Protein AF-0000000070217507 (afdb_homodimer)

Nearest PDB structures (foldseek):
  3pgb-assembly1_A  TM=9.683E-01  e=2.600E-83  Aspergillus nidulans
  1n9e-assembly2_C  TM=9.339E-01  e=2.335E-74  Komagataella pastoris
  1w7c-assembly1_A  TM=9.379E-01  e=4.546E-72  Komagataella pastoris
  1pu4-assembly1_B  TM=8.835E-01  e=2.731E-57  Homo sapiens
  3mph-assembly1_B  TM=8.708E-01  e=3.344E-56  Homo sapiens

InterPro domains:
  IPR000269 Copper amine oxidase [PTHR10638] (38-710)
  IPR015328 Domain of unknown function DUF1965 [PF09248] (219-285)
  IPR015798 Copper amine oxidase, catalytic domain [PF01179] (311-710)
  IPR016182 Copper amine oxidase, N-terminal [SSF54416] (28-142)
  IPR016182 Copper amine oxidase, N-terminal [SSF54416] (191-290)
  IPR036460 Copper amine oxidase, catalytic domain superfamily [G3DSA:2.70.98.20] (34-712)
  IPR036460 Copper amine oxidase, catalytic domain superfamily [SSF49998] (290-720)

Organism: Alternaria alternata (NCBI:txid5599)

Foldseek 3Di:
DQPDPPPPPDDDPDPPPPDPPPPPPDPQAAADDDPDFFQQAKDDQLQLVQVQVLCCVPVVFPDAPLFLQGKAWQFKIKDRDDPVQCCCCVPVVDDHDFTKIWTWIWHHDDPVDAIKIFIWIWDRPPDDNVIDIGGDALQFDFPPFRIFGDARCSRRVLVVVLVVVQQVVCVVVCCLQPVGGVVVVQKDWDWFFDFDQDPQWTKIKIWMWGDPDDPALQRLFKTQFKIWIWTRHDRHSVPIDTQWMDGLHDIDRDPVRVVVQSPDPPDDHRDIDDDDPLQDPDDDDDDDPPNVPDDDADDDQHRAQKHYDQVRQWIGHDQWIWHWAQEFLWGIKIAQIGGNRHGFFGIKTWFWKKKQFDDDDPRRLRHIDTQSLVGQRNQWAADDDCPNDDNPWDFHWHWYIRRSGIDIDTNQKTKHKDFPVAFPDKDADPDQRQKIKTFTWIKIWIWGWGDRRFKIWIWIWMATLQGKIKIKIFIKGAANWDFASPDPVQADDQDDGIGQGWMKIKIKMKTFTAQVHQFKFKKKWFKAWDWDDDPVRVPDIDTDIDIDIDTPWKQVRFQDAQDPPNRMKMWIFAQVDADPVNHTKTKIKDWPDDFAAGPDQCRSNQAQVRPLRNHFKGKAADDSSNPHQHDSSQSSPRNRGRHRNVVRRPIDTRGGGRMMMMGMGIDTDRDHNVCGRMDDRVPGMTMMMIGIDSNDPDRSSVPDLRMKMWGADSVRHTDDMDSNDDDDRPPPDD/DQPDFPPPPDDDPDPDPPDPPPPPPDPQAAADDDPDFFQQAKDDQLQLVQVQVLCCVPVVFPDAPLFLQGKAWQFKIKDRDDPVQCCCCVPPVDDHDFTKIWTWIWHHDDPVDAIKIFIWIWDRPPDDNPIDIGGDALQFDFPPFRIFGDARCSRRVLVVVLVVVQQVVCVVVCCLQPVGGVVVVQKDWGWFFDFDDDPQWTKIKIWMFGDPPDPALQRLFKTQFKIWIWGRHDRHSVPIDTQWMDGLHDIDRDPVRVVVQSPDPPRDHRDIDDDDPLQDPDDDDDDDPPNVPDDDADDDQHRAQKHYDQVRQWIGHDQWIWHWAQEFLWGIKIAQIDGNRHGFFGIKTWFWKKKQFDDDDPRRLRHIDTQSLVGQRNQWAADDDCPNDDNPWDFHWHWYIRRSGIDIDTNQKTKHKDFPVAFPDKDADPDQRQKIKTFTWIKIWIWGWGDRRFKIWIWIWMATLQGKIKIKIFIKGAANWDFASPDPVQADDQDDGIGQGWMKIKIKMKTFTAQVHQFKFKKKWFKAWDWDDDPVRVPDIDTDIDIDIDTPWKQVRFQDAQDPPNRMKMWIFAQVDADPVNHTKTKIKDWPDDFAAGPDQCRSNQAQVRPLRNHFKGKAADDSSNPHQHDSSQSSPRNRGRHRNVVRRPIDTRGGGRMMMMGMGIDTDRDHNVCGRMDDRVPGMTMMMIGIDSNDPDRSSVPDLRMKMWGADSVRHTDDMDSNDDDDRPPPDD

Structure (mmCIF, N/CA/C/O backbone):
data_AF-0000000070217507-model_v1
#
loop_
_entity.id
_entity.type
_entity.pdbx_description
1 polymer 'Amine oxidase'
#
loop_
_atom_site.group_PDB
_atom_site.id
_atom_site.type_symbol
_atom_site.label_atom_id
_atom_site.label_alt_id
_atom_site.label_comp_id
_atom_site.label_asym_id
_atom_site.label_entity_id
_atom_site.label_seq_id
_atom_site.pdbx_PDB_ins_code
_atom_site.Cartn_x
_atom_site.Cartn_y
_atom_site.Cartn_z
_atom_site.occupancy
_atom_site.B_iso_or_equiv
_atom_site.auth_seq_id
_atom_site.auth_comp_id
_atom_site.auth_asym_id
_atom_site.auth_atom_id
_atom_site.pdbx_PDB_model_num
ATOM 1 N N . MET A 1 1 ? -5.098 36.781 10.625 1 17.66 1 MET A N 1
ATOM 2 C CA . MET A 1 1 ? -3.654 36.688 10.438 1 17.66 1 MET A CA 1
ATOM 3 C C . MET A 1 1 ? -3.029 35.812 11.508 1 17.66 1 MET A C 1
ATOM 5 O O . MET A 1 1 ? -2.82 36.219 12.641 1 17.66 1 MET A O 1
ATOM 9 N N . LYS A 1 2 ? -3.52 34.469 11.656 1 25.05 2 LYS A N 1
ATOM 10 C CA . LYS A 1 2 ? -2.799 33.656 12.617 1 25.05 2 LYS A CA 1
ATOM 11 C C . LYS A 1 2 ? -1.29 33.75 12.406 1 25.05 2 LYS A C 1
ATOM 13 O O . LYS A 1 2 ? -0.8 33.562 11.289 1 25.05 2 LYS A O 1
ATOM 18 N N . TRP A 1 3 ? -0.632 34.656 13.117 1 22.34 3 TRP A N 1
ATOM 19 C CA . TRP A 1 3 ? 0.824 34.719 13.164 1 22.34 3 TRP A CA 1
ATOM 20 C C . TRP A 1 3 ? 1.429 33.312 13.32 1 22.34 3 TRP A C 1
ATOM 22 O O . TRP A 1 3 ? 1.275 32.688 14.359 1 22.34 3 TRP A O 1
ATOM 32 N N . THR A 1 4 ? 1.3 32.438 12.562 1 27.56 4 THR A N 1
ATOM 33 C CA . THR A 1 4 ? 2.254 31.344 12.641 1 27.56 4 THR A CA 1
ATOM 34 C C . THR A 1 4 ? 3.682 31.859 12.734 1 27.56 4 THR A C 1
ATOM 36 O O . THR A 1 4 ? 3.973 32.969 12.273 1 27.56 4 THR A O 1
ATOM 39 N N . SER A 1 5 ? 4.629 31.297 13.648 1 27.83 5 SER A N 1
ATOM 40 C CA . SER A 1 5 ? 5.883 31.688 14.289 1 27.83 5 SER A CA 1
ATOM 41 C C . SER A 1 5 ? 6.898 32.156 13.258 1 27.83 5 SER A C 1
ATOM 43 O O . SER A 1 5 ? 7.953 32.688 13.617 1 27.83 5 SER A O 1
ATOM 45 N N . SER A 1 6 ? 7.117 31.625 12.102 1 28.72 6 SER A N 1
ATOM 46 C CA . SER A 1 6 ? 8.312 32.25 11.539 1 28.72 6 SER A CA 1
ATOM 47 C C . SER A 1 6 ? 8.039 33.656 11.078 1 28.72 6 SER A C 1
ATOM 49 O O . SER A 1 6 ? 7.316 33.875 10.109 1 28.72 6 SER A O 1
ATOM 51 N N . LEU A 1 7 ? 7.984 34.656 11.93 1 27.06 7 LEU A N 1
ATOM 52 C CA . LEU A 1 7 ? 7.691 36.062 11.75 1 27.06 7 LEU A CA 1
ATOM 53 C C . LEU A 1 7 ? 8.656 36.688 10.75 1 27.06 7 LEU A C 1
ATOM 55 O O . LEU A 1 7 ? 9.797 37.031 11.109 1 27.06 7 LEU A O 1
ATOM 59 N N . THR A 1 8 ? 9.031 36.188 9.609 1 25.83 8 THR A N 1
ATOM 60 C CA . THR A 1 8 ? 9.758 37.188 8.82 1 25.83 8 THR A CA 1
ATOM 61 C C . THR A 1 8 ? 8.836 38.344 8.43 1 25.83 8 THR A C 1
ATOM 63 O O . THR A 1 8 ? 7.707 38.125 7.98 1 25.83 8 THR A O 1
ATOM 66 N N . PHE A 1 9 ? 8.992 39.625 8.836 1 22.25 9 PHE A N 1
ATOM 67 C CA . PHE A 1 9 ? 8.227 40.875 8.758 1 22.25 9 PHE A CA 1
ATOM 68 C C . PHE A 1 9 ? 8.078 41.344 7.309 1 22.25 9 PHE A C 1
ATOM 70 O O . PHE A 1 9 ? 9 41.906 6.73 1 22.25 9 PHE A O 1
ATOM 77 N N . GLY A 1 10 ? 7.695 40.531 6.344 1 20.42 10 GLY A N 1
ATOM 78 C CA . GLY A 1 10 ? 7.664 41.219 5.059 1 20.42 10 GLY A CA 1
ATOM 79 C C . GLY A 1 10 ? 6.512 42.188 4.926 1 20.42 10 GLY A C 1
ATOM 80 O O . GLY A 1 10 ? 5.559 42.125 5.707 1 20.42 10 GLY A O 1
ATOM 81 N N . ALA A 1 11 ? 6.523 43.156 3.834 1 22.17 11 ALA A N 1
ATOM 82 C CA . ALA A 1 11 ? 5.871 44.375 3.352 1 22.17 11 ALA A CA 1
ATOM 83 C C . ALA A 1 11 ? 4.406 44.125 3.021 1 22.17 11 ALA A C 1
ATOM 85 O O . ALA A 1 11 ? 4.02 42.969 2.725 1 22.17 11 ALA A O 1
ATOM 86 N N . ALA A 1 12 ? 3.568 45.125 3.16 1 21.2 12 ALA A N 1
ATOM 87 C CA . ALA A 1 12 ? 2.148 45.469 3.072 1 21.2 12 ALA A CA 1
ATOM 88 C C . ALA A 1 12 ? 1.601 45.156 1.68 1 21.2 12 ALA A C 1
ATOM 90 O O . ALA A 1 12 ? 1.936 45.844 0.71 1 21.2 12 ALA A O 1
ATOM 91 N N . VAL A 1 13 ? 1.569 43.844 1.242 1 22.33 13 VAL A N 1
ATOM 92 C CA . VAL A 1 13 ? 1.104 43.688 -0.13 1 22.33 13 VAL A CA 1
ATOM 93 C C . VAL A 1 13 ? -0.36 44.125 -0.234 1 22.33 13 VAL A C 1
ATOM 95 O O . VAL A 1 13 ? -1.166 43.812 0.646 1 22.33 13 VAL A O 1
ATOM 98 N N . LEU A 1 14 ? -0.674 45.094 -1.084 1 20.56 14 LEU A N 1
ATOM 99 C CA . LEU A 1 14 ? -1.931 45.656 -1.564 1 20.56 14 LEU A CA 1
ATOM 100 C C . LEU A 1 14 ? -2.834 44.594 -2.135 1 20.56 14 LEU A C 1
ATOM 102 O O . LEU A 1 14 ? -2.387 43.75 -2.932 1 20.56 14 LEU A O 1
ATOM 106 N N . ALA A 1 15 ? -3.936 44.25 -1.495 1 23.97 15 ALA A N 1
ATOM 107 C CA . ALA A 1 15 ? -4.988 43.25 -1.715 1 23.97 15 ALA A CA 1
ATOM 108 C C . ALA A 1 15 ? -5.707 43.5 -3.037 1 23.97 15 ALA A C 1
ATOM 110 O O . ALA A 1 15 ? -6.484 44.469 -3.16 1 23.97 15 ALA A O 1
ATOM 111 N N . SER A 1 16 ? -4.957 43.344 -4.156 1 23.06 16 SER A N 1
ATOM 112 C CA . SER A 1 16 ? -5.82 43.5 -5.32 1 23.06 16 SER A CA 1
ATOM 113 C C . SER A 1 16 ? -6.922 42.438 -5.344 1 23.06 16 SER A C 1
ATOM 115 O O . SER A 1 16 ? -6.688 41.281 -4.973 1 23.06 16 SER A O 1
ATOM 117 N N . LEU A 1 17 ? -8.07 42.875 -5.273 1 24.91 17 LEU A N 1
ATOM 118 C CA . LEU A 1 17 ? -9.328 42.156 -5.422 1 24.91 17 LEU A CA 1
ATOM 119 C C . LEU A 1 17 ? -9.328 41.312 -6.695 1 24.91 17 LEU A C 1
ATOM 121 O O . LEU A 1 17 ? -9.352 41.844 -7.805 1 24.91 17 LEU A O 1
ATOM 125 N N . ALA A 1 18 ? -8.586 40.219 -6.676 1 29.39 18 ALA A N 1
ATOM 126 C CA . ALA A 1 18 ? -8.781 39.312 -7.801 1 29.39 18 ALA A CA 1
ATOM 127 C C . ALA A 1 18 ? -10.234 38.875 -7.906 1 29.39 18 ALA A C 1
ATOM 129 O O . ALA A 1 18 ? -10.797 38.312 -6.961 1 29.39 18 ALA A O 1
ATOM 130 N N . THR A 1 19 ? -10.945 39.5 -8.719 1 25.11 19 THR A N 1
ATOM 131 C CA . THR A 1 19 ? -12.266 39.031 -9.125 1 25.11 19 THR A CA 1
ATOM 132 C C . THR A 1 19 ? -12.211 37.594 -9.594 1 25.11 19 THR A C 1
ATOM 134 O O . THR A 1 19 ? -11.289 37.188 -10.312 1 25.11 19 THR A O 1
ATOM 137 N N . ALA A 1 20 ? -12.828 36.781 -8.914 1 33.16 20 ALA A N 1
ATOM 138 C CA . ALA A 1 20 ? -13.125 35.375 -9.203 1 33.16 20 ALA A CA 1
ATOM 139 C C . ALA A 1 20 ? -13.43 35.188 -10.68 1 33.16 20 ALA A C 1
ATOM 141 O O . ALA A 1 20 ? -14.453 35.656 -11.18 1 33.16 20 ALA A O 1
ATOM 142 N N . GLN A 1 21 ? -12.438 35.281 -11.484 1 28.67 21 GLN A N 1
ATOM 143 C CA . GLN A 1 21 ? -12.883 34.812 -12.797 1 28.67 21 GLN A CA 1
ATOM 144 C C . GLN A 1 21 ? -13.727 33.562 -12.688 1 28.67 21 GLN A C 1
ATOM 146 O O . GLN A 1 21 ? -13.344 32.594 -11.984 1 28.67 21 GLN A O 1
ATOM 151 N N . ASP A 1 22 ? -14.922 33.562 -12.898 1 32.84 22 ASP A N 1
ATOM 152 C CA . ASP A 1 22 ? -15.828 32.438 -13.094 1 32.84 22 ASP A CA 1
ATOM 153 C C . ASP A 1 22 ? -15.148 31.312 -13.875 1 32.84 22 ASP A C 1
ATOM 155 O O . ASP A 1 22 ? -14.758 31.5 -15.031 1 32.84 22 ASP A O 1
ATOM 159 N N . THR A 1 23 ? -14.305 30.578 -13.242 1 38.53 23 THR A N 1
ATOM 160 C CA . THR A 1 23 ? -13.797 29.438 -13.977 1 38.53 23 THR A CA 1
ATOM 161 C C . THR A 1 23 ? -14.93 28.734 -14.734 1 38.53 23 THR A C 1
ATOM 163 O O . THR A 1 23 ? -15.852 28.203 -14.117 1 38.53 23 THR A O 1
ATOM 166 N N . PRO A 1 24 ? -15.188 29.047 -15.859 1 38.97 24 PRO A N 1
ATOM 167 C CA . PRO A 1 24 ? -16.234 28.344 -16.625 1 38.97 24 PRO A CA 1
ATOM 168 C C . PRO A 1 24 ? -16.141 26.828 -16.484 1 38.97 24 PRO A C 1
ATOM 170 O O . PRO A 1 24 ? -15.062 26.25 -16.562 1 38.97 24 PRO A O 1
ATOM 173 N N . THR A 1 25 ? -17 26.25 -15.625 1 48.88 25 THR A N 1
ATOM 174 C CA . THR A 1 25 ? -17.172 24.812 -15.812 1 48.88 25 THR A CA 1
ATOM 175 C C . THR A 1 25 ? -17.062 24.438 -17.281 1 48.88 25 THR A C 1
ATOM 177 O O . THR A 1 25 ? -17.641 25.109 -18.141 1 48.88 25 THR A O 1
ATOM 180 N N . ASN A 1 26 ? -16 23.781 -17.641 1 57.53 26 ASN A N 1
ATOM 181 C CA . ASN A 1 26 ? -15.789 23.203 -18.953 1 57.53 26 ASN A CA 1
ATOM 182 C C . ASN A 1 26 ? -17.094 22.703 -19.562 1 57.53 26 ASN A C 1
ATOM 184 O O . ASN A 1 26 ? -17.922 22.094 -18.875 1 57.53 26 ASN A O 1
ATOM 188 N N . ASP A 1 27 ? -17.625 23.281 -20.609 1 68.31 27 ASP A N 1
ATOM 189 C CA . ASP A 1 27 ? -18.812 22.859 -21.359 1 68.31 27 ASP A CA 1
ATOM 190 C C . ASP A 1 27 ? -18.984 21.344 -21.344 1 68.31 27 ASP A C 1
ATOM 192 O O . ASP A 1 27 ? -20.078 20.844 -21.578 1 68.31 27 ASP A O 1
ATOM 196 N N . ARG A 1 28 ? -18.094 20.688 -20.672 1 86.94 28 ARG A N 1
ATOM 197 C CA . ARG A 1 28 ? -18.125 19.234 -20.672 1 86.94 28 ARG A CA 1
ATOM 198 C C . ARG A 1 28 ? -18.375 18.688 -19.266 1 86.94 28 ARG A C 1
ATOM 200 O O . ARG A 1 28 ? -18.281 17.469 -19.031 1 86.94 28 ARG A O 1
ATOM 207 N N . GLN A 1 29 ? -18.797 19.594 -18.234 1 93.56 29 GLN A N 1
ATOM 208 C CA . GLN A 1 29 ? -19.016 19.156 -16.859 1 93.56 29 GLN A CA 1
ATOM 209 C C . GLN A 1 29 ? -20.516 19.047 -16.562 1 93.56 29 GLN A C 1
ATOM 211 O O . GLN A 1 29 ? -21.188 20.062 -16.391 1 93.56 29 GLN A O 1
ATOM 216 N N . PRO A 1 30 ? -20.969 17.828 -16.438 1 95.81 30 PRO A N 1
ATOM 217 C CA . PRO A 1 30 ? -22.391 17.703 -16.062 1 95.81 30 PRO A CA 1
ATOM 218 C C . PRO A 1 30 ? -22.672 18.281 -14.68 1 95.81 30 PRO A C 1
ATOM 220 O O . PRO A 1 30 ? -21.812 18.234 -13.797 1 95.81 30 PRO A O 1
ATOM 223 N N . THR A 1 31 ? -23.953 18.781 -14.516 1 96.31 31 THR A N 1
ATOM 224 C CA . THR A 1 31 ? -24.359 19.359 -13.242 1 96.31 31 THR A CA 1
ATOM 225 C C . THR A 1 31 ? -25.5 18.547 -12.625 1 96.31 31 THR A C 1
ATOM 227 O O . THR A 1 31 ? -26.156 17.766 -13.312 1 96.31 31 THR A O 1
ATOM 230 N N . VAL A 1 32 ? -25.625 18.672 -11.367 1 97.38 32 VAL A N 1
ATOM 231 C CA . VAL A 1 32 ? -26.703 18.094 -10.594 1 97.38 32 VAL A CA 1
ATOM 232 C C . VAL A 1 32 ? -27.125 19.062 -9.492 1 97.38 32 VAL A C 1
ATOM 234 O O . VAL A 1 32 ? -26.344 19.938 -9.086 1 97.38 32 VAL A O 1
ATOM 237 N N . SER A 1 33 ? -28.391 19 -9.141 1 97.56 33 SER A N 1
ATOM 238 C CA . SER A 1 33 ? -28.844 19.75 -7.969 1 97.56 33 SER A CA 1
ATOM 239 C C . SER A 1 33 ? -28.812 18.875 -6.715 1 97.56 33 SER A C 1
ATOM 241 O O . SER A 1 33 ? -29.406 17.797 -6.691 1 97.56 33 SER A O 1
ATOM 243 N N . ALA A 1 34 ? -28.141 19.328 -5.758 1 97.88 34 ALA A N 1
ATOM 244 C CA . ALA A 1 34 ? -28.156 18.594 -4.492 1 97.88 34 ALA A CA 1
ATOM 245 C C . ALA A 1 34 ? -29.578 18.406 -3.977 1 97.88 34 ALA A C 1
ATOM 247 O O . ALA A 1 34 ? -30.422 19.297 -4.113 1 97.88 34 ALA A O 1
ATOM 248 N N . PRO A 1 35 ? -29.781 17.281 -3.4 1 97.06 35 PRO A N 1
ATOM 249 C CA . PRO A 1 35 ? -31.141 17.047 -2.898 1 97.06 35 PRO A CA 1
ATOM 250 C C . PRO A 1 35 ? -31.5 17.969 -1.736 1 97.06 35 PRO A C 1
ATOM 252 O O . PRO A 1 35 ? -32.688 18.25 -1.516 1 97.06 35 PRO A O 1
ATOM 255 N N . TYR A 1 36 ? -30.531 18.391 -0.956 1 97.31 36 TYR A N 1
ATOM 256 C CA . TYR A 1 36 ? -30.719 19.281 0.178 1 97.31 36 TYR A CA 1
ATOM 257 C C . TYR A 1 36 ? -29.641 20.375 0.202 1 97.31 36 TYR A C 1
ATOM 259 O O . TYR A 1 36 ? -28.547 20.188 -0.356 1 97.31 36 TYR A O 1
ATOM 267 N N . GLU A 1 37 ? -30 21.484 0.849 1 96.62 37 GLU A N 1
ATOM 268 C CA . GLU A 1 37 ? -28.953 22.469 1.132 1 96.62 37 GLU A CA 1
ATOM 269 C C . GLU A 1 37 ? -27.875 21.875 2.037 1 96.62 37 GLU A C 1
ATOM 271 O O . GLU A 1 37 ? -28.172 21.141 2.975 1 96.62 37 GLU A O 1
ATOM 276 N N . ASN A 1 38 ? -26.625 22.234 1.761 1 98.06 38 ASN A N 1
ATOM 277 C CA . ASN A 1 38 ? -25.484 21.703 2.492 1 98.06 38 ASN A CA 1
ATOM 278 C C . ASN A 1 38 ? -25.406 22.266 3.904 1 98.06 38 ASN A C 1
ATOM 280 O O . ASN A 1 38 ? -25.031 23.438 4.086 1 98.06 38 ASN A O 1
ATOM 284 N N . PRO A 1 39 ? -25.656 21.453 4.902 1 97.31 39 PRO A N 1
ATOM 285 C CA . PRO A 1 39 ? -25.625 21.969 6.273 1 97.31 39 PRO A CA 1
ATOM 286 C C . PRO A 1 39 ? -24.219 22.297 6.754 1 97.31 39 PRO A C 1
ATOM 288 O O . PRO A 1 39 ? -24.062 23.016 7.75 1 97.31 39 PRO A O 1
ATOM 291 N N . TRP A 1 40 ? -23.25 21.812 6.105 1 97.81 40 TRP A N 1
ATOM 292 C CA . TRP A 1 40 ? -21.875 21.922 6.562 1 97.81 40 TRP A CA 1
ATOM 293 C C . TRP A 1 40 ? -21.141 23.031 5.805 1 97.81 40 TRP A C 1
ATOM 295 O O . TRP A 1 40 ? -19.953 23.25 6.031 1 97.81 40 TRP A O 1
ATOM 305 N N . LYS A 1 41 ? -21.797 23.734 5.039 1 94.94 41 LYS A N 1
ATOM 306 C CA . LYS A 1 41 ? -21.203 24.812 4.246 1 94.94 41 LYS A CA 1
ATOM 307 C C . LYS A 1 41 ? -20.578 25.875 5.137 1 94.94 41 LYS A C 1
ATOM 309 O O . LYS A 1 41 ? -21.141 26.234 6.172 1 94.94 41 LYS A O 1
ATOM 314 N N . ALA A 1 42 ? -19.469 26.438 4.711 1 93.94 42 ALA A N 1
ATOM 315 C CA . ALA A 1 42 ? -18.812 27.516 5.445 1 93.94 42 ALA A CA 1
ATOM 316 C C . ALA A 1 42 ? -19.734 28.719 5.602 1 93.94 42 ALA A C 1
ATOM 318 O O . ALA A 1 42 ? -20.703 28.859 4.855 1 93.94 42 ALA A O 1
ATOM 319 N N . LEU A 1 43 ? -19.422 29.516 6.539 1 97 43 LEU A N 1
ATOM 320 C CA . LEU A 1 43 ? -20.203 30.734 6.738 1 97 43 LEU A CA 1
ATOM 321 C C . LEU A 1 43 ? -20.219 31.578 5.465 1 97 43 LEU A C 1
ATOM 323 O O . LEU A 1 43 ? -19.219 31.688 4.77 1 97 43 LEU A O 1
ATOM 327 N N . SER A 1 44 ? -21.375 32.094 5.145 1 95.56 44 SER A N 1
ATOM 328 C CA . SER A 1 44 ? -21.438 33.094 4.066 1 95.56 44 SER A CA 1
ATOM 329 C C . SER A 1 44 ? -20.844 34.406 4.5 1 95.56 44 SER A C 1
ATOM 331 O O . SER A 1 44 ? -20.609 34.625 5.688 1 95.56 44 SER A O 1
ATOM 333 N N . GLU A 1 45 ? -20.594 35.281 3.572 1 96 45 GLU A N 1
ATOM 334 C CA . GLU A 1 45 ? -20.109 36.625 3.883 1 96 45 GLU A CA 1
ATOM 335 C C . GLU A 1 45 ? -21.078 37.344 4.812 1 96 45 GLU A C 1
ATOM 337 O O . GLU A 1 45 ? -20.641 38.031 5.75 1 96 45 GLU A O 1
ATOM 342 N N . GLU A 1 46 ? -22.344 37.188 4.543 1 96.81 46 GLU A N 1
ATOM 343 C CA . GLU A 1 46 ? -23.375 37.844 5.355 1 96.81 46 GLU A CA 1
ATOM 344 C C . GLU A 1 46 ? -23.375 37.281 6.781 1 96.81 46 GLU A C 1
ATOM 346 O O . GLU A 1 46 ? -23.469 38.062 7.746 1 96.81 46 GLU A O 1
ATOM 351 N N . GLU A 1 47 ? -23.328 36 6.887 1 97.75 47 GLU A N 1
ATOM 352 C CA . GLU A 1 47 ? -23.297 35.375 8.203 1 97.75 47 GLU A CA 1
ATOM 353 C C . GLU A 1 47 ? -22.078 35.844 9.008 1 97.75 47 GLU A C 1
ATOM 355 O O . GLU A 1 47 ? -22.203 36.219 10.172 1 97.75 47 GLU A O 1
ATOM 360 N N . ALA A 1 48 ? -20.906 35.781 8.43 1 97.38 48 ALA A N 1
ATOM 361 C CA . ALA A 1 48 ? -19.672 36.188 9.109 1 97.38 48 ALA A CA 1
ATOM 362 C C . ALA A 1 48 ? -19.703 37.656 9.523 1 97.38 48 ALA A C 1
ATOM 364 O O . ALA A 1 48 ? -19.312 37.969 10.648 1 97.38 48 ALA A O 1
ATOM 365 N N . ALA A 1 49 ? -20.188 38.5 8.617 1 96.75 49 ALA A N 1
ATOM 366 C CA . ALA A 1 49 ? -20.266 39.938 8.898 1 96.75 49 ALA A CA 1
ATOM 367 C C . ALA A 1 49 ? -21.219 40.219 10.047 1 96.75 49 ALA A C 1
ATOM 369 O O . ALA A 1 49 ? -20.953 41.062 10.906 1 96.75 49 ALA A O 1
ATOM 370 N N . SER A 1 50 ? -22.359 39.531 10.008 1 97.88 50 SER A N 1
ATOM 371 C CA . SER A 1 50 ? -23.359 39.75 11.047 1 97.88 50 SER A CA 1
ATOM 372 C C . SER A 1 50 ? -22.844 39.312 12.414 1 97.88 50 SER A C 1
ATOM 374 O O . SER A 1 50 ? -23.109 39.969 13.422 1 97.88 50 SER A O 1
ATOM 376 N N . VAL A 1 51 ? -22.156 38.188 12.484 1 98.12 51 VAL A N 1
ATOM 377 C CA . VAL A 1 51 ? -21.562 37.719 13.734 1 98.12 51 VAL A CA 1
ATOM 378 C C . VAL A 1 51 ? -20.516 38.688 14.227 1 98.12 51 VAL A C 1
ATOM 380 O O . VAL A 1 51 ? -20.484 39.031 15.414 1 98.12 51 VAL A O 1
ATOM 383 N N . ASN A 1 52 ? -19.672 39.125 13.352 1 96.56 52 ASN A N 1
ATOM 384 C CA . ASN A 1 52 ? -18.625 40.094 13.711 1 96.56 52 ASN A CA 1
ATOM 385 C C . ASN A 1 52 ? -19.203 41.375 14.258 1 96.56 52 ASN A C 1
ATOM 387 O O . ASN A 1 52 ? -18.719 41.906 15.266 1 96.56 52 ASN A O 1
ATOM 391 N N . GLU A 1 53 ? -20.203 41.906 13.602 1 96.12 53 GLU A N 1
ATOM 392 C CA . GLU A 1 53 ? -20.859 43.156 14.047 1 96.12 53 GLU A CA 1
ATOM 393 C C . GLU A 1 53 ? -21.453 42.969 15.445 1 96.12 53 GLU A C 1
ATOM 395 O O . GLU A 1 53 ? -21.281 43.844 16.297 1 96.12 53 GLU A O 1
ATOM 400 N N . LEU A 1 54 ? -22.109 41.875 15.594 1 97.62 54 LEU A N 1
ATOM 401 C CA . LEU A 1 54 ? -22.703 41.594 16.891 1 97.62 54 LEU A CA 1
ATOM 402 C C . LEU A 1 54 ? -21.641 41.562 17.984 1 97.62 54 LEU A C 1
ATOM 404 O O . LEU A 1 54 ? -21.828 42.125 19.062 1 97.62 54 LEU A O 1
ATOM 408 N N . LEU A 1 55 ? -20.547 40.875 17.734 1 97.38 55 LEU A N 1
ATOM 409 C CA . LEU A 1 55 ? -19.484 40.688 18.719 1 97.38 55 LEU A CA 1
ATOM 410 C C . LEU A 1 55 ? -18.797 42.031 19.016 1 97.38 55 LEU A C 1
ATOM 412 O O . LEU A 1 55 ? -18.406 42.281 20.156 1 97.38 55 LEU A O 1
ATOM 416 N N . GLN A 1 56 ? -18.594 42.844 18.031 1 94.75 56 GLN A N 1
ATOM 417 C CA . GLN A 1 56 ? -18 44.188 18.25 1 94.75 56 GLN A CA 1
ATOM 418 C C . GLN A 1 56 ? -18.844 45 19.203 1 94.75 56 GLN A C 1
ATOM 420 O O . GLN A 1 56 ? -18.297 45.656 20.109 1 94.75 56 GLN A O 1
ATOM 425 N N . GLU A 1 57 ? -20.031 44.938 19.031 1 92.62 57 GLU A N 1
ATOM 426 C CA . GLU A 1 57 ? -20.938 45.75 19.828 1 92.62 57 GLU A CA 1
ATOM 427 C C . GLU A 1 57 ? -21.047 45.188 21.25 1 92.62 57 GLU A C 1
ATOM 429 O O . GLU A 1 57 ? -20.953 45.938 22.219 1 92.62 57 GLU A O 1
ATOM 434 N N . ARG A 1 58 ? -21.203 43.938 21.312 1 94.62 58 ARG A N 1
ATOM 435 C CA . ARG A 1 58 ? -21.531 43.312 22.594 1 94.62 58 ARG A CA 1
ATOM 436 C C . ARG A 1 58 ? -20.297 43.219 23.484 1 94.62 58 ARG A C 1
ATOM 438 O O . ARG A 1 58 ? -20.422 43.188 24.719 1 94.62 58 ARG A O 1
ATOM 445 N N . MET A 1 59 ? -19.141 43.125 22.906 1 93.88 59 MET A N 1
ATOM 446 C CA . MET A 1 59 ? -17.953 42.812 23.719 1 93.88 59 MET A CA 1
ATOM 447 C C . MET A 1 59 ? -16.969 43.969 23.703 1 93.88 59 MET A C 1
ATOM 449 O O . MET A 1 59 ? -15.891 43.906 24.281 1 93.88 59 MET A O 1
ATOM 453 N N . SER A 1 60 ? -17.25 45.062 23.141 1 90.31 60 SER A N 1
ATOM 454 C CA . SER A 1 60 ? -16.406 46.25 23.062 1 90.31 60 SER A CA 1
ATOM 455 C C . SER A 1 60 ? -14.977 45.875 22.672 1 90.31 60 SER A C 1
ATOM 457 O O . SER A 1 60 ? -14.023 46.25 23.359 1 90.31 60 SER A O 1
ATOM 459 N N . LEU A 1 61 ? -14.805 45.188 21.594 1 94.81 61 LEU A N 1
ATOM 460 C CA . LEU A 1 61 ? -13.508 44.688 21.125 1 94.81 61 LEU A CA 1
ATOM 461 C C . LEU A 1 61 ? -12.625 45.844 20.672 1 94.81 61 LEU A C 1
ATOM 463 O O . LEU A 1 61 ? -13.109 46.812 20.078 1 94.81 61 LEU A O 1
ATOM 467 N N . THR A 1 62 ? -11.359 45.812 20.906 1 92.25 62 THR A N 1
ATOM 468 C CA . THR A 1 62 ? -10.422 46.906 20.625 1 92.25 62 THR A CA 1
ATOM 469 C C . THR A 1 62 ? -9.797 46.719 19.234 1 92.25 62 THR A C 1
ATOM 471 O O . THR A 1 62 ? -9.172 47.625 18.703 1 92.25 62 THR A O 1
ATOM 474 N N . GLY A 1 63 ? -9.922 45.5 18.641 1 91.56 63 GLY A N 1
ATOM 475 C CA . GLY A 1 63 ? -9.281 45.219 17.375 1 91.56 63 GLY A CA 1
ATOM 476 C C . GLY A 1 63 ? -7.91 44.562 17.531 1 91.56 63 GLY A C 1
ATOM 477 O O . GLY A 1 63 ? -7.418 44.438 18.656 1 91.56 63 GLY A O 1
ATOM 478 N N . ASN A 1 64 ? -7.352 44.125 16.453 1 91.06 64 ASN A N 1
ATOM 479 C CA . ASN A 1 64 ? -6.035 43.5 16.453 1 91.06 64 ASN A CA 1
ATOM 480 C C . ASN A 1 64 ? -4.949 44.5 16.031 1 91.06 64 ASN A C 1
ATOM 482 O O . ASN A 1 64 ? -4.695 44.688 14.844 1 91.06 64 ASN A O 1
ATOM 486 N N . THR A 1 65 ? -4.273 45.062 16.922 1 91.56 65 THR A N 1
ATOM 487 C CA . THR A 1 65 ? -3.203 46.031 16.656 1 91.56 65 THR A CA 1
ATOM 488 C C . THR A 1 65 ? -1.837 45.344 16.797 1 91.56 65 THR A C 1
ATOM 490 O O . THR A 1 65 ? -0.804 46 16.625 1 91.56 65 THR A O 1
ATOM 493 N N . GLY A 1 66 ? -1.86 44.094 17.156 1 92.94 66 GLY A N 1
ATOM 494 C CA . GLY A 1 66 ? -0.622 43.375 17.375 1 92.94 66 GLY A CA 1
ATOM 495 C C . GLY A 1 66 ? -0.172 43.344 18.812 1 92.94 66 GLY A C 1
ATOM 496 O O . GLY A 1 66 ? 0.833 42.719 19.156 1 92.94 66 GLY A O 1
ATOM 497 N N . SER A 1 67 ? -0.922 43.938 19.672 1 93.69 67 SER A N 1
ATOM 498 C CA . SER A 1 67 ? -0.585 44.031 21.094 1 93.69 67 SER A CA 1
ATOM 499 C C . SER A 1 67 ? -1.168 42.844 21.875 1 93.69 67 SER A C 1
ATOM 501 O O . SER A 1 67 ? -2.26 42.375 21.562 1 93.69 67 SER A O 1
ATOM 503 N N . SER A 1 68 ? -0.488 42.438 22.953 1 94.62 68 SER A N 1
ATOM 504 C CA . SER A 1 68 ? -0.987 41.375 23.828 1 94.62 68 SER A CA 1
ATOM 505 C C . SER A 1 68 ? -2.197 41.844 24.625 1 94.62 68 SER A C 1
ATOM 507 O O . SER A 1 68 ? -2.893 41.062 25.25 1 94.62 68 SER A O 1
ATOM 509 N N . ARG A 1 69 ? -2.531 43.094 24.562 1 94.12 69 ARG A N 1
ATOM 510 C CA . ARG A 1 69 ? -3.639 43.688 25.328 1 94.12 69 ARG A CA 1
ATOM 511 C C . ARG A 1 69 ? -4.902 43.75 24.469 1 94.12 69 ARG A C 1
ATOM 513 O O . ARG A 1 69 ? -5.977 44.094 24.969 1 94.12 69 ARG A O 1
ATOM 520 N N . ASP A 1 70 ? -4.77 43.406 23.281 1 94.69 70 ASP A N 1
ATOM 521 C CA . ASP A 1 70 ? -5.879 43.562 22.344 1 94.69 70 ASP A CA 1
ATOM 522 C C . ASP A 1 70 ? -7 42.562 22.656 1 94.69 70 ASP A C 1
ATOM 524 O O . ASP A 1 70 ? -6.738 41.469 23.125 1 94.69 70 ASP A O 1
ATOM 528 N N . ASN A 1 71 ? -8.188 43 22.469 1 95.81 71 ASN A N 1
ATOM 529 C CA . ASN A 1 71 ? -9.383 42.156 22.406 1 95.81 71 ASN A CA 1
ATOM 530 C C . ASN A 1 71 ? -9.961 42.125 21 1 95.81 71 ASN A C 1
ATOM 532 O O . ASN A 1 71 ? -10.375 43.156 20.453 1 95.81 71 ASN A O 1
ATOM 536 N N . PHE A 1 72 ? -10.023 41 20.375 1 96.06 72 PHE A N 1
ATOM 537 C CA . PHE A 1 72 ? -10.492 40.938 19 1 96.06 72 PHE A CA 1
ATOM 538 C C . PHE A 1 72 ? -10.938 39.531 18.641 1 96.06 72 PHE A C 1
ATOM 540 O O . PHE A 1 72 ? -10.711 38.594 19.391 1 96.06 72 PHE A O 1
ATOM 547 N N . VAL A 1 73 ? -11.625 39.375 17.516 1 96.88 73 VAL A N 1
ATOM 548 C CA . VAL A 1 73 ? -12.031 38.094 16.969 1 96.88 73 VAL A CA 1
ATOM 549 C C . VAL A 1 73 ? -10.828 37.406 16.312 1 96.88 73 VAL A C 1
ATOM 551 O O . VAL A 1 73 ? -10.289 37.906 15.328 1 96.88 73 VAL A O 1
ATOM 554 N N . VAL A 1 74 ? -10.43 36.281 16.859 1 96.44 74 VAL A N 1
ATOM 555 C CA . VAL A 1 74 ? -9.305 35.5 16.344 1 96.44 74 VAL A CA 1
ATOM 556 C C . VAL A 1 74 ? -9.75 34.688 15.125 1 96.44 74 VAL A C 1
ATOM 558 O O . VAL A 1 74 ? -9.023 34.594 14.133 1 96.44 74 VAL A O 1
ATOM 561 N N . GLN A 1 75 ? -10.906 34.094 15.258 1 96.44 75 GLN A N 1
ATOM 562 C CA . GLN A 1 75 ? -11.398 33.188 14.211 1 96.44 75 GLN A CA 1
ATOM 563 C C . GLN A 1 75 ? -12.914 33 14.32 1 96.44 75 GLN A C 1
ATOM 565 O O . GLN A 1 75 ? -13.445 32.844 15.414 1 96.44 75 GLN A O 1
ATOM 570 N N . LEU A 1 76 ? -13.578 33.125 13.219 1 97.44 76 LEU A N 1
ATOM 571 C CA . LEU A 1 76 ? -14.953 32.656 13.078 1 97.44 76 LEU A CA 1
ATOM 572 C C . LEU A 1 76 ? -15.008 31.375 12.242 1 97.44 76 LEU A C 1
ATOM 574 O O . LEU A 1 76 ? -14.266 31.234 11.273 1 97.44 76 LEU A O 1
ATOM 578 N N . SER A 1 77 ? -15.82 30.469 12.586 1 96.5 77 SER A N 1
ATOM 579 C CA . SER A 1 77 ? -16.062 29.25 11.797 1 96.5 77 SER A CA 1
ATOM 580 C C . SER A 1 77 ? -17.484 28.734 11.984 1 96.5 77 SER A C 1
ATOM 582 O O . SER A 1 77 ? -18.156 29.094 12.953 1 96.5 77 SER A O 1
ATOM 584 N N . LEU A 1 78 ? -17.891 27.984 11.008 1 97.25 78 LEU A N 1
ATOM 585 C CA . LEU A 1 78 ? -19.156 27.281 11.188 1 97.25 78 LEU A CA 1
ATOM 586 C C . LEU A 1 78 ? -19.062 26.266 12.32 1 97.25 78 LEU A C 1
ATOM 588 O O . LEU A 1 78 ? -18.078 25.516 12.406 1 97.25 78 LEU A O 1
ATOM 592 N N . LEU A 1 79 ? -19.969 26.312 13.211 1 97.62 79 LEU A N 1
ATOM 593 C CA . LEU A 1 79 ? -20.156 25.172 14.094 1 97.62 79 LEU A CA 1
ATOM 594 C C . LEU A 1 79 ? -21.031 24.125 13.445 1 97.62 79 LEU A C 1
ATOM 596 O O . LEU A 1 79 ? -22.234 24.344 13.258 1 97.62 79 LEU A O 1
ATOM 600 N N . HIS A 1 80 ? -20.453 23 13.133 1 97.06 80 HIS A N 1
ATOM 601 C CA . HIS A 1 80 ? -21.219 21.953 12.461 1 97.06 80 HIS A CA 1
ATOM 602 C C . HIS A 1 80 ? -22.422 21.547 13.289 1 97.06 80 HIS A C 1
ATOM 604 O O . HIS A 1 80 ? -22.344 21.453 14.516 1 97.06 80 HIS A O 1
ATOM 610 N N . PRO A 1 81 ? -23.547 21.344 12.617 1 97.31 81 PRO A N 1
ATOM 611 C CA . PRO A 1 81 ? -24.719 20.875 13.367 1 97.31 81 PRO A CA 1
ATOM 612 C C . PRO A 1 81 ? -24.531 19.469 13.922 1 97.31 81 PRO A C 1
ATOM 614 O O . PRO A 1 81 ? -23.75 18.672 13.383 1 97.31 81 PRO A O 1
ATOM 617 N N . ASN A 1 82 ? -25.234 19.234 15.008 1 97.38 82 ASN A N 1
ATOM 618 C CA . ASN A 1 82 ? -25.25 17.875 15.555 1 97.38 82 ASN A CA 1
ATOM 619 C C . ASN A 1 82 ? -25.797 16.875 14.539 1 97.38 82 ASN A C 1
ATOM 621 O O . ASN A 1 82 ? -26.688 17.203 13.75 1 97.38 82 ASN A O 1
ATOM 625 N N . LYS A 1 83 ? -25.234 15.672 14.578 1 97.56 83 LYS A N 1
ATOM 626 C CA . LYS A 1 83 ? -25.734 14.594 13.734 1 97.56 83 LYS A CA 1
ATOM 627 C C . LYS A 1 83 ? -27.219 14.344 13.992 1 97.56 83 LYS A C 1
ATOM 629 O O . LYS A 1 83 ? -27.984 14.109 13.047 1 97.56 83 LYS A O 1
ATOM 634 N N . THR A 1 84 ? -27.703 14.406 15.203 1 96.38 84 THR A N 1
ATOM 635 C CA . THR A 1 84 ? -29.078 14.148 15.609 1 96.38 84 THR A CA 1
ATOM 636 C C . THR A 1 84 ? -30.031 15.188 15.008 1 96.38 84 THR A C 1
ATOM 638 O O . THR A 1 84 ? -31.219 14.93 14.844 1 96.38 84 THR A O 1
ATOM 641 N N . ASP A 1 85 ? -29.484 16.359 14.719 1 96.56 85 ASP A N 1
ATOM 642 C CA . ASP A 1 85 ? -30.297 17.406 14.094 1 96.56 85 ASP A CA 1
ATOM 643 C C . ASP A 1 85 ? -30.25 17.312 12.57 1 96.56 85 ASP A C 1
ATOM 645 O O . ASP A 1 85 ? -31.203 17.688 11.891 1 96.56 85 ASP A O 1
ATOM 649 N N . THR A 1 86 ? -29.203 16.812 12.078 1 98 86 THR A N 1
ATOM 650 C CA . THR A 1 86 ? -28.969 16.797 10.641 1 98 86 THR A CA 1
ATOM 651 C C . THR A 1 86 ? -29.688 15.625 9.984 1 98 86 THR A C 1
ATOM 653 O O . THR A 1 86 ? -30.219 15.758 8.883 1 98 86 THR A O 1
ATOM 656 N N . LEU A 1 87 ? -29.734 14.477 10.617 1 97.81 87 LEU A N 1
ATOM 657 C CA . LEU A 1 87 ? -30.234 13.25 10 1 97.81 87 LEU A CA 1
ATOM 658 C C . LEU A 1 87 ? -31.719 13.367 9.695 1 97.81 87 LEU A C 1
ATOM 660 O O . LEU A 1 87 ? -32.156 12.953 8.625 1 97.81 87 LEU A O 1
ATOM 664 N N . PRO A 1 88 ? -32.562 13.945 10.617 1 97.12 88 PRO A N 1
ATOM 665 C CA . PRO A 1 88 ? -33.969 14.117 10.25 1 97.12 88 PRO A CA 1
ATOM 666 C C . PRO A 1 88 ? -34.156 14.992 9.008 1 97.12 88 PRO A C 1
ATOM 668 O O . PRO A 1 88 ? -35.062 14.75 8.211 1 97.12 88 PRO A O 1
ATOM 671 N N . PHE A 1 89 ? -33.344 15.992 8.812 1 97.25 89 PHE A N 1
ATOM 672 C CA . PHE A 1 89 ? -33.375 16.859 7.633 1 97.25 89 PHE A CA 1
ATOM 673 C C . PHE A 1 89 ? -33 16.062 6.379 1 97.25 89 PHE A C 1
ATOM 675 O O . PHE A 1 89 ? -33.719 16.094 5.387 1 97.25 89 PHE A O 1
ATOM 682 N N . LEU A 1 90 ? -31.891 15.242 6.453 1 97.31 90 LEU A N 1
ATOM 683 C CA . LEU A 1 90 ? -31.359 14.531 5.301 1 97.31 90 LEU A CA 1
ATOM 684 C C . LEU A 1 90 ? -32.219 13.32 4.961 1 97.31 90 LEU A C 1
ATOM 686 O O . LEU A 1 90 ? -32.344 12.938 3.791 1 97.31 90 LEU A O 1
ATOM 690 N N . ASP A 1 91 ? -32.812 12.672 5.969 1 95.38 91 ASP A N 1
ATOM 691 C CA . ASP A 1 91 ? -33.469 11.383 5.773 1 95.38 91 ASP A CA 1
ATOM 692 C C . ASP A 1 91 ? -34.969 11.547 5.645 1 95.38 91 ASP A C 1
ATOM 694 O O . ASP A 1 91 ? -35.656 10.711 5.027 1 95.38 91 ASP A O 1
ATOM 698 N N . ASN A 1 92 ? -35.531 12.641 6.258 1 91.31 92 ASN A N 1
ATOM 699 C CA . ASN A 1 92 ? -37 12.734 6.348 1 91.31 92 ASN A CA 1
ATOM 700 C C . ASN A 1 92 ? -37.5 14.086 5.836 1 91.31 92 ASN A C 1
ATOM 702 O O . ASN A 1 92 ? -38.656 14.453 6.074 1 91.31 92 ASN A O 1
ATOM 706 N N . ASN A 1 93 ? -36.688 14.805 5.25 1 92.81 93 ASN A N 1
ATOM 707 C CA . ASN A 1 93 ? -37.062 16.109 4.719 1 92.81 93 ASN A CA 1
ATOM 708 C C . ASN A 1 93 ? -37.594 17.031 5.812 1 92.81 93 ASN A C 1
ATOM 710 O O . ASN A 1 93 ? -38.531 17.766 5.594 1 92.81 93 ASN A O 1
ATOM 714 N N . ALA A 1 94 ? -37.031 16.844 6.977 1 94.88 94 ALA A N 1
ATOM 715 C CA . ALA A 1 94 ? -37.375 17.766 8.055 1 94.88 94 ALA A CA 1
ATOM 716 C C . ALA A 1 94 ? -36.75 19.141 7.824 1 94.88 94 ALA A C 1
ATOM 718 O O . ALA A 1 94 ? -36.094 19.359 6.789 1 94.88 94 ALA A O 1
ATOM 719 N N . THR A 1 95 ? -37.062 20.016 8.781 1 95.88 95 THR A N 1
ATOM 720 C CA . THR A 1 95 ? -36.469 21.359 8.688 1 95.88 95 THR A CA 1
ATOM 721 C C . THR A 1 95 ? -34.969 21.312 8.812 1 95.88 95 THR A C 1
ATOM 723 O O . THR A 1 95 ? -34.438 20.562 9.641 1 95.88 95 THR A O 1
ATOM 726 N N . ALA A 1 96 ? -34.281 22.062 7.992 1 96.62 96 ALA A N 1
ATOM 727 C CA . ALA A 1 96 ? -32.844 22.141 8.055 1 96.62 96 ALA A CA 1
ATOM 728 C C . ALA A 1 96 ? -32.375 22.625 9.43 1 96.62 96 ALA A C 1
ATOM 730 O O . ALA A 1 96 ? -33 23.484 10.039 1 96.62 96 ALA A O 1
ATOM 731 N N . PRO A 1 97 ? -31.297 22.078 9.938 1 97.19 97 PRO A N 1
ATOM 732 C CA . PRO A 1 97 ? -30.766 22.594 11.203 1 97.19 97 PRO A CA 1
ATOM 733 C C . PRO A 1 97 ? -30.359 24.062 11.117 1 97.19 97 PRO A C 1
ATOM 735 O O . PRO A 1 97 ? -29.844 24.5 10.086 1 97.19 97 PRO A O 1
ATOM 738 N N . ARG A 1 98 ? -30.578 24.75 12.188 1 96.06 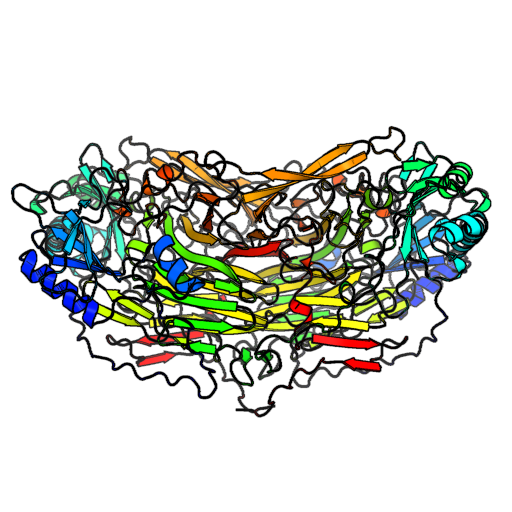98 ARG A N 1
ATOM 739 C CA . ARG A 1 98 ? -30.141 26.141 12.242 1 96.06 98 ARG A CA 1
ATOM 740 C C . ARG A 1 98 ? -28.609 26.234 12.258 1 96.06 98 ARG A C 1
ATOM 742 O O . ARG A 1 98 ? -27.938 25.359 12.789 1 96.06 98 ARG A O 1
ATOM 749 N N . ARG A 1 99 ? -28.172 27.344 11.711 1 97.75 99 ARG A N 1
ATOM 750 C CA . ARG A 1 99 ? -26.734 27.531 11.586 1 97.75 99 ARG A CA 1
ATOM 751 C C . ARG A 1 99 ? -26.188 28.344 12.75 1 97.75 99 ARG A C 1
ATOM 753 O O . ARG A 1 99 ? -26.828 29.297 13.211 1 97.75 99 ARG A O 1
ATOM 760 N N . TYR A 1 100 ? -25.062 27.938 13.234 1 98.19 100 TYR A N 1
ATOM 761 C CA . TYR A 1 100 ? -24.359 28.609 14.328 1 98.19 100 TYR A CA 1
ATOM 762 C C . TYR A 1 100 ? -22.906 28.828 13.984 1 98.19 100 TYR A C 1
ATOM 764 O O . TYR A 1 100 ? -22.328 28.125 13.156 1 98.19 100 TYR A O 1
ATOM 772 N N . ALA A 1 101 ? -22.281 29.812 14.609 1 98.38 101 ALA A N 1
ATOM 773 C CA . ALA A 1 101 ? -20.859 30.078 14.453 1 98.38 101 ALA A CA 1
ATOM 774 C C . ALA A 1 101 ? -20.094 29.797 15.75 1 98.38 101 ALA A C 1
ATOM 776 O O . ALA A 1 101 ? -20.609 30.016 16.844 1 98.38 101 ALA A O 1
ATOM 777 N N . ARG A 1 102 ? -18.984 29.219 15.594 1 98.31 102 ARG A N 1
ATOM 778 C CA . ARG A 1 102 ? -17.969 29.219 16.641 1 98.31 102 ARG A CA 1
ATOM 779 C C . ARG A 1 102 ? -17.062 30.438 16.516 1 98.31 102 ARG A C 1
ATOM 781 O O . ARG A 1 102 ? -16.469 30.672 15.461 1 98.31 102 ARG A O 1
ATOM 788 N N . ALA A 1 103 ? -16.984 31.25 17.516 1 98.38 103 ALA A N 1
ATOM 789 C CA . ALA A 1 103 ? -16.125 32.438 17.547 1 98.38 103 ALA A CA 1
ATOM 790 C C . ALA A 1 103 ? -15.047 32.312 18.609 1 98.38 103 ALA A C 1
ATOM 792 O O . ALA A 1 103 ? -15.344 32.125 19.781 1 98.38 103 ALA A O 1
ATOM 793 N N . THR A 1 104 ? -13.852 32.406 18.219 1 98 104 THR A N 1
ATOM 794 C CA . THR A 1 104 ? -12.719 32.5 19.141 1 98 104 THR A CA 1
ATOM 795 C C . THR A 1 104 ? -12.359 33.938 19.406 1 98 104 THR A C 1
ATOM 797 O O . THR A 1 104 ? -11.977 34.688 18.484 1 98 104 THR A O 1
ATOM 800 N N . ILE A 1 105 ? -12.43 34.344 20.641 1 97.75 105 ILE A N 1
ATOM 801 C CA . ILE A 1 105 ? -12.188 35.75 21.016 1 97.75 105 ILE A CA 1
ATOM 802 C C . ILE A 1 105 ? -10.953 35.812 21.922 1 97.75 105 ILE A C 1
ATOM 804 O O . ILE A 1 105 ? -10.852 35.094 22.906 1 97.75 105 ILE A O 1
ATOM 808 N N . GLN A 1 106 ? -10.078 36.656 21.5 1 97.19 106 GLN A N 1
ATOM 809 C CA . GLN A 1 106 ? -8.945 36.938 22.375 1 97.19 106 GLN A CA 1
ATOM 810 C C . GLN A 1 106 ? -9.297 38 23.438 1 97.19 106 GLN A C 1
ATOM 812 O O . GLN A 1 106 ? -9.844 39.031 23.109 1 97.19 106 GLN A O 1
ATOM 817 N N . SER A 1 107 ? -9.039 37.656 24.656 1 94.75 107 SER A N 1
ATOM 818 C CA . SER A 1 107 ? -9.008 38.625 25.75 1 94.75 107 SER A CA 1
ATOM 819 C C . SER A 1 107 ? -7.57 39 26.109 1 94.75 107 SER A C 1
ATOM 821 O O . SER A 1 107 ? -6.793 38.156 26.547 1 94.75 107 SER A O 1
ATOM 823 N N . GLY A 1 108 ? -7.332 40.188 25.906 1 92.31 108 GLY A N 1
ATOM 824 C CA . GLY A 1 108 ? -5.969 40.656 26.109 1 92.31 108 GLY A CA 1
ATOM 825 C C . GLY A 1 108 ? -5.559 40.719 27.562 1 92.31 108 GLY A C 1
ATOM 826 O O . GLY A 1 108 ? -6.402 40.594 28.453 1 92.31 108 GLY A O 1
ATOM 827 N N . THR A 1 109 ? -4.273 40.75 27.734 1 90.25 109 THR A N 1
ATOM 828 C CA . THR A 1 109 ? -3.725 40.875 29.078 1 90.25 109 THR A CA 1
ATOM 829 C C . THR A 1 109 ? -4.199 42.156 29.75 1 90.25 109 THR A C 1
ATOM 831 O O . THR A 1 109 ? -4.305 43.188 29.109 1 90.25 109 THR A O 1
ATOM 834 N N . THR A 1 110 ? -4.574 41.938 31 1 85.81 110 THR A N 1
ATOM 835 C CA . THR A 1 110 ? -4.82 43.094 31.875 1 85.81 110 THR A CA 1
ATOM 836 C C . THR A 1 110 ? -3.984 42.969 33.156 1 85.81 110 THR A C 1
ATOM 838 O O . THR A 1 110 ? -3.201 42.031 33.312 1 85.81 110 THR A O 1
ATOM 841 N N . ASN A 1 111 ? -4.047 44 34.031 1 80.94 111 ASN A N 1
ATOM 842 C CA . ASN A 1 111 ? -3.279 44 35.25 1 80.94 111 ASN A CA 1
ATOM 843 C C . ASN A 1 111 ? -3.666 42.812 36.156 1 80.94 111 ASN A C 1
ATOM 845 O O . ASN A 1 111 ? -2.895 42.406 37 1 80.94 111 ASN A O 1
ATOM 849 N N . SER A 1 112 ? -4.688 42.219 35.844 1 77 112 SER A N 1
ATOM 850 C CA . SER A 1 112 ? -5.191 41.188 36.781 1 77 112 SER A CA 1
ATOM 851 C C . SER A 1 112 ? -5.418 39.875 36.062 1 77 112 SER A C 1
ATOM 853 O O . SER A 1 112 ? -5.648 38.844 36.688 1 77 112 SER A O 1
ATOM 855 N N . THR A 1 113 ? -5.238 39.906 34.719 1 83.88 113 THR A N 1
ATOM 856 C CA . THR A 1 113 ? -5.602 38.688 34 1 83.88 113 THR A CA 1
ATOM 857 C C . THR A 1 113 ? -4.609 38.438 32.875 1 83.88 113 THR A C 1
ATOM 859 O O . THR A 1 113 ? -4.047 39.375 32.281 1 83.88 113 THR A O 1
ATOM 862 N N . GLU A 1 114 ? -4.5 37.125 32.625 1 90.19 114 GLU A N 1
ATOM 863 C CA . GLU A 1 114 ? -3.633 36.688 31.531 1 90.19 114 GLU A CA 1
ATOM 864 C C . GLU A 1 114 ? -4.383 36.656 30.203 1 90.19 114 GLU A C 1
ATOM 866 O O . GLU A 1 114 ? -5.613 36.656 30.172 1 90.19 114 GLU A O 1
ATOM 871 N N . LYS A 1 115 ? -3.584 36.781 29.172 1 94.75 115 LYS A N 1
ATOM 872 C CA . LYS A 1 115 ? -4.117 36.688 27.812 1 94.75 115 LYS A CA 1
ATOM 873 C C . LYS A 1 115 ? -4.68 35.281 27.547 1 94.75 115 LYS A C 1
ATOM 875 O O . LYS A 1 115 ? -4.051 34.281 27.875 1 94.75 115 LYS A O 1
ATOM 880 N N . TYR A 1 116 ? -5.859 35.156 27.031 1 96.62 116 TYR A N 1
ATOM 881 C CA . TYR A 1 116 ? -6.438 33.875 26.703 1 96.62 116 TYR A CA 1
ATOM 882 C C . TYR A 1 116 ? -7.406 34 25.531 1 96.62 116 TYR A C 1
ATOM 884 O O . TYR A 1 116 ? -7.863 35.094 25.203 1 96.62 116 TYR A O 1
ATOM 892 N N . TRP A 1 117 ? -7.664 32.906 24.844 1 97.75 117 TRP A N 1
ATOM 893 C CA . TRP A 1 117 ? -8.734 32.781 23.859 1 97.75 117 TRP A CA 1
ATOM 894 C C . TRP A 1 117 ? -9.938 32.062 24.484 1 97.75 117 TRP A C 1
ATOM 896 O O . TRP A 1 117 ? -9.781 31.094 25.234 1 97.75 117 TRP A O 1
ATOM 906 N N . GLN A 1 118 ? -11.109 32.594 24.234 1 97.94 118 GLN A N 1
ATOM 907 C CA . GLN A 1 118 ? -12.359 31.984 24.688 1 97.94 118 GLN A CA 1
ATOM 908 C C . GLN A 1 118 ? -13.258 31.656 23.5 1 97.94 118 GLN A C 1
ATOM 910 O O . GLN A 1 118 ? -13.453 32.469 22.609 1 97.94 118 GLN A O 1
ATOM 915 N N . GLU A 1 119 ? -13.797 30.406 23.516 1 98.5 119 GLU A N 1
ATOM 916 C CA . GLU A 1 119 ? -14.719 29.969 22.469 1 98.5 119 GLU A CA 1
ATOM 917 C C . GLU A 1 119 ? -16.156 30.359 22.812 1 98.5 119 GLU A C 1
ATOM 919 O O . GLU A 1 119 ? -16.594 30.172 23.938 1 98.5 119 GLU A O 1
ATOM 924 N N . TYR A 1 120 ? -16.875 30.844 21.797 1 98.5 120 TYR A N 1
ATOM 925 C CA . TYR A 1 120 ? -18.266 31.219 21.969 1 98.5 120 TYR A CA 1
ATOM 926 C C . TYR A 1 120 ? -19.141 30.578 20.906 1 98.5 120 TYR A C 1
ATOM 928 O O . TYR A 1 120 ? -18.688 30.344 19.781 1 98.5 120 TYR A O 1
ATOM 936 N N . LEU A 1 121 ? -20.312 30.25 21.281 1 98.44 121 LEU A N 1
ATOM 937 C CA . LEU A 1 121 ? -21.406 29.844 20.406 1 98.44 121 LEU A CA 1
ATOM 938 C C . LEU A 1 121 ? -22.281 31.047 20.047 1 98.44 121 LEU A C 1
ATOM 940 O O . LEU A 1 121 ? -22.828 31.703 20.938 1 98.44 121 LEU A O 1
ATOM 944 N N . VAL A 1 122 ? -22.422 31.328 18.75 1 98.62 122 VAL A N 1
ATOM 945 C CA . VAL A 1 122 ? -23.219 32.469 18.297 1 98.62 122 VAL A CA 1
ATOM 946 C C . VAL A 1 122 ? -24.281 31.984 17.297 1 98.62 122 VAL A C 1
ATOM 948 O O . VAL A 1 122 ? -23.953 31.406 16.266 1 98.62 122 VAL A O 1
ATOM 951 N N . GLY A 1 123 ? -25.531 32.312 17.547 1 97.88 123 GLY A N 1
ATOM 952 C CA . GLY A 1 123 ? -26.594 31.969 16.625 1 97.88 123 GLY A CA 1
ATOM 953 C C . GLY A 1 123 ? -27.969 31.938 17.281 1 97.88 123 GLY A C 1
ATOM 954 O O . GLY A 1 123 ? -28.094 32.188 18.469 1 97.88 123 GLY A O 1
ATOM 955 N N . PRO A 1 124 ? -28.922 31.688 16.406 1 97.38 124 PRO A N 1
ATOM 956 C CA . PRO A 1 124 ? -28.844 31.25 15.016 1 97.38 124 PRO A CA 1
ATOM 957 C C . PRO A 1 124 ? -28.469 32.375 14.062 1 97.38 124 PRO A C 1
ATOM 959 O O . PRO A 1 124 ? -28.516 33.562 14.445 1 97.38 124 PRO A O 1
ATOM 962 N N . LEU A 1 125 ? -28.047 32 12.891 1 97.88 125 LEU A N 1
ATOM 963 C CA . LEU A 1 125 ? -27.516 32.969 11.906 1 97.88 125 LEU A CA 1
ATOM 964 C C . LEU A 1 125 ? -28.562 33.25 10.828 1 97.88 125 LEU A C 1
ATOM 966 O O . LEU A 1 125 ? -29.422 32.406 10.539 1 97.88 125 LEU A O 1
ATOM 970 N N . PRO A 1 126 ? -28.516 34.344 10.18 1 97.56 126 PRO A N 1
ATOM 971 C CA . PRO A 1 126 ? -27.594 35.469 10.43 1 97.56 126 PRO A CA 1
ATOM 972 C C . PRO A 1 126 ? -27.844 36.125 11.781 1 97.56 126 PRO A C 1
ATOM 974 O O . PRO A 1 126 ? -28.984 36.156 12.266 1 97.56 126 PRO A O 1
ATOM 977 N N . ALA A 1 127 ? -26.844 36.656 12.336 1 97.94 127 ALA A N 1
ATOM 978 C CA . ALA A 1 127 ? -26.922 37.219 13.68 1 97.94 127 ALA A CA 1
ATOM 979 C C . ALA A 1 127 ? -27.656 38.562 13.68 1 97.94 127 ALA A C 1
ATOM 981 O O . ALA A 1 127 ? -27.547 39.312 12.719 1 97.94 127 ALA A O 1
ATOM 982 N N . THR A 1 128 ? -28.406 38.844 14.719 1 96.31 128 THR A N 1
ATOM 983 C CA . THR A 1 128 ? -29.031 40.094 15.047 1 96.31 128 THR A CA 1
ATOM 984 C C . THR A 1 128 ? -28.656 40.562 16.453 1 96.31 128 THR A C 1
ATOM 986 O O . THR A 1 128 ? -27.953 39.844 17.172 1 96.31 128 THR A O 1
ATOM 989 N N . ASN A 1 129 ? -29.156 41.656 16.812 1 93.75 129 ASN A N 1
ATOM 990 C CA . ASN A 1 129 ? -28.891 42.156 18.156 1 93.75 129 ASN A CA 1
ATOM 991 C C . ASN A 1 129 ? -29.484 41.25 19.219 1 93.75 129 ASN A C 1
ATOM 993 O O . ASN A 1 129 ? -29.016 41.25 20.359 1 93.75 129 ASN A O 1
ATOM 997 N N . ALA A 1 130 ? -30.438 40.5 18.812 1 95.31 130 ALA A N 1
ATOM 998 C CA . ALA A 1 130 ? -31.125 39.625 19.75 1 95.31 130 ALA A CA 1
ATOM 999 C C . ALA A 1 130 ? -30.469 38.25 19.797 1 95.31 130 ALA A C 1
ATOM 1001 O O . ALA A 1 130 ? -30.75 37.438 20.688 1 95.31 130 ALA A O 1
ATOM 1002 N N . THR A 1 131 ? -29.531 38 18.906 1 97.75 131 THR A N 1
ATOM 1003 C CA . THR A 1 131 ? -28.875 36.688 18.812 1 97.75 131 THR A CA 1
ATOM 1004 C C . THR A 1 131 ? -28.031 36.406 20.062 1 97.75 131 THR A C 1
ATOM 1006 O O . THR A 1 131 ? -27.344 37.312 20.562 1 97.75 131 THR A O 1
ATOM 1009 N N . ALA A 1 132 ? -28.094 35.219 20.547 1 97.19 132 ALA A N 1
ATOM 1010 C CA . ALA A 1 132 ? -27.375 34.812 21.75 1 97.19 132 ALA A CA 1
ATOM 1011 C C . ALA A 1 132 ? -25.891 34.656 21.484 1 97.19 132 ALA A C 1
ATOM 1013 O O . ALA A 1 132 ? -25.5 34.156 20.422 1 97.19 132 ALA A O 1
ATOM 1014 N N . VAL A 1 133 ? -25.062 35.094 22.359 1 97.94 133 VAL A N 1
ATOM 1015 C CA . VAL A 1 133 ? -23.625 34.812 22.438 1 97.94 133 VAL A CA 1
ATOM 1016 C C . VAL A 1 133 ? -23.312 34.125 23.766 1 97.94 133 VAL A C 1
ATOM 1018 O O . VAL A 1 133 ? -23.375 34.75 24.828 1 97.94 133 VAL A O 1
ATOM 1021 N N . GLU A 1 134 ? -22.969 32.844 23.688 1 97.69 134 GLU A N 1
ATOM 1022 C CA . GLU A 1 134 ? -22.75 32.031 24.891 1 97.69 134 GLU A CA 1
ATOM 1023 C C . GLU A 1 134 ? -21.406 31.297 24.828 1 97.69 134 GLU A C 1
ATOM 1025 O O . GLU A 1 134 ? -20.938 30.953 23.75 1 97.69 134 GLU A O 1
ATOM 1030 N N . PRO A 1 135 ? -20.781 31.094 25.969 1 97.75 135 PRO A N 1
ATOM 1031 C CA . PRO A 1 135 ? -19.578 30.266 25.922 1 97.75 135 PRO A CA 1
ATOM 1032 C C . PRO A 1 135 ? -19.828 28.891 25.312 1 97.75 135 PRO A C 1
ATOM 1034 O O . PRO A 1 135 ? -20.844 28.25 25.609 1 97.75 135 PRO A O 1
ATOM 1037 N N . LEU A 1 136 ? -19.047 28.5 24.406 1 98.44 136 LEU A N 1
ATOM 1038 C CA . LEU A 1 136 ? -19.094 27.156 23.844 1 98.44 136 LEU A CA 1
ATOM 1039 C C . LEU A 1 136 ? -18.359 26.172 24.75 1 98.44 136 LEU A C 1
ATOM 1041 O O . LEU A 1 136 ? -17.156 26.312 24.984 1 98.44 136 LEU A O 1
ATOM 1045 N N . THR A 1 137 ? -19 25.125 25.266 1 97.94 137 THR A N 1
ATOM 1046 C CA . THR A 1 137 ? -18.375 24.266 26.25 1 97.94 137 THR A CA 1
ATOM 1047 C C . THR A 1 137 ? -18.5 22.797 25.875 1 97.94 137 THR A C 1
ATOM 1049 O O . THR A 1 137 ? -17.594 22 26.125 1 97.94 137 THR A O 1
ATOM 1052 N N . PHE A 1 138 ? -19.484 22.344 25.172 1 96.62 138 PHE A N 1
ATOM 1053 C CA . PHE A 1 138 ? -19.859 20.938 25.078 1 96.62 138 PHE A CA 1
ATOM 1054 C C . PHE A 1 138 ? -18.812 20.141 24.297 1 96.62 138 PHE A C 1
ATOM 1056 O O . PHE A 1 138 ? -18.641 18.953 24.516 1 96.62 138 PHE A O 1
ATOM 1063 N N . PRO A 1 139 ? -18.078 20.719 23.359 1 97.69 139 PRO A N 1
ATOM 1064 C CA . PRO A 1 139 ? -17.109 19.891 22.641 1 97.69 139 PRO A CA 1
ATOM 1065 C C . PRO A 1 139 ? -15.797 19.734 23.406 1 97.69 139 PRO A C 1
ATOM 1067 O O . PRO A 1 139 ? -14.875 19.062 22.922 1 97.69 139 PRO A O 1
ATOM 1070 N N . PHE A 1 140 ? -15.664 20.375 24.547 1 98.44 140 PHE A N 1
ATOM 1071 C CA . PHE A 1 140 ? -14.344 20.5 25.172 1 98.44 140 PHE A CA 1
ATOM 1072 C C . PHE A 1 140 ? -14.289 19.734 26.484 1 98.44 140 PHE A C 1
ATOM 1074 O O . PHE A 1 140 ? -15.312 19.578 27.156 1 98.44 140 PHE A O 1
ATOM 1081 N N . GLN A 1 141 ? -13.039 19.328 26.859 1 97.56 141 GLN A N 1
ATOM 1082 C CA . GLN A 1 141 ? -12.836 18.5 28.047 1 97.56 141 GLN A CA 1
ATOM 1083 C C . GLN A 1 141 ? -11.938 19.203 29.062 1 97.56 141 GLN A C 1
ATOM 1085 O O . GLN A 1 141 ? -11.773 18.734 30.188 1 97.56 141 GLN A O 1
ATOM 1090 N N . ASN A 1 142 ? -11.398 20.344 28.688 1 97.75 142 ASN A N 1
ATOM 1091 C CA . ASN A 1 142 ? -10.43 20.984 29.578 1 97.75 142 ASN A CA 1
ATOM 1092 C C . ASN A 1 142 ? -11.109 21.562 30.828 1 97.75 142 ASN A C 1
ATOM 1094 O O . ASN A 1 142 ? -12.336 21.625 30.891 1 97.75 142 ASN A O 1
ATOM 1098 N N . SER A 1 143 ? -10.281 21.969 31.828 1 97.69 143 SER A N 1
ATOM 1099 C CA . SER A 1 143 ? -10.758 22.375 33.156 1 97.69 143 SER A CA 1
ATOM 1100 C C . SER A 1 143 ? -11.609 23.625 33.062 1 97.69 143 SER A C 1
ATOM 1102 O O . SER A 1 143 ? -12.547 23.797 33.875 1 97.69 143 SER A O 1
ATOM 1104 N N . GLN A 1 144 ? -11.281 24.547 32.219 1 97.12 144 GLN A N 1
ATOM 1105 C CA . GLN A 1 144 ? -12.086 25.703 31.859 1 97.12 144 GLN A CA 1
ATOM 1106 C C . GLN A 1 144 ? -12.57 25.609 30.422 1 97.12 144 GLN A C 1
ATOM 1108 O O . GLN A 1 144 ? -11.961 26.172 29.516 1 97.12 144 GLN A O 1
ATOM 1113 N N . PRO A 1 145 ? -13.68 25.031 30.281 1 97.44 145 PRO A N 1
ATOM 1114 C CA . PRO A 1 145 ? -14.094 24.641 28.922 1 97.44 145 PRO A CA 1
ATOM 1115 C C . PRO A 1 145 ? -14.086 25.812 27.953 1 97.44 145 PRO A C 1
ATOM 1117 O O . PRO A 1 145 ? -14.719 26.844 28.203 1 97.44 145 PRO A O 1
ATOM 1120 N N . GLY A 1 146 ? -13.328 25.625 26.875 1 98.12 146 GLY A N 1
ATOM 1121 C CA . GLY A 1 146 ? -13.297 26.578 25.766 1 98.12 146 GLY A CA 1
ATOM 1122 C C . GLY A 1 146 ? -12.227 27.641 25.938 1 98.12 146 GLY A C 1
ATOM 1123 O O . GLY A 1 146 ? -12.039 28.484 25.062 1 98.12 146 GLY A O 1
ATOM 1124 N N . ARG A 1 147 ? -11.555 27.656 27 1 97.62 147 ARG A N 1
ATOM 1125 C CA . ARG A 1 147 ? -10.531 28.656 27.25 1 97.62 147 ARG A CA 1
ATOM 1126 C C . ARG A 1 147 ? -9.141 28.109 26.969 1 97.62 147 ARG A C 1
ATOM 1128 O O . ARG A 1 147 ? -8.797 27.016 27.422 1 97.62 147 ARG A O 1
ATOM 1135 N N . THR A 1 148 ? -8.367 28.812 26.203 1 97.25 148 THR A N 1
ATOM 1136 C CA . THR A 1 148 ? -6.984 28.484 25.906 1 97.25 148 THR A CA 1
ATOM 1137 C C . THR A 1 148 ? -6.051 29.594 26.344 1 97.25 148 THR A C 1
ATOM 1139 O O . THR A 1 148 ? -6.105 30.703 25.812 1 97.25 148 THR A O 1
ATOM 1142 N N . PRO A 1 149 ? -5.203 29.312 27.312 1 95.12 149 PRO A N 1
ATOM 1143 C CA . PRO A 1 149 ? -4.203 30.328 27.641 1 95.12 149 PRO A CA 1
ATOM 1144 C C . PRO A 1 149 ? -3.256 30.641 26.484 1 95.12 149 PRO A C 1
ATOM 1146 O O . PRO A 1 149 ? -2.83 29.719 25.781 1 95.12 149 PRO A O 1
ATOM 1149 N N . MET A 1 150 ? -3.029 31.922 26.281 1 95.06 150 MET A N 1
ATOM 1150 C CA . MET A 1 150 ? -2.145 32.344 25.188 1 95.06 150 MET A CA 1
ATOM 1151 C C . MET A 1 150 ? -0.947 33.094 25.719 1 95.06 150 MET A C 1
ATOM 1153 O O . MET A 1 150 ? -1.104 34 26.547 1 95.06 150 MET A O 1
ATOM 1157 N N . HIS A 1 151 ? 0.182 32.688 25.25 1 94.31 151 HIS A N 1
ATOM 1158 C CA . HIS A 1 151 ? 1.393 33.406 25.641 1 94.31 151 HIS A CA 1
ATOM 1159 C C . HIS A 1 151 ? 1.504 34.719 24.891 1 94.31 151 HIS A C 1
ATOM 1161 O O . HIS A 1 151 ? 1.258 34.781 23.688 1 94.31 151 HIS A O 1
ATOM 1167 N N . PRO A 1 152 ? 1.958 35.781 25.5 1 94.56 152 PRO A N 1
ATOM 1168 C CA . PRO A 1 152 ? 2.021 37.094 24.859 1 94.56 152 PRO A CA 1
ATOM 1169 C C . PRO A 1 152 ? 2.988 37.125 23.688 1 94.56 152 PRO A C 1
ATOM 1171 O O . PRO A 1 152 ? 2.895 38.031 22.844 1 94.56 152 PRO A O 1
ATOM 1174 N N . LEU A 1 153 ? 3.871 36.188 23.672 1 94.88 153 LEU A N 1
ATOM 1175 C CA . LEU A 1 153 ? 4.832 36.156 22.578 1 94.88 153 LEU A CA 1
ATOM 1176 C C . LEU A 1 153 ? 4.121 36 21.234 1 94.88 153 LEU A C 1
ATOM 1178 O O . LEU A 1 153 ? 4.664 36.344 20.188 1 94.88 153 LEU A O 1
ATOM 1182 N N . TYR A 1 154 ? 2.93 35.469 21.234 1 92.75 154 TYR A N 1
ATOM 1183 C CA . TYR A 1 154 ? 2.17 35.25 20.016 1 92.75 154 TYR A CA 1
ATOM 1184 C C . TYR A 1 154 ? 1.596 36.562 19.5 1 92.75 154 TYR A C 1
ATOM 1186 O O . TYR A 1 154 ? 0.999 36.625 18.422 1 92.75 154 TYR A O 1
ATOM 1194 N N . SER A 1 155 ? 1.78 37.656 20.203 1 94 155 SER A N 1
ATOM 1195 C CA . SER A 1 155 ? 1.496 39 19.719 1 94 155 SER A CA 1
ATOM 1196 C C . SER A 1 155 ? 2.715 39.594 19.031 1 94 155 SER A C 1
ATOM 1198 O O . SER A 1 155 ? 3.781 39.719 19.625 1 94 155 SER A O 1
ATOM 1200 N N . PRO A 1 156 ? 2.514 40.094 17.875 1 93.19 156 PRO A N 1
ATOM 1201 C CA . PRO A 1 156 ? 3.66 40.562 17.094 1 93.19 156 PRO A CA 1
ATOM 1202 C C . PRO A 1 156 ? 4.441 41.688 17.766 1 93.19 156 PRO A C 1
ATOM 1204 O O . PRO A 1 156 ? 5.668 41.75 17.656 1 93.19 156 PRO A O 1
ATOM 1207 N N . ASN A 1 157 ? 3.785 42.531 18.469 1 94.31 157 ASN A N 1
ATOM 1208 C CA . ASN A 1 157 ? 4.48 43.656 19.109 1 94.31 157 ASN A CA 1
ATOM 1209 C C . ASN A 1 157 ? 5.418 43.156 20.203 1 94.31 157 ASN A C 1
ATOM 1211 O O . ASN A 1 157 ? 6.555 43.625 20.312 1 94.31 157 ASN A O 1
ATOM 1215 N N . GLU A 1 158 ? 4.906 42.281 21.031 1 94.75 158 GLU A N 1
ATOM 1216 C CA . GLU A 1 158 ? 5.727 41.719 22.109 1 94.75 158 GLU A CA 1
ATOM 1217 C C . GLU A 1 158 ? 6.898 40.938 21.562 1 94.75 158 GLU A C 1
ATOM 1219 O O . GLU A 1 158 ? 8.023 41.031 22.062 1 94.75 158 GLU A O 1
ATOM 1224 N N . ALA A 1 159 ? 6.66 40.125 20.562 1 94.44 159 ALA A N 1
ATOM 1225 C CA . ALA A 1 159 ? 7.707 39.312 19.938 1 94.44 159 ALA A CA 1
ATOM 1226 C C . ALA A 1 159 ? 8.789 40.188 19.328 1 94.44 159 ALA A C 1
ATOM 1228 O O . ALA A 1 159 ? 9.984 39.938 19.516 1 94.44 159 ALA A O 1
ATOM 1229 N N . SER A 1 160 ? 8.336 41.156 18.562 1 94.44 160 SER A N 1
ATOM 1230 C CA . SER A 1 160 ? 9.273 42.062 17.891 1 94.44 160 SER A CA 1
ATOM 1231 C C . SER A 1 160 ? 10.125 42.812 18.906 1 94.44 160 SER A C 1
ATOM 1233 O O . SER A 1 160 ? 11.328 43 18.688 1 94.44 160 SER A O 1
ATOM 1235 N N . SER A 1 161 ? 9.5 43.281 19.906 1 95.19 161 SER A N 1
ATOM 1236 C CA . SER A 1 161 ? 10.227 44 20.953 1 95.19 161 SER A CA 1
ATOM 1237 C C . SER A 1 161 ? 11.297 43.094 21.594 1 95.19 161 SER A C 1
ATOM 1239 O O . SER A 1 161 ? 12.445 43.531 21.75 1 95.19 161 SER A O 1
ATOM 1241 N N . PHE A 1 162 ? 11.016 42.031 22 1 96.69 162 PHE A N 1
ATOM 1242 C CA . PHE A 1 162 ? 11.93 41.094 22.641 1 96.69 162 PHE A CA 1
ATOM 1243 C C . PHE A 1 162 ? 13.086 40.75 21.703 1 96.69 162 PHE A C 1
ATOM 1245 O O . PHE A 1 162 ? 14.25 40.812 22.094 1 96.69 162 PHE A O 1
ATOM 1252 N N . PHE A 1 163 ? 12.727 40.344 20.422 1 95.38 163 PHE A N 1
ATOM 1253 C CA . PHE A 1 163 ? 13.758 39.875 19.516 1 95.38 163 PHE A CA 1
ATOM 1254 C C . PHE A 1 163 ? 14.68 41 19.094 1 95.38 163 PHE A C 1
ATOM 1256 O O . PHE A 1 163 ? 15.875 40.812 18.875 1 95.38 163 PHE A O 1
ATOM 1263 N N . THR A 1 164 ? 14.133 42.25 19.031 1 95.56 164 THR A N 1
ATOM 1264 C CA . THR A 1 164 ? 14.977 43.406 18.766 1 95.56 164 THR A CA 1
ATOM 1265 C C . THR A 1 164 ? 15.992 43.594 19.891 1 95.56 164 THR A C 1
ATOM 1267 O O . THR A 1 164 ? 17.172 43.812 19.625 1 95.56 164 THR A O 1
ATOM 1270 N N . ARG A 1 165 ? 15.492 43.531 21.062 1 96.62 165 ARG A N 1
ATOM 1271 C CA . ARG A 1 165 ? 16.375 43.688 22.219 1 96.62 165 ARG A CA 1
ATOM 1272 C C . ARG A 1 165 ? 17.422 42.562 22.25 1 96.62 165 ARG A C 1
ATOM 1274 O O . ARG A 1 165 ? 18.609 42.812 22.438 1 96.62 165 ARG A O 1
ATOM 1281 N N . PHE A 1 166 ? 17.031 41.375 22.156 1 96.19 166 PHE A N 1
ATOM 1282 C CA . PHE A 1 166 ? 17.938 40.25 22.156 1 96.19 166 PHE A CA 1
ATOM 1283 C C . PHE A 1 166 ? 19 40.375 21.062 1 96.19 166 PHE A C 1
ATOM 1285 O O . PHE A 1 166 ? 20.188 40.188 21.328 1 96.19 166 PHE A O 1
ATOM 1292 N N . SER A 1 167 ? 18.516 40.688 19.797 1 96.06 167 SER A N 1
ATOM 1293 C CA . SER A 1 167 ? 19.422 40.812 18.672 1 96.06 167 SER A CA 1
ATOM 1294 C C . SER A 1 167 ? 20.484 41.875 18.938 1 96.06 167 SER A C 1
ATOM 1296 O O . SER A 1 167 ? 21.641 41.719 18.562 1 96.06 167 SER A O 1
ATOM 1298 N N . THR A 1 168 ? 20.047 42.938 19.562 1 96 168 THR A N 1
ATOM 1299 C CA . THR A 1 168 ? 20.984 44 19.906 1 96 168 THR A CA 1
ATOM 1300 C C . THR A 1 168 ? 22 43.5 20.938 1 96 168 THR A C 1
ATOM 1302 O O . THR A 1 168 ? 23.203 43.781 20.812 1 96 168 THR A O 1
ATOM 1305 N N . GLU A 1 169 ? 21.5 42.812 21.844 1 96 169 GLU A N 1
ATOM 1306 C CA . GLU A 1 169 ? 22.328 42.344 22.953 1 96 169 GLU A CA 1
ATOM 1307 C C . GLU A 1 169 ? 23.391 41.375 22.453 1 96 169 GLU A C 1
ATOM 1309 O O . GLU A 1 169 ? 24.484 41.25 23.047 1 96 169 GLU A O 1
ATOM 1314 N N . VAL A 1 170 ? 23.125 40.688 21.406 1 96.38 170 VAL A N 1
ATOM 1315 C CA . VAL A 1 170 ? 24.016 39.594 21.031 1 96.38 170 VAL A CA 1
ATOM 1316 C C . VAL A 1 170 ? 24.609 39.906 19.656 1 96.38 170 VAL A C 1
ATOM 1318 O O . VAL A 1 170 ? 25.016 38.969 18.938 1 96.38 170 VAL A O 1
ATOM 1321 N N . GLU A 1 171 ? 24.547 41.062 19.172 1 95.88 171 GLU A N 1
ATOM 1322 C CA . GLU A 1 171 ? 25.094 41.438 17.859 1 95.88 171 GLU A CA 1
ATOM 1323 C C . GLU A 1 171 ? 26.531 41 17.703 1 95.88 171 GLU A C 1
ATOM 1325 O O . GLU A 1 171 ? 26.938 40.531 16.641 1 95.88 171 GLU A O 1
ATOM 1330 N N . ASP A 1 172 ? 27.359 41.188 18.734 1 96.12 172 ASP A N 1
ATOM 1331 C CA . ASP A 1 172 ? 28.766 40.781 18.703 1 96.12 172 ASP A CA 1
ATOM 1332 C C . ASP A 1 172 ? 28.906 39.281 18.531 1 96.12 172 ASP A C 1
ATOM 1334 O O . ASP A 1 172 ? 29.812 38.812 17.844 1 96.12 172 ASP A O 1
ATOM 1338 N N . ILE A 1 173 ? 27.984 38.531 19.109 1 95.88 173 ILE A N 1
ATOM 1339 C CA . ILE A 1 173 ? 28.031 37.062 19.016 1 95.88 173 ILE A CA 1
ATOM 1340 C C . ILE A 1 173 ? 27.719 36.625 17.578 1 95.88 173 ILE A C 1
ATOM 1342 O O . ILE A 1 173 ? 28.453 35.812 17 1 95.88 173 ILE A O 1
ATOM 1346 N N . SER A 1 174 ? 26.641 37.188 16.984 1 94.5 174 SER A N 1
ATOM 1347 C CA . SER A 1 174 ? 26.281 36.844 15.617 1 94.5 174 SER A CA 1
ATOM 1348 C C . SER A 1 174 ? 27.375 37.25 14.641 1 94.5 174 SER A C 1
ATOM 1350 O O . SER A 1 174 ? 27.672 36.531 13.688 1 94.5 174 SER A O 1
ATOM 1352 N N . MET A 1 175 ? 27.969 38.375 14.875 1 94.62 175 MET A N 1
ATOM 1353 C CA . MET A 1 175 ? 29.062 38.875 14.031 1 94.62 175 MET A CA 1
ATOM 1354 C C . MET A 1 175 ? 30.266 37.938 14.133 1 94.62 175 MET A C 1
ATOM 1356 O O . MET A 1 175 ? 30.906 37.625 13.125 1 94.62 175 MET A O 1
ATOM 1360 N N . GLN A 1 176 ? 30.547 37.562 15.32 1 94.19 176 GLN A N 1
ATOM 1361 C CA . GLN A 1 176 ? 31.688 36.688 15.547 1 94.19 176 GLN A CA 1
ATOM 1362 C C . GLN A 1 176 ? 31.469 35.312 14.883 1 94.19 176 GLN A C 1
ATOM 1364 O O . GLN A 1 176 ? 32.406 34.75 14.297 1 94.19 176 GLN A O 1
ATOM 1369 N N . LEU A 1 177 ? 30.328 34.844 14.953 1 93.06 177 LEU A N 1
ATOM 1370 C CA . LEU A 1 177 ? 30.047 33.469 14.484 1 93.06 177 LEU A CA 1
ATOM 1371 C C . LEU A 1 177 ? 29.828 33.469 12.969 1 93.06 177 LEU A C 1
ATOM 1373 O O . LEU A 1 177 ? 30.25 32.531 12.289 1 93.06 177 LEU A O 1
ATOM 1377 N N . PHE A 1 178 ? 29.188 34.5 12.391 1 91 178 PHE A N 1
ATOM 1378 C CA . PHE A 1 178 ? 28.672 34.344 11.031 1 91 178 PHE A CA 1
ATOM 1379 C C . PHE A 1 178 ? 28.984 35.594 10.195 1 91 178 PHE A C 1
ATOM 1381 O O . PHE A 1 178 ? 28.594 35.656 9.031 1 91 178 PHE A O 1
ATOM 1388 N N . ASN A 1 179 ? 29.641 36.5 10.719 1 92.44 179 ASN A N 1
ATOM 1389 C CA . ASN A 1 179 ? 30 37.75 10.047 1 92.44 179 ASN A CA 1
ATOM 1390 C C . ASN A 1 179 ? 28.781 38.5 9.547 1 92.44 179 ASN A C 1
ATOM 1392 O O . ASN A 1 179 ? 28.781 39.031 8.43 1 92.44 179 ASN A O 1
ATOM 1396 N N . THR A 1 180 ? 27.672 38.375 10.305 1 93.5 180 THR A N 1
ATOM 1397 C CA . THR A 1 180 ? 26.438 39.094 10.062 1 93.5 180 THR A CA 1
ATOM 1398 C C . THR A 1 180 ? 25.625 39.219 11.344 1 93.5 180 THR A C 1
ATOM 1400 O O . THR A 1 180 ? 26.062 38.812 12.414 1 93.5 180 THR A O 1
ATOM 1403 N N . THR A 1 181 ? 24.531 39.938 11.25 1 92.69 181 THR A N 1
ATOM 1404 C CA . THR A 1 181 ? 23.656 40.125 12.398 1 92.69 181 THR A CA 1
ATOM 1405 C C . THR A 1 181 ? 22.234 39.688 12.07 1 92.69 181 THR A C 1
ATOM 1407 O O . THR A 1 181 ? 21.875 39.531 10.906 1 92.69 181 THR A O 1
ATOM 1410 N N . PHE A 1 182 ? 21.484 39.469 13.125 1 91.31 182 PHE A N 1
ATOM 1411 C CA . PHE A 1 182 ? 20.094 39.094 12.945 1 91.31 182 PHE A CA 1
ATOM 1412 C C . PHE A 1 182 ? 19.312 40.219 12.242 1 91.31 182 PHE A C 1
ATOM 1414 O O . PHE A 1 182 ? 18.297 39.938 11.609 1 91.31 182 PHE A O 1
ATOM 1421 N N . PHE A 1 183 ? 19.797 41.406 12.203 1 89 183 PHE A N 1
ATOM 1422 C CA . PHE A 1 183 ? 19.125 42.562 11.641 1 89 183 PHE A CA 1
ATOM 1423 C C . PHE A 1 183 ? 19.234 42.562 10.125 1 89 183 PHE A C 1
ATOM 1425 O O . PHE A 1 183 ? 18.391 43.188 9.438 1 89 183 PHE A O 1
ATOM 1432 N N . THR A 1 184 ? 20.234 41.844 9.609 1 87.62 184 THR A N 1
ATOM 1433 C CA . THR A 1 184 ? 20.406 41.812 8.164 1 87.62 184 THR A CA 1
ATOM 1434 C C . THR A 1 184 ? 19.391 40.906 7.5 1 87.62 184 THR A C 1
ATOM 1436 O O . THR A 1 184 ? 19.156 41 6.289 1 87.62 184 THR A O 1
ATOM 1439 N N . GLY A 1 185 ? 18.891 40.031 8.258 1 84.88 185 GLY A N 1
ATOM 1440 C CA . GLY A 1 185 ? 17.922 39.062 7.719 1 84.88 185 GLY A CA 1
ATOM 1441 C C . GLY A 1 185 ? 18.578 37.875 7.07 1 84.88 185 GLY A C 1
ATOM 1442 O O . GLY A 1 185 ? 17.891 36.938 6.645 1 84.88 185 GLY A O 1
ATOM 1443 N N . SER A 1 186 ? 19.797 37.781 7.004 1 88.12 186 SER A N 1
ATOM 1444 C CA . SER A 1 186 ? 20.516 36.688 6.383 1 88.12 186 SER A CA 1
ATOM 1445 C C . SER A 1 186 ? 20.516 35.438 7.289 1 88.12 186 SER A C 1
ATOM 1447 O O . SER A 1 186 ? 20.781 34.344 6.836 1 88.12 186 SER A O 1
ATOM 1449 N N . ILE A 1 187 ? 20.344 35.688 8.516 1 91.19 187 ILE A N 1
ATOM 1450 C CA . ILE A 1 187 ? 20.156 34.594 9.469 1 91.19 187 ILE A CA 1
ATOM 1451 C C . ILE A 1 187 ? 18.938 34.875 10.352 1 91.19 187 ILE A C 1
ATOM 1453 O O . ILE A 1 187 ? 18.516 36.031 10.484 1 91.19 187 ILE A O 1
ATOM 1457 N N . GLY A 1 188 ? 18.312 33.875 10.812 1 91 188 GLY A N 1
ATOM 1458 C CA . GLY A 1 188 ? 17.156 34 11.688 1 91 188 GLY A CA 1
ATOM 1459 C C . GLY A 1 188 ? 17.047 32.875 12.703 1 91 188 GLY A C 1
ATOM 1460 O O . GLY A 1 188 ? 17.875 31.969 12.711 1 91 188 GLY A O 1
ATOM 1461 N N . LEU A 1 189 ? 16.125 33.094 13.633 1 93.5 189 LEU A N 1
ATOM 1462 C CA . LEU A 1 189 ? 15.859 32.094 14.664 1 93.5 189 LEU A CA 1
ATOM 1463 C C . LEU A 1 189 ? 14.492 31.438 14.461 1 93.5 189 LEU A C 1
ATOM 1465 O O . LEU A 1 189 ? 13.539 32.125 14.062 1 93.5 189 LEU A O 1
ATOM 1469 N N . ARG A 1 190 ? 14.43 30.219 14.609 1 92.88 190 ARG A N 1
ATOM 1470 C CA . ARG A 1 190 ? 13.172 29.484 14.664 1 92.88 190 ARG A CA 1
ATOM 1471 C C . ARG A 1 190 ? 12.906 28.969 16.078 1 92.88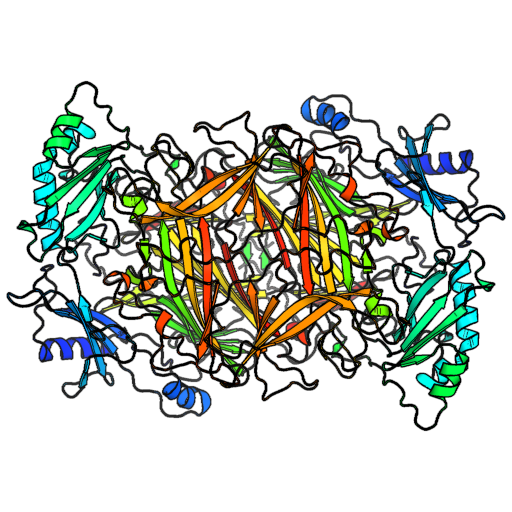 190 ARG A C 1
ATOM 1473 O O . ARG A 1 190 ? 13.727 28.25 16.641 1 92.88 190 ARG A O 1
ATOM 1480 N N . LEU A 1 191 ? 11.742 29.328 16.578 1 94.69 191 LEU A N 1
ATOM 1481 C CA . LEU A 1 191 ? 11.383 28.922 17.938 1 94.69 191 LEU A CA 1
ATOM 1482 C C . LEU A 1 191 ? 10.836 27.5 17.953 1 94.69 191 LEU A C 1
ATOM 1484 O O . LEU A 1 191 ? 10.109 27.094 17.047 1 94.69 191 LEU A O 1
ATOM 1488 N N . GLY A 1 192 ? 11.258 26.859 19 1 93.44 192 GLY A N 1
ATOM 1489 C CA . GLY A 1 192 ? 10.719 25.516 19.203 1 93.44 192 GLY A CA 1
ATOM 1490 C C . GLY A 1 192 ? 9.266 25.531 19.641 1 93.44 192 GLY A C 1
ATOM 1491 O O . GLY A 1 192 ? 8.82 26.453 20.312 1 93.44 192 GLY A O 1
ATOM 1492 N N . SER A 1 193 ? 8.602 24.516 19.219 1 92.81 193 SER A N 1
ATOM 1493 C CA . SER A 1 193 ? 7.215 24.25 19.594 1 92.81 193 SER A CA 1
ATOM 1494 C C . SER A 1 193 ? 7.012 22.781 19.984 1 92.81 193 SER A C 1
ATOM 1496 O O . SER A 1 193 ? 7.602 21.891 19.375 1 92.81 193 SER A O 1
ATOM 1498 N N . PRO A 1 194 ? 6.152 22.609 21.047 1 93.75 194 PRO A N 1
ATOM 1499 C CA . PRO A 1 194 ? 5.523 23.578 21.953 1 93.75 194 PRO A CA 1
ATOM 1500 C C . PRO A 1 194 ? 6.5 24.141 22.969 1 93.75 194 PRO A C 1
ATOM 1502 O O . PRO A 1 194 ? 7.625 23.656 23.094 1 93.75 194 PRO A O 1
ATOM 1505 N N . PHE A 1 195 ? 6.059 25.188 23.641 1 95 195 PHE A N 1
ATOM 1506 C CA . PHE A 1 195 ? 6.855 25.672 24.766 1 95 195 PHE A CA 1
ATOM 1507 C C . PHE A 1 195 ? 6.887 24.656 25.891 1 95 195 PHE A C 1
ATOM 1509 O O . PHE A 1 195 ? 5.898 23.969 26.141 1 95 195 PHE A O 1
ATOM 1516 N N . TRP A 1 196 ? 8.039 24.562 26.547 1 94.69 196 TRP A N 1
ATOM 1517 C CA . TRP A 1 196 ? 8.203 23.625 27.656 1 94.69 196 TRP A CA 1
ATOM 1518 C C . TRP A 1 196 ? 7.953 24.328 28.984 1 94.69 196 TRP A C 1
ATOM 1520 O O . TRP A 1 196 ? 8.172 25.531 29.109 1 94.69 196 TRP A O 1
ATOM 1530 N N . ASP A 1 197 ? 7.387 23.578 29.875 1 92 197 ASP A N 1
ATOM 1531 C CA . ASP A 1 197 ? 7.293 24 31.266 1 92 197 ASP A CA 1
ATOM 1532 C C . ASP A 1 197 ? 8.398 23.359 32.094 1 92 197 ASP A C 1
ATOM 1534 O O . ASP A 1 197 ? 8.375 22.156 32.375 1 92 197 ASP A O 1
ATOM 1538 N N . GLU A 1 198 ? 9.289 24.141 32.469 1 92.44 198 GLU A N 1
ATOM 1539 C CA . GLU A 1 198 ? 10.344 23.688 33.375 1 92.44 198 GLU A CA 1
ATOM 1540 C C . GLU A 1 198 ? 10.164 24.234 34.781 1 92.44 198 GLU A C 1
ATOM 1542 O O . GLU A 1 198 ? 10.75 25.266 35.125 1 92.44 198 GLU A O 1
ATOM 1547 N N . GLU A 1 199 ? 9.43 23.5 35.562 1 90.12 199 GLU A N 1
ATOM 1548 C CA . GLU A 1 199 ? 9.172 23.891 36.969 1 90.12 199 GLU A CA 1
ATOM 1549 C C . GLU A 1 199 ? 8.586 25.297 37.062 1 90.12 199 GLU A C 1
ATOM 1551 O O . GLU A 1 199 ? 9.102 26.141 37.781 1 90.12 199 GLU A O 1
ATOM 1556 N N . GLY A 1 200 ? 7.715 25.562 36.25 1 89.06 200 GLY A N 1
ATOM 1557 C CA . GLY A 1 200 ? 7.004 26.828 36.281 1 89.06 200 GLY A CA 1
ATOM 1558 C C . GLY A 1 200 ? 7.543 27.844 35.281 1 89.06 200 GLY A C 1
ATOM 1559 O O . GLY A 1 200 ? 6.926 28.891 35.062 1 89.06 200 GLY A O 1
ATOM 1560 N N . ARG A 1 201 ? 8.656 27.641 34.719 1 94.56 201 ARG A N 1
ATOM 1561 C CA . ARG A 1 201 ? 9.219 28.516 33.688 1 94.56 201 ARG A CA 1
ATOM 1562 C C . ARG A 1 201 ? 8.734 28.094 32.281 1 94.56 201 ARG A C 1
ATOM 1564 O O . ARG A 1 201 ? 8.625 26.906 32 1 94.56 201 ARG A O 1
ATOM 1571 N N . ILE A 1 202 ? 8.453 29.109 31.516 1 96.19 202 ILE A N 1
ATOM 1572 C CA . ILE A 1 202 ? 8.094 28.859 30.125 1 96.19 202 ILE A CA 1
ATOM 1573 C C . ILE A 1 202 ? 9.336 28.969 29.25 1 96.19 202 ILE A C 1
ATOM 1575 O O . ILE A 1 202 ? 9.898 30.047 29.094 1 96.19 202 ILE A O 1
ATOM 1579 N N . ILE A 1 203 ? 9.773 27.812 28.672 1 96.56 203 ILE A N 1
ATOM 1580 C CA . ILE A 1 203 ? 11.047 27.719 27.969 1 96.56 203 ILE A CA 1
ATOM 1581 C C . ILE A 1 203 ? 10.805 27.406 26.5 1 96.56 203 ILE A C 1
ATOM 1583 O O . ILE A 1 203 ? 9.977 26.562 26.172 1 96.56 203 ILE A O 1
ATOM 1587 N N . SER A 1 204 ? 11.477 28.125 25.594 1 97.25 204 SER A N 1
ATOM 1588 C CA . SER A 1 204 ? 11.562 27.766 24.172 1 97.25 204 SER A CA 1
ATOM 1589 C C . SER A 1 204 ? 12.992 27.859 23.672 1 97.25 204 SER A C 1
ATOM 1591 O O . SER A 1 204 ? 13.672 28.875 23.859 1 97.25 204 SER A O 1
ATOM 1593 N N . TRP A 1 205 ? 13.422 26.766 23.125 1 97.38 205 TRP A N 1
ATOM 1594 C CA . TRP A 1 205 ? 14.703 26.812 22.422 1 97.38 205 TRP A CA 1
ATOM 1595 C C . TRP A 1 205 ? 14.539 27.359 21.016 1 97.38 205 TRP A C 1
ATOM 1597 O O . TRP A 1 205 ? 13.547 27.078 20.344 1 97.38 205 TRP A O 1
ATOM 1607 N N . ALA A 1 206 ? 15.422 28.172 20.578 1 97.25 206 ALA A N 1
ATOM 1608 C CA . ALA A 1 206 ? 15.445 28.703 19.219 1 97.25 206 ALA A CA 1
ATOM 1609 C C . ALA A 1 206 ? 16.719 28.297 18.5 1 97.25 206 ALA A C 1
ATOM 1611 O O . ALA A 1 206 ? 17.828 28.453 19.047 1 97.25 206 ALA A O 1
ATOM 1612 N N . ALA A 1 207 ? 16.562 27.766 17.344 1 96.12 207 ALA A N 1
ATOM 1613 C CA . ALA A 1 207 ? 17.719 27.406 16.531 1 96.12 207 ALA A CA 1
ATOM 1614 C C . ALA A 1 207 ? 17.938 28.438 15.43 1 96.12 207 ALA A C 1
ATOM 1616 O O . ALA A 1 207 ? 16.984 29.031 14.93 1 96.12 207 ALA A O 1
ATOM 1617 N N . ALA A 1 208 ? 19.188 28.594 15.047 1 94.62 208 ALA A N 1
ATOM 1618 C CA . ALA A 1 208 ? 19.547 29.562 14.008 1 94.62 208 ALA A CA 1
ATOM 1619 C C . ALA A 1 208 ? 19.562 28.906 12.633 1 94.62 208 ALA A C 1
ATOM 1621 O O . ALA A 1 208 ? 20.031 27.781 12.484 1 94.62 208 ALA A O 1
ATOM 1622 N N . PHE A 1 209 ? 19.047 29.609 11.688 1 93.19 209 PHE A N 1
ATOM 1623 C CA . PHE A 1 209 ? 19.031 29.172 10.297 1 93.19 209 PHE A CA 1
ATOM 1624 C C . PHE A 1 209 ? 19.469 30.312 9.375 1 93.19 209 PHE A C 1
ATOM 1626 O O . PHE A 1 209 ? 19.266 31.484 9.688 1 93.19 209 PHE A O 1
ATOM 1633 N N . ALA A 1 210 ? 20.062 29.891 8.273 1 90.19 210 ALA A N 1
ATOM 1634 C CA . ALA A 1 210 ? 20.328 30.875 7.219 1 90.19 210 ALA A CA 1
ATOM 1635 C C . ALA A 1 210 ? 19.078 31.141 6.395 1 90.19 210 ALA A C 1
ATOM 1637 O O . ALA A 1 210 ? 18.219 30.266 6.25 1 90.19 210 ALA A O 1
ATOM 1638 N N . ASP A 1 211 ? 18.938 32.312 6 1 83.75 211 ASP A N 1
ATOM 1639 C CA . ASP A 1 211 ? 17.844 32.656 5.098 1 83.75 211 ASP A CA 1
ATOM 1640 C C . ASP A 1 211 ? 18.312 32.656 3.643 1 83.75 211 ASP A C 1
ATOM 1642 O O . ASP A 1 211 ? 19.109 33.5 3.232 1 83.75 211 ASP A O 1
ATOM 1646 N N . PRO A 1 212 ? 17.812 31.734 2.922 1 76.06 212 PRO A N 1
ATOM 1647 C CA . PRO A 1 212 ? 18.266 31.609 1.536 1 76.06 212 PRO A CA 1
ATOM 1648 C C . PRO A 1 212 ? 17.766 32.75 0.646 1 76.06 212 PRO A C 1
ATOM 1650 O O . PRO A 1 212 ? 18.188 32.844 -0.511 1 76.06 212 PRO A O 1
ATOM 1653 N N . GLY A 1 213 ? 17.109 33.625 1.078 1 69 213 GLY A N 1
ATOM 1654 C CA . GLY A 1 213 ? 16.531 34.719 0.285 1 69 213 GLY A CA 1
ATOM 1655 C C . GLY A 1 213 ? 15.172 34.375 -0.29 1 69 213 GLY A C 1
ATOM 1656 O O . GLY A 1 213 ? 14.562 33.375 0.09 1 69 213 GLY A O 1
ATOM 1657 N N . THR A 1 214 ? 14.609 35.281 -1.048 1 58.69 214 THR A N 1
ATOM 1658 C CA . THR A 1 214 ? 13.195 35.25 -1.396 1 58.69 214 THR A CA 1
ATOM 1659 C C . THR A 1 214 ? 12.906 34.125 -2.391 1 58.69 214 THR A C 1
ATOM 1661 O O . THR A 1 214 ? 11.742 33.781 -2.625 1 58.69 214 THR A O 1
ATOM 1664 N N . LYS A 1 215 ? 13.891 33.531 -2.795 1 56.09 215 LYS A N 1
ATOM 1665 C CA . LYS A 1 215 ? 13.547 32.625 -3.9 1 56.09 215 LYS A CA 1
ATOM 1666 C C . LYS A 1 215 ? 13.656 31.172 -3.48 1 56.09 215 LYS A C 1
ATOM 1668 O O . LYS A 1 215 ? 13.523 30.266 -4.312 1 56.09 215 LYS A O 1
ATOM 1673 N N . LEU A 1 216 ? 13.82 31.031 -2.146 1 61.56 216 LEU A N 1
ATOM 1674 C CA . LEU A 1 216 ? 14.008 29.609 -1.903 1 61.56 216 LEU A CA 1
ATOM 1675 C C . LEU A 1 216 ? 13.398 29.203 -0.567 1 61.56 216 LEU A C 1
ATOM 1677 O O . LEU A 1 216 ? 13.438 29.969 0.399 1 61.56 216 LEU A O 1
ATOM 1681 N N . SER A 1 217 ? 12.656 28.047 -0.632 1 69.06 217 SER A N 1
ATOM 1682 C CA . SER A 1 217 ? 12.008 27.406 0.515 1 69.06 217 SER A CA 1
ATOM 1683 C C . SER A 1 217 ? 12.969 26.484 1.247 1 69.06 217 SER A C 1
ATOM 1685 O O . SER A 1 217 ? 12.539 25.609 2 1 69.06 217 SER A O 1
ATOM 1687 N N . SER A 1 218 ? 14.234 26.766 1.17 1 82.94 218 SER A N 1
ATOM 1688 C CA . SER A 1 218 ? 15.172 25.766 1.663 1 82.94 218 SER A CA 1
ATOM 1689 C C . SER A 1 218 ? 15.68 26.125 3.055 1 82.94 218 SER A C 1
ATOM 1691 O O . SER A 1 218 ? 16.688 25.578 3.518 1 82.94 218 SER A O 1
ATOM 1693 N N . VAL A 1 219 ? 15.016 27 3.736 1 87.44 219 VAL A N 1
ATOM 1694 C CA . VAL A 1 219 ? 15.469 27.469 5.035 1 87.44 219 VAL A CA 1
ATOM 1695 C C . VAL A 1 219 ? 15.625 26.297 5.996 1 87.44 219 VAL A C 1
ATOM 1697 O O . VAL A 1 219 ? 16.547 26.266 6.82 1 87.44 219 VAL A O 1
ATOM 1700 N N . THR A 1 220 ? 14.836 25.266 5.879 1 91.62 220 THR A N 1
ATOM 1701 C CA . THR A 1 220 ? 14.789 24.188 6.859 1 91.62 220 THR A CA 1
ATOM 1702 C C . THR A 1 220 ? 15.945 23.203 6.645 1 91.62 220 THR A C 1
ATOM 1704 O O . THR A 1 220 ? 16.156 22.297 7.449 1 91.62 220 THR A O 1
ATOM 1707 N N . VAL A 1 221 ? 16.734 23.406 5.559 1 93.38 221 VAL A N 1
ATOM 1708 C CA . VAL A 1 221 ? 17.906 22.562 5.355 1 93.38 221 VAL A CA 1
ATOM 1709 C C . VAL A 1 221 ? 19.172 23.391 5.523 1 93.38 221 VAL A C 1
ATOM 1711 O O . VAL A 1 221 ? 20.25 23 5.047 1 93.38 221 VAL A O 1
ATOM 1714 N N . GLU A 1 222 ? 19.031 24.562 6.23 1 93.25 222 GLU A N 1
ATOM 1715 C CA . GLU A 1 222 ? 20.203 25.422 6.418 1 93.25 222 GLU A CA 1
ATOM 1716 C C . GLU A 1 222 ? 20.406 25.766 7.895 1 93.25 222 GLU A C 1
ATOM 1718 O O . GLU A 1 222 ? 20.578 26.922 8.25 1 93.25 222 GLU A O 1
ATOM 1723 N N . PRO A 1 223 ? 20.375 24.766 8.734 1 94.69 223 PRO A N 1
ATOM 1724 C CA . PRO A 1 223 ? 20.719 25.062 10.133 1 94.69 223 PRO A CA 1
ATOM 1725 C C . PRO A 1 223 ? 22.156 25.516 10.312 1 94.69 223 PRO A C 1
ATOM 1727 O O . PRO A 1 223 ? 23.047 25.062 9.586 1 94.69 223 PRO A O 1
ATOM 1730 N N . LEU A 1 224 ? 22.422 26.312 11.344 1 94.62 224 LEU A N 1
ATOM 1731 C CA . LEU A 1 224 ? 23.719 26.938 11.484 1 94.62 224 LEU A CA 1
ATOM 1732 C C . LEU A 1 224 ? 24.5 26.344 12.656 1 94.62 224 LEU A C 1
ATOM 1734 O O . LEU A 1 224 ? 25.641 26.734 12.914 1 94.62 224 LEU A O 1
ATOM 1738 N N . GLY A 1 225 ? 23.922 25.5 13.461 1 93.81 225 GLY A N 1
ATOM 1739 C CA . GLY A 1 225 ? 24.688 24.719 14.43 1 93.81 225 GLY A CA 1
ATOM 1740 C C . GLY A 1 225 ? 24.719 25.344 15.805 1 93.81 225 GLY A C 1
ATOM 1741 O O . GLY A 1 225 ? 25.609 25.062 16.594 1 93.81 225 GLY A O 1
ATOM 1742 N N . PHE A 1 226 ? 23.812 26.234 16.094 1 93.69 226 PHE A N 1
ATOM 1743 C CA . PHE A 1 226 ? 23.688 26.703 17.469 1 93.69 226 PHE A CA 1
ATOM 1744 C C . PHE A 1 226 ? 22.234 26.984 17.812 1 93.69 226 PHE A C 1
ATOM 1746 O O . PHE A 1 226 ? 21.406 27.172 16.922 1 93.69 226 PHE A O 1
ATOM 1753 N N . ALA A 1 227 ? 21.891 27 19.141 1 96.31 227 ALA A N 1
ATOM 1754 C CA . ALA A 1 227 ? 20.562 27.266 19.672 1 96.31 227 ALA A CA 1
ATOM 1755 C C . ALA A 1 227 ? 20.625 28.062 20.953 1 96.31 227 ALA A C 1
ATOM 1757 O O . ALA A 1 227 ? 21.641 28.047 21.672 1 96.31 227 ALA A O 1
ATOM 1758 N N . VAL A 1 228 ? 19.594 28.797 21.125 1 97.69 228 VAL A N 1
ATOM 1759 C CA . VAL A 1 228 ? 19.484 29.625 22.312 1 97.69 228 VAL A CA 1
ATOM 1760 C C . VAL A 1 228 ? 18.281 29.188 23.141 1 97.69 228 VAL A C 1
ATOM 1762 O O . VAL A 1 228 ? 17.203 28.922 22.594 1 97.69 228 VAL A O 1
ATOM 1765 N N . LYS A 1 229 ? 18.516 29.109 24.438 1 98 229 LYS A N 1
ATOM 1766 C CA . LYS A 1 229 ? 17.438 28.828 25.391 1 98 229 LYS A CA 1
ATOM 1767 C C . LYS A 1 229 ? 16.797 30.125 25.875 1 98 229 LYS A C 1
ATOM 1769 O O . LYS A 1 229 ? 17.438 30.938 26.531 1 98 229 LYS A O 1
ATOM 1774 N N . PHE A 1 230 ? 15.516 30.312 25.625 1 98.06 230 PHE A N 1
ATOM 1775 C CA . PHE A 1 230 ? 14.805 31.5 26.078 1 98.06 230 PHE A CA 1
ATOM 1776 C C . PHE A 1 230 ? 13.922 31.172 27.281 1 98.06 230 PHE A C 1
ATOM 1778 O O . PHE A 1 230 ? 13.18 30.188 27.25 1 98.06 230 PHE A O 1
ATOM 1785 N N . ASP A 1 231 ? 14 31.938 28.297 1 98.06 231 ASP A N 1
ATOM 1786 C CA . ASP A 1 231 ? 13.008 32 29.359 1 98.06 231 ASP A CA 1
ATOM 1787 C C . ASP A 1 231 ? 11.945 33.062 29.078 1 98.06 231 ASP A C 1
ATOM 1789 O O . ASP A 1 231 ? 12.219 34.25 29.172 1 98.06 231 ASP A O 1
ATOM 1793 N N . LEU A 1 232 ? 10.781 32.562 28.781 1 97.38 232 LEU A N 1
ATOM 1794 C CA . LEU A 1 232 ? 9.695 33.438 28.359 1 97.38 232 LEU A CA 1
ATOM 1795 C C . LEU A 1 232 ? 8.633 33.562 29.453 1 97.38 232 LEU A C 1
ATOM 1797 O O . LEU A 1 232 ? 7.461 33.812 29.141 1 97.38 232 LEU A O 1
ATOM 1801 N N . THR A 1 233 ? 8.984 33.406 30.594 1 95.81 233 THR A N 1
ATOM 1802 C CA . THR A 1 233 ? 8.047 33.375 31.719 1 95.81 233 THR A CA 1
ATOM 1803 C C . THR A 1 233 ? 7.422 34.75 31.953 1 95.81 233 THR A C 1
ATOM 1805 O O . THR A 1 233 ? 8.133 35.75 32.031 1 95.81 233 THR A O 1
ATOM 1808 N N . GLY A 1 234 ? 6.074 34.719 32.062 1 90.12 234 GLY A N 1
ATOM 1809 C CA . GLY A 1 234 ? 5.34 35.938 32.438 1 90.12 234 GLY A CA 1
ATOM 1810 C C . GLY A 1 234 ? 4.797 36.688 31.219 1 90.12 234 GLY A C 1
ATOM 1811 O O . GLY A 1 234 ? 5.016 36.281 30.078 1 90.12 234 GLY A O 1
ATOM 1812 N N . GLN A 1 235 ? 4.203 37.875 31.516 1 89.94 235 GLN A N 1
ATOM 1813 C CA . GLN A 1 235 ? 3.463 38.594 30.484 1 89.94 235 GLN A CA 1
ATOM 1814 C C . GLN A 1 235 ? 4.297 39.719 29.922 1 89.94 235 GLN A C 1
ATOM 1816 O O . GLN A 1 235 ? 4 40.25 28.828 1 89.94 235 GLN A O 1
ATOM 1821 N N . ASN A 1 236 ? 5.262 40.125 30.656 1 91.31 236 ASN A N 1
ATOM 1822 C CA . ASN A 1 236 ? 6.066 41.281 30.266 1 91.31 236 ASN A CA 1
ATOM 1823 C C . ASN A 1 236 ? 7.305 40.875 29.484 1 91.31 236 ASN A C 1
ATOM 1825 O O . ASN A 1 236 ? 8.242 40.281 30.047 1 91.31 236 ASN A O 1
ATOM 1829 N N . SER A 1 237 ? 7.359 41.281 28.25 1 93.31 237 SER A N 1
ATOM 1830 C CA . SER A 1 237 ? 8.453 40.875 27.375 1 93.31 237 SER A CA 1
ATOM 1831 C C . SER A 1 237 ? 9.781 41.469 27.859 1 93.31 237 SER A C 1
ATOM 1833 O O . SER A 1 237 ? 10.852 40.938 27.5 1 93.31 237 SER A O 1
ATOM 1835 N N . ASP A 1 238 ? 9.789 42.469 28.688 1 93.38 238 ASP A N 1
ATOM 1836 C CA . ASP A 1 238 ? 11.016 43.062 29.219 1 93.38 238 ASP A CA 1
ATOM 1837 C C . ASP A 1 238 ? 11.75 42.062 30.125 1 93.38 238 ASP A C 1
ATOM 1839 O O . ASP A 1 238 ? 12.945 42.25 30.375 1 93.38 238 ASP A O 1
ATOM 1843 N N . ASN A 1 239 ? 11.016 41.125 30.594 1 94.94 239 ASN A N 1
ATOM 1844 C CA . ASN A 1 239 ? 11.609 40.156 31.531 1 94.94 239 ASN A CA 1
ATOM 1845 C C . ASN A 1 239 ? 12.117 38.906 30.812 1 94.94 239 ASN A C 1
ATOM 1847 O O . ASN A 1 239 ? 12.789 38.094 31.406 1 94.94 239 ASN A O 1
ATOM 1851 N N . TRP A 1 240 ? 11.727 38.75 29.547 1 97.62 240 TRP A N 1
ATOM 1852 C CA . TRP A 1 240 ? 12.195 37.594 28.797 1 97.62 240 TRP A CA 1
ATOM 1853 C C . TRP A 1 240 ? 13.688 37.688 28.5 1 97.62 240 TRP A C 1
ATOM 1855 O O . TRP A 1 240 ? 14.219 38.812 28.359 1 97.62 240 TRP A O 1
ATOM 1865 N N . LYS A 1 241 ? 14.406 36.594 28.422 1 96.62 241 LYS A N 1
ATOM 1866 C CA . LYS A 1 241 ? 15.852 36.656 28.266 1 96.62 241 LYS A CA 1
ATOM 1867 C C . LYS A 1 241 ? 16.422 35.312 27.812 1 96.62 241 LYS A C 1
ATOM 1869 O O . LYS A 1 241 ? 15.773 34.281 27.938 1 96.62 241 LYS A O 1
ATOM 1874 N N . 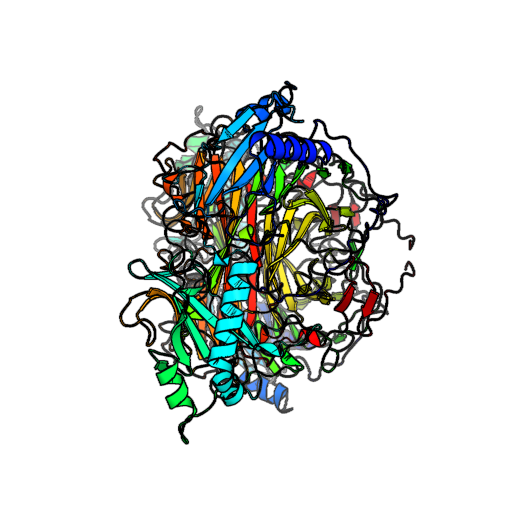ALA A 1 242 ? 17.562 35.375 27.266 1 97.69 242 ALA A N 1
ATOM 1875 C CA . ALA A 1 242 ? 18.359 34.188 26.969 1 97.69 242 ALA A CA 1
ATOM 1876 C C . ALA A 1 242 ? 19 33.625 28.234 1 97.69 242 ALA A C 1
ATOM 1878 O O . ALA A 1 242 ? 19.656 34.375 28.984 1 97.69 242 ALA A O 1
ATOM 1879 N N . VAL A 1 243 ? 18.781 32.344 28.453 1 97.12 243 VAL A N 1
ATOM 1880 C CA . VAL A 1 243 ? 19.281 31.781 29.703 1 97.12 243 VAL A CA 1
ATOM 1881 C C . VAL A 1 243 ? 20.172 30.578 29.406 1 97.12 243 VAL A C 1
ATOM 1883 O O . VAL A 1 243 ? 20.531 29.828 30.312 1 97.12 243 VAL A O 1
ATOM 1886 N N . GLY A 1 244 ? 20.5 30.375 28.172 1 97 244 GLY A N 1
ATOM 1887 C CA . GLY A 1 244 ? 21.406 29.312 27.781 1 97 244 GLY A CA 1
ATOM 1888 C C . GLY A 1 244 ? 21.688 29.281 26.297 1 97 244 GLY A C 1
ATOM 1889 O O . GLY A 1 244 ? 20.922 29.844 25.5 1 97 244 GLY A O 1
ATOM 1890 N N . TRP A 1 245 ? 22.766 28.641 25.969 1 97.25 245 TRP A N 1
ATOM 1891 C CA . TRP A 1 245 ? 23.203 28.469 24.594 1 97.25 245 TRP A CA 1
ATOM 1892 C C . TRP A 1 245 ? 23.719 27.047 24.359 1 97.25 245 TRP A C 1
ATOM 1894 O O . TRP A 1 245 ? 24.25 26.422 25.281 1 97.25 245 TRP A O 1
ATOM 1904 N N . TYR A 1 246 ? 23.438 26.516 23.234 1 96.06 246 TYR A N 1
ATOM 1905 C CA . TYR A 1 246 ? 23.938 25.188 22.859 1 96.06 246 TYR A CA 1
ATOM 1906 C C . TYR A 1 246 ? 24.578 25.234 21.484 1 96.06 246 TYR A C 1
ATOM 1908 O O . TYR A 1 246 ? 23.984 25.719 20.516 1 96.06 246 TYR A O 1
ATOM 1916 N N . SER A 1 247 ? 25.797 24.766 21.406 1 92.44 247 SER A N 1
ATOM 1917 C CA . SER A 1 247 ? 26.531 24.703 20.141 1 92.44 247 SER A CA 1
ATOM 1918 C C . SER A 1 247 ? 27.562 23.578 20.156 1 92.44 247 SER A C 1
ATOM 1920 O O . SER A 1 247 ? 28.297 23.438 21.141 1 92.44 247 SER A O 1
ATOM 1922 N N . LYS A 1 248 ? 27.516 22.766 19.109 1 86.81 248 LYS A N 1
ATOM 1923 C CA . LYS A 1 248 ? 28.516 21.719 18.891 1 86.81 248 LYS A CA 1
ATOM 1924 C C . LYS A 1 248 ? 28.609 20.781 20.094 1 86.81 248 LYS A C 1
ATOM 1926 O O . LYS A 1 248 ? 29.703 20.484 20.562 1 86.81 248 LYS A O 1
ATOM 1931 N N . GLY A 1 249 ? 27.5 20.516 20.625 1 89.19 249 GLY A N 1
ATOM 1932 C CA . GLY A 1 249 ? 27.453 19.5 21.656 1 89.19 249 GLY A CA 1
ATOM 1933 C C . GLY A 1 249 ? 27.688 20.047 23.047 1 89.19 249 GLY A C 1
ATOM 1934 O O . GLY A 1 249 ? 27.656 19.297 24.031 1 89.19 249 GLY A O 1
ATOM 1935 N N . GLU A 1 250 ? 27.844 21.328 23.172 1 93.25 250 GLU A N 1
ATOM 1936 C CA . GLU A 1 250 ? 28.156 21.922 24.453 1 93.25 250 GLU A CA 1
ATOM 1937 C C . GLU A 1 250 ? 27.078 22.922 24.875 1 93.25 250 GLU A C 1
ATOM 1939 O O . GLU A 1 250 ? 26.578 23.688 24.047 1 93.25 250 GLU A O 1
ATOM 1944 N N . PHE A 1 251 ? 26.781 22.875 26.188 1 96.81 251 PHE A N 1
ATOM 1945 C CA . PHE A 1 251 ? 25.797 23.781 26.781 1 96.81 251 PHE A CA 1
ATOM 1946 C C . PHE A 1 251 ? 26.5 24.891 27.562 1 96.81 251 PHE A C 1
ATOM 1948 O O . PHE A 1 251 ? 27.453 24.625 28.312 1 96.81 251 PHE A O 1
ATOM 1955 N N . TYR A 1 252 ? 26.141 26.141 27.344 1 97.19 252 TYR A N 1
ATOM 1956 C CA . TYR A 1 252 ? 26.594 27.297 28.094 1 97.19 252 TYR A CA 1
ATOM 1957 C C . TYR A 1 252 ? 25.453 27.938 28.875 1 97.19 252 TYR A C 1
ATOM 1959 O O . TYR A 1 252 ? 24.438 28.312 28.312 1 97.19 252 TYR A O 1
ATOM 1967 N N . ALA A 1 253 ? 25.641 28.172 30.031 1 96.19 253 ALA A N 1
ATOM 1968 C CA . ALA A 1 253 ? 24.562 28.484 30.953 1 96.19 253 ALA A CA 1
ATOM 1969 C C . ALA A 1 253 ? 24.172 29.969 30.859 1 96.19 253 ALA A C 1
ATOM 1971 O O . ALA A 1 253 ? 23.125 30.375 31.375 1 96.19 253 ALA A O 1
ATOM 1972 N N . SER A 1 254 ? 25.031 30.812 30.203 1 96.69 254 SER A N 1
ATOM 1973 C CA . SER A 1 254 ? 24.719 32.219 30.047 1 96.69 254 SER A CA 1
ATOM 1974 C C . SER A 1 254 ? 25.266 32.781 28.719 1 96.69 254 SER A C 1
ATOM 1976 O O . SER A 1 254 ? 26.141 32.156 28.109 1 96.69 254 SER A O 1
ATOM 1978 N N . THR A 1 255 ? 24.719 33.906 28.406 1 97.62 255 THR A N 1
ATOM 1979 C CA . THR A 1 255 ? 25.219 34.594 27.219 1 97.62 255 THR A CA 1
ATOM 1980 C C . THR A 1 255 ? 26.688 35 27.391 1 97.62 255 THR A C 1
ATOM 1982 O O . THR A 1 255 ? 27.469 34.906 26.453 1 97.62 255 THR A O 1
ATOM 1985 N N . ASP A 1 256 ? 27.047 35.406 28.578 1 97.31 256 ASP A N 1
ATOM 1986 C CA . ASP A 1 256 ? 28.422 35.781 28.859 1 97.31 256 ASP A CA 1
ATOM 1987 C C . ASP A 1 256 ? 29.359 34.594 28.734 1 97.31 256 ASP A C 1
ATOM 1989 O O . ASP A 1 256 ? 30.469 34.719 28.203 1 97.31 256 ASP A O 1
ATOM 1993 N N . ASP A 1 257 ? 28.922 33.5 29.203 1 97 257 ASP A N 1
ATOM 1994 C CA . ASP A 1 257 ? 29.719 32.281 29.062 1 97 257 ASP A CA 1
ATOM 1995 C C . ASP A 1 257 ? 29.922 31.922 27.594 1 97 257 ASP A C 1
ATOM 1997 O O . ASP A 1 257 ? 31.031 31.531 27.188 1 97 257 ASP A O 1
ATOM 2001 N N . PHE A 1 258 ? 28.922 32.031 26.875 1 96.94 258 PHE A N 1
ATOM 2002 C CA . PHE A 1 258 ? 29 31.703 25.453 1 96.94 258 PHE A CA 1
ATOM 2003 C C . PHE A 1 258 ? 29.891 32.719 24.719 1 96.94 258 PHE A C 1
ATOM 2005 O O . PHE A 1 258 ? 30.734 32.312 23.922 1 96.94 258 PHE A O 1
ATOM 2012 N N . ARG A 1 259 ? 29.688 33.969 25.031 1 96.88 259 ARG A N 1
ATOM 2013 C CA . ARG A 1 259 ? 30.516 35.031 24.484 1 96.88 259 ARG A CA 1
ATOM 2014 C C . ARG A 1 259 ? 32 34.781 24.766 1 96.88 259 ARG A C 1
ATOM 2016 O O . ARG A 1 259 ? 32.844 34.938 23.875 1 96.88 259 ARG A O 1
ATOM 2023 N N . ALA A 1 260 ? 32.281 34.438 25.922 1 96.88 260 ALA A N 1
ATOM 2024 C CA . ALA A 1 260 ? 33.656 34.125 26.297 1 96.88 260 ALA A CA 1
ATOM 2025 C C . ALA A 1 260 ? 34.188 32.938 25.516 1 96.88 260 ALA A C 1
ATOM 2027 O O . ALA A 1 260 ? 35.344 32.938 25.047 1 96.88 260 ALA A O 1
ATOM 2028 N N . ALA A 1 261 ? 33.375 31.953 25.406 1 95.88 261 ALA A N 1
ATOM 2029 C CA . ALA A 1 261 ? 33.781 30.719 24.75 1 95.88 261 ALA A CA 1
ATOM 2030 C C . ALA A 1 261 ? 34.094 30.969 23.281 1 95.88 261 ALA A C 1
ATOM 2032 O O . ALA A 1 261 ? 35.125 30.484 22.766 1 95.88 261 ALA A O 1
ATOM 2033 N N . ILE A 1 262 ? 33.312 31.703 22.547 1 95.44 262 ILE A N 1
ATOM 2034 C CA . ILE A 1 262 ? 33.438 31.828 21.109 1 95.44 262 ILE A CA 1
ATOM 2035 C C . ILE A 1 262 ? 34.594 32.781 20.781 1 95.44 262 ILE A C 1
ATOM 2037 O O . ILE A 1 262 ? 35.062 32.844 19.641 1 95.44 262 ILE A O 1
ATOM 2041 N N . ASN A 1 263 ? 35.062 33.5 21.766 1 95.06 263 ASN A N 1
ATOM 2042 C CA . ASN A 1 263 ? 36.156 34.438 21.562 1 95.06 263 ASN A CA 1
ATOM 2043 C C . ASN A 1 263 ? 37.5 33.781 21.938 1 95.06 263 ASN A C 1
ATOM 2045 O O . ASN A 1 263 ? 38.562 34.406 21.781 1 95.06 263 ASN A O 1
ATOM 2049 N N . GLN A 1 264 ? 37.375 32.625 22.391 1 94.81 264 GLN A N 1
ATOM 2050 C CA . GLN A 1 264 ? 38.625 31.922 22.625 1 94.81 264 GLN A CA 1
ATOM 2051 C C . GLN A 1 264 ? 39.312 31.562 21.297 1 94.81 264 GLN A C 1
ATOM 2053 O O . GLN A 1 264 ? 38.625 31.25 20.312 1 94.81 264 GLN A O 1
ATOM 2058 N N . PRO A 1 265 ? 40.625 31.547 21.297 1 92.62 265 PRO A N 1
ATOM 2059 C CA . PRO A 1 265 ? 41.344 31.297 20.047 1 92.62 265 PRO A CA 1
ATOM 2060 C C . PRO A 1 265 ? 41.125 29.875 19.516 1 92.62 265 PRO A C 1
ATOM 2062 O O . PRO A 1 265 ? 41.219 29.656 18.297 1 92.62 265 PRO A O 1
ATOM 2065 N N . ASP A 1 266 ? 40.75 29.016 20.406 1 90.06 266 ASP A N 1
ATOM 2066 C CA . ASP A 1 266 ? 40.656 27.625 19.969 1 90.06 266 ASP A CA 1
ATOM 2067 C C . ASP A 1 266 ? 39.188 27.25 19.688 1 90.06 266 ASP A C 1
ATOM 2069 O O . ASP A 1 266 ? 38.906 26.094 19.391 1 90.06 266 ASP A O 1
ATOM 2073 N N . TYR A 1 267 ? 38.312 28.25 19.797 1 89.38 267 TYR A N 1
ATOM 2074 C CA . TYR A 1 267 ? 36.906 27.953 19.5 1 89.38 267 TYR A CA 1
ATOM 2075 C C . TYR A 1 267 ? 36.75 27.625 18.016 1 89.38 267 TYR A C 1
ATOM 2077 O O . TYR A 1 267 ? 37.219 28.375 17.156 1 89.38 267 TYR A O 1
ATOM 2085 N N . GLN A 1 268 ? 36.188 26.531 17.734 1 88.5 268 GLN A N 1
ATOM 2086 C CA . GLN A 1 268 ? 35.875 26.156 16.359 1 88.5 268 GLN A CA 1
ATOM 2087 C C . GLN A 1 268 ? 34.438 26.547 15.992 1 88.5 268 GLN A C 1
ATOM 2089 O O . GLN A 1 268 ? 33.5 25.938 16.453 1 88.5 268 GLN A O 1
ATOM 2094 N N . LYS A 1 269 ? 34.312 27.484 15.102 1 90.62 269 LYS A N 1
ATOM 2095 C CA . LYS A 1 269 ? 33 27.906 14.625 1 90.62 269 LYS A CA 1
ATOM 2096 C C . LYS A 1 269 ? 32.312 26.797 13.828 1 90.62 269 LYS A C 1
ATOM 2098 O O . LYS A 1 269 ? 32.969 26.109 13.039 1 90.62 269 LYS A O 1
ATOM 2103 N N . PRO A 1 270 ? 31.062 26.594 14.117 1 92.25 270 PRO A N 1
ATOM 2104 C CA . PRO A 1 270 ? 30.359 25.672 13.227 1 92.25 270 PRO A CA 1
ATOM 2105 C C . PRO A 1 270 ? 30.266 26.188 11.789 1 92.25 270 PRO A C 1
ATOM 2107 O O . PRO A 1 270 ? 29.734 27.281 11.555 1 92.25 270 PRO A O 1
ATOM 2110 N N . PRO A 1 271 ? 30.766 25.391 10.859 1 92.88 271 PRO A N 1
ATOM 2111 C CA . PRO A 1 271 ? 30.594 25.828 9.477 1 92.88 271 PRO A CA 1
ATOM 2112 C C . PRO A 1 271 ? 29.125 25.844 9.031 1 92.88 271 PRO A C 1
ATOM 2114 O O . PRO A 1 271 ? 28.359 24.953 9.414 1 92.88 271 PRO A O 1
ATOM 2117 N N . PRO A 1 272 ? 28.766 26.859 8.227 1 92.62 272 PRO A N 1
ATOM 2118 C CA . PRO A 1 272 ? 27.359 26.938 7.805 1 92.62 272 PRO A CA 1
ATOM 2119 C C . PRO A 1 272 ? 27.016 25.953 6.695 1 92.62 272 PRO A C 1
ATOM 2121 O O . PRO A 1 272 ? 27.875 25.594 5.895 1 92.62 272 PRO A O 1
ATOM 2124 N N . ASN A 1 273 ? 25.797 25.469 6.695 1 92.5 273 ASN A N 1
ATOM 2125 C CA . ASN A 1 273 ? 25.219 24.875 5.488 1 92.5 273 ASN A CA 1
ATOM 2126 C C . ASN A 1 273 ? 24.938 25.938 4.43 1 92.5 273 ASN A C 1
ATOM 2128 O O . ASN A 1 273 ? 24.203 26.891 4.684 1 92.5 273 ASN A O 1
ATOM 2132 N N . VAL A 1 274 ? 25.5 25.766 3.26 1 88.31 274 VAL A N 1
ATOM 2133 C CA . VAL A 1 274 ? 25.422 26.812 2.242 1 88.31 274 VAL A CA 1
ATOM 2134 C C . VAL A 1 274 ? 24.516 26.344 1.097 1 88.31 274 VAL A C 1
ATOM 2136 O O . VAL A 1 274 ? 24.547 25.172 0.716 1 88.31 274 VAL A O 1
ATOM 2139 N N . LEU A 1 275 ? 23.812 27.359 0.601 1 86.44 275 LEU A N 1
ATOM 2140 C CA . LEU A 1 275 ? 22.938 27.094 -0.545 1 86.44 275 LEU A CA 1
ATOM 2141 C C . LEU A 1 275 ? 23.75 26.547 -1.721 1 86.44 275 LEU A C 1
ATOM 2143 O O . LEU A 1 275 ? 24.922 26.906 -1.891 1 86.44 275 LEU A O 1
ATOM 2147 N N . GLY A 1 276 ? 23.016 25.734 -2.541 1 89.25 276 GLY A N 1
ATOM 2148 C CA . GLY A 1 276 ? 23.594 25.156 -3.748 1 89.25 276 GLY A CA 1
ATOM 2149 C C . GLY A 1 276 ? 22.594 24.391 -4.586 1 89.25 276 GLY A C 1
ATOM 2150 O O . GLY A 1 276 ? 21.391 24.438 -4.332 1 89.25 276 GLY A O 1
ATOM 2151 N N . ASN A 1 277 ? 23.125 23.719 -5.562 1 90 277 ASN A N 1
ATOM 2152 C CA . ASN A 1 277 ? 22.266 22.906 -6.422 1 90 277 ASN A CA 1
ATOM 2153 C C . ASN A 1 277 ? 21.469 21.875 -5.621 1 90 277 ASN A C 1
ATOM 2155 O O . ASN A 1 277 ? 20.344 21.547 -5.965 1 90 277 ASN A O 1
ATOM 2159 N N . TRP A 1 278 ? 22.047 21.438 -4.535 1 92.62 278 TRP A N 1
ATOM 2160 C CA . TRP A 1 278 ? 21.453 20.375 -3.74 1 92.62 278 TRP A CA 1
ATOM 2161 C C . TRP A 1 278 ? 20.219 20.875 -2.998 1 92.62 278 TRP A C 1
ATOM 2163 O O . TRP A 1 278 ? 19.406 20.078 -2.498 1 92.62 278 TRP A O 1
ATOM 2173 N N . THR A 1 279 ? 20 22.219 -2.938 1 92.12 279 THR A N 1
ATOM 2174 C CA . THR A 1 279 ? 18.828 22.781 -2.277 1 92.12 279 THR A CA 1
ATOM 2175 C C . THR A 1 279 ? 17.797 23.25 -3.305 1 92.12 279 THR A C 1
ATOM 2177 O O . THR A 1 279 ? 16.719 23.719 -2.941 1 92.12 279 THR A O 1
ATOM 2180 N N . SER A 1 280 ? 18.109 23.188 -4.566 1 90.62 280 SER A N 1
ATOM 2181 C CA . SER A 1 280 ? 17.234 23.703 -5.617 1 90.62 280 SER A CA 1
ATOM 2182 C C . SER A 1 280 ? 16.328 22.609 -6.176 1 90.62 280 SER A C 1
ATOM 2184 O O . SER A 1 280 ? 16.766 21.469 -6.352 1 90.62 280 SER A O 1
ATOM 2186 N N . THR A 1 281 ? 15.109 23 -6.488 1 90.69 281 THR A N 1
ATOM 2187 C CA . THR A 1 281 ? 14.188 22.078 -7.129 1 90.69 281 THR A CA 1
ATOM 2188 C C . THR A 1 281 ? 14.25 22.219 -8.648 1 90.69 281 THR A C 1
ATOM 2190 O O . THR A 1 281 ? 13.578 21.484 -9.375 1 90.69 281 THR A O 1
ATOM 2193 N N . ASP A 1 282 ? 15.031 23.109 -9.148 1 91.81 282 ASP A N 1
ATOM 2194 C CA . ASP A 1 282 ? 15.156 23.312 -10.586 1 91.81 282 ASP A CA 1
ATOM 2195 C C . ASP A 1 282 ? 15.906 22.141 -11.227 1 91.81 282 ASP A C 1
ATOM 2197 O O . ASP A 1 282 ? 16.625 21.406 -10.555 1 91.81 282 ASP A O 1
ATOM 2201 N N . ARG A 1 283 ? 15.719 22.078 -12.461 1 94.69 283 ARG A N 1
ATOM 2202 C CA . ARG A 1 283 ? 16.328 20.969 -13.188 1 94.69 283 ARG A CA 1
ATOM 2203 C C . ARG A 1 283 ? 17.859 21.047 -13.102 1 94.69 283 ARG A C 1
ATOM 2205 O O . ARG A 1 283 ? 18.438 22.109 -13.273 1 94.69 283 ARG A O 1
ATOM 2212 N N . GLN A 1 284 ? 18.422 19.984 -12.82 1 92.94 284 GLN A N 1
ATOM 2213 C CA . GLN A 1 284 ? 19.875 19.859 -12.719 1 92.94 284 GLN A CA 1
ATOM 2214 C C . GLN A 1 284 ? 20.359 18.609 -13.438 1 92.94 284 GLN A C 1
ATOM 2216 O O . GLN A 1 284 ? 19.609 17.641 -13.602 1 92.94 284 GLN A O 1
ATOM 2221 N N . GLY A 1 285 ? 21.609 18.688 -13.859 1 91 285 GLY A N 1
ATOM 2222 C CA . GLY A 1 285 ? 22.25 17.516 -14.43 1 91 285 GLY A CA 1
ATOM 2223 C C . GLY A 1 285 ? 21.812 17.234 -15.852 1 91 285 GLY A C 1
ATOM 2224 O O . GLY A 1 285 ? 21.172 18.078 -16.5 1 91 285 GLY A O 1
ATOM 2225 N N . THR A 1 286 ? 22.266 16.031 -16.328 1 91.56 286 THR A N 1
ATOM 2226 C CA . THR A 1 286 ? 21.922 15.594 -17.672 1 91.56 286 THR A CA 1
ATOM 2227 C C . THR A 1 286 ? 20.578 14.891 -17.688 1 91.56 286 THR A C 1
ATOM 2229 O O . THR A 1 286 ? 20.328 13.984 -16.891 1 91.56 286 THR A O 1
ATOM 2232 N N . PRO A 1 287 ? 19.703 15.383 -18.594 1 91.62 287 PRO A N 1
ATOM 2233 C CA . PRO A 1 287 ? 18.422 14.672 -18.688 1 91.62 287 PRO A CA 1
ATOM 2234 C C . PRO A 1 287 ? 18.578 13.188 -19.016 1 91.62 287 PRO A C 1
ATOM 2236 O O . PRO A 1 287 ? 19.531 12.812 -19.703 1 91.62 287 PRO A O 1
ATOM 2239 N N . MET A 1 288 ? 17.672 12.398 -18.531 1 93.88 288 MET A N 1
ATOM 2240 C CA . MET A 1 288 ? 17.672 10.969 -18.844 1 93.88 288 MET A CA 1
ATOM 2241 C C . MET A 1 288 ? 17.375 10.727 -20.312 1 93.88 288 MET A C 1
ATOM 2243 O O . MET A 1 288 ? 16.75 11.562 -20.969 1 93.88 288 MET A O 1
ATOM 2247 N N . PRO A 1 289 ? 17.781 9.547 -20.828 1 93.56 289 PRO A N 1
ATOM 2248 C CA . PRO A 1 289 ? 17.531 9.25 -22.25 1 93.56 289 PRO A CA 1
ATOM 2249 C C . PRO A 1 289 ? 16.062 9.328 -22.609 1 93.56 289 PRO A C 1
ATOM 2251 O O . PRO A 1 289 ? 15.219 8.734 -21.938 1 93.56 289 PRO A O 1
ATOM 2254 N N . LEU A 1 290 ? 15.711 10.102 -23.656 1 94.06 290 LEU A N 1
ATOM 2255 C CA . LEU A 1 290 ? 14.391 10.219 -24.266 1 94.06 290 LEU A CA 1
ATOM 2256 C C . LEU A 1 290 ? 13.438 10.969 -23.344 1 94.06 290 LEU A C 1
ATOM 2258 O O . LEU A 1 290 ? 12.242 11.086 -23.625 1 94.06 290 LEU A O 1
ATOM 2262 N N . ASP A 1 291 ? 13.914 11.523 -22.234 1 94.5 291 ASP A N 1
ATOM 2263 C CA . ASP A 1 291 ? 13.07 12.164 -21.234 1 94.5 291 ASP A CA 1
ATOM 2264 C C . ASP A 1 291 ? 12.469 13.461 -21.766 1 94.5 291 ASP A C 1
ATOM 2266 O O . ASP A 1 291 ? 11.469 13.953 -21.234 1 94.5 291 ASP A O 1
ATOM 2270 N N . HIS A 1 292 ? 13.055 14.023 -22.797 1 93.12 292 HIS A N 1
ATOM 2271 C CA . HIS A 1 292 ? 12.555 15.273 -23.359 1 93.12 292 HIS A CA 1
ATOM 2272 C C . HIS A 1 292 ? 11.258 15.039 -24.125 1 93.12 292 HIS A C 1
ATOM 2274 O O . HIS A 1 292 ? 10.508 15.984 -24.391 1 93.12 292 HIS A O 1
ATOM 2280 N N . LEU A 1 293 ? 11.008 13.766 -24.531 1 94.56 293 LEU A N 1
ATOM 2281 C CA . LEU A 1 293 ? 9.797 13.43 -25.281 1 94.56 293 LEU A CA 1
ATOM 2282 C C . LEU A 1 293 ? 8.586 13.414 -24.344 1 94.56 293 LEU A C 1
ATOM 2284 O O . LEU A 1 293 ? 8.719 13.172 -23.156 1 94.56 293 LEU A O 1
ATOM 2288 N N . PRO A 1 294 ? 7.402 13.68 -24.891 1 94.38 294 PRO A N 1
ATOM 2289 C CA . PRO A 1 294 ? 6.211 13.672 -24.031 1 94.38 294 PRO A CA 1
ATOM 2290 C C . PRO A 1 294 ? 5.867 12.281 -23.5 1 94.38 294 PRO A C 1
ATOM 2292 O O . PRO A 1 294 ? 5.742 11.336 -24.281 1 94.38 294 PRO A O 1
ATOM 2295 N N . PRO A 1 295 ? 5.691 12.172 -22.266 1 96 295 PRO A N 1
ATOM 2296 C CA . PRO A 1 295 ? 5.223 10.898 -21.719 1 96 295 PRO A CA 1
ATOM 2297 C C . PRO A 1 295 ? 3.73 10.672 -21.938 1 96 295 PRO A C 1
ATOM 2299 O O . PRO A 1 295 ? 3.012 11.594 -22.312 1 96 295 PRO A O 1
ATOM 2302 N N . PRO A 1 296 ? 3.264 9.383 -21.703 1 95.94 296 PRO A N 1
ATOM 2303 C CA . PRO A 1 296 ? 1.812 9.18 -21.734 1 95.94 296 PRO A CA 1
ATOM 2304 C C . PRO A 1 296 ? 1.08 10 -20.688 1 95.94 296 PRO A C 1
ATOM 2306 O O . PRO A 1 296 ? 1.656 10.328 -19.641 1 95.94 296 PRO A O 1
ATOM 2309 N N . ALA A 1 297 ? -0.156 10.305 -20.969 1 95.56 297 ALA A N 1
ATOM 2310 C CA . ALA A 1 297 ? -0.978 11.086 -20.047 1 95.56 297 ALA A CA 1
ATOM 2311 C C . ALA A 1 297 ? -2.406 10.547 -20 1 95.56 297 ALA A C 1
ATOM 2313 O O . ALA A 1 297 ? -2.857 9.875 -20.938 1 95.56 297 ALA A O 1
ATOM 2314 N N . SER A 1 298 ? -3.064 10.734 -18.844 1 96.5 298 SER A N 1
ATOM 2315 C CA . SER A 1 298 ? -4.496 10.461 -18.75 1 96.5 298 SER A CA 1
ATOM 2316 C C . SER A 1 298 ? -5.305 11.508 -19.516 1 96.5 298 SER A C 1
ATOM 2318 O O . SER A 1 298 ? -5.219 12.703 -19.219 1 96.5 298 SER A O 1
ATOM 2320 N N . ILE A 1 299 ? -6.094 11.047 -20.469 1 94.38 299 ILE A N 1
ATOM 2321 C CA . ILE A 1 299 ? -6.852 11.961 -21.312 1 94.38 299 ILE A CA 1
ATOM 2322 C C . ILE A 1 299 ? -8.32 11.555 -21.328 1 94.38 299 ILE A C 1
ATOM 2324 O O . ILE A 1 299 ? -8.648 10.375 -21.516 1 94.38 299 ILE A O 1
ATOM 2328 N N . ALA A 1 300 ? -9.164 12.508 -21.062 1 91.69 300 ALA A N 1
ATOM 2329 C CA . ALA A 1 300 ? -10.602 12.289 -21.188 1 91.69 300 ALA A CA 1
ATOM 2330 C C . ALA A 1 300 ? -11.086 12.656 -22.594 1 91.69 300 ALA A C 1
ATOM 2332 O O . ALA A 1 300 ? -10.914 13.789 -23.031 1 91.69 300 ALA A O 1
ATOM 2333 N N . GLN A 1 301 ? -11.68 11.695 -23.312 1 84.62 301 GLN A N 1
ATOM 2334 C CA . GLN A 1 301 ? -12.133 11.945 -24.672 1 84.62 301 GLN A CA 1
ATOM 2335 C C . GLN A 1 301 ? -13.648 12.109 -24.734 1 84.62 301 GLN A C 1
ATOM 2337 O O . GLN A 1 301 ? -14.273 11.836 -25.75 1 84.62 301 GLN A O 1
ATOM 2342 N N . GLY A 1 302 ? -14.242 12.461 -23.734 1 86.56 302 GLY A N 1
ATOM 2343 C CA . GLY A 1 302 ? -15.656 12.758 -23.594 1 86.56 302 GLY A CA 1
ATOM 2344 C C . GLY A 1 302 ? -15.969 13.641 -22.406 1 86.56 302 GLY A C 1
ATOM 2345 O O . GLY A 1 302 ? -15.078 14.266 -21.844 1 86.56 302 GLY A O 1
ATOM 2346 N N . ASP A 1 303 ? -17.266 13.734 -22.219 1 90.88 303 ASP A N 1
ATOM 2347 C CA . ASP A 1 303 ? -17.719 14.516 -21.062 1 90.88 303 ASP A CA 1
ATOM 2348 C C . ASP A 1 303 ? -17.266 13.859 -19.766 1 90.88 303 ASP A C 1
ATOM 2350 O O . ASP A 1 303 ? -16.953 12.672 -19.734 1 90.88 303 ASP A O 1
ATOM 2354 N N . GLN A 1 304 ? -17.188 14.734 -18.828 1 95.5 304 GLN A N 1
ATOM 2355 C CA . GLN A 1 304 ? -16.969 14.156 -17.516 1 95.5 304 GLN A CA 1
ATOM 2356 C C . GLN A 1 304 ? -18.094 13.195 -17.141 1 95.5 304 GLN A C 1
ATOM 2358 O O . GLN A 1 304 ? -19.25 13.414 -17.5 1 95.5 304 GLN A O 1
ATOM 2363 N N . ARG A 1 305 ? -17.766 12.172 -16.469 1 96.69 305 ARG A N 1
ATOM 2364 C CA . ARG A 1 305 ? -18.766 11.148 -16.141 1 96.69 305 ARG A CA 1
ATOM 2365 C C . ARG A 1 305 ? -19.203 11.266 -14.688 1 96.69 305 ARG A C 1
ATOM 2367 O O . ARG A 1 305 ? -19.484 10.258 -14.039 1 96.69 305 ARG A O 1
ATOM 2374 N N . PHE A 1 306 ? -19.094 12.383 -14.062 1 98.12 306 PHE A N 1
ATOM 2375 C CA . PHE A 1 306 ? -19.609 12.75 -12.75 1 98.12 306 PHE A CA 1
ATOM 2376 C C . PHE A 1 306 ? -20.312 14.094 -12.789 1 98.12 306 PHE A C 1
ATOM 2378 O O . PHE A 1 306 ? -20.047 14.914 -13.672 1 98.12 306 PHE A O 1
ATOM 2385 N N . LYS A 1 307 ? -21.219 14.305 -11.859 1 98.25 307 LYS A N 1
ATOM 2386 C CA . LYS A 1 307 ? -22 15.539 -11.789 1 98.25 307 LYS A CA 1
ATOM 2387 C C . LYS A 1 307 ? -21.656 16.328 -10.531 1 98.25 307 LYS A C 1
ATOM 2389 O O . LYS A 1 307 ? -21.312 15.742 -9.5 1 98.25 307 LYS A O 1
ATOM 2394 N N . ILE A 1 308 ? -21.812 17.672 -10.602 1 98.19 308 ILE A N 1
ATOM 2395 C CA . ILE A 1 308 ? -21.484 18.484 -9.43 1 98.19 308 ILE A CA 1
ATOM 2396 C C . ILE A 1 308 ? -22.562 19.531 -9.211 1 98.19 308 ILE A C 1
ATOM 2398 O O . ILE A 1 308 ? -23.203 19.969 -10.164 1 98.19 308 ILE A O 1
ATOM 2402 N N . ASP A 1 309 ? -22.859 19.844 -8.102 1 98.19 309 ASP A N 1
ATOM 2403 C CA . ASP A 1 309 ? -23.469 21.078 -7.641 1 98.19 309 ASP A CA 1
ATOM 2404 C C . ASP A 1 309 ? -22.453 21.953 -6.91 1 98.19 309 ASP A C 1
ATOM 2406 O O . ASP A 1 309 ? -22.266 21.828 -5.699 1 98.19 309 ASP A O 1
ATOM 2410 N N . ALA A 1 310 ? -21.828 22.812 -7.594 1 94.94 310 ALA A N 1
ATOM 2411 C CA . ALA A 1 310 ? -20.703 23.594 -7.066 1 94.94 310 ALA A CA 1
ATOM 2412 C C . ALA A 1 310 ? -21.156 24.5 -5.93 1 94.94 310 ALA A C 1
ATOM 2414 O O . ALA A 1 310 ? -20.406 24.75 -4.988 1 94.94 310 ALA A O 1
ATOM 2415 N N . GLU A 1 311 ? -22.344 24.953 -6.016 1 94.69 311 GLU A N 1
ATOM 2416 C CA . GLU A 1 311 ? -22.859 25.859 -4.996 1 94.69 311 GLU A CA 1
ATOM 2417 C C . GLU A 1 311 ? -23.016 25.156 -3.654 1 94.69 311 GLU A C 1
ATOM 2419 O O . GLU A 1 311 ? -22.656 25.703 -2.611 1 94.69 311 GLU A O 1
ATOM 2424 N N . GLU A 1 312 ? -23.484 23.922 -3.695 1 97.5 312 GLU A N 1
ATOM 2425 C CA . GLU A 1 312 ? -23.75 23.188 -2.461 1 97.5 312 GLU A CA 1
ATOM 2426 C C . GLU A 1 312 ? -22.578 22.297 -2.074 1 97.5 312 GLU A C 1
ATOM 2428 O O . GLU A 1 312 ? -22.547 21.734 -0.983 1 97.5 312 GLU A O 1
ATOM 2433 N N . GLY A 1 313 ? -21.609 22.234 -2.877 1 98.06 313 GLY A N 1
ATOM 2434 C CA . GLY A 1 313 ? -20.531 21.281 -2.615 1 98.06 313 GLY A CA 1
ATOM 2435 C C . GLY A 1 313 ? -21.016 19.828 -2.617 1 98.06 313 GLY A C 1
ATOM 2436 O O . GLY A 1 313 ? -20.766 19.094 -1.665 1 98.06 313 GLY A O 1
ATOM 2437 N N . TYR A 1 314 ? -21.672 19.469 -3.695 1 98.56 314 TYR A N 1
ATOM 2438 C CA . TYR A 1 314 ? -22.281 18.141 -3.838 1 98.56 314 TYR A CA 1
ATOM 2439 C C . TYR A 1 314 ? -21.781 17.453 -5.109 1 98.56 314 TYR A C 1
ATOM 2441 O O . TYR A 1 314 ? -21.672 18.094 -6.16 1 98.56 314 TYR A O 1
ATOM 2449 N N . ILE A 1 315 ? -21.469 16.172 -4.977 1 98.69 315 ILE A N 1
ATOM 2450 C CA . ILE A 1 315 ? -20.922 15.398 -6.094 1 98.69 315 ILE A CA 1
ATOM 2451 C C . ILE A 1 315 ? -21.688 14.086 -6.238 1 98.69 315 ILE A C 1
ATOM 2453 O O . ILE A 1 315 ? -22.047 13.453 -5.238 1 98.69 315 ILE A O 1
ATOM 2457 N N . SER A 1 316 ? -21.922 13.719 -7.477 1 98.62 316 SER A N 1
ATOM 2458 C CA . SER A 1 316 ? -22.453 12.406 -7.824 1 98.62 316 SER A CA 1
ATOM 2459 C C . SER A 1 316 ? -21.562 11.695 -8.836 1 98.62 316 SER A C 1
ATOM 2461 O O . SER A 1 316 ? -21.344 12.203 -9.938 1 98.62 316 SER A O 1
ATOM 2463 N N . TRP A 1 317 ? -21.031 10.578 -8.508 1 98.5 317 TRP A N 1
ATOM 2464 C CA . TRP A 1 317 ? -20.25 9.719 -9.391 1 98.5 317 TRP A CA 1
ATOM 2465 C C . TRP A 1 317 ? -20.734 8.273 -9.32 1 98.5 317 TRP A C 1
ATOM 2467 O O . TRP A 1 317 ? -20.625 7.625 -8.281 1 98.5 317 TRP A O 1
ATOM 2477 N N . MET A 1 318 ? -21.281 7.789 -10.438 1 97.25 318 MET A N 1
ATOM 2478 C CA . MET A 1 318 ? -21.797 6.426 -10.5 1 97.25 318 MET A CA 1
ATOM 2479 C C . MET A 1 318 ? -22.781 6.168 -9.359 1 97.25 318 MET A C 1
ATOM 2481 O O . MET A 1 318 ? -23.781 6.879 -9.219 1 97.25 318 MET A O 1
ATOM 2485 N N . ASP A 1 319 ? -22.375 5.223 -8.406 1 96.81 319 ASP A N 1
ATOM 2486 C CA . ASP A 1 319 ? -23.312 4.867 -7.352 1 96.81 319 ASP A CA 1
ATOM 2487 C C . ASP A 1 319 ? -23.016 5.648 -6.07 1 96.81 319 ASP A C 1
ATOM 2489 O O . ASP A 1 319 ? -23.641 5.402 -5.031 1 96.81 319 ASP A O 1
ATOM 2493 N N . PHE A 1 320 ? -22.125 6.602 -6.145 1 98.62 320 PHE A N 1
ATOM 2494 C CA . PHE A 1 320 ? -21.766 7.391 -4.973 1 98.62 320 PHE A CA 1
ATOM 2495 C C . PHE A 1 320 ? -22.328 8.797 -5.074 1 98.62 320 PHE A C 1
ATOM 2497 O O . PHE A 1 320 ? -22.406 9.375 -6.16 1 98.62 320 PHE A O 1
ATOM 2504 N N . THR A 1 321 ? -22.734 9.344 -3.938 1 98.69 321 THR A N 1
ATOM 2505 C CA . THR A 1 321 ? -22.984 10.766 -3.768 1 98.69 321 THR A CA 1
ATOM 2506 C C . THR A 1 321 ? -22.453 11.258 -2.43 1 98.69 321 THR A C 1
ATOM 2508 O O . THR A 1 321 ? -22.344 10.492 -1.474 1 98.69 321 THR A O 1
ATOM 2511 N N . PHE A 1 322 ? -22.094 12.508 -2.326 1 98.88 322 PHE A N 1
ATOM 2512 C CA . PHE A 1 322 ? -21.641 13.07 -1.056 1 98.88 322 PHE A CA 1
ATOM 2513 C C . PHE A 1 322 ? -21.578 14.586 -1.13 1 98.88 322 PHE A C 1
ATOM 2515 O O . PHE A 1 322 ? -21.562 15.164 -2.221 1 98.88 322 PHE A O 1
ATOM 2522 N N . TYR A 1 323 ? -21.609 15.219 0.022 1 98.81 323 TYR A N 1
ATOM 2523 C CA . TYR A 1 323 ? -21.312 16.641 0.186 1 98.81 323 TYR A CA 1
ATOM 2524 C C . TYR A 1 323 ? -19.859 16.859 0.592 1 98.81 323 TYR A C 1
ATOM 2526 O O . TYR A 1 323 ? -19.203 15.938 1.087 1 98.81 323 TYR A O 1
ATOM 2534 N N . HIS A 1 324 ? -19.359 18.047 0.307 1 98.69 324 HIS A N 1
ATOM 2535 C CA . HIS A 1 324 ? -18.047 18.406 0.805 1 98.69 324 HIS A CA 1
ATOM 2536 C C . HIS A 1 324 ? -18.016 19.844 1.295 1 98.69 324 HIS A C 1
ATOM 2538 O O . HIS A 1 324 ? -18.828 20.672 0.852 1 98.69 324 HIS A O 1
ATOM 2544 N N . ALA A 1 325 ? -17.109 20.094 2.195 1 97.62 325 ALA A N 1
ATOM 2545 C CA . ALA A 1 325 ? -16.859 21.438 2.721 1 97.62 325 ALA A CA 1
ATOM 2546 C C . ALA A 1 325 ? -15.406 21.594 3.178 1 97.62 325 ALA A C 1
ATOM 2548 O O . ALA A 1 325 ? -14.711 20.594 3.387 1 97.62 325 ALA A O 1
ATOM 2549 N N . VAL A 1 326 ? -14.984 22.859 3.26 1 97.62 326 VAL A N 1
ATOM 2550 C CA . VAL A 1 326 ? -13.617 23.156 3.66 1 97.62 326 VAL A CA 1
ATOM 2551 C C . VAL A 1 326 ? -13.617 24 4.934 1 97.62 326 VAL A C 1
ATOM 2553 O O . VAL A 1 326 ? -14.43 24.906 5.082 1 97.62 326 VAL A O 1
ATOM 2556 N N . SER A 1 327 ? -12.82 23.656 5.859 1 96 327 SER A N 1
ATOM 2557 C CA . SER A 1 327 ? -12.578 24.5 7.031 1 96 327 SER A CA 1
ATOM 2558 C C . SER A 1 327 ? -11.125 24.938 7.109 1 96 327 SER A C 1
ATOM 2560 O O . SER A 1 327 ? -10.242 24.312 6.512 1 96 327 SER A O 1
ATOM 2562 N N . GLN A 1 328 ? -10.883 25.938 7.824 1 96.19 328 GLN A N 1
ATOM 2563 C CA . GLN A 1 328 ? -9.562 26.547 7.918 1 96.19 328 GLN A CA 1
ATOM 2564 C C . GLN A 1 328 ? -8.539 25.562 8.484 1 96.19 328 GLN A C 1
ATOM 2566 O O . GLN A 1 328 ? -7.418 25.469 7.984 1 96.19 328 GLN A O 1
ATOM 2571 N N . ASP A 1 329 ? -8.914 24.844 9.484 1 96.62 329 ASP A N 1
ATOM 2572 C CA . ASP A 1 329 ? -7.949 24.031 10.219 1 96.62 329 ASP A CA 1
ATOM 2573 C C . ASP A 1 329 ? -7.816 22.641 9.594 1 96.62 329 ASP A C 1
ATOM 2575 O O . ASP A 1 329 ? -6.715 22.078 9.531 1 96.62 329 ASP A O 1
ATOM 2579 N N . LEU A 1 330 ? -8.898 22.062 9.016 1 97.12 330 LEU A N 1
ATOM 2580 C CA . LEU A 1 330 ? -8.883 20.641 8.641 1 97.12 330 LEU A CA 1
ATOM 2581 C C . LEU A 1 330 ? -8.688 20.484 7.137 1 97.12 330 LEU A C 1
ATOM 2583 O O . LEU A 1 330 ? -8.227 19.438 6.672 1 97.12 330 LEU A O 1
ATOM 2587 N N . GLY A 1 331 ? -9.047 21.438 6.465 1 97.69 331 GLY A N 1
ATOM 2588 C CA . GLY A 1 331 ? -9.109 21.25 5.02 1 97.69 331 GLY A CA 1
ATOM 2589 C C . GLY A 1 331 ? -10.391 20.594 4.555 1 97.69 331 GLY A C 1
ATOM 2590 O O . GLY A 1 331 ? -11.477 20.938 5.031 1 97.69 331 GLY A O 1
ATOM 2591 N N . LEU A 1 332 ? -10.312 19.75 3.602 1 98.56 332 LEU A N 1
ATOM 2592 C CA . LEU A 1 332 ? -11.461 19.156 2.928 1 98.56 332 LEU A CA 1
ATOM 2593 C C . LEU A 1 332 ? -12.078 18.047 3.777 1 98.56 332 LEU A C 1
ATOM 2595 O O . LEU A 1 332 ? -11.367 17.156 4.254 1 98.56 332 LEU A O 1
ATOM 2599 N N . SER A 1 333 ? -13.398 18.125 3.961 1 98.62 333 SER A N 1
ATOM 2600 C CA . SER A 1 333 ? -14.18 17.078 4.629 1 98.62 333 SER A CA 1
ATOM 2601 C C . SER A 1 333 ? -15.344 16.625 3.756 1 98.62 333 SER A C 1
ATOM 2603 O O . SER A 1 333 ? -15.906 17.422 2.994 1 98.62 333 SER A O 1
ATOM 2605 N N . LEU A 1 334 ? -15.672 15.383 3.881 1 98.88 334 LEU A N 1
ATOM 2606 C CA . LEU A 1 334 ? -16.797 14.812 3.145 1 98.88 334 LEU A CA 1
ATOM 2607 C C . LEU A 1 334 ? -17.922 14.414 4.094 1 98.88 334 LEU A C 1
ATOM 2609 O O . LEU A 1 334 ? -17.672 14 5.227 1 98.88 334 LEU A O 1
ATOM 2613 N N . PHE A 1 335 ? -19.172 14.562 3.586 1 98.81 335 PHE A N 1
ATOM 2614 C CA . PHE A 1 335 ? -20.328 14.289 4.426 1 98.81 335 PHE A CA 1
ATOM 2615 C C . PHE A 1 335 ? -21.391 13.523 3.645 1 98.81 335 PHE A C 1
ATOM 2617 O O . PHE A 1 335 ? -21.5 13.664 2.424 1 98.81 335 PHE A O 1
ATOM 2624 N N . ASP A 1 336 ? -22.094 12.703 4.375 1 98.75 336 ASP A N 1
ATOM 2625 C CA . ASP A 1 336 ? -23.234 11.969 3.85 1 98.75 336 ASP A CA 1
ATOM 2626 C C . ASP A 1 336 ? -22.844 11.172 2.604 1 98.75 336 ASP A C 1
ATOM 2628 O O . ASP A 1 336 ? -23.469 11.32 1.551 1 98.75 336 ASP A O 1
ATOM 2632 N N . ILE A 1 337 ? -21.859 10.43 2.723 1 98.88 337 ILE A N 1
ATOM 2633 C CA . ILE A 1 337 ? -21.438 9.57 1.619 1 98.88 337 ILE A CA 1
ATOM 2634 C C . ILE A 1 337 ? -22.422 8.414 1.461 1 98.88 337 ILE A C 1
ATOM 2636 O O . ILE A 1 337 ? -22.547 7.578 2.357 1 98.88 337 ILE A O 1
ATOM 2640 N N . LYS A 1 338 ? -23.016 8.43 0.337 1 98.62 338 LYS A N 1
ATOM 2641 C CA . LYS A 1 338 ? -23.953 7.355 0.019 1 98.62 338 LYS A CA 1
ATOM 2642 C C . LYS A 1 338 ? -23.406 6.473 -1.104 1 98.62 338 LYS A C 1
ATOM 2644 O O . LYS A 1 338 ? -22.703 6.949 -1.992 1 98.62 338 LYS A O 1
ATOM 2649 N N . TYR A 1 339 ? -23.719 5.215 -0.974 1 98.06 339 TYR A N 1
ATOM 2650 C CA . TYR A 1 339 ? -23.453 4.211 -2 1 98.06 339 TYR A CA 1
ATOM 2651 C C . TYR A 1 339 ? -24.734 3.441 -2.34 1 98.06 339 TYR A C 1
ATOM 2653 O O . TYR A 1 339 ? -25.359 2.857 -1.457 1 98.06 339 TYR A O 1
ATOM 2661 N N . LYS A 1 340 ? -25.094 3.48 -3.641 1 96.38 340 LYS A N 1
ATOM 2662 C CA . LYS A 1 340 ? -26.328 2.871 -4.121 1 96.38 340 LYS A CA 1
ATOM 2663 C C . LYS A 1 340 ? -27.531 3.367 -3.328 1 96.38 340 LYS A C 1
ATOM 2665 O O . LYS A 1 340 ? -28.375 2.572 -2.904 1 96.38 340 LYS A O 1
ATOM 2670 N N . GLY A 1 341 ? -27.484 4.602 -3.027 1 96.12 341 GLY A N 1
ATOM 2671 C CA . GLY A 1 341 ? -28.625 5.281 -2.438 1 96.12 341 GLY A CA 1
ATOM 2672 C C . GLY A 1 341 ? -28.672 5.168 -0.925 1 96.12 341 GLY A C 1
ATOM 2673 O O . GLY A 1 341 ? -29.531 5.77 -0.278 1 96.12 341 GLY A O 1
ATOM 2674 N N . ARG A 1 342 ? -27.672 4.492 -0.33 1 97.06 342 ARG A N 1
ATOM 2675 C CA . ARG A 1 342 ? -27.656 4.316 1.119 1 97.06 342 ARG A CA 1
ATOM 2676 C C . ARG A 1 342 ? -26.406 4.945 1.733 1 97.06 342 ARG A C 1
ATOM 2678 O O . ARG A 1 342 ? -25.297 4.762 1.227 1 97.06 342 ARG A O 1
ATOM 2685 N N . ARG A 1 343 ? -26.656 5.656 2.857 1 98.38 343 ARG A N 1
ATOM 2686 C CA . ARG A 1 343 ? -25.5 6.266 3.514 1 98.38 343 ARG A CA 1
ATOM 2687 C C . ARG A 1 343 ? -24.594 5.203 4.125 1 98.38 343 ARG A C 1
ATOM 2689 O O . ARG A 1 343 ? -25.062 4.316 4.84 1 98.38 343 ARG A O 1
ATOM 2696 N N . ILE A 1 344 ? -23.328 5.336 3.898 1 98.38 344 ILE A N 1
ATOM 2697 C CA . ILE A 1 344 ? -22.375 4.426 4.52 1 98.38 344 ILE A CA 1
ATOM 2698 C C . ILE A 1 344 ? -21.484 5.199 5.492 1 98.38 344 ILE A C 1
ATOM 2700 O O . ILE A 1 344 ? -20.984 4.629 6.461 1 98.38 344 ILE A O 1
ATOM 2704 N N . ILE A 1 345 ? -21.266 6.504 5.223 1 98.88 345 ILE A N 1
ATOM 2705 C CA . ILE A 1 345 ? -20.453 7.363 6.082 1 98.88 345 ILE A CA 1
ATOM 2706 C C . ILE A 1 345 ? -21.141 8.727 6.234 1 98.88 345 ILE A C 1
ATOM 2708 O O . ILE A 1 345 ? -21.469 9.375 5.242 1 98.88 345 ILE A O 1
ATOM 2712 N N . TYR A 1 346 ? -21.297 9.094 7.43 1 98.81 346 TYR A N 1
ATOM 2713 C CA . TYR A 1 346 ? -21.875 10.406 7.703 1 98.81 346 TYR A CA 1
ATOM 2714 C C . TYR A 1 346 ? -20.828 11.5 7.574 1 98.81 346 TYR A C 1
ATOM 2716 O O . TYR A 1 346 ? -21.094 12.578 7.039 1 98.81 346 TYR A O 1
ATOM 2724 N N . GLU A 1 347 ? -19.609 11.203 8.062 1 98.88 347 GLU A N 1
ATOM 2725 C CA . GLU A 1 347 ? -18.516 12.156 8.016 1 98.88 347 GLU A CA 1
ATOM 2726 C C . GLU A 1 347 ? -17.172 11.445 7.797 1 98.88 347 GLU A C 1
ATOM 2728 O O . GLU A 1 347 ? -16.906 10.414 8.422 1 98.88 347 GLU A O 1
ATOM 2733 N N . LEU A 1 348 ? -16.422 11.883 6.914 1 98.88 348 LEU A N 1
ATOM 2734 C CA . LEU A 1 348 ? -15.031 11.516 6.668 1 98.88 348 LEU A CA 1
ATOM 2735 C C . LEU A 1 348 ? -14.141 12.75 6.605 1 98.88 348 LEU A C 1
ATOM 2737 O O . LEU A 1 348 ? -14.25 13.547 5.672 1 98.88 348 LEU A O 1
ATOM 2741 N N . SER A 1 349 ? -13.211 12.859 7.621 1 98.69 349 SER A N 1
ATOM 2742 C CA . SER A 1 349 ? -12.477 14.117 7.676 1 98.69 349 SER A CA 1
ATOM 2743 C C . SER A 1 349 ? -11.164 13.961 8.445 1 98.69 349 SER A C 1
ATOM 2745 O O . SER A 1 349 ? -11.062 13.117 9.344 1 98.69 349 SER A O 1
ATOM 2747 N N . LEU A 1 350 ? -10.203 14.773 8.086 1 98.75 350 LEU A N 1
ATOM 2748 C CA . LEU A 1 350 ? -8.992 14.914 8.883 1 98.75 350 LEU A CA 1
ATOM 2749 C C . LEU A 1 350 ? -9.305 15.531 10.242 1 98.75 350 LEU A C 1
ATOM 2751 O O . LEU A 1 350 ? -10.164 16.406 10.352 1 98.75 350 LEU A O 1
ATOM 2755 N N . GLN A 1 351 ? -8.562 15.07 11.242 1 98.69 351 GLN A N 1
ATOM 2756 C CA . GLN A 1 351 ? -8.758 15.617 12.586 1 98.69 351 GLN A CA 1
ATOM 2757 C C . GLN A 1 351 ? -7.512 16.359 13.062 1 98.69 351 GLN A C 1
ATOM 2759 O O . GLN A 1 351 ? -7.613 17.344 13.789 1 98.69 351 GLN A O 1
ATOM 2764 N N . GLU A 1 352 ? -6.402 15.789 12.742 1 98.38 352 GLU A N 1
ATOM 2765 C CA . GLU A 1 352 ? -5.117 16.391 13.086 1 98.38 352 GLU A CA 1
ATOM 2766 C C . GLU A 1 352 ? -3.992 15.805 12.234 1 98.38 352 GLU A C 1
ATOM 2768 O O . GLU A 1 352 ? -4.125 14.711 11.695 1 98.38 352 GLU A O 1
ATOM 2773 N N . ALA A 1 353 ? -2.967 16.562 12.039 1 98.12 353 ALA A N 1
ATOM 2774 C CA . ALA A 1 353 ? -1.68 16.109 11.508 1 98.12 353 ALA A CA 1
ATOM 2775 C C . ALA A 1 353 ? -0.542 16.469 12.461 1 98.12 353 ALA A C 1
ATOM 2777 O O . ALA A 1 353 ? -0.216 17.641 12.641 1 98.12 353 ALA A O 1
ATOM 2778 N N . LEU A 1 354 ? 0.02 15.398 13.023 1 98 354 LEU A N 1
ATOM 2779 C CA . LEU A 1 354 ? 1.064 15.586 14.031 1 98 354 LEU A CA 1
ATOM 2780 C C . LEU A 1 354 ? 2.424 15.156 13.484 1 98 354 LEU A C 1
ATOM 2782 O O . LEU A 1 354 ? 2.559 14.062 12.922 1 98 354 LEU A O 1
ATOM 2786 N N . THR A 1 355 ? 3.363 16.031 13.586 1 97.31 355 THR A N 1
ATOM 2787 C CA . THR A 1 355 ? 4.754 15.711 13.273 1 97.31 355 THR A CA 1
ATOM 2788 C C . THR A 1 355 ? 5.625 15.812 14.523 1 97.31 355 THR A C 1
ATOM 2790 O O . THR A 1 355 ? 5.648 16.844 15.195 1 97.31 355 THR A O 1
ATOM 2793 N N . SER A 1 356 ? 6.332 14.766 14.797 1 97.56 356 SER A N 1
ATOM 2794 C CA . SER A 1 356 ? 7.188 14.719 15.977 1 97.56 356 SER A CA 1
ATOM 2795 C C . SER A 1 356 ? 8.633 14.398 15.609 1 97.56 356 SER A C 1
ATOM 2797 O O . SER A 1 356 ? 8.922 13.32 15.086 1 97.56 356 SER A O 1
ATOM 2799 N N . TYR A 1 357 ? 9.539 15.305 15.953 1 97.44 357 TYR A N 1
ATOM 2800 C CA . TYR A 1 357 ? 10.953 15.133 15.664 1 97.44 357 TYR A CA 1
ATOM 2801 C C . TYR A 1 357 ? 11.703 14.602 16.875 1 97.44 357 TYR A C 1
ATOM 2803 O O . TYR A 1 357 ? 11.203 14.68 18 1 97.44 357 TYR A O 1
ATOM 2811 N N . SER A 1 358 ? 12.844 14.031 16.625 1 96.75 358 SER A N 1
ATOM 2812 C CA . SER A 1 358 ? 13.844 13.695 17.641 1 96.75 358 SER A CA 1
ATOM 2813 C C . SER A 1 358 ? 15.227 14.188 17.234 1 96.75 358 SER A C 1
ATOM 2815 O O . SER A 1 358 ? 15.516 14.344 16.047 1 96.75 358 SER A O 1
ATOM 2817 N N . GLY A 1 359 ? 16.016 14.508 18.234 1 94.19 359 GLY A N 1
ATOM 2818 C CA . GLY A 1 359 ? 17.359 14.977 17.984 1 94.19 359 GLY A CA 1
ATOM 2819 C C . GLY A 1 359 ? 18.156 15.258 19.25 1 94.19 359 GLY A C 1
ATOM 2820 O O . GLY A 1 359 ? 17.578 15.336 20.328 1 94.19 359 GLY A O 1
ATOM 2821 N N . THR A 1 360 ? 19.422 15.383 19.016 1 92.06 360 THR A N 1
ATOM 2822 C CA . THR A 1 360 ? 20.312 15.672 20.141 1 92.06 360 THR A CA 1
ATOM 2823 C C . THR A 1 360 ? 20.281 17.156 20.484 1 92.06 360 THR A C 1
ATOM 2825 O O . THR A 1 360 ? 20.516 17.531 21.641 1 92.06 360 THR A O 1
ATOM 2828 N N . ASP A 1 361 ? 20.078 17.953 19.5 1 94 361 ASP A N 1
ATOM 2829 C CA . ASP A 1 361 ? 19.984 19.375 19.797 1 94 361 ASP A CA 1
ATOM 2830 C C . ASP A 1 361 ? 18.609 19.734 20.359 1 94 361 ASP A C 1
ATOM 2832 O O . ASP A 1 361 ? 17.641 19.047 20.094 1 94 361 ASP A O 1
ATOM 2836 N N . PRO A 1 362 ? 18.594 20.797 21.109 1 96 362 PRO A N 1
ATOM 2837 C CA . PRO A 1 362 ? 17.359 21.094 21.844 1 96 362 PRO A CA 1
ATOM 2838 C C . PRO A 1 362 ? 16.219 21.516 20.922 1 96 362 PRO A C 1
ATOM 2840 O O . PRO A 1 362 ? 15.047 21.266 21.25 1 96 362 PRO A O 1
ATOM 2843 N N . PHE A 1 363 ? 16.5 22.172 19.828 1 96 363 PHE A N 1
ATOM 2844 C CA . PHE A 1 363 ? 15.43 22.562 18.906 1 96 363 PHE A CA 1
ATOM 2845 C C . PHE A 1 363 ? 14.742 21.344 18.328 1 96 363 PHE A C 1
ATOM 2847 O O . PHE A 1 363 ? 13.508 21.234 18.359 1 96 363 PHE A O 1
ATOM 2854 N N . GLN A 1 364 ? 15.547 20.422 17.812 1 96 364 GLN A N 1
ATOM 2855 C CA . GLN A 1 364 ? 14.984 19.203 17.25 1 96 364 GLN A CA 1
ATOM 2856 C C . GLN A 1 364 ? 14.258 18.391 18.328 1 96 364 GLN A C 1
ATOM 2858 O O . GLN A 1 364 ? 13.234 17.766 18.047 1 96 364 GLN A O 1
ATOM 2863 N N . SER A 1 365 ? 14.789 18.359 19.453 1 96.19 365 SER A N 1
ATOM 2864 C CA . SER A 1 365 ? 14.172 17.625 20.547 1 96.19 365 SER A CA 1
ATOM 2865 C C . SER A 1 365 ? 12.812 18.219 20.922 1 96.19 365 SER A C 1
ATOM 2867 O O . SER A 1 365 ? 11.938 17.516 21.422 1 96.19 365 SER A O 1
ATOM 2869 N N . GLN A 1 366 ? 12.664 19.469 20.766 1 96.62 366 GLN A N 1
ATOM 2870 C CA . GLN A 1 366 ? 11.438 20.172 21.125 1 96.62 366 GLN A CA 1
ATOM 2871 C C . GLN A 1 366 ? 10.453 20.203 19.953 1 96.62 366 GLN A C 1
ATOM 2873 O O . GLN A 1 366 ? 9.25 20.328 20.156 1 96.62 366 GLN A O 1
ATOM 2878 N N . ALA A 1 367 ? 10.922 20.016 18.734 1 96.5 367 ALA A N 1
ATOM 2879 C CA . ALA A 1 367 ? 10.141 20.219 17.531 1 96.5 367 ALA A CA 1
ATOM 2880 C C . ALA A 1 367 ? 9 19.203 17.438 1 96.5 367 ALA A C 1
ATOM 2882 O O . ALA A 1 367 ? 9.227 18.016 17.188 1 96.5 367 ALA A O 1
ATOM 2883 N N . THR A 1 368 ? 7.82 19.594 17.688 1 97 368 THR A N 1
ATOM 2884 C CA . THR A 1 368 ? 6.547 18.891 17.578 1 97 368 THR A CA 1
ATOM 2885 C C . THR A 1 368 ? 5.465 19.812 17.031 1 97 368 THR A C 1
ATOM 2887 O O . THR A 1 368 ? 5.145 20.828 17.656 1 97 368 THR A O 1
ATOM 2890 N N . PHE A 1 369 ? 4.918 19.422 15.914 1 95.94 369 PHE A N 1
ATOM 2891 C CA . PHE A 1 369 ? 4.027 20.359 15.234 1 95.94 369 PHE A CA 1
ATOM 2892 C C . PHE A 1 369 ? 2.646 19.75 15.039 1 95.94 369 PHE A C 1
ATOM 2894 O O . PHE A 1 369 ? 2.521 18.641 14.5 1 95.94 369 PHE A O 1
ATOM 2901 N N . PHE A 1 370 ? 1.638 20.438 15.531 1 96.94 370 PHE A N 1
ATOM 2902 C CA . PHE A 1 370 ? 0.243 20.172 15.203 1 96.94 370 PHE A CA 1
ATOM 2903 C C . PHE A 1 370 ? -0.204 21.016 14.016 1 96.94 370 PHE A C 1
ATOM 2905 O O . PHE A 1 370 ? -0.545 22.188 14.172 1 96.94 370 PHE A O 1
ATOM 2912 N N . ASP A 1 371 ? -0.34 20.422 12.922 1 95.94 371 ASP A N 1
ATOM 2913 C CA . ASP A 1 371 ? -0.388 21.172 11.672 1 95.94 371 ASP A CA 1
ATOM 2914 C C . ASP A 1 371 ? -1.757 21.828 11.477 1 95.94 371 ASP A C 1
ATOM 2916 O O . ASP A 1 371 ? -1.894 22.766 10.703 1 95.94 371 ASP A O 1
ATOM 2920 N N . THR A 1 372 ? -2.768 21.344 12.133 1 96.75 372 THR A N 1
ATOM 2921 C CA . THR A 1 372 ? -4.062 22 12.031 1 96.75 372 THR A CA 1
ATOM 2922 C C . THR A 1 372 ? -4 23.406 12.633 1 96.75 372 THR A C 1
ATOM 2924 O O . THR A 1 372 ? -4.82 24.266 12.305 1 96.75 372 THR A O 1
ATOM 2927 N N . THR A 1 373 ? -3.062 23.641 13.523 1 95.12 373 THR A N 1
ATOM 2928 C CA . THR A 1 373 ? -2.889 24.953 14.102 1 95.12 373 THR A CA 1
ATOM 2929 C C . THR A 1 373 ? -2.533 25.984 13.023 1 95.12 373 THR A C 1
ATOM 2931 O O . THR A 1 373 ? -3.049 27.094 13.031 1 95.12 373 THR A O 1
ATOM 2934 N N . SER A 1 374 ? -1.607 25.547 12.117 1 91.19 374 SER A N 1
ATOM 2935 C CA . SER A 1 374 ? -1.286 26.391 10.977 1 91.19 374 SER A CA 1
ATOM 2936 C C . SER A 1 374 ? -2.447 26.453 9.992 1 91.19 374 SER A C 1
ATOM 2938 O O . SER A 1 374 ? -2.615 27.453 9.281 1 91.19 374 SER A O 1
ATOM 2940 N N . GLY A 1 375 ? -3.17 25.422 9.984 1 94.81 375 GLY A N 1
ATOM 2941 C CA . GLY A 1 375 ? -4.336 25.328 9.117 1 94.81 375 GLY A CA 1
ATOM 2942 C C . GLY A 1 375 ? -4.09 24.5 7.875 1 94.81 375 GLY A C 1
ATOM 2943 O O . GLY A 1 375 ? -3.625 25.016 6.855 1 94.81 375 GLY A O 1
ATOM 2944 N N . MET A 1 376 ? -4.602 23.312 7.871 1 95.38 376 MET A N 1
ATOM 2945 C CA . MET A 1 376 ? -4.535 22.453 6.691 1 95.38 376 MET A CA 1
ATOM 2946 C C . MET A 1 376 ? -5.41 23 5.57 1 95.38 376 MET A C 1
ATOM 2948 O O . MET A 1 376 ? -5.098 22.828 4.391 1 95.38 376 MET A O 1
ATOM 2952 N N . GLY A 1 377 ? -6.469 23.672 5.914 1 95.62 377 GLY A N 1
ATOM 2953 C CA . GLY A 1 377 ? -7.344 24.297 4.941 1 95.62 377 GLY A CA 1
ATOM 2954 C C . GLY A 1 377 ? -6.812 25.625 4.438 1 95.62 377 GLY A C 1
ATOM 2955 O O . GLY A 1 377 ? -6.809 25.891 3.232 1 95.62 377 GLY A O 1
ATOM 2956 N N . SER A 1 378 ? -6.277 26.453 5.367 1 94.75 378 SER A N 1
ATOM 2957 C CA . SER A 1 378 ? -5.824 27.797 5.008 1 94.75 378 SER A CA 1
ATOM 2958 C C . SER A 1 378 ? -4.535 27.75 4.195 1 94.75 378 SER A C 1
ATOM 2960 O O . SER A 1 378 ? -4.137 28.734 3.588 1 94.75 378 SER A O 1
ATOM 2962 N N . THR A 1 379 ? -3.93 26.531 4.176 1 93.88 379 THR A N 1
ATOM 2963 C CA . THR A 1 379 ? -2.664 26.406 3.459 1 93.88 379 THR A CA 1
ATOM 2964 C C . THR A 1 379 ? -2.84 25.578 2.191 1 93.88 379 THR A C 1
ATOM 2966 O O . THR A 1 379 ? -1.862 25.062 1.635 1 93.88 379 THR A O 1
ATOM 2969 N N . LEU A 1 380 ? -4.055 25.359 1.821 1 95.56 380 LEU A N 1
ATOM 2970 C CA . LEU A 1 380 ? -4.301 24.719 0.536 1 95.56 380 LEU A CA 1
ATOM 2971 C C . LEU A 1 380 ? -3.691 25.516 -0.604 1 95.56 380 LEU A C 1
ATOM 2973 O O . LEU A 1 380 ? -3.748 26.75 -0.598 1 95.56 380 LEU A O 1
ATOM 2977 N N . GLN A 1 381 ? -3.115 24.844 -1.529 1 93.75 381 GLN A N 1
ATOM 2978 C CA . GLN A 1 381 ? -2.453 25.469 -2.666 1 93.75 381 GLN A CA 1
ATOM 2979 C C . GLN A 1 381 ? -3.232 25.234 -3.957 1 93.75 381 GLN A C 1
ATOM 2981 O O . GLN A 1 381 ? -3.943 24.234 -4.086 1 93.75 381 GLN A O 1
ATOM 2986 N N . PRO A 1 382 ? -3.113 26.234 -4.867 1 94 382 PRO A N 1
ATOM 2987 C CA . PRO A 1 382 ? -3.66 25.891 -6.184 1 94 382 PRO A CA 1
ATOM 2988 C C . PRO A 1 382 ? -2.988 24.672 -6.809 1 94 382 PRO A C 1
ATOM 2990 O O . PRO A 1 382 ? -1.76 24.578 -6.797 1 94 382 PRO A O 1
ATOM 2993 N N . LEU A 1 383 ? -3.775 23.828 -7.281 1 96.56 383 LEU A N 1
ATOM 2994 C CA . LEU A 1 383 ? -3.248 22.609 -7.891 1 96.56 383 LEU A CA 1
ATOM 2995 C C . LEU A 1 383 ? -2.859 22.859 -9.344 1 96.56 383 LEU A C 1
ATOM 2997 O O . LEU A 1 383 ? -3.553 23.578 -10.062 1 96.56 383 LEU A O 1
ATOM 3001 N N . VAL A 1 384 ? -1.767 22.266 -9.734 1 96.19 384 VAL A N 1
ATOM 3002 C CA . VAL A 1 384 ? -1.186 22.531 -11.055 1 96.19 384 VAL A CA 1
ATOM 3003 C C . VAL A 1 384 ? -1.74 21.516 -12.062 1 96.19 384 VAL A C 1
ATOM 3005 O O . VAL A 1 384 ? -1.545 20.312 -11.922 1 96.19 384 VAL A O 1
ATOM 3008 N N . LYS A 1 385 ? -2.328 22.047 -13.094 1 95.44 385 LYS A N 1
ATOM 3009 C CA . LYS A 1 385 ? -2.953 21.25 -14.141 1 95.44 385 LYS A CA 1
ATOM 3010 C C . LYS A 1 385 ? -1.915 20.422 -14.891 1 95.44 385 LYS A C 1
ATOM 3012 O O . LYS A 1 385 ? -0.88 20.938 -15.305 1 95.44 385 LYS A O 1
ATOM 3017 N N . GLY A 1 386 ? -2.215 19.047 -14.984 1 95.56 386 GLY A N 1
ATOM 3018 C CA . GLY A 1 386 ? -1.342 18.156 -15.727 1 95.56 386 GLY A CA 1
ATOM 3019 C C . GLY A 1 386 ? -0.194 17.609 -14.891 1 95.56 386 GLY A C 1
ATOM 3020 O O . GLY A 1 386 ? 0.591 16.797 -15.359 1 95.56 386 GLY A O 1
ATOM 3021 N N . TYR A 1 387 ? -0.038 18.109 -13.664 1 96.75 387 TYR A N 1
ATOM 3022 C CA . TYR A 1 387 ? 1.022 17.672 -12.758 1 96.75 387 TYR A CA 1
ATOM 3023 C C . TYR A 1 387 ? 0.442 17.109 -11.461 1 96.75 387 TYR A C 1
ATOM 3025 O O . TYR A 1 387 ? 0.451 15.898 -11.242 1 96.75 387 TYR A O 1
ATOM 3033 N N . ASP A 1 388 ? -0.234 18.031 -10.727 1 97.88 388 ASP A N 1
ATOM 3034 C CA . ASP A 1 388 ? -0.895 17.578 -9.508 1 97.88 388 ASP A CA 1
ATOM 3035 C C . ASP A 1 388 ? -2.068 16.656 -9.836 1 97.88 388 ASP A C 1
ATOM 3037 O O . ASP A 1 388 ? -2.318 15.68 -9.117 1 97.88 388 ASP A O 1
ATOM 3041 N N . CYS A 1 389 ? -2.775 17 -10.812 1 98 389 CYS A N 1
ATOM 3042 C CA . CYS A 1 389 ? -3.936 16.281 -11.32 1 98 389 CYS A CA 1
ATOM 3043 C C . CYS A 1 389 ? -3.898 16.203 -12.844 1 98 389 CYS A C 1
ATOM 3045 O O . CYS A 1 389 ? -3.229 17 -13.5 1 98 389 CYS A O 1
ATOM 3047 N N . PRO A 1 390 ? -4.609 15.211 -13.367 1 96.94 390 PRO A N 1
ATOM 3048 C CA . PRO A 1 390 ? -4.68 15.195 -14.828 1 96.94 390 PRO A CA 1
ATOM 3049 C C . PRO A 1 390 ? -5.238 16.484 -15.406 1 96.94 390 PRO A C 1
ATOM 3051 O O . PRO A 1 390 ? -5.969 17.219 -14.719 1 96.94 390 PRO A O 1
ATOM 3054 N N . SER A 1 391 ? -4.902 16.719 -16.672 1 94.44 391 SER A N 1
ATOM 3055 C CA . SER A 1 391 ? -5.32 17.969 -17.328 1 94.44 391 SER A CA 1
ATOM 3056 C C . SER A 1 391 ? -6.836 18.047 -17.438 1 94.44 391 SER A C 1
ATOM 3058 O O . SER A 1 391 ? -7.406 19.125 -17.484 1 94.44 391 SER A O 1
ATOM 3060 N N . HIS A 1 392 ? -7.484 16.938 -17.469 1 95.75 392 HIS A N 1
ATOM 3061 C CA . HIS A 1 392 ? -8.93 16.906 -17.688 1 95.75 392 HIS A CA 1
ATOM 3062 C C . HIS A 1 392 ? -9.68 17.062 -16.359 1 95.75 392 HIS A C 1
ATOM 3064 O O . HIS A 1 392 ? -10.914 17.031 -16.344 1 95.75 392 HIS A O 1
ATOM 3070 N N . ALA A 1 393 ? -9.016 17.188 -15.266 1 97.75 393 ALA A N 1
ATOM 3071 C CA . ALA A 1 393 ? -9.672 17.297 -13.969 1 97.75 393 ALA A CA 1
ATOM 3072 C C . ALA A 1 393 ? -10.555 18.547 -13.906 1 97.75 393 ALA A C 1
ATOM 3074 O O . ALA A 1 393 ? -10.312 19.516 -14.625 1 97.75 393 ALA A O 1
ATOM 3075 N N . THR A 1 394 ? -11.57 18.438 -13.102 1 97.56 394 THR A N 1
ATOM 3076 C CA . THR A 1 394 ? -12.336 19.609 -12.719 1 97.56 394 THR A CA 1
ATOM 3077 C C . THR A 1 394 ? -11.742 20.266 -11.469 1 97.56 394 THR A C 1
ATOM 3079 O O . THR A 1 394 ? -11.547 19.594 -10.445 1 97.56 394 THR A O 1
ATOM 3082 N N . TYR A 1 395 ? -11.523 21.562 -11.539 1 97 395 TYR A N 1
ATOM 3083 C CA . TYR A 1 395 ? -10.945 22.297 -10.414 1 97 395 TYR A CA 1
ATOM 3084 C C . TYR A 1 395 ? -12.008 23.125 -9.703 1 97 395 TYR A C 1
ATOM 3086 O O . TYR A 1 395 ? -12.836 23.781 -10.344 1 97 395 TYR A O 1
ATOM 3094 N N . LEU A 1 396 ? -11.984 22.984 -8.445 1 97.62 396 LEU A N 1
ATOM 3095 C CA . LEU A 1 396 ? -12.93 23.719 -7.605 1 97.62 396 LEU A CA 1
ATOM 3096 C C . LEU A 1 396 ? -12.188 24.625 -6.625 1 97.62 396 LEU A C 1
ATOM 3098 O O . LEU A 1 396 ? -11.07 24.312 -6.207 1 97.62 396 LEU A O 1
ATOM 3102 N N . PRO A 1 397 ? -12.812 25.75 -6.301 1 96.56 397 PRO A N 1
ATOM 3103 C CA . PRO A 1 397 ? -12.234 26.594 -5.25 1 96.56 397 PRO A CA 1
ATOM 3104 C C . PRO A 1 397 ? -12.484 26.031 -3.848 1 96.56 397 PRO A C 1
ATOM 3106 O O . PRO A 1 397 ? -13.391 25.219 -3.652 1 96.56 397 PRO A O 1
ATOM 3109 N N . ALA A 1 398 ? -11.695 26.406 -2.963 1 96.69 398 ALA A N 1
ATOM 3110 C CA . ALA A 1 398 ? -11.93 26.203 -1.535 1 96.69 398 ALA A CA 1
ATOM 3111 C C . ALA A 1 398 ? -12.188 27.531 -0.832 1 96.69 398 ALA A C 1
ATOM 3113 O O . ALA A 1 398 ? -11.445 28.5 -1.017 1 96.69 398 ALA A O 1
ATOM 3114 N N . THR A 1 399 ? -13.242 27.562 -0.096 1 95.62 399 THR A N 1
ATOM 3115 C CA . THR A 1 399 ? -13.594 28.766 0.669 1 95.62 399 THR A CA 1
ATOM 3116 C C . THR A 1 399 ? -13.672 28.438 2.16 1 95.62 399 THR A C 1
ATOM 3118 O O . THR A 1 399 ? -14.234 27.422 2.551 1 95.62 399 THR A O 1
ATOM 3121 N N . TRP A 1 400 ? -13.125 29.281 2.928 1 94.69 400 TRP A N 1
ATOM 3122 C CA . TRP A 1 400 ? -13.156 29.172 4.383 1 94.69 400 TRP A CA 1
ATOM 3123 C C . TRP A 1 400 ? -13.141 30.547 5.035 1 94.69 400 TRP A C 1
ATOM 3125 O O . TRP A 1 400 ? -13 31.562 4.352 1 94.69 400 TRP A O 1
ATOM 3135 N N . THR A 1 401 ? -13.398 30.562 6.336 1 93.44 401 THR A N 1
ATOM 3136 C CA . THR A 1 401 ? -13.234 31.797 7.094 1 93.44 401 THR A CA 1
ATOM 3137 C C . THR A 1 401 ? -11.828 31.906 7.656 1 93.44 401 THR A C 1
ATOM 3139 O O . THR A 1 401 ? -11.312 30.953 8.25 1 93.44 401 THR A O 1
ATOM 3142 N N . GLU A 1 402 ? -11.188 32.938 7.43 1 90.88 402 GLU A N 1
ATOM 3143 C CA . GLU A 1 402 ? -9.898 33.312 8.008 1 90.88 402 GLU A CA 1
ATOM 3144 C C . GLU A 1 402 ? -10.031 34.531 8.898 1 90.88 402 GLU A C 1
ATOM 3146 O O . GLU A 1 402 ? -10.219 35.656 8.406 1 90.88 402 GLU A O 1
ATOM 3151 N N . GLY A 1 403 ? -9.844 34.375 10.141 1 92.38 403 GLY A N 1
ATOM 3152 C CA . GLY A 1 403 ? -10.242 35.438 11.055 1 92.38 403 GLY A CA 1
ATOM 3153 C C . GLY A 1 403 ? -11.734 35.688 11.055 1 92.38 403 GLY A C 1
ATOM 3154 O O . GLY A 1 403 ? -12.531 34.781 11.328 1 92.38 403 GLY A O 1
ATOM 3155 N N . ASP A 1 404 ? -12.062 36.875 10.586 1 91.69 404 ASP A N 1
ATOM 3156 C CA . ASP A 1 404 ? -13.469 37.25 10.57 1 91.69 404 ASP A CA 1
ATOM 3157 C C . ASP A 1 404 ? -13.953 37.531 9.141 1 91.69 404 ASP A C 1
ATOM 3159 O O . ASP A 1 404 ? -15.016 38.094 8.938 1 91.69 404 ASP A O 1
ATOM 3163 N N . THR A 1 405 ? -13.133 37.031 8.188 1 91.5 405 THR A N 1
ATOM 3164 C CA . THR A 1 405 ? -13.484 37.25 6.789 1 91.5 405 THR A CA 1
ATOM 3165 C C . THR A 1 405 ? -13.375 35.938 6.008 1 91.5 405 THR A C 1
ATOM 3167 O O . THR A 1 405 ? -12.711 35 6.449 1 91.5 405 THR A O 1
ATOM 3170 N N . LEU A 1 406 ? -14 36 4.852 1 94.12 406 LEU A N 1
ATOM 3171 C CA . LEU A 1 406 ? -13.93 34.812 3.984 1 94.12 406 LEU A CA 1
ATOM 3172 C C . LEU A 1 406 ? -12.734 34.906 3.045 1 94.12 406 LEU A C 1
ATOM 3174 O O . LEU A 1 406 ? -12.414 35.969 2.543 1 94.12 406 LEU A O 1
ATOM 3178 N N . LYS A 1 407 ? -12.094 33.812 2.885 1 93.25 407 LYS A N 1
ATOM 3179 C CA . LYS A 1 407 ? -11.031 33.656 1.9 1 93.25 407 LYS A CA 1
ATOM 3180 C C . LYS A 1 407 ? -11.336 32.5 0.94 1 93.25 407 LYS A C 1
ATOM 3182 O O . LYS A 1 407 ? -11.898 31.484 1.343 1 93.25 407 LYS A O 1
ATOM 3187 N N . THR A 1 408 ? -11.047 32.719 -0.352 1 93.88 408 THR A N 1
ATOM 3188 C CA . THR A 1 408 ? -11.242 31.688 -1.357 1 93.88 408 THR A CA 1
ATOM 3189 C C . THR A 1 408 ? -9.945 31.422 -2.123 1 93.88 408 THR A C 1
ATOM 3191 O O . THR A 1 408 ? -9.273 32.375 -2.553 1 93.88 408 THR A O 1
ATOM 3194 N N . GLN A 1 409 ? -9.555 30.25 -2.217 1 93 409 GLN A N 1
ATOM 3195 C CA . GLN A 1 409 ? -8.422 29.812 -3.025 1 93 409 GLN A CA 1
ATOM 3196 C C . GLN A 1 409 ? -8.883 29.078 -4.281 1 93 409 GLN A C 1
ATOM 3198 O O . GLN A 1 409 ? -9.469 28 -4.191 1 93 409 GLN A O 1
ATOM 3203 N N . ALA A 1 410 ? -8.641 29.734 -5.426 1 93.75 410 ALA A N 1
ATOM 3204 C CA . ALA A 1 410 ? -9.008 29.078 -6.684 1 93.75 410 ALA A CA 1
ATOM 3205 C C . ALA A 1 410 ? -8.195 27.812 -6.906 1 93.75 410 ALA A C 1
ATOM 3207 O O . ALA A 1 410 ? -7.035 27.734 -6.492 1 93.75 410 ALA A O 1
ATOM 3208 N N . ASP A 1 411 ? -8.781 26.734 -7.527 1 95.56 411 ASP A N 1
ATOM 3209 C CA . ASP A 1 411 ? -8.133 25.5 -7.969 1 95.56 411 ASP A CA 1
ATOM 3210 C C . ASP A 1 411 ? -7.508 24.766 -6.789 1 95.56 411 ASP A C 1
ATOM 3212 O O . ASP A 1 411 ? -6.457 24.141 -6.934 1 95.56 411 ASP A O 1
ATOM 3216 N N . ALA A 1 412 ? -8.133 24.906 -5.641 1 97.06 412 ALA A N 1
ATOM 3217 C CA . ALA A 1 412 ? -7.594 24.297 -4.426 1 97.06 412 ALA A CA 1
ATOM 3218 C C . ALA A 1 412 ? -8 22.844 -4.32 1 97.06 412 ALA A C 1
ATOM 3220 O O . ALA A 1 412 ? -7.414 22.078 -3.549 1 97.06 412 ALA A O 1
ATOM 3221 N N . ILE A 1 413 ? -9.031 22.469 -5.078 1 98.5 413 ILE A N 1
ATOM 3222 C CA . ILE A 1 413 ? -9.523 21.094 -5.141 1 98.5 413 ILE A CA 1
ATOM 3223 C C . ILE A 1 413 ? -9.578 20.625 -6.594 1 98.5 413 ILE A C 1
ATOM 3225 O O . ILE A 1 413 ? -10 21.375 -7.477 1 98.5 413 ILE A O 1
ATOM 3229 N N . CYS A 1 414 ? -9.133 19.5 -6.816 1 98.38 414 CYS A N 1
ATOM 3230 C CA . CYS A 1 414 ? -9.398 18.906 -8.125 1 98.38 414 CYS A CA 1
ATOM 3231 C C . CYS A 1 414 ? -10.125 17.578 -7.984 1 98.38 414 CYS A C 1
ATOM 3233 O O . CYS A 1 414 ? -9.906 16.844 -7.016 1 98.38 414 CYS A O 1
ATOM 3235 N N . ILE A 1 415 ? -11.031 17.297 -8.883 1 98.56 415 ILE A N 1
ATOM 3236 C CA . ILE A 1 415 ? -11.773 16.047 -8.953 1 98.56 415 ILE A CA 1
ATOM 3237 C C . ILE A 1 415 ? -11.664 15.461 -10.359 1 98.56 415 ILE A C 1
ATOM 3239 O O . ILE A 1 415 ? -11.719 16.188 -11.352 1 98.56 415 ILE A O 1
ATOM 3243 N N . PHE A 1 416 ? -11.484 14.133 -10.422 1 98.31 416 PHE A N 1
ATOM 3244 C CA . PHE A 1 416 ? -11.273 13.523 -11.727 1 98.31 416 PHE A CA 1
ATOM 3245 C C . PHE A 1 416 ? -11.477 12.016 -11.664 1 98.31 416 PHE A C 1
ATOM 3247 O O . PHE A 1 416 ? -11.344 11.414 -10.602 1 98.31 416 PHE A O 1
ATOM 3254 N N . GLU A 1 417 ? -11.805 11.453 -12.789 1 97.94 417 GLU A N 1
ATOM 3255 C CA . GLU A 1 417 ? -11.688 10.016 -13.008 1 97.94 417 GLU A CA 1
ATOM 3256 C C . GLU A 1 417 ? -10.281 9.633 -13.461 1 97.94 417 GLU A C 1
ATOM 3258 O O . GLU A 1 417 ? -9.609 10.414 -14.133 1 97.94 417 GLU A O 1
ATOM 3263 N N . PHE A 1 418 ? -9.938 8.461 -13.109 1 98.12 418 PHE A N 1
ATOM 3264 C CA . PHE A 1 418 ? -8.609 7.98 -13.461 1 98.12 418 PHE A CA 1
ATOM 3265 C C . PHE A 1 418 ? -8.617 6.477 -13.703 1 98.12 418 PHE A C 1
ATOM 3267 O O . PHE A 1 418 ? -9.188 5.719 -12.914 1 98.12 418 PHE A O 1
ATOM 3274 N N . ASP A 1 419 ? -8.055 6.09 -14.898 1 97.31 419 ASP A N 1
ATOM 3275 C CA . ASP A 1 419 ? -7.797 4.672 -15.133 1 97.31 419 ASP A CA 1
ATOM 3276 C C . ASP A 1 419 ? -6.617 4.184 -14.297 1 97.31 419 ASP A C 1
ATOM 3278 O O . ASP A 1 419 ? -5.496 4.676 -14.445 1 97.31 419 ASP A O 1
ATOM 3282 N N . ALA A 1 420 ? -6.859 3.141 -13.516 1 97.19 420 ALA A N 1
ATOM 3283 C CA . ALA A 1 420 ? -5.848 2.695 -12.562 1 97.19 420 ALA A CA 1
ATOM 3284 C C . ALA A 1 420 ? -4.695 1.989 -13.273 1 97.19 420 ALA A C 1
ATOM 3286 O O . ALA A 1 420 ? -3.633 1.776 -12.688 1 97.19 420 ALA A O 1
ATOM 3287 N N . GLY A 1 421 ? -4.82 1.628 -14.469 1 97.12 421 GLY A N 1
ATOM 3288 C CA . GLY A 1 421 ? -3.764 0.981 -15.227 1 97.12 421 GLY A CA 1
ATOM 3289 C C . GLY A 1 421 ? -3.77 -0.53 -15.094 1 97.12 421 GLY A C 1
ATOM 3290 O O . GLY A 1 421 ? -2.867 -1.207 -15.586 1 97.12 421 GLY A O 1
ATOM 3291 N N . TYR A 1 422 ? -4.656 -1.109 -14.383 1 97.81 422 TYR A N 1
ATOM 3292 C CA . TYR A 1 422 ? -4.961 -2.531 -14.258 1 97.81 422 TYR A CA 1
ATOM 3293 C C . TYR A 1 422 ? -6.461 -2.756 -14.109 1 97.81 422 TYR A C 1
ATOM 3295 O O . TYR A 1 422 ? -7.184 -1.882 -13.625 1 97.81 422 TYR A O 1
ATOM 3303 N N . PRO A 1 423 ? -6.98 -3.885 -14.539 1 98 423 PRO A N 1
ATOM 3304 C CA . PRO A 1 423 ? -8.422 -4.121 -14.461 1 98 423 PRO A CA 1
ATOM 3305 C C . PRO A 1 423 ? -8.914 -4.328 -13.031 1 98 423 PRO A C 1
ATOM 3307 O O . PRO A 1 423 ? -8.117 -4.637 -12.141 1 98 423 PRO A O 1
ATOM 3310 N N . ILE A 1 424 ? -10.195 -4.164 -12.82 1 97.69 424 ILE A N 1
ATOM 3311 C CA . ILE A 1 424 ? -10.773 -4.41 -11.508 1 97.69 424 ILE A CA 1
ATOM 3312 C C . ILE A 1 424 ? -10.984 -5.91 -11.305 1 97.69 424 ILE A C 1
ATOM 3314 O O . ILE A 1 424 ? -10.891 -6.414 -10.188 1 97.69 424 ILE A O 1
ATOM 3318 N N . ARG A 1 425 ? -11.266 -6.637 -12.398 1 96.69 425 ARG A N 1
ATOM 3319 C CA . ARG A 1 425 ? -11.359 -8.094 -12.406 1 96.69 425 ARG A CA 1
ATOM 3320 C C . ARG A 1 425 ? -11.016 -8.648 -13.781 1 96.69 425 ARG A C 1
ATOM 3322 O O . ARG A 1 425 ? -11.141 -7.953 -14.789 1 96.69 425 ARG A O 1
ATOM 3329 N N . ARG A 1 426 ? -10.625 -9.859 -13.758 1 95.5 426 ARG A N 1
ATOM 3330 C CA . ARG A 1 426 ? -10.219 -10.562 -14.977 1 95.5 426 ARG A CA 1
ATOM 3331 C C . ARG A 1 426 ? -10.25 -12.07 -14.766 1 95.5 426 ARG A C 1
ATOM 3333 O O . ARG A 1 426 ? -9.945 -12.562 -13.68 1 95.5 426 ARG A O 1
ATOM 3340 N N . HIS A 1 427 ? -10.648 -12.773 -15.867 1 94.19 427 HIS A N 1
ATOM 3341 C CA . HIS A 1 427 ? -10.438 -14.219 -15.805 1 94.19 427 HIS A CA 1
ATOM 3342 C C . HIS A 1 427 ? -10.352 -14.82 -17.203 1 94.19 427 HIS A C 1
ATOM 3344 O O . HIS A 1 427 ? -11.125 -14.445 -18.094 1 94.19 427 HIS A O 1
ATOM 3350 N N . SER A 1 428 ? -9.328 -15.641 -17.297 1 89.44 428 SER A N 1
ATOM 3351 C CA . SER A 1 428 ? -9.227 -16.484 -18.484 1 89.44 428 SER A CA 1
ATOM 3352 C C . SER A 1 428 ? -9.539 -17.938 -18.156 1 89.44 428 SER A C 1
ATOM 3354 O O . SER A 1 428 ? -9.336 -18.375 -17.031 1 89.44 428 SER A O 1
ATOM 3356 N N . PHE A 1 429 ? -10.281 -18.609 -19.062 1 66.69 429 PHE A N 1
ATOM 3357 C CA . PHE A 1 429 ? -10.617 -20.016 -18.891 1 66.69 429 PHE A CA 1
ATOM 3358 C C . PHE A 1 429 ? -9.461 -20.906 -19.328 1 66.69 429 PHE A C 1
ATOM 3360 O O . PHE A 1 429 ? -8.875 -20.688 -20.391 1 66.69 429 PHE A O 1
ATOM 3367 N N . SER A 1 430 ? -8.648 -21.625 -18.328 1 56.03 430 SER A N 1
ATOM 3368 C CA . SER A 1 430 ? -7.578 -22.562 -18.688 1 56.03 430 SER A CA 1
ATOM 3369 C C . SER A 1 430 ? -8.055 -24 -18.625 1 56.03 430 SER A C 1
ATOM 3371 O O . SER A 1 430 ? -8.914 -24.344 -17.797 1 56.03 430 SER A O 1
ATOM 3373 N N . PRO A 1 431 ? -7.379 -25.109 -19.422 1 47.78 431 PRO A N 1
ATOM 3374 C CA . PRO A 1 431 ? -6.352 -24.906 -20.453 1 47.78 431 PRO A CA 1
ATOM 3375 C C . PRO A 1 431 ? -6.902 -24.266 -21.719 1 47.78 431 PRO A C 1
ATOM 3377 O O . PRO A 1 431 ? -6.145 -23.688 -22.5 1 47.78 431 PRO A O 1
ATOM 3380 N N . SER A 1 432 ? -8.219 -24.641 -22 1 43.5 432 SER A N 1
ATOM 3381 C CA . SER A 1 432 ? -8.641 -24.156 -23.312 1 43.5 432 SER A CA 1
ATOM 3382 C C . SER A 1 432 ? -9.492 -22.891 -23.172 1 43.5 432 SER A C 1
ATOM 3384 O O . SER A 1 432 ? -10.586 -22.938 -22.609 1 43.5 432 SER A O 1
ATOM 3386 N N . ALA A 1 433 ? -8.992 -21.922 -22.719 1 52.41 433 ALA A N 1
ATOM 3387 C CA . ALA A 1 433 ? -9.68 -20.641 -22.531 1 52.41 433 ALA A CA 1
ATOM 3388 C C . ALA A 1 433 ? -10.594 -20.344 -23.719 1 52.41 433 ALA A C 1
ATOM 3390 O O . ALA A 1 433 ? -10.258 -19.531 -24.578 1 52.41 433 ALA A O 1
ATOM 3391 N N . PRO A 1 434 ? -11.664 -20.922 -23.641 1 71.38 434 PRO A N 1
ATOM 3392 C CA . PRO A 1 434 ? -12.461 -20.484 -24.797 1 71.38 434 PRO A CA 1
ATOM 3393 C C . PRO A 1 434 ? -12.938 -19.031 -24.672 1 71.38 434 PRO A C 1
ATOM 3395 O O . PRO A 1 434 ? -13.43 -18.469 -25.656 1 71.38 434 PRO A O 1
ATOM 3398 N N . HIS A 1 435 ? -12.609 -18.406 -23.438 1 85.19 435 HIS A N 1
ATOM 3399 C CA . HIS A 1 435 ? -12.961 -16.984 -23.406 1 85.19 435 HIS A CA 1
ATOM 3400 C C . HIS A 1 435 ? -12.219 -16.25 -22.297 1 85.19 435 HIS A C 1
ATOM 3402 O O . HIS A 1 435 ? -11.773 -16.859 -21.328 1 85.19 435 HIS A O 1
ATOM 3408 N N . THR A 1 436 ? -11.867 -15.016 -22.406 1 92.31 436 THR A N 1
ATOM 3409 C CA . THR A 1 436 ? -11.305 -14.07 -21.438 1 92.31 436 THR A CA 1
ATOM 3410 C C . THR A 1 436 ? -12.258 -12.914 -21.188 1 92.31 436 THR A C 1
ATOM 3412 O O . THR A 1 436 ? -12.781 -12.312 -22.141 1 92.31 436 THR A O 1
ATOM 3415 N N . SER A 1 437 ? -12.562 -12.703 -19.891 1 94.06 437 SER A N 1
ATOM 3416 C CA . SER A 1 437 ? -13.367 -11.555 -19.484 1 94.06 437 SER A CA 1
ATOM 3417 C C . SER A 1 437 ? -12.539 -10.555 -18.688 1 94.06 437 SER A C 1
ATOM 3419 O O . SER A 1 437 ? -11.805 -10.938 -17.766 1 94.06 437 SER A O 1
ATOM 3421 N N . VAL A 1 438 ? -12.625 -9.297 -19.078 1 96.69 438 VAL A N 1
ATOM 3422 C CA . VAL A 1 438 ? -11.867 -8.25 -18.406 1 96.69 438 VAL A CA 1
ATOM 3423 C C . VAL A 1 438 ? -12.75 -7.02 -18.203 1 96.69 438 VAL A C 1
ATOM 3425 O O . VAL A 1 438 ? -13.516 -6.645 -19.109 1 96.69 438 VAL A O 1
ATOM 3428 N N . ALA A 1 439 ? -12.719 -6.406 -17.016 1 97.06 439 ALA A N 1
ATOM 3429 C CA . ALA A 1 439 ? -13.422 -5.16 -16.734 1 97.06 439 ALA A CA 1
ATOM 3430 C C . ALA A 1 439 ? -12.445 -4.059 -16.328 1 97.06 439 ALA A C 1
ATOM 3432 O O . ALA A 1 439 ? -11.5 -4.309 -15.57 1 97.06 439 ALA A O 1
ATOM 3433 N N . LYS A 1 440 ? -12.68 -2.834 -16.766 1 96.88 440 LYS A N 1
ATOM 3434 C CA . LYS A 1 440 ? -11.805 -1.7 -16.469 1 96.88 440 LYS A CA 1
ATOM 3435 C C . LYS A 1 440 ? -11.922 -1.296 -15 1 96.88 440 LYS A C 1
ATOM 3437 O O . LYS A 1 440 ? -12.969 -1.499 -14.375 1 96.88 440 LYS A O 1
ATOM 3442 N N . ASN A 1 441 ? -10.875 -0.746 -14.562 1 97.62 441 ASN A N 1
ATOM 3443 C CA . ASN A 1 441 ? -10.836 -0.203 -13.203 1 97.62 441 ASN A CA 1
ATOM 3444 C C . ASN A 1 441 ? -10.75 1.32 -13.219 1 97.62 441 ASN A C 1
ATOM 3446 O O . ASN A 1 441 ? -9.664 1.885 -13.047 1 97.62 441 ASN A O 1
ATOM 3450 N N . ILE A 1 442 ? -11.898 1.996 -13.289 1 97.31 442 ILE A N 1
ATOM 3451 C CA . ILE A 1 442 ? -11.953 3.453 -13.266 1 97.31 442 ILE A CA 1
ATOM 3452 C C . ILE A 1 442 ? -12.258 3.934 -11.852 1 97.31 442 ILE A C 1
ATOM 3454 O O . ILE A 1 442 ? -13.219 3.48 -11.227 1 97.31 442 ILE A O 1
ATOM 3458 N N . GLN A 1 443 ? -11.477 4.879 -11.422 1 98 443 GLN A N 1
ATOM 3459 C CA . GLN A 1 443 ? -11.617 5.434 -10.086 1 98 443 GLN A CA 1
ATOM 3460 C C . GLN A 1 443 ? -12.016 6.906 -10.133 1 98 443 GLN A C 1
ATOM 3462 O O . GLN A 1 443 ? -11.789 7.578 -11.148 1 98 443 GLN A O 1
ATOM 3467 N N . PHE A 1 444 ? -12.688 7.332 -9.094 1 98.5 444 PHE A N 1
ATOM 3468 C CA . PHE A 1 444 ? -12.969 8.75 -8.906 1 98.5 444 PHE A CA 1
ATOM 3469 C C . PHE A 1 444 ? -12.148 9.312 -7.75 1 98.5 444 PHE A C 1
ATOM 3471 O O . PHE A 1 444 ? -12.188 8.773 -6.641 1 98.5 444 PHE A O 1
ATOM 3478 N N . VAL A 1 445 ? -11.453 10.438 -7.969 1 98.81 445 VAL A N 1
ATOM 3479 C CA . VAL A 1 445 ? -10.523 10.969 -6.977 1 98.81 445 VAL A CA 1
ATOM 3480 C C . VAL A 1 445 ? -10.859 12.438 -6.691 1 98.81 445 VAL A C 1
ATOM 3482 O O . VAL A 1 445 ? -11.102 13.211 -7.613 1 98.81 445 VAL A O 1
ATOM 3485 N N . MET A 1 446 ? -10.938 12.773 -5.453 1 98.88 446 MET A N 1
ATOM 3486 C CA . MET A 1 446 ? -10.953 14.148 -4.969 1 98.88 446 MET A CA 1
ATOM 3487 C C . MET A 1 446 ? -9.672 14.461 -4.199 1 98.88 446 MET A C 1
ATOM 3489 O O . MET A 1 446 ? -9.352 13.797 -3.217 1 98.88 446 MET A O 1
ATOM 3493 N N . ARG A 1 447 ? -8.953 15.562 -4.68 1 98.69 447 ARG A N 1
ATOM 3494 C CA . ARG A 1 447 ? -7.586 15.766 -4.207 1 98.69 447 ARG A CA 1
ATOM 3495 C C . ARG A 1 447 ? -7.375 17.203 -3.729 1 98.69 447 ARG A C 1
ATOM 3497 O O . ARG A 1 447 ? -7.867 18.141 -4.348 1 98.69 447 ARG A O 1
ATOM 3504 N N . THR A 1 448 ? -6.566 17.297 -2.639 1 98.75 448 THR A N 1
ATOM 3505 C CA . THR A 1 448 ? -6.035 18.578 -2.189 1 98.75 448 THR A CA 1
ATOM 3506 C C . THR A 1 448 ? -4.555 18.469 -1.841 1 98.75 448 THR A C 1
ATOM 3508 O O . THR A 1 448 ? -4.059 17.359 -1.591 1 98.75 448 THR A O 1
ATOM 3511 N N . VAL A 1 449 ? -3.818 19.594 -1.854 1 97.62 449 VAL A N 1
ATOM 3512 C CA . VAL A 1 449 ? -2.459 19.703 -1.334 1 97.62 449 VAL A CA 1
ATOM 3513 C C . VAL A 1 449 ? -2.357 20.906 -0.4 1 97.62 449 VAL A C 1
ATOM 3515 O O . VAL A 1 449 ? -2.676 22.031 -0.79 1 97.62 449 VAL A O 1
ATOM 3518 N N . ALA A 1 450 ? -1.977 20.609 0.779 1 96.5 450 ALA A N 1
ATOM 3519 C CA . ALA A 1 450 ? -1.683 21.672 1.744 1 96.5 450 ALA A CA 1
ATOM 3520 C C . ALA A 1 450 ? -0.18 21.797 1.985 1 96.5 450 ALA A C 1
ATOM 3522 O O . ALA A 1 450 ? 0.51 20.781 2.156 1 96.5 450 ALA A O 1
ATOM 3523 N N . THR A 1 451 ? 0.345 23 1.933 1 94.56 451 THR A N 1
ATOM 3524 C CA . THR A 1 451 ? 1.737 23.234 2.295 1 94.56 451 THR A CA 1
ATOM 3525 C C . THR A 1 451 ? 1.834 23.844 3.688 1 94.56 451 THR A C 1
ATOM 3527 O O . THR A 1 451 ? 1.564 25.047 3.867 1 94.56 451 THR A O 1
ATOM 3530 N N . VAL A 1 452 ? 2.23 23.078 4.578 1 93.06 452 VAL A N 1
ATOM 3531 C CA . VAL A 1 452 ? 2.408 23.547 5.949 1 93.06 452 VAL A CA 1
ATOM 3532 C C . VAL A 1 452 ? 3.896 23.625 6.277 1 93.06 452 VAL A C 1
ATOM 3534 O O . VAL A 1 452 ? 4.531 22.609 6.555 1 93.06 452 VAL A O 1
ATOM 3537 N N . GLY A 1 453 ? 4.371 24.797 6.324 1 88.94 453 GLY A N 1
ATOM 3538 C CA . GLY A 1 453 ? 5.805 24.969 6.496 1 88.94 453 GLY A CA 1
ATOM 3539 C C . GLY A 1 453 ? 6.617 24.406 5.348 1 88.94 453 GLY A C 1
ATOM 3540 O O . GLY A 1 453 ? 6.516 24.891 4.215 1 88.94 453 GLY A O 1
ATOM 3541 N N . ASN A 1 454 ? 7.316 23.406 5.672 1 90.06 454 ASN A N 1
ATOM 3542 C CA . ASN A 1 454 ? 8.281 22.859 4.723 1 90.06 454 ASN A CA 1
ATOM 3543 C C . ASN A 1 454 ? 7.727 21.641 3.99 1 90.06 454 ASN A C 1
ATOM 3545 O O . ASN A 1 454 ? 8.328 21.172 3.023 1 90.06 454 ASN A O 1
ATOM 3549 N N . TYR A 1 455 ? 6.574 21.156 4.379 1 93.06 455 TYR A N 1
ATOM 3550 C CA . TYR A 1 455 ? 6.062 19.922 3.775 1 93.06 455 TYR A CA 1
ATOM 3551 C C . TYR A 1 455 ? 4.785 20.203 2.99 1 93.06 455 TYR A C 1
ATOM 3553 O O . TYR A 1 455 ? 3.988 21.062 3.369 1 93.06 455 TYR A O 1
ATOM 3561 N N . ASP A 1 456 ? 4.629 19.469 1.953 1 95.75 456 ASP A N 1
ATOM 3562 C CA . ASP A 1 456 ? 3.377 19.375 1.21 1 95.75 456 ASP A CA 1
ATOM 3563 C C . ASP A 1 456 ? 2.617 18.094 1.582 1 95.75 456 ASP A C 1
ATOM 3565 O O . ASP A 1 456 ? 3.17 17 1.516 1 95.75 456 ASP A O 1
ATOM 3569 N N . PHE A 1 457 ? 1.401 18.266 1.97 1 97.12 457 PHE A N 1
ATOM 3570 C CA . PHE A 1 457 ? 0.509 17.156 2.291 1 97.12 457 PHE A CA 1
ATOM 3571 C C . PHE A 1 457 ? -0.521 16.953 1.187 1 97.12 457 PHE A C 1
ATOM 3573 O O . PHE A 1 457 ? -1.407 17.797 0.996 1 97.12 457 PHE A O 1
ATOM 3580 N N . MET A 1 458 ? -0.36 15.883 0.47 1 98.38 458 MET A N 1
ATOM 3581 C CA . MET A 1 458 ? -1.394 15.508 -0.493 1 98.38 458 MET A CA 1
ATOM 3582 C C . MET A 1 458 ? -2.379 14.523 0.12 1 98.38 458 MET A C 1
ATOM 3584 O O . MET A 1 458 ? -1.975 13.484 0.65 1 98.38 458 MET A O 1
ATOM 3588 N N . ILE A 1 459 ? -3.643 14.812 0.085 1 98.75 459 ILE A N 1
ATOM 3589 C CA . ILE A 1 459 ? -4.684 13.922 0.584 1 98.75 459 ILE A CA 1
ATOM 3590 C C . ILE A 1 459 ? -5.672 13.602 -0.537 1 98.75 459 ILE A C 1
ATOM 3592 O O . ILE A 1 459 ? -6.188 14.508 -1.197 1 98.75 459 ILE A O 1
ATOM 3596 N N . ASP A 1 460 ? -5.879 12.359 -0.771 1 98.69 460 ASP A N 1
ATOM 3597 C CA . ASP A 1 460 ? -6.859 11.867 -1.733 1 98.69 460 ASP A CA 1
ATOM 3598 C C . ASP A 1 460 ? -8 11.133 -1.029 1 98.69 460 ASP A C 1
ATOM 3600 O O . ASP A 1 460 ? -7.766 10.344 -0.113 1 98.69 460 ASP A O 1
ATOM 3604 N N . TYR A 1 461 ? -9.195 11.43 -1.44 1 98.88 461 TYR A N 1
ATOM 3605 C CA . TYR A 1 461 ? -10.344 10.547 -1.256 1 98.88 461 TYR A CA 1
ATOM 3606 C C . TYR A 1 461 ? -10.727 9.867 -2.566 1 98.88 461 TYR A C 1
ATOM 3608 O O . TYR A 1 461 ? -11.094 10.539 -3.535 1 98.88 461 TYR A O 1
ATOM 3616 N N . SER A 1 462 ? -10.641 8.57 -2.574 1 98.69 462 SER A N 1
ATOM 3617 C CA . SER A 1 462 ? -10.906 7.836 -3.805 1 98.69 462 SER A CA 1
ATOM 3618 C C . SER A 1 462 ? -12.109 6.918 -3.652 1 98.69 462 SER A C 1
ATOM 3620 O O . SER A 1 462 ? -12.32 6.32 -2.592 1 98.69 462 SER A O 1
ATOM 3622 N N . PHE A 1 463 ? -12.844 6.773 -4.723 1 98.56 463 PHE A N 1
ATOM 3623 C CA . PHE A 1 463 ? -14.039 5.945 -4.789 1 98.56 463 PHE A CA 1
ATOM 3624 C C . PHE A 1 463 ? -13.938 4.93 -5.918 1 98.56 463 PHE A C 1
ATOM 3626 O O . PHE A 1 463 ? -13.375 5.227 -6.977 1 98.56 463 PHE A O 1
ATOM 3633 N N . PHE A 1 464 ? -14.523 3.746 -5.688 1 97.12 464 PHE A N 1
ATOM 3634 C CA . PHE A 1 464 ? -14.289 2.637 -6.605 1 97.12 464 PHE A CA 1
ATOM 3635 C C . PHE A 1 464 ? -15.602 1.996 -7.027 1 97.12 464 PHE A C 1
ATOM 3637 O O . PHE A 1 464 ? -16.609 2.092 -6.316 1 97.12 464 PHE A O 1
ATOM 3644 N N . TYR A 1 465 ? -15.539 1.226 -8.125 1 94.94 465 TYR A N 1
ATOM 3645 C CA . TYR A 1 465 ? -16.703 0.515 -8.648 1 94.94 465 TYR A CA 1
ATOM 3646 C C . TYR A 1 465 ? -17.219 -0.507 -7.645 1 94.94 465 TYR A C 1
ATOM 3648 O O . TYR A 1 465 ? -18.422 -0.791 -7.598 1 94.94 465 TYR A O 1
ATOM 3656 N N . ASP A 1 466 ? -16.328 -1.013 -6.871 1 94.62 466 ASP A N 1
ATOM 3657 C CA . ASP A 1 466 ? -16.703 -2.125 -6.004 1 94.62 466 ASP A CA 1
ATOM 3658 C C . ASP A 1 466 ? -17.281 -1.619 -4.68 1 94.62 466 ASP A C 1
ATOM 3660 O O . ASP A 1 466 ? -17.484 -2.402 -3.752 1 94.62 466 ASP A O 1
ATOM 3664 N N . GLY A 1 467 ? -17.422 -0.361 -4.574 1 96.69 467 GLY A N 1
ATOM 3665 C CA . GLY A 1 467 ? -17.984 0.23 -3.371 1 96.69 467 GLY A CA 1
ATOM 3666 C C . GLY A 1 467 ? -16.938 0.647 -2.363 1 96.69 467 GLY A C 1
ATOM 3667 O O . GLY A 1 467 ? -17.25 1.2 -1.312 1 96.69 467 GLY A O 1
ATOM 3668 N N . GLY A 1 468 ? -15.719 0.446 -2.672 1 97.31 468 GLY A N 1
ATOM 3669 C CA . GLY A 1 468 ? -14.633 0.813 -1.777 1 97.31 468 GLY A CA 1
ATOM 3670 C C . GLY A 1 468 ? -14.383 2.309 -1.726 1 97.31 468 GLY A C 1
ATOM 3671 O O . GLY A 1 468 ? -14.719 3.031 -2.666 1 97.31 468 GLY A O 1
ATOM 3672 N N . ILE A 1 469 ? -13.844 2.748 -0.606 1 98.62 469 ILE A N 1
ATOM 3673 C CA . ILE A 1 469 ? -13.375 4.109 -0.369 1 98.62 469 ILE A CA 1
ATOM 3674 C C . ILE A 1 469 ? -11.969 4.074 0.209 1 98.62 469 ILE A C 1
ATOM 3676 O O . ILE A 1 469 ? -11.68 3.295 1.121 1 98.62 469 ILE A O 1
ATOM 3680 N N . GLU A 1 470 ? -11.109 4.883 -0.36 1 98.56 470 GLU A N 1
ATOM 3681 C CA . GLU A 1 470 ? -9.734 4.91 0.134 1 98.56 470 GLU A CA 1
ATOM 3682 C C . GLU A 1 470 ? -9.305 6.332 0.488 1 98.56 470 GLU A C 1
ATOM 3684 O O . GLU A 1 470 ? -9.602 7.277 -0.242 1 98.56 470 GLU A O 1
ATOM 3689 N N . VAL A 1 471 ? -8.68 6.457 1.639 1 98.75 471 VAL A N 1
ATOM 3690 C CA . VAL A 1 471 ? -7.992 7.684 2.029 1 98.75 471 VAL A CA 1
ATOM 3691 C C . VAL A 1 471 ? -6.484 7.496 1.885 1 98.75 471 VAL A C 1
ATOM 3693 O O . VAL A 1 471 ? -5.91 6.566 2.455 1 98.75 471 VAL A O 1
ATOM 3696 N N . SER A 1 472 ? -5.91 8.406 1.11 1 98.31 472 SER A N 1
ATOM 3697 C CA . SER A 1 472 ? -4.473 8.336 0.867 1 98.31 472 SER A CA 1
ATOM 3698 C C . SER A 1 472 ? -3.787 9.648 1.214 1 98.31 472 SER A C 1
ATOM 3700 O O . SER A 1 472 ? -4.316 10.727 0.925 1 98.31 472 SER A O 1
ATOM 3702 N N . SER A 1 473 ? -2.641 9.5 1.884 1 98.25 473 SER A N 1
ATOM 3703 C CA . SER A 1 473 ? -1.806 10.664 2.176 1 98.25 473 SER A CA 1
ATOM 3704 C C . SER A 1 473 ? -0.385 10.469 1.656 1 98.25 473 SER A C 1
ATOM 3706 O O . SER A 1 473 ? 0.183 9.383 1.782 1 98.25 473 SER A O 1
ATOM 3708 N N . ARG A 1 474 ? 0.148 11.531 1.045 1 98 474 ARG A N 1
ATOM 3709 C CA . ARG A 1 474 ? 1.531 11.586 0.583 1 98 474 ARG A CA 1
ATOM 3710 C C . ARG A 1 474 ? 2.217 12.859 1.053 1 98 474 ARG A C 1
ATOM 3712 O O . ARG A 1 474 ? 1.566 13.898 1.215 1 98 474 ARG A O 1
ATOM 3719 N N . PHE A 1 475 ? 3.561 12.742 1.207 1 97.12 475 PHE A N 1
ATOM 3720 C CA . PHE A 1 475 ? 4.324 13.852 1.757 1 97.12 475 PHE A CA 1
ATOM 3721 C C . PHE A 1 475 ? 5.504 14.203 0.857 1 97.12 475 PHE A C 1
ATOM 3723 O O . PHE A 1 475 ? 6.234 13.312 0.413 1 97.12 475 PHE A O 1
ATOM 3730 N N . SER A 1 476 ? 5.648 15.398 0.565 1 96.94 476 SER A N 1
ATOM 3731 C CA . SER A 1 476 ? 6.809 15.93 -0.146 1 96.94 476 SER A CA 1
ATOM 3732 C C . SER A 1 476 ? 7.262 17.266 0.45 1 96.94 476 SER A C 1
ATOM 3734 O O . SER A 1 476 ? 6.91 17.594 1.583 1 96.94 476 SER A O 1
ATOM 3736 N N . GLY A 1 477 ? 8.109 17.953 -0.263 1 95 477 GLY A N 1
ATOM 3737 C CA . GLY A 1 477 ? 8.672 19.188 0.24 1 95 477 GLY A CA 1
ATOM 3738 C C . GLY A 1 477 ? 10.039 19.016 0.873 1 95 477 GLY A C 1
ATOM 3739 O O . GLY A 1 477 ? 10.695 18 0.667 1 95 477 GLY A O 1
ATOM 3740 N N . TYR A 1 478 ? 10.508 20.094 1.571 1 94.31 478 TYR A N 1
ATOM 3741 C CA . TYR A 1 478 ? 11.82 20.094 2.209 1 94.31 478 TYR A CA 1
ATOM 3742 C C . TYR A 1 478 ? 11.758 19.453 3.586 1 94.31 478 TYR A C 1
ATOM 3744 O O . TYR A 1 478 ? 10.789 19.641 4.328 1 94.31 478 TYR A O 1
ATOM 3752 N N . ILE A 1 479 ? 12.758 18.703 3.887 1 95.25 479 ILE A N 1
ATOM 3753 C CA . ILE A 1 479 ? 12.844 18.172 5.246 1 95.25 479 ILE A CA 1
ATOM 3754 C C . ILE A 1 479 ? 13.242 19.297 6.207 1 95.25 479 ILE A C 1
ATOM 3756 O O . ILE A 1 479 ? 13.812 20.297 5.793 1 95.25 479 ILE A O 1
ATOM 3760 N N . ALA A 1 480 ? 12.812 19.172 7.473 1 94.38 480 ALA A N 1
ATOM 3761 C CA . ALA A 1 480 ? 13.398 19.969 8.547 1 94.38 480 ALA A CA 1
ATOM 3762 C C . ALA A 1 480 ? 14.633 19.281 9.125 1 94.38 480 ALA A C 1
ATOM 3764 O O . ALA A 1 480 ? 14.531 18.5 10.07 1 94.38 480 ALA A O 1
ATOM 3765 N N . ALA A 1 481 ? 15.766 19.688 8.625 1 95.75 481 ALA A N 1
ATOM 3766 C CA . ALA A 1 481 ? 17.016 18.984 8.938 1 95.75 481 ALA A CA 1
ATOM 3767 C C . ALA A 1 481 ? 17.656 19.562 10.195 1 95.75 481 ALA A C 1
ATOM 3769 O O . ALA A 1 481 ? 17.266 20.641 10.672 1 95.75 481 ALA A O 1
ATOM 3770 N N . ALA A 1 482 ? 18.562 18.797 10.75 1 96.12 482 ALA A N 1
ATOM 3771 C CA . ALA A 1 482 ? 19.375 19.234 11.883 1 96.12 482 ALA A CA 1
ATOM 3772 C C . ALA A 1 482 ? 20.828 19.453 11.469 1 96.12 482 ALA A C 1
ATOM 3774 O O . ALA A 1 482 ? 21.25 19.016 10.398 1 96.12 482 ALA A O 1
ATOM 3775 N N . TYR A 1 483 ? 21.516 20.234 12.258 1 96.38 483 TYR A N 1
ATOM 3776 C CA . TYR A 1 483 ? 22.969 20.344 12.078 1 96.38 483 TYR A CA 1
ATOM 3777 C C . TYR A 1 483 ? 23.656 19.031 12.469 1 96.38 483 TYR A C 1
ATOM 3779 O O . TYR A 1 483 ? 23.344 18.453 13.508 1 96.38 483 TYR A O 1
ATOM 3787 N N . TRP A 1 484 ? 24.531 18.531 11.617 1 95.69 484 TRP A N 1
ATOM 3788 C CA . TRP A 1 484 ? 25.234 17.281 11.914 1 95.69 484 TRP A CA 1
ATOM 3789 C C . TRP A 1 484 ? 26.219 17.484 13.062 1 95.69 484 TRP A C 1
ATOM 3791 O O . TRP A 1 484 ? 27.156 18.281 12.961 1 95.69 484 TRP A O 1
ATOM 3801 N N . ASP A 1 485 ? 26.016 16.719 14.117 1 89.44 485 ASP A N 1
ATOM 3802 C CA . ASP A 1 485 ? 26.875 16.844 15.297 1 89.44 485 ASP A CA 1
ATOM 3803 C C . ASP A 1 485 ? 27.547 15.516 15.633 1 89.44 485 ASP A C 1
ATOM 3805 O O . ASP A 1 485 ? 27.984 15.297 16.766 1 89.44 485 ASP A O 1
ATOM 3809 N N . GLY A 1 486 ? 27.5 14.648 14.711 1 91 486 GLY A N 1
ATOM 3810 C CA . GLY A 1 486 ? 28.156 13.367 14.891 1 91 486 GLY A CA 1
ATOM 3811 C C . GLY A 1 486 ? 27.328 12.367 15.672 1 91 486 GLY A C 1
ATOM 3812 O O . GLY A 1 486 ? 27.875 11.477 16.328 1 91 486 GLY A O 1
ATOM 3813 N N . GLN A 1 487 ? 26.031 12.477 15.664 1 90.62 487 GLN A N 1
ATOM 3814 C CA . GLN A 1 487 ? 25.156 11.57 16.391 1 90.62 487 GLN A CA 1
ATOM 3815 C C . GLN A 1 487 ? 24.281 10.766 15.438 1 90.62 487 GLN A C 1
ATOM 3817 O O . GLN A 1 487 ? 23.109 11.109 15.211 1 90.62 487 GLN A O 1
ATOM 3822 N N . PRO A 1 488 ? 24.719 9.633 15.023 1 92.62 488 PRO A N 1
ATOM 3823 C CA . PRO A 1 488 ? 24 8.844 14.016 1 92.62 488 PRO A CA 1
ATOM 3824 C C . PRO A 1 488 ? 22.719 8.227 14.547 1 92.62 488 PRO A C 1
ATOM 3826 O O . PRO A 1 488 ? 21.875 7.766 13.766 1 92.62 488 PRO A O 1
ATOM 3829 N N . GLU A 1 489 ? 22.5 8.281 15.82 1 94.88 489 GLU A N 1
ATOM 3830 C CA . GLU A 1 489 ? 21.297 7.688 16.406 1 94.88 489 GLU A CA 1
ATOM 3831 C C . GLU A 1 489 ? 20.078 8.539 16.125 1 94.88 489 GLU A C 1
ATOM 3833 O O . GLU A 1 489 ? 18.938 8.094 16.312 1 94.88 489 GLU A O 1
ATOM 3838 N N . TYR A 1 490 ? 20.297 9.742 15.695 1 96.38 490 TYR A N 1
ATOM 3839 C CA . TYR A 1 490 ? 19.156 10.625 15.484 1 96.38 490 TYR A CA 1
ATOM 3840 C C . TYR A 1 490 ? 18.969 10.922 14 1 96.38 490 TYR A C 1
ATOM 3842 O O . TYR A 1 490 ? 18 11.578 13.609 1 96.38 490 TYR A O 1
ATOM 3850 N N . GLY A 1 491 ? 19.828 10.531 13.156 1 96.81 491 GLY A N 1
ATOM 3851 C CA . GLY A 1 491 ? 19.688 10.773 11.727 1 96.81 491 GLY A CA 1
ATOM 3852 C C . GLY A 1 491 ? 20.922 10.422 10.93 1 96.81 491 GLY A C 1
ATOM 3853 O O . GLY A 1 491 ? 21.984 10.195 11.492 1 96.81 491 GLY A O 1
ATOM 3854 N N . PHE A 1 492 ? 20.812 10.375 9.633 1 97.88 492 PHE A N 1
ATOM 3855 C CA . PHE A 1 492 ? 21.938 10.172 8.719 1 97.88 492 PHE A CA 1
ATOM 3856 C C . PHE A 1 492 ? 22.672 11.484 8.477 1 97.88 492 PHE A C 1
ATOM 3858 O O . PHE A 1 492 ? 22.094 12.562 8.586 1 97.88 492 PHE A O 1
ATOM 3865 N N . HIS A 1 493 ? 24 11.352 8.281 1 98 493 HIS A N 1
ATOM 3866 C CA . HIS A 1 493 ? 24.766 12.453 7.707 1 98 493 HIS A CA 1
ATOM 3867 C C . HIS A 1 493 ? 24.516 12.578 6.207 1 98 493 HIS A C 1
ATOM 3869 O O . HIS A 1 493 ? 24.984 11.742 5.426 1 98 493 HIS A O 1
ATOM 3875 N N . ILE A 1 494 ? 23.844 13.68 5.75 1 98.06 494 ILE A N 1
ATOM 3876 C CA . ILE A 1 494 ? 23.297 13.586 4.398 1 98.06 494 ILE A CA 1
ATOM 3877 C C . ILE A 1 494 ? 23.844 14.719 3.539 1 98.06 494 ILE A C 1
ATOM 3879 O O . ILE A 1 494 ? 23.531 14.82 2.354 1 98.06 494 ILE A O 1
ATOM 3883 N N . HIS A 1 495 ? 24.594 15.602 4.09 1 97.56 495 HIS A N 1
ATOM 3884 C CA . HIS A 1 495 ? 25.359 16.641 3.402 1 97.56 495 HIS A CA 1
ATOM 3885 C C . HIS A 1 495 ? 26.484 17.172 4.281 1 97.56 495 HIS A C 1
ATOM 3887 O O . HIS A 1 495 ? 26.688 16.688 5.395 1 97.56 495 HIS A O 1
ATOM 3893 N N . ASP A 1 496 ? 27.188 18.234 3.916 1 96.38 496 ASP A N 1
ATOM 3894 C CA . ASP A 1 496 ? 28.422 18.688 4.559 1 96.38 496 ASP A CA 1
ATOM 3895 C C . ASP A 1 496 ? 28.25 18.781 6.07 1 96.38 496 ASP A C 1
ATOM 3897 O O . ASP A 1 496 ? 29.031 18.203 6.828 1 96.38 496 ASP A O 1
ATOM 3901 N N . PHE A 1 497 ? 27.25 19.484 6.535 1 96.44 497 PHE A N 1
ATOM 3902 C CA . PHE A 1 497 ? 27.016 19.656 7.961 1 96.44 497 PHE A CA 1
ATOM 3903 C C . PHE A 1 497 ? 25.531 19.469 8.289 1 96.44 497 PHE A C 1
ATOM 3905 O O . PHE A 1 497 ? 24.984 20.156 9.148 1 96.44 497 PHE A O 1
ATOM 3912 N N . LEU A 1 498 ? 24.953 18.5 7.562 1 96.88 498 LEU A N 1
ATOM 3913 C CA . LEU A 1 498 ? 23.5 18.359 7.629 1 96.88 498 LEU A CA 1
ATOM 3914 C C . LEU A 1 498 ? 23.125 16.938 8.055 1 96.88 498 LEU A C 1
ATOM 3916 O O . LEU A 1 498 ? 23.688 15.961 7.547 1 96.88 498 LEU A O 1
ATOM 3920 N N . SER A 1 499 ? 22.203 16.859 8.984 1 96.69 499 SER A N 1
ATOM 3921 C CA . SER A 1 499 ? 21.641 15.602 9.438 1 96.69 499 SER A CA 1
ATOM 3922 C C . SER A 1 499 ? 20.172 15.492 9.062 1 96.69 499 SER A C 1
ATOM 3924 O O . SER A 1 499 ? 19.406 16.453 9.203 1 96.69 499 SER A O 1
ATOM 3926 N N . GLY A 1 500 ? 19.812 14.328 8.453 1 96.62 500 GLY A N 1
ATOM 3927 C CA . GLY A 1 500 ? 18.406 14.047 8.266 1 96.62 500 GLY A CA 1
ATOM 3928 C C . GLY A 1 500 ? 17.703 13.633 9.547 1 96.62 500 GLY A C 1
ATOM 3929 O O . GLY A 1 500 ? 17.625 12.445 9.859 1 96.62 500 GLY A O 1
ATOM 3930 N N . SER A 1 501 ? 17.109 14.602 10.211 1 94.94 501 SER A N 1
ATOM 3931 C CA . SER A 1 501 ? 16.516 14.398 11.531 1 94.94 501 SER A CA 1
ATOM 3932 C C . SER A 1 501 ? 15.352 13.414 11.469 1 94.94 501 SER A C 1
ATOM 3934 O O . SER A 1 501 ? 14.438 13.57 10.656 1 94.94 501 SER A O 1
ATOM 3936 N N . SER A 1 502 ? 15.398 12.383 12.367 1 97.25 502 SER A N 1
ATOM 3937 C CA . SER A 1 502 ? 14.32 11.406 12.445 1 97.25 502 SER A CA 1
ATOM 3938 C C . SER A 1 502 ? 13.023 12.047 12.922 1 97.25 502 SER A C 1
ATOM 3940 O O . SER A 1 502 ? 13.031 12.898 13.805 1 97.25 502 SER A O 1
ATOM 3942 N N . HIS A 1 503 ? 11.938 11.664 12.32 1 97.88 503 HIS A N 1
ATOM 3943 C CA . HIS A 1 503 ? 10.648 12.195 12.75 1 97.88 503 HIS A CA 1
ATOM 3944 C C . HIS A 1 503 ? 9.5 11.305 12.281 1 97.88 503 HIS A C 1
ATOM 3946 O O . HIS A 1 503 ? 9.672 10.492 11.375 1 97.88 503 HIS A O 1
ATOM 3952 N N . ASP A 1 504 ? 8.359 11.445 12.961 1 97.69 504 ASP A N 1
ATOM 3953 C CA . ASP A 1 504 ? 7.105 10.781 12.617 1 97.69 504 ASP A CA 1
ATOM 3954 C C . ASP A 1 504 ? 6.086 11.789 12.078 1 97.69 504 ASP A C 1
ATOM 3956 O O . ASP A 1 504 ? 5.938 12.883 12.633 1 97.69 504 ASP A O 1
ATOM 3960 N N . HIS A 1 505 ? 5.477 11.477 10.977 1 97.75 505 HIS A N 1
ATOM 3961 C CA . HIS A 1 505 ? 4.223 12.109 10.578 1 97.75 505 HIS A CA 1
ATOM 3962 C C . HIS A 1 505 ? 3.029 11.219 10.906 1 97.75 505 HIS A C 1
ATOM 3964 O O . HIS A 1 505 ? 2.986 10.055 10.508 1 97.75 505 HIS A O 1
ATOM 3970 N N . THR A 1 506 ? 2.043 11.75 11.57 1 98.19 506 THR A N 1
ATOM 3971 C CA . THR A 1 506 ? 0.822 11.008 11.844 1 98.19 506 THR A CA 1
ATOM 3972 C C . THR A 1 506 ? -0.411 11.852 11.547 1 98.19 506 THR A C 1
ATOM 3974 O O . THR A 1 506 ? -0.59 12.93 12.125 1 98.19 506 THR A O 1
ATOM 3977 N N . LEU A 1 507 ? -1.208 11.406 10.656 1 98.62 507 LEU A N 1
ATOM 3978 C CA . LEU A 1 507 ? -2.482 12.039 10.336 1 98.62 507 LEU A CA 1
ATOM 3979 C C . LEU A 1 507 ? -3.648 11.219 10.875 1 98.62 507 LEU A C 1
ATOM 3981 O O . LEU A 1 507 ? -3.807 10.047 10.516 1 98.62 507 LEU A O 1
ATOM 3985 N N . THR A 1 508 ? -4.43 11.805 11.648 1 98.75 508 THR A N 1
ATOM 3986 C CA . THR A 1 508 ? -5.59 11.148 12.234 1 98.75 508 THR A CA 1
ATOM 3987 C C . THR A 1 508 ? -6.867 11.547 11.5 1 98.75 508 THR A C 1
ATOM 3989 O O . THR A 1 508 ? -7.125 12.734 11.289 1 98.75 508 THR A O 1
ATOM 3992 N N . PHE A 1 509 ? -7.664 10.531 11.172 1 98.88 509 PHE A N 1
ATOM 3993 C CA . PHE A 1 509 ? -8.922 10.758 10.469 1 98.88 509 PHE A CA 1
ATOM 3994 C C . PHE A 1 509 ? -10.094 10.234 11.281 1 98.88 509 PHE A C 1
ATOM 3996 O O . PHE A 1 509 ? -9.938 9.336 12.109 1 98.88 509 PHE A O 1
ATOM 4003 N N . LYS A 1 510 ? -11.203 10.836 10.984 1 98.88 510 LYS A N 1
ATOM 4004 C CA . LYS A 1 510 ? -12.5 10.43 11.531 1 98.88 510 LYS A CA 1
ATOM 4005 C C . LYS A 1 510 ? -13.375 9.812 10.453 1 98.88 510 LYS A C 1
ATOM 4007 O O . LYS A 1 510 ? -13.5 10.359 9.352 1 98.88 510 LYS A O 1
ATOM 4012 N N . VAL A 1 511 ? -13.969 8.703 10.766 1 98.88 511 VAL A N 1
ATOM 4013 C CA . VAL A 1 511 ? -14.992 8.078 9.93 1 98.88 511 VAL A CA 1
ATOM 4014 C C . VAL A 1 511 ? -16.219 7.754 10.773 1 98.88 511 VAL A C 1
ATOM 4016 O O . VAL A 1 511 ? -16.203 6.816 11.578 1 98.88 511 VAL A O 1
ATOM 4019 N N . ASP A 1 512 ? -17.219 8.508 10.555 1 98.81 512 ASP A N 1
ATOM 4020 C CA . ASP A 1 512 ? -18.516 8.242 11.203 1 98.81 512 ASP A CA 1
ATOM 4021 C C . ASP A 1 512 ? -19.391 7.344 10.328 1 98.81 512 ASP A C 1
ATOM 4023 O O . ASP A 1 512 ? -20.031 7.82 9.398 1 98.81 512 ASP A O 1
ATOM 4027 N N . LEU A 1 513 ? -19.516 6.109 10.703 1 98.31 513 LEU A N 1
ATOM 4028 C CA . LEU A 1 513 ? -20.109 5.117 9.812 1 98.31 513 LEU A CA 1
ATOM 4029 C C . LEU A 1 513 ? -21.594 4.934 10.117 1 98.31 513 LEU A C 1
ATOM 4031 O O . LEU A 1 513 ? -22.016 5.051 11.266 1 98.31 513 LEU A O 1
ATOM 4035 N N . ASP A 1 514 ? -22.297 4.672 9.086 1 98.5 514 ASP A N 1
ATOM 4036 C CA . ASP A 1 514 ? -23.719 4.316 9.117 1 98.5 514 ASP A CA 1
ATOM 4037 C C . ASP A 1 514 ? -24 3.131 8.203 1 98.5 514 ASP A C 1
ATOM 4039 O O . ASP A 1 514 ? -24.578 3.299 7.121 1 98.5 514 ASP A O 1
ATOM 4043 N N . ILE A 1 515 ? -23.734 1.961 8.625 1 98.69 515 ILE A N 1
ATOM 4044 C CA . ILE A 1 515 ? -23.953 0.768 7.812 1 98.69 515 ILE A CA 1
ATOM 4045 C C . ILE A 1 515 ? -25.391 0.283 7.988 1 98.69 515 ILE A C 1
ATOM 4047 O O . ILE A 1 515 ? -25.734 -0.279 9.023 1 98.69 515 ILE A O 1
ATOM 4051 N N . ASN A 1 516 ? -26.156 0.431 6.934 1 98 516 ASN A N 1
ATOM 4052 C CA . ASN A 1 516 ? -27.594 0.13 7 1 98 516 ASN A CA 1
ATOM 4053 C C . ASN A 1 516 ? -28.234 0.762 8.227 1 98 516 ASN A C 1
ATOM 4055 O O . ASN A 1 516 ? -29.047 0.123 8.898 1 98 516 ASN A O 1
ATOM 4059 N N . GLY A 1 517 ? -27.844 1.915 8.516 1 97.62 517 GLY A N 1
ATOM 4060 C CA . GLY A 1 517 ? -28.328 2.643 9.672 1 97.62 517 GLY A CA 1
ATOM 4061 C C . GLY A 1 517 ? -27.25 2.936 10.695 1 97.62 517 GLY A C 1
ATOM 4062 O O . GLY A 1 517 ? -26.062 2.795 10.398 1 97.62 517 GLY A O 1
ATOM 4063 N N . ARG A 1 518 ? -27.688 3.375 11.859 1 97.88 518 ARG A N 1
ATOM 4064 C CA . ARG A 1 518 ? -26.734 3.861 12.859 1 97.88 518 ARG A CA 1
ATOM 4065 C C . ARG A 1 518 ? -26.344 2.75 13.828 1 97.88 518 ARG A C 1
ATOM 4067 O O . ARG A 1 518 ? -25.375 2.875 14.562 1 97.88 518 ARG A O 1
ATOM 4074 N N . LYS A 1 519 ? -27.062 1.685 13.859 1 98.44 519 LYS A N 1
ATOM 4075 C CA . LYS A 1 519 ? -26.766 0.569 14.758 1 98.44 519 LYS A CA 1
ATOM 4076 C C . LYS A 1 519 ? -25.703 -0.355 14.148 1 98.44 519 LYS A C 1
ATOM 4078 O O . LYS A 1 519 ? -26.016 -1.15 13.258 1 98.44 519 LYS A O 1
ATOM 4083 N N . ASN A 1 520 ? -24.484 -0.273 14.719 1 98.88 520 ASN A N 1
ATOM 4084 C CA . ASN A 1 520 ? -23.375 -1.05 14.172 1 98.88 520 ASN A CA 1
ATOM 4085 C C . ASN A 1 520 ? -22.547 -1.683 15.281 1 98.88 520 ASN A C 1
ATOM 4087 O O . ASN A 1 520 ? -22.656 -1.298 16.453 1 98.88 520 ASN A O 1
ATOM 4091 N N . SER A 1 521 ? -21.797 -2.68 14.945 1 98.88 521 SER A N 1
ATOM 4092 C CA . SER A 1 521 ? -20.859 -3.387 15.812 1 98.88 521 SER A CA 1
ATOM 4093 C C . SER A 1 521 ? -19.516 -3.613 15.117 1 98.88 521 SER A C 1
ATOM 4095 O O . SER A 1 521 ? -19.438 -3.518 13.891 1 98.88 521 SER A O 1
ATOM 4097 N N . VAL A 1 522 ? -18.484 -3.842 15.945 1 98.88 522 VAL A N 1
ATOM 4098 C CA . VAL A 1 522 ? -17.156 -4.105 15.406 1 98.88 522 VAL A CA 1
ATOM 4099 C C . VAL A 1 522 ? -16.891 -5.609 15.398 1 98.88 522 VAL A C 1
ATOM 4101 O O . VAL A 1 522 ? -16.766 -6.227 16.469 1 98.88 522 VAL A O 1
ATOM 4104 N N . GLN A 1 523 ? -16.797 -6.125 14.227 1 98.62 523 GLN A N 1
ATOM 4105 C CA . GLN A 1 523 ? -16.469 -7.539 14.078 1 98.62 523 GLN A CA 1
ATOM 4106 C C . GLN A 1 523 ? -14.961 -7.738 13.906 1 98.62 523 GLN A C 1
ATOM 4108 O O . GLN A 1 523 ? -14.305 -6.988 13.172 1 98.62 523 GLN A O 1
ATOM 4113 N N . LYS A 1 524 ? -14.422 -8.641 14.656 1 98.25 524 LYS A N 1
ATOM 4114 C CA . LYS A 1 524 ? -13.023 -9.062 14.539 1 98.25 524 LYS A CA 1
ATOM 4115 C C . LYS A 1 524 ? -12.922 -10.477 13.984 1 98.25 524 LYS A C 1
ATOM 4117 O O . LYS A 1 524 ? -13.531 -11.406 14.516 1 98.25 524 LYS A O 1
ATOM 4122 N N . LEU A 1 525 ? -12.219 -10.641 12.852 1 97.69 525 LEU A N 1
ATOM 4123 C CA . LEU A 1 525 ? -11.945 -11.938 12.234 1 97.69 525 LEU A CA 1
ATOM 4124 C C . LEU A 1 525 ? -10.453 -12.227 12.219 1 97.69 525 LEU A C 1
ATOM 4126 O O . LEU A 1 525 ? -9.672 -11.477 11.625 1 97.69 525 LEU A O 1
ATOM 4130 N N . GLN A 1 526 ? -10.016 -13.305 12.789 1 97.69 526 GLN A N 1
ATOM 4131 C CA . GLN A 1 526 ? -8.594 -13.602 12.93 1 97.69 526 GLN A CA 1
ATOM 4132 C C . GLN A 1 526 ? -8.266 -14.977 12.352 1 97.69 526 GLN A C 1
ATOM 4134 O O . GLN A 1 526 ? -8.898 -15.977 12.703 1 97.69 526 GLN A O 1
ATOM 4139 N N . PHE A 1 527 ? -7.305 -15.016 11.414 1 97.94 527 PHE A N 1
ATOM 4140 C CA . PHE A 1 527 ? -6.742 -16.281 10.969 1 97.94 527 PHE A CA 1
ATOM 4141 C C . PHE A 1 527 ? -5.82 -16.875 12.031 1 97.94 527 PHE A C 1
ATOM 4143 O O . PHE A 1 527 ? -4.793 -16.281 12.367 1 97.94 527 PHE A O 1
ATOM 4150 N N . VAL A 1 528 ? -6.137 -18 12.508 1 97.25 528 VAL A N 1
ATOM 4151 C CA . VAL A 1 528 ? -5.406 -18.594 13.625 1 97.25 528 VAL A CA 1
ATOM 4152 C C . VAL A 1 528 ? -4.965 -20.016 13.273 1 97.25 528 VAL A C 1
ATOM 4154 O O . VAL A 1 528 ? -5.793 -20.844 12.914 1 97.25 528 VAL A O 1
ATOM 4157 N N . PRO A 1 529 ? -3.658 -20.219 13.375 1 97.44 529 PRO A N 1
ATOM 4158 C CA . PRO A 1 529 ? -3.248 -21.625 13.25 1 97.44 529 PRO A CA 1
ATOM 4159 C C . PRO A 1 529 ? -3.877 -22.516 14.312 1 97.44 529 PRO A C 1
ATOM 4161 O O . PRO A 1 529 ? -4.074 -22.094 15.445 1 97.44 529 PRO A O 1
ATOM 4164 N N . THR A 1 530 ? -4.195 -23.703 13.93 1 97.19 530 THR A N 1
ATOM 4165 C CA . THR A 1 530 ? -4.789 -24.641 14.883 1 97.19 530 THR A CA 1
ATOM 4166 C C . THR A 1 530 ? -4.434 -26.078 14.523 1 97.19 530 THR A C 1
ATOM 4168 O O . THR A 1 530 ? -3.988 -26.359 13.406 1 97.19 530 THR A O 1
ATOM 4171 N N . SER A 1 531 ? -4.398 -26.938 15.484 1 97.75 531 SER A N 1
ATOM 4172 C CA . SER A 1 531 ? -4.352 -28.391 15.328 1 97.75 531 SER A CA 1
ATOM 4173 C C . SER A 1 531 ? -5.672 -29.031 15.742 1 97.75 531 SER A C 1
ATOM 4175 O O . SER A 1 531 ? -6.133 -28.844 16.875 1 97.75 531 SER A O 1
ATOM 4177 N N . THR A 1 532 ? -6.254 -29.766 14.781 1 96.81 532 THR A N 1
ATOM 4178 C CA . THR A 1 532 ? -7.594 -30.25 15.078 1 96.81 532 THR A CA 1
ATOM 4179 C C . THR A 1 532 ? -7.863 -31.562 14.359 1 96.81 532 THR A C 1
ATOM 4181 O O . THR A 1 532 ? -7.039 -32.031 13.562 1 96.81 532 THR A O 1
ATOM 4184 N N . THR A 1 533 ? -8.961 -32.25 14.789 1 96.75 533 THR A N 1
ATOM 4185 C CA . THR A 1 533 ? -9.477 -33.438 14.125 1 96.75 533 THR A CA 1
ATOM 4186 C C . THR A 1 533 ? -10.812 -33.125 13.453 1 96.75 533 THR A C 1
ATOM 4188 O O . THR A 1 533 ? -11.422 -32.094 13.703 1 96.75 533 THR A O 1
ATOM 4191 N N . TYR A 1 534 ? -11.188 -34.031 12.57 1 95.94 534 TYR A N 1
ATOM 4192 C CA . TYR A 1 534 ? -12.461 -33.938 11.867 1 95.94 534 TYR A CA 1
ATOM 4193 C C . TYR A 1 534 ? -13.18 -35.281 11.906 1 95.94 534 TYR A C 1
ATOM 4195 O O . TYR A 1 534 ? -12.578 -36.312 12.203 1 95.94 534 TYR A O 1
ATOM 4203 N N . PRO A 1 535 ? -14.484 -35.281 11.594 1 94.88 535 PRO A N 1
ATOM 4204 C CA . PRO A 1 535 ? -15.203 -36.531 11.562 1 94.88 535 PRO A CA 1
ATOM 4205 C C . PRO A 1 535 ? -14.57 -37.562 10.602 1 94.88 535 PRO A C 1
ATOM 4207 O O . PRO A 1 535 ? -14.594 -38.75 10.859 1 94.88 535 PRO A O 1
ATOM 4210 N N . TRP A 1 536 ? -14.031 -37.094 9.578 1 95.81 536 TRP A N 1
ATOM 4211 C CA . TRP A 1 536 ? -13.492 -37.969 8.539 1 95.81 536 TRP A CA 1
ATOM 4212 C C . TRP A 1 536 ? -12.039 -38.344 8.844 1 95.81 536 TRP A C 1
ATOM 4214 O O . TRP A 1 536 ? -11.477 -39.219 8.211 1 95.81 536 TRP A O 1
ATOM 4224 N N . SER A 1 537 ? -11.414 -37.719 9.812 1 94.25 537 SER A N 1
ATOM 4225 C CA . SER A 1 537 ? -9.977 -37.875 10.016 1 94.25 537 SER A CA 1
ATOM 4226 C C . SER A 1 537 ? -9.672 -39.125 10.836 1 94.25 537 SER A C 1
ATOM 4228 O O . SER A 1 537 ? -8.523 -39.562 10.93 1 94.25 537 SER A O 1
ATOM 4230 N N . GLN A 1 538 ? -10.734 -39.688 11.383 1 91.88 538 GLN A N 1
ATOM 4231 C CA . GLN A 1 538 ? -10.602 -40.906 12.172 1 91.88 538 GLN A CA 1
ATOM 4232 C C . GLN A 1 538 ? -9.531 -40.75 13.242 1 91.88 538 GLN A C 1
ATOM 4234 O O . GLN A 1 538 ? -8.664 -41.625 13.383 1 91.88 538 GLN A O 1
ATOM 4239 N N . GLY A 1 539 ? -9.445 -39.656 13.867 1 93.25 539 GLY A N 1
ATOM 4240 C CA . GLY A 1 539 ? -8.586 -39.406 15.016 1 93.25 539 GLY A CA 1
ATOM 4241 C C . GLY A 1 539 ? -7.27 -38.75 14.641 1 93.25 539 GLY A C 1
ATOM 4242 O O . GLY A 1 539 ? -6.543 -38.281 15.508 1 93.25 539 GLY A O 1
ATOM 4243 N N . ARG A 1 540 ? -6.941 -38.719 13.398 1 94.44 540 ARG A N 1
ATOM 4244 C CA . ARG A 1 540 ? -5.715 -38.062 12.977 1 94.44 540 ARG A CA 1
ATOM 4245 C C . ARG A 1 540 ? -5.828 -36.562 13.133 1 94.44 540 ARG A C 1
ATOM 4247 O O . ARG A 1 540 ? -6.84 -35.969 12.758 1 94.44 540 ARG A O 1
ATOM 4254 N N . VAL A 1 541 ? -4.75 -36 13.688 1 95.88 541 VAL A N 1
ATOM 4255 C CA . VAL A 1 541 ? -4.711 -34.562 13.922 1 95.88 541 VAL A CA 1
ATOM 4256 C C . VAL A 1 541 ? -4.105 -33.875 12.703 1 95.88 541 VAL A C 1
ATOM 4258 O O . VAL A 1 541 ? -3.084 -34.312 12.172 1 95.88 541 VAL A O 1
ATOM 4261 N N . TYR A 1 542 ? -4.711 -32.844 12.242 1 95.94 542 TYR A N 1
ATOM 4262 C CA . TYR A 1 542 ? -4.223 -32.031 11.141 1 95.94 542 TYR A CA 1
ATOM 4263 C C . TYR A 1 542 ? -3.854 -30.641 11.609 1 95.94 542 TYR A C 1
ATOM 4265 O O . TYR A 1 542 ? -4.598 -30.016 12.375 1 95.94 542 TYR A O 1
ATOM 4273 N N . ASN A 1 543 ? -2.6 -30.219 11.258 1 97.06 543 ASN A N 1
ATOM 4274 C CA . ASN A 1 543 ? -2.203 -28.828 11.453 1 97.06 543 ASN A CA 1
ATOM 4275 C C . ASN A 1 543 ? -2.756 -27.922 10.352 1 97.06 543 ASN A C 1
ATOM 4277 O O . ASN A 1 543 ? -2.359 -28.047 9.188 1 97.06 543 ASN A O 1
ATOM 4281 N N . THR A 1 544 ? -3.676 -27.047 10.641 1 96.81 544 THR A N 1
ATOM 4282 C CA . THR A 1 544 ? -4.41 -26.188 9.719 1 96.81 544 THR A CA 1
ATOM 4283 C C . THR A 1 544 ? -4.68 -24.828 10.359 1 96.81 544 THR A C 1
ATOM 4285 O O . THR A 1 544 ? -3.912 -24.375 11.211 1 96.81 544 THR A O 1
ATOM 4288 N N . PHE A 1 545 ? -5.57 -24.031 9.836 1 97.5 545 PHE A N 1
ATOM 4289 C CA . PHE A 1 545 ? -5.934 -22.75 10.43 1 97.5 545 PHE A CA 1
ATOM 4290 C C . PHE A 1 545 ? -7.43 -22.484 10.289 1 97.5 545 PHE A C 1
ATOM 4292 O O . PHE A 1 545 ? -8.117 -23.188 9.547 1 97.5 545 PHE A O 1
ATOM 4299 N N . LYS A 1 546 ? -7.949 -21.625 11.055 1 97.25 546 LYS A N 1
ATOM 4300 C CA . LYS A 1 546 ? -9.352 -21.203 11.086 1 97.25 546 LYS A CA 1
ATOM 4301 C C . LYS A 1 546 ? -9.469 -19.688 11.07 1 97.25 546 LYS A C 1
ATOM 4303 O O . LYS A 1 546 ? -8.484 -18.984 11.273 1 97.25 546 LYS A O 1
ATOM 4308 N N . ALA A 1 547 ? -10.633 -19.234 10.711 1 96.25 547 ALA A N 1
ATOM 4309 C CA . ALA A 1 547 ? -10.992 -17.812 10.852 1 96.25 547 ALA A CA 1
ATOM 4310 C C . ALA A 1 547 ? -11.914 -17.609 12.055 1 96.25 547 ALA A C 1
ATOM 4312 O O . ALA A 1 547 ? -13.133 -17.766 11.945 1 96.25 547 ALA A O 1
ATOM 4313 N N . GLU A 1 548 ? -11.383 -17.172 13.109 1 96.69 548 GLU A N 1
ATOM 4314 C CA . GLU A 1 548 ? -12.156 -17 14.336 1 96.69 548 GLU A CA 1
ATOM 4315 C C . GLU A 1 548 ? -12.852 -15.641 14.352 1 96.69 548 GLU A C 1
ATOM 4317 O O . GLU A 1 548 ? -12.258 -14.625 14 1 96.69 548 GLU A O 1
ATOM 4322 N N . ARG A 1 549 ? -14.094 -15.758 14.781 1 96.69 549 ARG A N 1
ATOM 4323 C CA . ARG A 1 549 ? -14.906 -14.547 14.844 1 96.69 549 ARG A CA 1
ATOM 4324 C C . ARG A 1 549 ? -15.109 -14.102 16.281 1 96.69 549 ARG A C 1
ATOM 4326 O O . ARG A 1 549 ? -15.344 -14.93 17.172 1 96.69 549 ARG A O 1
ATOM 4333 N N . SER A 1 550 ? -14.906 -12.836 16.531 1 97.88 550 SER A N 1
ATOM 4334 C CA . SER A 1 550 ? -15.172 -12.219 17.812 1 97.88 550 SER A CA 1
ATOM 4335 C C . SER A 1 550 ? -15.602 -10.766 17.656 1 97.88 550 SER A C 1
ATOM 4337 O O . SER A 1 550 ? -15.812 -10.289 16.531 1 97.88 550 SER A O 1
ATOM 4339 N N . TRP A 1 551 ? -15.898 -10.133 18.781 1 98.5 551 TRP A N 1
ATOM 4340 C CA . TRP A 1 551 ? -16.391 -8.758 18.781 1 98.5 551 TRP A CA 1
ATOM 4341 C C . TRP A 1 551 ? -15.523 -7.855 19.641 1 98.5 551 TRP A C 1
ATOM 4343 O O . TRP A 1 551 ? -15.062 -8.266 20.703 1 98.5 551 TRP A O 1
ATOM 4353 N N . VAL A 1 552 ? -15.195 -6.723 19.125 1 98.69 552 VAL A N 1
ATOM 4354 C CA . VAL A 1 552 ? -14.773 -5.641 20.016 1 98.69 552 VAL A CA 1
ATOM 4355 C C . VAL A 1 552 ? -16 -4.969 20.625 1 98.69 552 VAL A C 1
ATOM 4357 O O . VAL A 1 552 ? -16.609 -4.082 20.016 1 98.69 552 VAL A O 1
ATOM 4360 N N . ALA A 1 553 ? -16.312 -5.277 21.812 1 98.5 553 ALA A N 1
ATOM 4361 C CA . ALA A 1 553 ? -17.672 -5.051 22.312 1 98.5 553 ALA A CA 1
ATOM 4362 C C . ALA A 1 553 ? -17.734 -3.789 23.172 1 98.5 553 ALA A C 1
ATOM 4364 O O . ALA A 1 553 ? -18.812 -3.287 23.469 1 98.5 553 ALA A O 1
ATOM 4365 N N . ASN A 1 554 ? -16.531 -3.305 23.516 1 98.75 554 ASN A N 1
ATOM 4366 C CA . ASN A 1 554 ? -16.484 -2.182 24.453 1 98.75 554 ASN A CA 1
ATOM 4367 C C . ASN A 1 554 ? -15.32 -1.237 24.125 1 98.75 554 ASN A C 1
ATOM 4369 O O . ASN A 1 554 ? -14.289 -1.668 23.625 1 98.75 554 ASN A O 1
ATOM 4373 N N . GLU A 1 555 ? -15.477 0.009 24.531 1 98.62 555 GLU A N 1
ATOM 4374 C CA . GLU A 1 555 ? -14.461 1.023 24.266 1 98.62 555 GLU A CA 1
ATOM 4375 C C . GLU A 1 555 ? -13.18 0.732 25.031 1 98.62 555 GLU A C 1
ATOM 4377 O O . GLU A 1 555 ? -12.102 1.209 24.656 1 98.62 555 GLU A O 1
ATOM 4382 N N . SER A 1 556 ? -13.25 -0.01 26.062 1 98.12 556 SER A N 1
ATOM 4383 C CA . SER A 1 556 ? -12.055 -0.401 26.812 1 98.12 556 SER A CA 1
ATOM 4384 C C . SER A 1 556 ? -11.156 -1.305 25.984 1 98.12 556 SER A C 1
ATOM 4386 O O . SER A 1 556 ? -9.977 -1.478 26.312 1 98.12 556 SER A O 1
ATOM 4388 N N . GLU A 1 557 ? -11.711 -1.812 24.875 1 97.75 557 GLU A N 1
ATOM 4389 C CA . GLU A 1 557 ? -10.969 -2.744 24.031 1 97.75 557 GLU A CA 1
ATOM 4390 C C . GLU A 1 557 ? -10.727 -2.16 22.656 1 97.75 557 GLU A C 1
ATOM 4392 O O . GLU A 1 557 ? -10.234 -2.852 21.75 1 97.75 557 GLU A O 1
ATOM 4397 N N . SER A 1 558 ? -11.047 -0.947 22.469 1 98.5 558 SER A N 1
ATOM 4398 C CA . SER A 1 558 ? -11.172 -0.47 21.094 1 98.5 558 SER A CA 1
ATOM 4399 C C . SER A 1 558 ? -10.023 0.464 20.734 1 98.5 558 SER A C 1
ATOM 4401 O O . SER A 1 558 ? -10.133 1.251 19.781 1 98.5 558 SER A O 1
ATOM 4403 N N . LYS A 1 559 ? -8.984 0.595 21.531 1 98.62 559 LYS A N 1
ATOM 4404 C CA . LYS A 1 559 ? -7.695 1.105 21.094 1 98.62 559 LYS A CA 1
ATOM 4405 C C . LYS A 1 559 ? -6.848 -0.006 20.469 1 98.62 559 LYS A C 1
ATOM 4407 O O . LYS A 1 559 ? -6.293 -0.839 21.203 1 98.62 559 LYS A O 1
ATOM 4412 N N . ILE A 1 560 ? -6.703 0.041 19.156 1 98.44 560 ILE A N 1
ATOM 4413 C CA . ILE A 1 560 ? -6.285 -1.184 18.484 1 98.44 560 ILE A CA 1
ATOM 4414 C C . ILE A 1 560 ? -5.027 -0.917 17.656 1 98.44 560 ILE A C 1
ATOM 4416 O O . ILE A 1 560 ? -4.93 0.104 16.984 1 98.44 560 ILE A O 1
ATOM 4420 N N . ASN A 1 561 ? -4.027 -1.77 17.766 1 97.88 561 ASN A N 1
ATOM 4421 C CA . ASN A 1 561 ? -2.895 -1.855 16.859 1 97.88 561 ASN A CA 1
ATOM 4422 C C . ASN A 1 561 ? -3.057 -3.01 15.867 1 97.88 561 ASN A C 1
ATOM 4424 O O . ASN A 1 561 ? -3.621 -4.051 16.219 1 97.88 561 ASN A O 1
ATOM 4428 N N . TRP A 1 562 ? -2.568 -2.785 14.656 1 97 562 TRP A N 1
ATOM 4429 C CA . TRP A 1 562 ? -2.656 -3.836 13.648 1 97 562 TRP A CA 1
ATOM 4430 C C . TRP A 1 562 ? -1.939 -5.102 14.109 1 97 562 TRP A C 1
ATOM 4432 O O . TRP A 1 562 ? -0.874 -5.023 14.727 1 97 562 TRP A O 1
ATOM 4442 N N . ALA A 1 563 ? -2.525 -6.191 13.758 1 94.81 563 ALA A N 1
ATOM 4443 C CA . ALA A 1 563 ? -1.935 -7.48 14.094 1 94.81 563 ALA A CA 1
ATOM 4444 C C . ALA A 1 563 ? -0.784 -7.824 13.156 1 94.81 563 ALA A C 1
ATOM 4446 O O . ALA A 1 563 ? -0.692 -7.277 12.055 1 94.81 563 ALA A O 1
ATOM 4447 N N . GLU A 1 564 ? 0.062 -8.711 13.641 1 94.06 564 GLU A N 1
ATOM 4448 C CA . GLU A 1 564 ? 1.144 -9.211 12.797 1 94.06 564 GLU A CA 1
ATOM 4449 C C . GLU A 1 564 ? 0.598 -10.008 11.609 1 94.06 564 GLU A C 1
ATOM 4451 O O . GLU A 1 564 ? -0.483 -10.594 11.695 1 94.06 564 GLU A O 1
ATOM 4456 N N . ASN A 1 565 ? 1.331 -10.008 10.477 1 96.44 565 ASN A N 1
ATOM 4457 C CA . ASN A 1 565 ? 1.073 -10.844 9.312 1 96.44 565 ASN A CA 1
ATOM 4458 C C . ASN A 1 565 ? -0.269 -10.508 8.664 1 96.44 565 ASN A C 1
ATOM 4460 O O . ASN A 1 565 ? -0.831 -11.32 7.93 1 96.44 565 ASN A O 1
ATOM 4464 N N . ASP A 1 566 ? -0.862 -9.414 9.062 1 94.38 566 ASP A N 1
ATOM 4465 C CA . ASP A 1 566 ? -2.182 -9.008 8.594 1 94.38 566 ASP A CA 1
ATOM 4466 C C . ASP A 1 566 ? -3.209 -10.117 8.805 1 94.38 566 ASP A C 1
ATOM 4468 O O . ASP A 1 566 ? -4.109 -10.305 7.98 1 94.38 566 ASP A O 1
ATOM 4472 N N . ASN A 1 567 ? -3.096 -10.844 9.82 1 96.56 567 ASN A N 1
ATOM 4473 C CA . ASN A 1 567 ? -3.91 -12.039 10.008 1 96.56 567 ASN A CA 1
ATOM 4474 C C . ASN A 1 567 ? -5.242 -11.711 10.68 1 96.56 567 ASN A C 1
ATOM 4476 O O . ASN A 1 567 ? -5.996 -12.609 11.047 1 96.56 567 ASN A O 1
ATOM 4480 N N . THR A 1 568 ? -5.508 -10.414 10.914 1 97.12 568 THR A N 1
ATOM 4481 C CA . THR A 1 568 ? -6.746 -10 11.562 1 97.12 568 THR A CA 1
ATOM 4482 C C . THR A 1 568 ? -7.477 -8.953 10.719 1 97.12 568 THR A C 1
ATOM 4484 O O . THR A 1 568 ? -6.883 -7.965 10.297 1 97.12 568 THR A O 1
ATOM 4487 N N . LEU A 1 569 ? -8.727 -9.18 10.531 1 95.81 569 LEU A N 1
ATOM 4488 C CA . LEU A 1 569 ? -9.617 -8.25 9.852 1 95.81 569 LEU A CA 1
ATOM 4489 C C . LEU A 1 569 ? -10.602 -7.625 10.828 1 95.81 569 LEU A C 1
ATOM 4491 O O . LEU A 1 569 ? -11.148 -8.312 11.695 1 95.81 569 LEU A O 1
ATOM 4495 N N . TYR A 1 570 ? -10.812 -6.348 10.711 1 98.31 570 TYR A N 1
ATOM 4496 C CA . TYR A 1 570 ? -11.852 -5.637 11.445 1 98.31 570 TYR A CA 1
ATOM 4497 C C . TYR A 1 570 ? -12.906 -5.086 10.492 1 98.31 570 TYR A C 1
ATOM 4499 O O . TYR A 1 570 ? -12.578 -4.609 9.406 1 98.31 570 TYR A O 1
ATOM 4507 N N . ALA A 1 571 ? -14.148 -5.156 10.914 1 98.75 571 ALA A N 1
ATOM 4508 C CA . ALA A 1 571 ? -15.25 -4.629 10.109 1 98.75 571 ALA A CA 1
ATOM 4509 C C . ALA A 1 571 ? -16.312 -3.988 10.984 1 98.75 571 ALA A C 1
ATOM 4511 O O . ALA A 1 571 ? -16.578 -4.457 12.102 1 98.75 571 ALA A O 1
ATOM 4512 N N . ILE A 1 572 ? -16.844 -2.918 10.516 1 98.88 572 ILE A N 1
ATOM 4513 C CA . ILE A 1 572 ? -18.062 -2.363 11.094 1 98.88 572 ILE A CA 1
ATOM 4514 C C . ILE A 1 572 ? -19.281 -2.969 10.406 1 98.88 572 ILE A C 1
ATOM 4516 O O . ILE A 1 572 ? -19.438 -2.844 9.188 1 98.88 572 ILE A O 1
ATOM 4520 N N . VAL A 1 573 ? -20.156 -3.623 11.227 1 98.81 573 VAL A N 1
ATOM 4521 C CA . VAL A 1 573 ? -21.234 -4.375 10.609 1 98.81 573 VAL A CA 1
ATOM 4522 C C . VAL A 1 573 ? -22.562 -4.004 11.273 1 98.81 573 VAL A C 1
ATOM 4524 O O . VAL A 1 573 ? -22.578 -3.4 12.352 1 98.81 573 VAL A O 1
ATOM 4527 N N . ASN A 1 574 ? -23.656 -4.266 10.578 1 98.88 574 ASN A N 1
ATOM 4528 C CA . ASN A 1 574 ? -25 -4.211 11.141 1 98.88 574 ASN A CA 1
ATOM 4529 C C . ASN A 1 574 ? -25.547 -5.609 11.422 1 98.88 574 ASN A C 1
ATOM 4531 O O . ASN A 1 574 ? -25.766 -6.391 10.492 1 98.88 574 ASN A O 1
ATOM 4535 N N . ARG A 1 575 ? -25.844 -5.949 12.664 1 98.44 575 ARG A N 1
ATOM 4536 C CA . ARG A 1 575 ? -26.281 -7.289 13.039 1 98.44 575 ARG A CA 1
ATOM 4537 C C . ARG A 1 575 ? -27.781 -7.438 12.922 1 98.44 575 ARG A C 1
ATOM 4539 O O . ARG A 1 575 ? -28.312 -8.547 12.953 1 98.44 575 ARG A O 1
ATOM 4546 N N . ASP A 1 576 ? -28.484 -6.328 12.648 1 98.5 576 ASP A N 1
ATOM 4547 C CA . ASP A 1 576 ? -29.938 -6.344 12.562 1 98.5 576 ASP A CA 1
ATOM 4548 C C . ASP A 1 576 ? -30.406 -6.633 11.141 1 98.5 576 ASP A C 1
ATOM 4550 O O . ASP A 1 576 ? -31.578 -6.938 10.914 1 98.5 576 ASP A O 1
ATOM 4554 N N . THR A 1 577 ? -29.5 -6.555 10.219 1 98.06 577 THR A N 1
ATOM 4555 C CA . THR A 1 577 ? -29.906 -6.699 8.828 1 98.06 577 THR A CA 1
ATOM 4556 C C . THR A 1 577 ? -29.078 -7.781 8.133 1 98.06 577 THR A C 1
ATOM 4558 O O . THR A 1 577 ? -28.438 -7.52 7.113 1 98.06 577 THR A O 1
ATOM 4561 N N . PRO A 1 578 ? -29.109 -8.938 8.578 1 98.06 578 PRO A N 1
ATOM 4562 C CA . PRO A 1 578 ? -28.328 -9.969 7.898 1 98.06 578 PRO A CA 1
ATOM 4563 C C . PRO A 1 578 ? -28.688 -10.102 6.418 1 98.06 578 PRO A C 1
ATOM 4565 O O . PRO A 1 578 ? -29.844 -9.875 6.039 1 98.06 578 PRO A O 1
ATOM 4568 N N . ASN A 1 579 ? -27.734 -10.391 5.609 1 97.62 579 ASN A N 1
ATOM 4569 C CA . ASN A 1 579 ? -28.016 -10.609 4.191 1 97.62 579 ASN A CA 1
ATOM 4570 C C . ASN A 1 579 ? -28.734 -11.93 3.959 1 97.62 579 ASN A C 1
ATOM 4572 O O . ASN A 1 579 ? -29.047 -12.648 4.91 1 97.62 579 ASN A O 1
ATOM 4576 N N . PRO A 1 580 ? -29.016 -12.297 2.701 1 97.31 580 PRO A N 1
ATOM 4577 C CA . PRO A 1 580 ? -29.844 -13.484 2.453 1 97.31 580 PRO A CA 1
ATOM 4578 C C . PRO A 1 580 ? -29.203 -14.766 2.967 1 97.31 580 PRO A C 1
ATOM 4580 O O . PRO A 1 580 ? -29.891 -15.789 3.115 1 97.31 580 PRO A O 1
ATOM 4583 N N . TYR A 1 581 ? -28 -14.766 3.338 1 97.56 581 TYR A N 1
ATOM 4584 C CA . TYR A 1 581 ? -27.297 -15.969 3.748 1 97.56 581 TYR A CA 1
ATOM 4585 C C . TYR A 1 581 ? -26.984 -15.938 5.238 1 97.56 581 TYR A C 1
ATOM 4587 O O . TYR A 1 581 ? -26.281 -16.812 5.75 1 97.56 581 TYR A O 1
ATOM 4595 N N . GLY A 1 582 ? -27.344 -14.883 5.832 1 97.44 582 GLY A N 1
ATOM 4596 C CA . GLY A 1 582 ? -27.234 -14.797 7.281 1 97.44 582 GLY A CA 1
ATOM 4597 C C . GLY A 1 582 ? -26.016 -14.047 7.742 1 97.44 582 GLY A C 1
ATOM 4598 O O . GLY A 1 582 ? -25.812 -13.852 8.945 1 97.44 582 GLY A O 1
ATOM 4599 N N . GLU A 1 583 ? -25.234 -13.625 6.863 1 98.12 583 GLU A N 1
ATOM 4600 C CA . GLU A 1 583 ? -24.031 -12.875 7.227 1 98.12 583 GLU A CA 1
ATOM 4601 C C . GLU A 1 583 ? -24.359 -11.414 7.527 1 98.12 583 GLU A C 1
ATOM 4603 O O . GLU A 1 583 ? -25.328 -10.875 6.988 1 98.12 583 GLU A O 1
ATOM 4608 N N . TYR A 1 584 ? -23.578 -10.805 8.383 1 98.38 584 TYR A N 1
ATOM 4609 C CA . TYR A 1 584 ? -23.812 -9.422 8.758 1 98.38 584 TYR A CA 1
ATOM 4610 C C . TYR A 1 584 ? -23.172 -8.469 7.762 1 98.38 584 TYR A C 1
ATOM 4612 O O . TYR A 1 584 ? -21.953 -8.469 7.59 1 98.38 584 TYR A O 1
ATOM 4620 N N . PRO A 1 585 ? -23.984 -7.648 7.094 1 98.56 585 PRO A N 1
ATOM 4621 C CA . PRO A 1 585 ? -23.422 -6.707 6.125 1 98.56 585 PRO A CA 1
ATOM 4622 C C . PRO A 1 585 ? -22.578 -5.621 6.781 1 98.56 585 PRO A C 1
ATOM 4624 O O . PRO A 1 585 ? -22.938 -5.102 7.84 1 98.56 585 PRO A O 1
ATOM 4627 N N . GLY A 1 586 ? -21.438 -5.324 6.125 1 98.56 586 GLY A N 1
ATOM 4628 C CA . GLY A 1 586 ? -20.594 -4.285 6.688 1 98.56 586 GLY A CA 1
ATOM 4629 C C . GLY A 1 586 ? -19.484 -3.857 5.754 1 98.56 586 GLY A C 1
ATOM 4630 O O . GLY A 1 586 ? -19.531 -4.133 4.551 1 98.56 586 GLY A O 1
ATOM 4631 N N . TYR A 1 587 ? -18.594 -3.035 6.281 1 98.69 587 TYR A N 1
ATOM 4632 C CA . TYR A 1 587 ? -17.359 -2.572 5.633 1 98.69 587 TYR A CA 1
ATOM 4633 C C . TYR A 1 587 ? -16.141 -2.941 6.457 1 98.69 587 TYR A C 1
ATOM 4635 O O . TYR A 1 587 ? -16.094 -2.682 7.66 1 98.69 587 TYR A O 1
ATOM 4643 N N . ARG A 1 588 ? -15.195 -3.584 5.805 1 97.94 588 ARG A N 1
ATOM 4644 C CA . ARG A 1 588 ? -13.945 -3.885 6.488 1 97.94 588 ARG A CA 1
ATOM 4645 C C . ARG A 1 588 ? -12.938 -2.752 6.316 1 97.94 588 ARG A C 1
ATOM 4647 O O . ARG A 1 588 ? -13 -2.002 5.34 1 97.94 588 ARG A O 1
ATOM 4654 N N . ILE A 1 589 ? -12.055 -2.615 7.309 1 97.06 589 ILE A N 1
ATOM 4655 C CA . ILE A 1 589 ? -10.961 -1.654 7.352 1 97.06 589 ILE A CA 1
ATOM 4656 C C . ILE A 1 589 ? -9.656 -2.348 6.969 1 97.06 589 ILE A C 1
ATOM 4658 O O . ILE A 1 589 ? -9.266 -3.338 7.59 1 97.06 589 ILE A O 1
ATOM 4662 N N . LYS A 1 590 ? -9.023 -1.779 5.945 1 94.69 590 LYS A N 1
ATOM 4663 C CA . LYS A 1 590 ? -7.816 -2.432 5.441 1 94.69 590 LYS A CA 1
ATOM 4664 C C . LYS A 1 590 ? -6.719 -1.412 5.156 1 94.69 590 LYS A C 1
ATOM 4666 O O . LYS A 1 590 ? -6.98 -0.355 4.578 1 94.69 590 LYS A O 1
ATOM 4671 N N . ARG A 1 591 ? -5.449 -1.785 5.559 1 95.31 591 ARG A N 1
ATOM 4672 C CA . ARG A 1 591 ? -4.312 -0.976 5.137 1 95.31 591 ARG A CA 1
ATOM 4673 C C . ARG A 1 591 ? -4.047 -1.139 3.643 1 95.31 591 ARG A C 1
ATOM 4675 O O . ARG A 1 591 ? -3.801 -2.25 3.168 1 95.31 591 ARG A O 1
ATOM 4682 N N . ALA A 1 592 ? -4.094 -0.09 2.877 1 94.25 592 ALA A N 1
ATOM 4683 C CA . ALA A 1 592 ? -3.766 -0.115 1.454 1 94.25 592 ALA A CA 1
ATOM 4684 C C . ALA A 1 592 ? -2.291 0.211 1.227 1 94.25 592 ALA A C 1
ATOM 4686 O O . ALA A 1 592 ? -1.73 -0.123 0.18 1 94.25 592 ALA A O 1
ATOM 4687 N N . ALA A 1 593 ? -1.674 0.892 2.066 1 92.69 593 ALA A N 1
ATOM 4688 C CA . ALA A 1 593 ? -0.246 1.173 2.197 1 92.69 593 ALA A CA 1
ATOM 4689 C C . ALA A 1 593 ? 0.168 1.241 3.664 1 92.69 593 ALA A C 1
ATOM 4691 O O . ALA A 1 593 ? -0.655 1.032 4.559 1 92.69 593 ALA A O 1
ATOM 4692 N N . GLY A 1 594 ? 1.396 1.489 3.928 1 89.5 594 GLY A N 1
ATOM 4693 C CA . GLY A 1 594 ? 1.877 1.504 5.301 1 89.5 594 GLY A CA 1
ATOM 4694 C C . GLY A 1 594 ? 1.155 2.512 6.176 1 89.5 594 GLY A C 1
ATOM 4695 O O . GLY A 1 594 ? 0.735 3.568 5.695 1 89.5 594 GLY A O 1
ATOM 4696 N N . THR A 1 595 ? 0.895 2.1 7.402 1 90.06 595 THR A N 1
ATOM 4697 C CA . THR A 1 595 ? 0.342 2.977 8.43 1 90.06 595 THR A CA 1
ATOM 4698 C C . THR A 1 595 ? 1.188 2.924 9.695 1 90.06 595 THR A C 1
ATOM 4700 O O . THR A 1 595 ? 1.881 1.935 9.945 1 90.06 595 THR A O 1
ATOM 4703 N N . ILE A 1 596 ? 1.111 4.023 10.461 1 94.12 596 ILE A N 1
ATOM 4704 C CA . ILE A 1 596 ? 1.867 4.051 11.711 1 94.12 596 ILE A CA 1
ATOM 4705 C C . ILE A 1 596 ? 1.062 4.777 12.789 1 94.12 596 ILE A C 1
ATOM 4707 O O . ILE A 1 596 ? 0.062 5.434 12.484 1 94.12 596 ILE A O 1
ATOM 4711 N N . HIS A 1 597 ? 1.436 4.574 13.977 1 97.25 597 HIS A N 1
ATOM 4712 C CA . HIS A 1 597 ? 1.2 5.5 15.078 1 97.25 597 HIS A CA 1
ATOM 4713 C C . HIS A 1 597 ? 2.512 6.07 15.609 1 97.25 597 HIS A C 1
ATOM 4715 O O . HIS A 1 597 ? 3.59 5.688 15.148 1 97.25 597 HIS A O 1
ATOM 4721 N N . LEU A 1 598 ? 2.408 6.938 16.5 1 97.06 598 LEU A N 1
ATOM 4722 C CA . LEU A 1 598 ? 3.584 7.645 16.984 1 97.06 598 LEU A CA 1
ATOM 4723 C C . LEU A 1 598 ? 4.562 6.68 17.656 1 97.06 598 LEU A C 1
ATOM 4725 O O . LEU A 1 598 ? 4.148 5.789 18.391 1 97.06 598 LEU A O 1
ATOM 4729 N N . THR A 1 599 ? 5.855 6.836 17.391 1 95.94 599 THR A N 1
ATOM 4730 C CA . THR A 1 599 ? 6.891 6.016 18 1 95.94 599 THR A CA 1
ATOM 4731 C C . THR A 1 599 ? 6.883 6.188 19.516 1 95.94 599 THR A C 1
ATOM 4733 O O . THR A 1 599 ? 6.859 5.203 20.266 1 95.94 599 THR A O 1
ATOM 4736 N N . GLN A 1 600 ? 6.973 7.438 19.938 1 94.69 600 GLN A N 1
ATOM 4737 C CA . GLN A 1 600 ? 6.977 7.734 21.375 1 94.69 600 GLN A CA 1
ATOM 4738 C C . GLN A 1 600 ? 5.586 8.148 21.844 1 94.69 600 GLN A C 1
ATOM 4740 O O . GLN A 1 600 ? 5.27 9.336 21.906 1 94.69 600 GLN A O 1
ATOM 4745 N N . THR A 1 601 ? 4.922 7.18 22.406 1 94.5 601 THR A N 1
ATOM 4746 C CA . THR A 1 601 ? 3.518 7.406 22.719 1 94.5 601 THR A CA 1
ATOM 4747 C C . THR A 1 601 ? 3.375 8.148 24.047 1 94.5 601 THR A C 1
ATOM 4749 O O . THR A 1 601 ? 2.301 8.664 24.359 1 94.5 601 THR A O 1
ATOM 4752 N N . ASN A 1 602 ? 4.418 8.297 24.828 1 95.25 602 ASN A N 1
ATOM 4753 C CA . ASN A 1 602 ? 4.445 9.117 26.031 1 95.25 602 ASN A CA 1
ATOM 4754 C C . ASN A 1 602 ? 5.41 10.289 25.891 1 95.25 602 ASN A C 1
ATOM 4756 O O . ASN A 1 602 ? 6.133 10.617 26.828 1 95.25 602 ASN A O 1
ATOM 4760 N N . SER A 1 603 ? 5.398 10.828 24.812 1 95.31 603 SER A N 1
ATOM 4761 C CA . SER A 1 603 ? 6.32 11.914 24.5 1 95.31 603 SER A CA 1
ATOM 4762 C C . SER A 1 603 ? 6.199 13.055 25.5 1 95.31 603 SER A C 1
ATOM 4764 O O . SER A 1 603 ? 5.09 13.414 25.906 1 95.31 603 SER A O 1
ATOM 4766 N N . THR A 1 604 ? 7.332 13.664 25.859 1 94.69 604 THR A N 1
ATOM 4767 C CA . THR A 1 604 ? 7.375 14.859 26.703 1 94.69 604 THR A CA 1
ATOM 4768 C C . THR A 1 604 ? 6.691 16.031 26 1 94.69 604 THR A C 1
ATOM 4770 O O . THR A 1 604 ? 6.148 16.922 26.672 1 94.69 604 THR A O 1
ATOM 4773 N N . ASN A 1 605 ? 6.656 16 24.75 1 96.25 605 ASN A N 1
ATOM 4774 C CA . ASN A 1 605 ? 6.188 17.141 23.969 1 96.25 605 ASN A CA 1
ATOM 4775 C C . ASN A 1 605 ? 4.672 17.125 23.797 1 96.25 605 ASN A C 1
ATOM 4777 O O . ASN A 1 605 ? 4.027 18.172 23.766 1 96.25 605 ASN A O 1
ATOM 4781 N N . THR A 1 606 ? 4.031 15.984 23.688 1 95.75 606 THR A N 1
ATOM 4782 C CA . THR A 1 606 ? 2.617 15.938 23.328 1 95.75 606 THR A CA 1
ATOM 4783 C C . THR A 1 606 ? 1.745 15.93 24.578 1 95.75 606 THR A C 1
ATOM 4785 O O . THR A 1 606 ? 0.665 16.516 24.594 1 95.75 606 THR A O 1
ATOM 4788 N N . GLY A 1 607 ? 2.193 15.242 25.641 1 94.25 607 GLY A N 1
ATOM 4789 C CA . GLY A 1 607 ? 1.334 15.102 26.797 1 94.25 607 GLY A CA 1
ATOM 4790 C C . GLY A 1 607 ? -0.025 14.508 26.469 1 94.25 607 GLY A C 1
ATOM 4791 O O . GLY A 1 607 ? -0.115 13.477 25.797 1 94.25 607 GLY A O 1
ATOM 4792 N N . LYS A 1 608 ? -1.102 15.211 26.969 1 96.81 608 LYS A N 1
ATOM 4793 C CA . LYS A 1 608 ? -2.461 14.719 26.75 1 96.81 608 LYS A CA 1
ATOM 4794 C C . LYS A 1 608 ? -2.93 14.984 25.328 1 96.81 608 LYS A C 1
ATOM 4796 O O . LYS A 1 608 ? -3.883 14.359 24.859 1 96.81 608 LYS A O 1
ATOM 4801 N N . THR A 1 609 ? -2.291 15.891 24.625 1 97.31 609 THR A N 1
ATOM 4802 C CA . THR A 1 609 ? -2.701 16.25 23.281 1 97.31 609 THR A CA 1
ATOM 4803 C C . THR A 1 609 ? -2.338 15.148 22.281 1 97.31 609 THR A C 1
ATOM 4805 O O . THR A 1 609 ? -2.734 15.195 21.125 1 97.31 609 THR A O 1
ATOM 4808 N N . GLY A 1 610 ? -1.606 14.109 22.703 1 97.06 610 GLY A N 1
ATOM 4809 C CA . GLY A 1 610 ? -1.169 13.047 21.812 1 97.06 610 GLY A CA 1
ATOM 4810 C C . GLY A 1 610 ? -1.96 11.758 21.969 1 97.06 610 GLY A C 1
ATOM 4811 O O . GLY A 1 610 ? -1.552 10.703 21.484 1 97.06 610 GLY A O 1
ATOM 4812 N N . ALA A 1 611 ? -3.131 11.844 22.562 1 98 611 ALA A N 1
ATOM 4813 C CA . ALA A 1 611 ? -3.875 10.633 22.891 1 98 611 ALA A CA 1
ATOM 4814 C C . ALA A 1 611 ? -4.371 9.93 21.625 1 98 611 ALA A C 1
ATOM 4816 O O . ALA A 1 611 ? -4.605 8.719 21.641 1 98 611 ALA A O 1
ATOM 4817 N N . PHE A 1 612 ? -4.508 10.633 20.531 1 98.38 612 PHE A N 1
ATOM 4818 C CA . PHE A 1 612 ? -5.078 10.078 19.312 1 98.38 612 PHE A CA 1
ATOM 4819 C C . PHE A 1 612 ? -4 9.391 18.484 1 98.38 612 PHE A C 1
ATOM 4821 O O . PHE A 1 612 ? -4.293 8.836 17.422 1 98.38 612 PHE A O 1
ATOM 4828 N N . VAL A 1 613 ? -2.701 9.367 18.875 1 98.25 613 VAL A N 1
ATOM 4829 C CA . VAL A 1 613 ? -1.643 8.789 18.062 1 98.25 613 VAL A CA 1
ATOM 4830 C C . VAL A 1 613 ? -0.972 7.641 18.812 1 98.25 613 VAL A C 1
ATOM 4832 O O . VAL A 1 613 ? 0.14 7.23 18.469 1 98.25 613 VAL A O 1
ATOM 4835 N N . THR A 1 614 ? -1.586 7.082 19.812 1 98.12 614 THR A N 1
ATOM 4836 C CA . THR A 1 614 ? -0.984 6.027 20.625 1 98.12 614 THR A CA 1
ATOM 4837 C C . THR A 1 614 ? -1.183 4.664 19.984 1 98.12 614 THR A C 1
ATOM 4839 O O . THR A 1 614 ? -0.468 3.709 20.297 1 98.12 614 THR A O 1
ATOM 4842 N N . HIS A 1 615 ? -2.209 4.52 19.203 1 98.44 615 HIS A N 1
ATOM 4843 C CA . HIS A 1 615 ? -2.549 3.277 18.516 1 98.44 615 HIS A CA 1
ATOM 4844 C C . HIS A 1 615 ? -2.828 3.521 17.031 1 98.44 615 HIS A C 1
ATOM 4846 O O . HIS A 1 615 ? -2.871 4.672 16.594 1 98.44 615 HIS A O 1
ATOM 4852 N N . ASP A 1 616 ? -2.99 2.457 16.344 1 98.25 616 ASP A N 1
ATOM 4853 C CA . ASP A 1 616 ? -3.209 2.564 14.906 1 98.25 616 ASP A CA 1
ATOM 4854 C C . ASP A 1 616 ? -4.609 3.086 14.602 1 98.25 616 ASP A C 1
ATOM 4856 O O . ASP A 1 616 ? -4.797 3.867 13.664 1 98.25 616 ASP A O 1
ATOM 4860 N N . PHE A 1 617 ? -5.574 2.607 15.297 1 98.56 617 PHE A N 1
ATOM 4861 C CA . PHE A 1 617 ? -6.922 3.135 15.125 1 98.56 617 PHE A CA 1
ATOM 4862 C C . PHE A 1 617 ? -7.766 2.887 16.375 1 98.56 617 PHE A C 1
ATOM 4864 O O . PHE A 1 617 ? -7.328 2.195 17.297 1 98.56 617 PHE A O 1
ATOM 4871 N N . TYR A 1 618 ? -8.977 3.504 16.484 1 98.88 618 TYR A N 1
ATOM 4872 C CA . TYR A 1 618 ? -9.883 3.535 17.625 1 98.88 618 TYR A CA 1
ATOM 4873 C C . TYR A 1 618 ? -11.336 3.48 17.156 1 98.88 618 TYR A C 1
ATOM 4875 O O . TYR A 1 618 ? -11.656 3.904 16.047 1 98.88 618 TYR A O 1
ATOM 4883 N N . VAL A 1 619 ? -12.164 2.939 18.016 1 98.88 619 VAL A N 1
ATOM 4884 C CA . VAL A 1 619 ? -13.602 3.006 17.781 1 98.88 619 VAL A CA 1
ATOM 4885 C C . VAL A 1 619 ? -14.32 3.496 19.031 1 98.88 619 VAL A C 1
ATOM 4887 O O . VAL A 1 619 ? -14.047 3.018 20.141 1 98.88 619 VAL A O 1
ATOM 4890 N N . THR A 1 620 ? -15.203 4.441 18.875 1 98.88 620 THR A N 1
ATOM 4891 C CA . THR A 1 620 ? -16.031 4.934 19.969 1 98.88 620 THR A CA 1
ATOM 4892 C C . THR A 1 620 ? -17.5 5.016 19.531 1 98.88 620 THR A C 1
ATOM 4894 O O . THR A 1 620 ? -17.812 4.871 18.359 1 98.88 620 THR A O 1
ATOM 4897 N N . GLN A 1 621 ? -18.359 5.23 20.531 1 98.5 621 GLN A N 1
ATOM 4898 C CA . GLN A 1 621 ? -19.734 5.621 20.219 1 98.5 621 GLN A CA 1
ATOM 4899 C C . GLN A 1 621 ? -19.797 7.086 19.812 1 98.5 621 GLN A C 1
ATOM 4901 O O . GLN A 1 621 ? -19.109 7.934 20.375 1 98.5 621 GLN A O 1
ATOM 4906 N N . GLN A 1 622 ? -20.625 7.312 18.859 1 98.44 622 GLN A N 1
ATOM 4907 C CA . GLN A 1 622 ? -20.859 8.688 18.438 1 98.44 622 GLN A CA 1
ATOM 4908 C C . GLN A 1 622 ? -21.547 9.492 19.547 1 98.44 622 GLN A C 1
ATOM 4910 O O . GLN A 1 622 ? -22.531 9.047 20.125 1 98.44 622 GLN A O 1
ATOM 4915 N N . LYS A 1 623 ? -21 10.602 19.875 1 97.56 623 LYS A N 1
ATOM 4916 C CA . LYS A 1 623 ? -21.578 11.578 20.797 1 97.56 623 LYS A CA 1
ATOM 4917 C C . LYS A 1 623 ? -21.453 12.992 20.234 1 97.56 623 LYS A C 1
ATOM 4919 O O . LYS A 1 623 ? -20.438 13.359 19.672 1 97.56 623 LYS A O 1
ATOM 4924 N N . GLU A 1 624 ? -22.5 13.781 20.516 1 97.25 624 GLU A N 1
ATOM 4925 C CA . GLU A 1 624 ? -22.453 15.164 20.078 1 97.25 624 GLU A CA 1
ATOM 4926 C C . GLU A 1 624 ? -21.391 15.961 20.844 1 97.25 624 GLU A C 1
ATOM 4928 O O . GLU A 1 624 ? -20.906 16.984 20.359 1 97.25 624 GLU A O 1
ATOM 4933 N N . THR A 1 625 ? -20.938 15.469 21.938 1 97.62 625 THR A N 1
ATOM 4934 C CA . THR A 1 625 ? -19.938 16.125 22.781 1 97.62 625 THR A CA 1
ATOM 4935 C C . THR A 1 625 ? -18.531 15.703 22.375 1 97.62 625 THR A C 1
ATOM 4937 O O . THR A 1 625 ? -17.547 16.188 22.938 1 97.62 625 THR A O 1
ATOM 4940 N N . GLU A 1 626 ? -18.438 14.789 21.438 1 98.19 626 GLU A N 1
ATOM 4941 C CA . GLU A 1 626 ? -17.156 14.289 20.953 1 98.19 626 GLU A CA 1
ATOM 4942 C C . GLU A 1 626 ? -17.047 14.469 19.438 1 98.19 626 GLU A C 1
ATOM 4944 O O . GLU A 1 626 ? -16.75 13.508 18.719 1 98.19 626 GLU A O 1
ATOM 4949 N N . PRO A 1 627 ? -17.172 15.688 18.984 1 97.5 627 PRO A N 1
ATOM 4950 C CA . PRO A 1 627 ? -17.25 15.891 17.531 1 97.5 627 PRO A CA 1
ATOM 4951 C C . PRO A 1 627 ? -15.891 15.742 16.844 1 97.5 627 PRO A C 1
ATOM 4953 O O . PRO A 1 627 ? -15.828 15.438 15.656 1 97.5 627 PRO A O 1
ATOM 4956 N N . ARG A 1 628 ? -14.781 16.016 17.609 1 98 628 ARG A N 1
ATOM 4957 C CA . ARG A 1 628 ? -13.438 16.016 17.047 1 98 628 ARG A CA 1
ATOM 4958 C C . ARG A 1 628 ? -12.445 15.312 17.969 1 98 628 ARG A C 1
ATOM 4960 O O . ARG A 1 628 ? -12.578 15.383 19.188 1 98 628 ARG A O 1
ATOM 4967 N N . ALA A 1 629 ? -11.43 14.734 17.312 1 98.44 629 ALA A N 1
ATOM 4968 C CA . ALA A 1 629 ? -10.422 14.031 18.109 1 98.44 629 ALA A CA 1
ATOM 4969 C C . ALA A 1 629 ? -9.375 15.008 18.656 1 98.44 629 ALA A C 1
ATOM 4971 O O . ALA A 1 629 ? -8.633 14.672 19.578 1 98.44 629 ALA A O 1
ATOM 4972 N N . ALA A 1 630 ? -9.328 16.156 18.078 1 98.38 630 ALA A N 1
ATOM 4973 C CA . ALA A 1 630 ? -8.375 17.203 18.438 1 98.38 630 ALA A CA 1
ATOM 4974 C C . ALA A 1 630 ? -8.906 18.594 18.031 1 98.38 630 ALA A C 1
ATOM 4976 O O . ALA A 1 630 ? -9.789 18.703 17.188 1 98.38 630 ALA A O 1
ATOM 4977 N N . ASP A 1 631 ? -8.445 19.531 18.734 1 98 631 ASP A N 1
ATOM 4978 C CA . ASP A 1 631 ? -8.688 20.906 18.328 1 98 631 ASP A CA 1
ATOM 4979 C C . ASP A 1 631 ? -7.398 21.562 17.844 1 98 631 ASP A C 1
ATOM 4981 O O . ASP A 1 631 ? -6.312 21.266 18.344 1 98 631 ASP A O 1
ATOM 4985 N N . ALA A 1 632 ? -7.52 22.5 16.969 1 96.88 632 ALA A N 1
ATOM 4986 C CA . ALA A 1 632 ? -6.355 23.172 16.406 1 96.88 632 ALA A CA 1
ATOM 4987 C C . ALA A 1 632 ? -5.57 23.906 17.5 1 96.88 632 ALA A C 1
ATOM 4989 O O . ALA A 1 632 ? -4.359 24.109 17.359 1 96.88 632 ALA A O 1
ATOM 4990 N N . ASN A 1 633 ? -6.203 24.25 18.578 1 96.88 633 ASN A N 1
ATOM 4991 C CA . ASN A 1 633 ? -5.57 25.047 19.625 1 96.88 633 ASN A CA 1
ATOM 4992 C C . ASN A 1 633 ? -5.035 24.172 20.75 1 96.88 633 ASN A C 1
ATOM 4994 O O . ASN A 1 633 ? -4.508 24.688 21.734 1 96.88 633 ASN A O 1
ATOM 4998 N N . ASN A 1 634 ? -5.121 22.844 20.578 1 97.12 634 ASN A N 1
ATOM 4999 C CA . ASN A 1 634 ? -4.613 21.906 21.594 1 97.12 634 ASN A CA 1
ATOM 5000 C C . ASN A 1 634 ? -3.131 22.141 21.875 1 97.12 634 ASN A C 1
ATOM 5002 O O . ASN A 1 634 ? -2.674 21.969 23 1 97.12 634 ASN A O 1
ATOM 5006 N N . GLN A 1 635 ? -2.447 22.562 20.891 1 94.12 635 GLN A N 1
ATOM 5007 C CA . GLN A 1 635 ? -1 22.719 20.984 1 94.12 635 GLN A CA 1
ATOM 5008 C C . GLN A 1 635 ? -0.628 23.703 22.094 1 94.12 635 GLN A C 1
ATOM 5010 O O . GLN A 1 635 ? 0.453 23.609 22.688 1 94.12 635 GLN A O 1
ATOM 5015 N N . PHE A 1 636 ? -1.479 24.625 22.453 1 94.75 636 PHE A N 1
ATOM 5016 C CA . PHE A 1 636 ? -1.122 25.734 23.312 1 94.75 636 PHE A CA 1
ATOM 5017 C C . PHE A 1 636 ? -1.282 25.359 24.781 1 94.75 636 PHE A C 1
ATOM 5019 O O . PHE A 1 636 ? -0.848 26.109 25.672 1 94.75 636 PHE A O 1
ATOM 5026 N N . ASN A 1 637 ? -1.916 24.266 25.031 1 94.75 637 ASN A N 1
ATOM 5027 C CA . ASN A 1 637 ? -2.047 23.766 26.406 1 94.75 637 ASN A CA 1
ATOM 5028 C C . ASN A 1 637 ? -2.049 22.234 26.422 1 94.75 637 ASN A C 1
ATOM 5030 O O . ASN A 1 637 ? -3.102 21.609 26.594 1 94.75 637 ASN A O 1
ATOM 5034 N N . LYS A 1 638 ? -0.946 21.656 26.422 1 93.44 638 LYS A N 1
ATOM 5035 C CA . LYS A 1 638 ? -0.82 20.234 26.156 1 93.44 638 LYS A CA 1
ATOM 5036 C C . LYS A 1 638 ? -1.318 19.406 27.344 1 93.44 638 LYS A C 1
ATOM 5038 O O . LYS A 1 638 ? -1.727 18.266 27.188 1 93.44 638 LYS A O 1
ATOM 5043 N N . ASP A 1 639 ? -1.274 19.922 28.562 1 93.56 639 ASP A N 1
ATOM 5044 C CA . ASP A 1 639 ? -1.628 19.156 29.75 1 93.56 639 ASP A CA 1
ATOM 5045 C C . ASP A 1 639 ? -3.102 19.344 30.109 1 93.56 639 ASP A C 1
ATOM 5047 O O . ASP A 1 639 ? -3.654 18.578 30.906 1 93.56 639 ASP A O 1
ATOM 5051 N N . ASP A 1 640 ? -3.715 20.344 29.547 1 97.19 640 ASP A N 1
ATOM 5052 C CA . ASP A 1 640 ? -5.145 20.594 29.703 1 97.19 640 ASP A CA 1
ATOM 5053 C C . ASP A 1 640 ? -5.75 21.094 28.391 1 97.19 640 ASP A C 1
ATOM 5055 O O . ASP A 1 640 ? -6.297 22.203 28.328 1 97.19 640 ASP A O 1
ATOM 5059 N N . PRO A 1 641 ? -5.68 20.281 27.406 1 97.81 641 PRO A N 1
ATOM 5060 C CA . PRO A 1 641 ? -6.082 20.719 26.062 1 97.81 641 PRO A CA 1
ATOM 5061 C C . PRO A 1 641 ? -7.594 20.875 25.922 1 97.81 641 PRO A C 1
ATOM 5063 O O . PRO A 1 641 ? -8.352 20.281 26.703 1 97.81 641 PRO A O 1
ATOM 5066 N N . LEU A 1 642 ? -8.055 21.656 24.969 1 98.44 642 LEU A N 1
ATOM 5067 C CA . LEU A 1 642 ? -9.477 21.766 24.688 1 98.44 642 LEU A CA 1
ATOM 5068 C C . LEU A 1 642 ? -10.109 20.391 24.5 1 98.44 642 LEU A C 1
ATOM 5070 O O . LEU A 1 642 ? -11.117 20.078 25.125 1 98.44 642 LEU A O 1
ATOM 5074 N N . VAL A 1 643 ? -9.5 19.594 23.656 1 98.56 643 VAL A N 1
ATOM 5075 C CA . VAL A 1 643 ? -9.992 18.25 23.391 1 98.56 643 VAL A CA 1
ATOM 5076 C C . VAL A 1 643 ? -8.992 17.234 23.938 1 98.56 643 VAL A C 1
ATOM 5078 O O . VAL A 1 643 ? -7.832 17.219 23.516 1 98.56 643 VAL A O 1
ATOM 5081 N N . ASP A 1 644 ? -9.383 16.484 24.844 1 98.44 644 ASP A N 1
ATOM 5082 C CA . ASP A 1 644 ? -8.641 15.344 25.375 1 98.44 644 ASP A CA 1
ATOM 5083 C C . ASP A 1 644 ? -9.242 14.023 24.875 1 98.44 644 ASP A C 1
ATOM 5085 O O . ASP A 1 644 ? -10.172 13.492 25.484 1 98.44 644 ASP A O 1
ATOM 5089 N N . PHE A 1 645 ? -8.656 13.477 23.859 1 98.56 645 PHE A N 1
ATOM 5090 C CA . PHE A 1 645 ? -9.188 12.305 23.172 1 98.56 645 PHE A CA 1
ATOM 5091 C C . PHE A 1 645 ? -9.234 11.109 24.109 1 98.56 645 PHE A C 1
ATOM 5093 O O . PHE A 1 645 ? -10.109 10.242 23.984 1 98.56 645 PHE A O 1
ATOM 5100 N N . ALA A 1 646 ? -8.312 11.016 25.047 1 98.25 646 ALA A N 1
ATOM 5101 C CA . ALA A 1 646 ? -8.273 9.891 25.969 1 98.25 646 ALA A CA 1
ATOM 5102 C C . ALA A 1 646 ? -9.586 9.773 26.75 1 98.25 646 ALA A C 1
ATOM 5104 O O . ALA A 1 646 ? -10 8.672 27.125 1 98.25 646 ALA A O 1
ATOM 5105 N N . SER A 1 647 ? -10.25 10.875 26.906 1 97.88 647 SER A N 1
ATOM 5106 C CA . SER A 1 647 ? -11.477 10.906 27.703 1 97.88 647 SER A CA 1
ATOM 5107 C C . SER A 1 647 ? -12.641 10.281 26.953 1 97.88 647 SER A C 1
ATOM 5109 O O . SER A 1 647 ? -13.68 9.984 27.562 1 97.88 647 SER A O 1
ATOM 5111 N N . PHE A 1 648 ? -12.523 10.094 25.688 1 98.56 648 PHE A N 1
ATOM 5112 C CA . PHE A 1 648 ? -13.602 9.531 24.875 1 98.56 648 PHE A CA 1
ATOM 5113 C C . PHE A 1 648 ? -13.859 8.086 25.266 1 98.56 648 PHE A C 1
ATOM 5115 O O . PHE A 1 648 ? -14.938 7.547 25 1 98.56 648 PHE A O 1
ATOM 5122 N N . PHE A 1 649 ? -12.914 7.441 25.812 1 98.5 649 PHE A N 1
ATOM 5123 C CA . PHE A 1 649 ? -13.016 6.031 26.172 1 98.5 649 PHE A CA 1
ATOM 5124 C C . PHE A 1 649 ? -13.547 5.871 27.578 1 98.5 649 PHE A C 1
ATOM 5126 O O . PHE A 1 649 ? -12.797 5.543 28.5 1 98.5 649 PHE A O 1
ATOM 5133 N N . ASP A 1 650 ? -14.812 5.938 27.703 1 97.69 650 ASP A N 1
ATOM 5134 C CA . ASP A 1 650 ? -15.484 5.906 29 1 97.69 650 ASP A CA 1
ATOM 5135 C C . ASP A 1 650 ? -16.312 4.633 29.156 1 97.69 650 ASP A C 1
ATOM 5137 O O . ASP A 1 650 ? -17.406 4.664 29.719 1 97.69 650 ASP A O 1
ATOM 5141 N N . GLU A 1 651 ? -15.953 3.566 28.469 1 97.5 651 GLU A N 1
ATOM 5142 C CA . GLU A 1 651 ? -16.406 2.195 28.688 1 97.5 651 GLU A CA 1
ATOM 5143 C C . GLU A 1 651 ? -17.812 1.977 28.109 1 97.5 651 GLU A C 1
ATOM 5145 O O . GLU A 1 651 ? -18.531 1.097 28.562 1 97.5 651 GLU A O 1
ATOM 5150 N N . GLU A 1 652 ? -18.156 2.721 27.141 1 98.38 652 GLU A N 1
ATOM 5151 C CA . GLU A 1 652 ? -19.438 2.48 26.5 1 98.38 652 GLU A CA 1
ATOM 5152 C C . GLU A 1 652 ? -19.406 1.234 25.625 1 98.38 652 GLU A C 1
ATOM 5154 O O . GLU A 1 652 ? -18.328 0.856 25.125 1 98.38 652 GLU A O 1
ATOM 5159 N N . THR A 1 653 ? -20.609 0.633 25.453 1 98.56 653 THR A N 1
ATOM 5160 C CA . THR A 1 653 ? -20.719 -0.545 24.594 1 98.56 653 THR A CA 1
ATOM 5161 C C . THR A 1 653 ? -20.578 -0.165 23.125 1 98.56 653 THR A C 1
ATOM 5163 O O . THR A 1 653 ? -20.969 0.935 22.719 1 98.56 653 THR A O 1
ATOM 5166 N N . LEU A 1 654 ? -20.016 -1.035 22.359 1 98.81 654 LEU A N 1
ATOM 5167 C CA . LEU A 1 654 ? -19.906 -0.861 20.922 1 98.81 654 LEU A CA 1
ATOM 5168 C C . LEU A 1 654 ? -20.828 -1.834 20.188 1 98.81 654 LEU A C 1
ATOM 5170 O O . LEU A 1 654 ? -20.656 -2.062 18.984 1 98.81 654 LEU A O 1
ATOM 5174 N N . GLU A 1 655 ? -21.797 -2.424 20.875 1 98.69 655 GLU A N 1
ATOM 5175 C CA . GLU A 1 655 ? -22.719 -3.395 20.297 1 98.69 655 GLU A CA 1
ATOM 5176 C C . GLU A 1 655 ? -23.953 -2.705 19.734 1 98.69 655 GLU A C 1
ATOM 5178 O O . GLU A 1 655 ? -24.812 -2.242 20.484 1 98.69 655 GLU A O 1
ATOM 5183 N N . GLN A 1 656 ? -24.047 -2.736 18.438 1 98.62 656 GLN A N 1
ATOM 5184 C CA . GLN A 1 656 ? -25.188 -2.158 17.719 1 98.62 656 GLN A CA 1
ATOM 5185 C C . GLN A 1 656 ? -25.438 -0.727 18.188 1 98.62 656 GLN A C 1
ATOM 5187 O O . GLN A 1 656 ? -26.562 -0.396 18.594 1 98.62 656 GLN A O 1
ATOM 5192 N N . GLU A 1 657 ? -24.484 0.093 18.078 1 98.75 657 GLU A N 1
ATOM 5193 C CA . GLU A 1 657 ? -24.5 1.516 18.406 1 98.75 657 GLU A CA 1
ATOM 5194 C C . GLU A 1 657 ? -24 2.357 17.234 1 98.75 657 GLU A C 1
ATOM 5196 O O . GLU A 1 657 ? -23.5 1.818 16.25 1 98.75 657 GLU A O 1
ATOM 5201 N N . ASP A 1 658 ? -24.234 3.65 17.328 1 98.75 658 ASP A N 1
ATOM 5202 C CA . ASP A 1 658 ? -23.656 4.586 16.359 1 98.75 658 ASP A CA 1
ATOM 5203 C C . ASP A 1 658 ? -22.141 4.727 16.578 1 98.75 658 ASP A C 1
ATOM 5205 O O . ASP A 1 658 ? -21.703 5.297 17.578 1 98.75 658 ASP A O 1
ATOM 5209 N N . LEU A 1 659 ? -21.344 4.188 15.625 1 98.88 659 LEU A N 1
ATOM 5210 C CA . LEU A 1 659 ? -19.906 4.035 15.875 1 98.88 659 LEU A CA 1
ATOM 5211 C C . LEU A 1 659 ? -19.109 5.023 15.039 1 98.88 659 LEU A C 1
ATOM 5213 O O . LEU A 1 659 ? -19.469 5.32 13.898 1 98.88 659 LEU A O 1
ATOM 5217 N N . VAL A 1 660 ? -18.031 5.492 15.617 1 98.88 660 VAL A N 1
ATOM 5218 C CA . VAL A 1 660 ? -17.062 6.344 14.945 1 98.88 660 VAL A CA 1
ATOM 5219 C C . VAL A 1 660 ? -15.688 5.668 14.961 1 98.88 660 VAL A C 1
ATOM 5221 O O . VAL A 1 660 ? -15.195 5.27 16.016 1 98.88 660 VAL A O 1
ATOM 5224 N N . LEU A 1 661 ? -15.133 5.527 13.789 1 98.88 661 LEU A N 1
ATOM 5225 C CA . LEU A 1 661 ? -13.758 5.055 13.625 1 98.88 661 LEU A CA 1
ATOM 5226 C C . LEU A 1 661 ? -12.789 6.227 13.539 1 98.88 661 LEU A C 1
ATOM 5228 O O . LEU A 1 661 ? -13.031 7.184 12.797 1 98.88 661 LEU A O 1
ATOM 5232 N N . TRP A 1 662 ? -11.742 6.176 14.375 1 98.88 662 TRP A N 1
ATOM 5233 C CA . TRP A 1 662 ? -10.602 7.078 14.273 1 98.88 662 TRP A CA 1
ATOM 5234 C C . TRP A 1 662 ? -9.344 6.324 13.836 1 98.88 662 TRP A C 1
ATOM 5236 O O . TRP A 1 662 ? -8.945 5.352 14.484 1 98.88 662 TRP A O 1
ATOM 5246 N N . PHE A 1 663 ? -8.688 6.742 12.742 1 98.75 663 PHE A N 1
ATOM 5247 C CA . PHE A 1 663 ? -7.551 5.949 12.297 1 98.75 663 PHE A CA 1
ATOM 5248 C C . PHE A 1 663 ? -6.375 6.852 11.938 1 98.75 663 PHE A C 1
ATOM 5250 O O . PHE A 1 663 ? -6.562 8.023 11.617 1 98.75 663 PHE A O 1
ATOM 5257 N N . ASN A 1 664 ? -5.176 6.262 12.008 1 98.69 664 ASN A N 1
ATOM 5258 C CA . ASN A 1 664 ? -3.949 7.004 11.734 1 98.69 664 ASN A CA 1
ATOM 5259 C C . ASN A 1 664 ? -3.299 6.551 10.43 1 98.69 664 ASN A C 1
ATOM 5261 O O . ASN A 1 664 ? -3.242 5.355 10.141 1 98.69 664 ASN A O 1
ATOM 5265 N N . LEU A 1 665 ? -2.93 7.504 9.633 1 98.38 665 LEU A N 1
ATOM 5266 C CA . LEU A 1 665 ? -1.975 7.375 8.539 1 98.38 665 LEU A CA 1
ATOM 5267 C C . LEU A 1 665 ? -0.65 8.047 8.891 1 98.38 665 LEU A C 1
ATOM 5269 O O . LEU A 1 665 ? -0.573 8.805 9.859 1 98.38 665 LEU A O 1
ATOM 5273 N N . GLY A 1 666 ? 0.396 7.691 8.125 1 96.69 666 GLY A N 1
ATOM 5274 C CA . GLY A 1 666 ? 1.645 8.398 8.367 1 96.69 666 GLY A CA 1
ATOM 5275 C C . GLY A 1 666 ? 2.867 7.609 7.938 1 96.69 666 GLY A C 1
ATOM 5276 O O . GLY A 1 666 ? 2.764 6.676 7.133 1 96.69 666 GLY A O 1
ATOM 5277 N N . MET A 1 667 ? 4.047 8.125 8.461 1 94.81 667 MET A N 1
ATOM 5278 C CA . MET A 1 667 ? 5.32 7.477 8.164 1 94.81 667 MET A CA 1
ATOM 5279 C C . MET A 1 667 ? 6.363 7.805 9.227 1 94.81 667 MET A C 1
ATOM 5281 O O . MET A 1 667 ? 6.336 8.891 9.812 1 94.81 667 MET A O 1
ATOM 5285 N N . HIS A 1 668 ? 7.188 6.793 9.484 1 97.25 668 HIS A N 1
ATOM 5286 C CA . HIS A 1 668 ? 8.484 7.062 10.102 1 97.25 668 HIS A CA 1
ATOM 5287 C C . HIS A 1 668 ? 9.508 7.52 9.07 1 97.25 668 HIS A C 1
ATOM 5289 O O . HIS A 1 668 ? 9.758 6.816 8.086 1 97.25 668 HIS A O 1
ATOM 5295 N N . HIS A 1 669 ? 10.039 8.641 9.273 1 97.56 669 HIS A N 1
ATOM 5296 C CA . HIS A 1 669 ? 10.93 9.18 8.258 1 97.56 669 HIS A CA 1
ATOM 5297 C C . HIS A 1 669 ? 12.344 9.352 8.797 1 97.56 669 HIS A C 1
ATOM 5299 O O . HIS A 1 669 ? 12.547 10.039 9.797 1 97.56 669 HIS A O 1
ATOM 5305 N N . LEU A 1 670 ? 13.234 8.719 8.25 1 97.44 670 LEU A N 1
ATOM 5306 C CA . LEU A 1 670 ? 14.664 8.914 8.422 1 97.44 670 LEU A CA 1
ATOM 5307 C C . LEU A 1 670 ? 15.305 9.445 7.141 1 97.44 670 LEU A C 1
ATOM 5309 O O . LEU A 1 670 ? 15.844 8.672 6.348 1 97.44 670 LEU A O 1
ATOM 5313 N N . PRO A 1 671 ? 15.281 10.758 6.984 1 97.62 671 PRO A N 1
ATOM 5314 C CA . PRO A 1 671 ? 15.727 11.32 5.707 1 97.62 671 PRO A CA 1
ATOM 5315 C C . PRO A 1 671 ? 17.141 10.898 5.332 1 97.62 671 PRO A C 1
ATOM 5317 O O . PRO A 1 671 ? 18.031 10.859 6.195 1 97.62 671 PRO A O 1
ATOM 5320 N N . HIS A 1 672 ? 17.312 10.547 4.129 1 97.81 672 HIS A N 1
ATOM 5321 C CA . HIS A 1 672 ? 18.594 10.172 3.539 1 97.81 672 HIS A CA 1
ATOM 5322 C C . HIS A 1 672 ? 18.969 11.117 2.4 1 97.81 672 HIS A C 1
ATOM 5324 O O . HIS A 1 672 ? 18.281 12.109 2.16 1 97.81 672 HIS A O 1
ATOM 5330 N N . THR A 1 673 ? 20.094 10.859 1.746 1 98 673 THR A N 1
ATOM 5331 C CA . THR A 1 673 ? 20.609 11.773 0.739 1 98 673 THR A CA 1
ATOM 5332 C C . THR A 1 673 ? 19.594 11.969 -0.388 1 98 673 THR A C 1
ATOM 5334 O O . THR A 1 673 ? 19.531 13.039 -0.994 1 98 673 THR A O 1
ATOM 5337 N N . GLY A 1 674 ? 18.75 11.016 -0.605 1 96.31 674 GLY A N 1
ATOM 5338 C CA . GLY A 1 674 ? 17.766 11.086 -1.673 1 96.31 674 GLY A CA 1
ATOM 5339 C C . GLY A 1 674 ? 16.609 12.016 -1.36 1 96.31 674 GLY A C 1
ATOM 5340 O O . GLY A 1 674 ? 15.781 12.297 -2.23 1 96.31 674 GLY A O 1
ATOM 5341 N N . ASP A 1 675 ? 16.547 12.578 -0.166 1 97.19 675 ASP A N 1
ATOM 5342 C CA . ASP A 1 675 ? 15.5 13.5 0.245 1 97.19 675 ASP A CA 1
ATOM 5343 C C . ASP A 1 675 ? 15.898 14.945 -0.054 1 97.19 675 ASP A C 1
ATOM 5345 O O . ASP A 1 675 ? 15.18 15.883 0.314 1 97.19 675 ASP A O 1
ATOM 5349 N N . LEU A 1 676 ? 17.031 15.156 -0.633 1 96.44 676 LEU A N 1
ATOM 5350 C CA . LEU A 1 676 ? 17.5 16.5 -0.985 1 96.44 676 LEU A CA 1
ATOM 5351 C C . LEU A 1 676 ? 17.328 16.75 -2.479 1 96.44 676 LEU A C 1
ATOM 5353 O O . LEU A 1 676 ? 17.875 16.016 -3.307 1 96.44 676 LEU A O 1
ATOM 5357 N N . PRO A 1 677 ? 16.547 17.75 -2.896 1 92.81 677 PRO A N 1
ATOM 5358 C CA . PRO A 1 677 ? 16.031 18.812 -2.039 1 92.81 677 PRO A CA 1
ATOM 5359 C C . PRO A 1 677 ? 14.703 18.453 -1.372 1 92.81 677 PRO A C 1
ATOM 5361 O O . PRO A 1 677 ? 14.344 19.031 -0.347 1 92.81 677 PRO A O 1
ATOM 5364 N N . ASN A 1 678 ? 13.906 17.516 -2.064 1 94.88 678 ASN A N 1
ATOM 5365 C CA . ASN A 1 678 ? 12.57 17.25 -1.547 1 94.88 678 ASN A CA 1
ATOM 5366 C C . ASN A 1 678 ? 12.359 15.758 -1.276 1 94.88 678 ASN A C 1
ATOM 5368 O O . ASN A 1 678 ? 12.93 14.914 -1.968 1 94.88 678 ASN A O 1
ATOM 5372 N N . THR A 1 679 ? 11.547 15.492 -0.273 1 96.5 679 THR A N 1
ATOM 5373 C CA . THR A 1 679 ? 11.039 14.141 -0.064 1 96.5 679 THR A CA 1
ATOM 5374 C C . THR A 1 679 ? 10.164 13.695 -1.236 1 96.5 679 THR A C 1
ATOM 5376 O O . THR A 1 679 ? 9.422 14.508 -1.799 1 96.5 679 THR A O 1
ATOM 5379 N N . MET A 1 680 ? 10.188 12.398 -1.581 1 96.25 680 MET A N 1
ATOM 5380 C CA . MET A 1 680 ? 9.469 11.891 -2.746 1 96.25 680 MET A CA 1
ATOM 5381 C C . MET A 1 680 ? 8.078 11.406 -2.355 1 96.25 680 MET A C 1
ATOM 5383 O O . MET A 1 680 ? 7.934 10.547 -1.486 1 96.25 680 MET A O 1
ATOM 5387 N N . PHE A 1 681 ? 6.996 11.852 -3.164 1 95.5 681 PHE A N 1
ATOM 5388 C CA . PHE A 1 681 ? 5.625 11.391 -2.959 1 95.5 681 PHE A CA 1
ATOM 5389 C C . PHE A 1 681 ? 5.52 9.891 -3.199 1 95.5 681 PHE A C 1
ATOM 5391 O O . PHE A 1 681 ? 4.66 9.227 -2.617 1 95.5 681 PHE A O 1
ATOM 5398 N N . SER A 1 682 ? 6.418 9.414 -3.992 1 90.62 682 SER A N 1
ATOM 5399 C CA . SER A 1 682 ? 6.359 8.008 -4.367 1 90.62 682 SER A CA 1
ATOM 5400 C C . SER A 1 682 ? 6.699 7.105 -3.186 1 90.62 682 SER A C 1
ATOM 5402 O O . SER A 1 682 ? 6.133 6.02 -3.043 1 90.62 682 SER A O 1
ATOM 5404 N N . SER A 1 683 ? 7.543 7.543 -2.357 1 90.81 683 SER A N 1
ATOM 5405 C CA . SER A 1 683 ? 7.988 6.754 -1.217 1 90.81 683 SER A CA 1
ATOM 5406 C C . SER A 1 683 ? 7.188 7.09 0.036 1 90.81 683 SER A C 1
ATOM 5408 O O . SER A 1 683 ? 6.824 6.195 0.805 1 90.81 683 SER A O 1
ATOM 5410 N N . ALA A 1 684 ? 6.93 8.336 0.231 1 95.69 684 ALA A N 1
ATOM 5411 C CA . ALA A 1 684 ? 6.23 8.812 1.424 1 95.69 684 ALA A CA 1
ATOM 5412 C C . ALA A 1 684 ? 4.719 8.688 1.257 1 95.69 684 ALA A C 1
ATOM 5414 O O . ALA A 1 684 ? 4.035 9.68 0.986 1 95.69 684 ALA A O 1
ATOM 5415 N N . HIS A 1 685 ? 4.246 7.488 1.472 1 96.69 685 HIS A N 1
ATOM 5416 C CA . HIS A 1 685 ? 2.861 7.168 1.145 1 96.69 685 HIS A CA 1
ATOM 5417 C C . HIS A 1 685 ? 2.209 6.344 2.25 1 96.69 685 HIS A C 1
ATOM 5419 O O . HIS A 1 685 ? 2.828 5.422 2.789 1 96.69 685 HIS A O 1
ATOM 5425 N N . SER A 1 686 ? 1.052 6.684 2.684 1 97.69 686 SER A N 1
ATOM 5426 C CA . SER A 1 686 ? 0.218 5.965 3.643 1 97.69 686 SER A CA 1
ATOM 5427 C C . SER A 1 686 ? -1.247 5.98 3.221 1 97.69 686 SER A C 1
ATOM 5429 O O . SER A 1 686 ? -1.745 6.992 2.727 1 97.69 686 SER A O 1
ATOM 5431 N N . ALA A 1 687 ? -1.959 4.84 3.393 1 97.94 687 ALA A N 1
ATOM 5432 C CA . ALA A 1 687 ? -3.338 4.801 2.91 1 97.94 687 ALA A CA 1
ATOM 5433 C C . ALA A 1 687 ? -4.152 3.754 3.66 1 97.94 687 ALA A C 1
ATOM 5435 O O . ALA A 1 687 ? -3.613 2.74 4.109 1 97.94 687 ALA A O 1
ATOM 5436 N N . MET A 1 688 ? -5.414 4.016 3.789 1 97.81 688 MET A N 1
ATOM 5437 C CA . MET A 1 688 ? -6.422 3.141 4.383 1 97.81 688 MET A CA 1
ATOM 5438 C C . MET A 1 688 ? -7.617 2.979 3.449 1 97.81 688 MET A C 1
ATOM 5440 O O . MET A 1 688 ? -8.062 3.947 2.834 1 97.81 688 MET A O 1
ATOM 5444 N N . ARG A 1 689 ? -8.07 1.754 3.354 1 97.31 689 ARG A N 1
ATOM 5445 C CA . ARG A 1 689 ? -9.195 1.459 2.471 1 97.31 689 ARG A CA 1
ATOM 5446 C C . ARG A 1 689 ? -10.352 0.839 3.244 1 97.31 689 ARG A C 1
ATOM 5448 O O . ARG A 1 689 ? -10.141 -0.006 4.117 1 97.31 689 ARG A O 1
ATOM 5455 N N . PHE A 1 690 ? -11.578 1.292 2.932 1 98.31 690 PHE A N 1
ATOM 5456 C CA . PHE A 1 690 ? -12.828 0.703 3.402 1 98.31 690 PHE A CA 1
ATOM 5457 C C . PHE A 1 690 ? -13.547 -0.019 2.27 1 98.31 690 PHE A C 1
ATOM 5459 O O . PHE A 1 690 ? -13.82 0.573 1.225 1 98.31 690 PHE A O 1
ATOM 5466 N N . GLU A 1 691 ? -13.828 -1.244 2.48 1 96.94 691 GLU A N 1
ATOM 5467 C CA . GLU A 1 691 ? -14.461 -1.972 1.388 1 96.94 691 GLU A CA 1
ATOM 5468 C C . GLU A 1 691 ? -15.594 -2.855 1.9 1 96.94 691 GLU A C 1
ATOM 5470 O O . GLU A 1 691 ? -15.562 -3.32 3.041 1 96.94 691 GLU A O 1
ATOM 5475 N N . PRO A 1 692 ? -16.578 -3.133 1.054 1 97.69 692 PRO A N 1
ATOM 5476 C CA . PRO A 1 692 ? -17.719 -3.961 1.456 1 97.69 692 PRO A CA 1
ATOM 5477 C C . PRO A 1 692 ? -17.312 -5.363 1.893 1 97.69 692 PRO A C 1
ATOM 5479 O O . PRO A 1 692 ? -16.406 -5.953 1.305 1 97.69 692 PRO A O 1
ATOM 5482 N N . LEU A 1 693 ? -17.922 -5.836 2.891 1 98.06 693 LEU A N 1
ATOM 5483 C CA . LEU A 1 693 ? -17.828 -7.199 3.398 1 98.06 693 LEU A CA 1
ATOM 5484 C C . LEU A 1 693 ? -19.203 -7.785 3.643 1 98.06 693 LEU A C 1
ATOM 5486 O O . LEU A 1 693 ? -19.875 -7.414 4.605 1 98.06 693 LEU A O 1
ATOM 5490 N N . ASN A 1 694 ? -19.609 -8.68 2.773 1 98.25 694 ASN A N 1
ATOM 5491 C CA . ASN A 1 694 ? -20.938 -9.281 2.838 1 98.25 694 ASN A CA 1
ATOM 5492 C C . ASN A 1 694 ? -22.031 -8.227 2.797 1 98.25 694 ASN A C 1
ATOM 5494 O O . ASN A 1 694 ? -23.141 -8.453 3.283 1 98.25 694 ASN A O 1
ATOM 5498 N N . TYR A 1 695 ? -21.734 -7.062 2.322 1 98 695 TYR A N 1
ATOM 5499 C CA . TYR A 1 695 ? -22.656 -5.938 2.244 1 98 695 TYR A CA 1
ATOM 5500 C C . TYR A 1 695 ? -23.531 -6.047 1.008 1 98 695 TYR A C 1
ATOM 5502 O O . TYR A 1 695 ? -24.734 -5.75 1.064 1 98 695 TYR A O 1
ATOM 5510 N N . LEU A 1 696 ? -22.922 -6.41 -0.114 1 95.19 696 LEU A N 1
ATOM 5511 C CA . LEU A 1 696 ? -23.609 -6.652 -1.377 1 95.19 696 LEU A CA 1
ATOM 5512 C C . LEU A 1 696 ? -23.812 -8.148 -1.615 1 95.19 696 LEU A C 1
ATOM 5514 O O . LEU A 1 696 ? -23.125 -8.969 -0.993 1 95.19 696 LEU A O 1
ATOM 5518 N N . VAL A 1 697 ? -24.672 -8.469 -2.514 1 92.75 697 VAL A N 1
ATOM 5519 C CA . VAL A 1 697 ? -24.938 -9.883 -2.76 1 92.75 697 VAL A CA 1
ATOM 5520 C C . VAL A 1 697 ? -24.031 -10.398 -3.873 1 92.75 697 VAL A C 1
ATOM 5522 O O . VAL A 1 697 ? -24.031 -11.594 -4.176 1 92.75 697 VAL A O 1
ATOM 5525 N N . GLY A 1 698 ? -23.266 -9.617 -4.418 1 94.56 698 GLY A N 1
ATOM 5526 C CA . GLY A 1 698 ? -22.312 -9.961 -5.457 1 94.56 698 GLY A CA 1
ATOM 5527 C C . GLY A 1 698 ? -21.375 -8.812 -5.805 1 94.56 698 GLY A C 1
ATOM 5528 O O . GLY A 1 698 ? -21.438 -7.746 -5.188 1 94.56 698 GLY A O 1
ATOM 5529 N N . ASP A 1 699 ? -20.516 -9.031 -6.754 1 93.44 699 ASP A N 1
ATOM 5530 C CA . ASP A 1 699 ? -19.609 -8.016 -7.277 1 93.44 699 ASP A CA 1
ATOM 5531 C C . ASP A 1 699 ? -20.375 -6.945 -8.055 1 93.44 699 ASP A C 1
ATOM 5533 O O . ASP A 1 699 ? -20.984 -7.234 -9.086 1 93.44 699 ASP A O 1
ATOM 5537 N N . PRO A 1 700 ? -20.25 -5.746 -7.637 1 93.56 700 PRO A N 1
ATOM 5538 C CA . PRO A 1 700 ? -21.047 -4.719 -8.305 1 93.56 700 PRO A CA 1
ATOM 5539 C C . PRO A 1 700 ? -20.453 -4.297 -9.656 1 93.56 700 PRO A C 1
ATOM 5541 O O . PRO A 1 700 ? -21.156 -3.693 -10.477 1 93.56 700 PRO A O 1
ATOM 5544 N N . SER A 1 701 ? -19.203 -4.602 -9.93 1 94.19 701 SER A N 1
ATOM 5545 C CA . SER A 1 701 ? -18.562 -4.156 -11.164 1 94.19 701 SER A CA 1
ATOM 5546 C C . SER A 1 701 ? -19.141 -4.871 -12.383 1 94.19 701 SER A C 1
ATOM 5548 O O . SER A 1 701 ? -18.938 -4.438 -13.516 1 94.19 701 SER A O 1
ATOM 5550 N N . VAL A 1 702 ? -19.906 -5.938 -12.211 1 95 702 VAL A N 1
ATOM 5551 C CA . VAL A 1 702 ? -20.5 -6.676 -13.328 1 95 702 VAL A CA 1
ATOM 5552 C C . VAL A 1 702 ? -21.516 -5.801 -14.055 1 95 702 VAL A C 1
ATOM 5554 O O . VAL A 1 702 ? -21.875 -6.078 -15.203 1 95 702 VAL A O 1
ATOM 5557 N N . SER A 1 703 ? -21.969 -4.758 -13.414 1 95.38 703 SER A N 1
ATOM 5558 C CA . SER A 1 703 ? -22.969 -3.9 -14.031 1 95.38 703 SER A CA 1
ATOM 5559 C C . SER A 1 703 ? -22.344 -2.898 -14.992 1 95.38 703 SER A C 1
ATOM 5561 O O . SER A 1 703 ? -23.031 -2.266 -15.781 1 95.38 703 SER A O 1
ATOM 5563 N N . SER A 1 704 ? -21.078 -2.74 -14.953 1 96.25 704 SER A N 1
ATOM 5564 C CA . SER A 1 704 ? -20.391 -1.716 -15.742 1 96.25 704 SER A CA 1
ATOM 5565 C C . SER A 1 704 ? -20.422 -2.053 -17.234 1 96.25 704 SER A C 1
ATOM 5567 O O . SER A 1 704 ? -20.281 -3.215 -17.609 1 96.25 704 SER A O 1
ATOM 5569 N N . ASN A 1 705 ? -20.547 -0.98 -18.047 1 95.94 705 ASN A N 1
ATOM 5570 C CA . ASN A 1 705 ? -20.406 -1.119 -19.484 1 95.94 705 ASN A CA 1
ATOM 5571 C C . ASN A 1 705 ? -18.938 -1.3 -19.891 1 95.94 705 ASN A C 1
ATOM 5573 O O . ASN A 1 705 ? -18.656 -1.766 -21 1 95.94 705 ASN A O 1
ATOM 5577 N N . GLN A 1 706 ? -18.094 -0.924 -19.047 1 95.94 706 GLN A N 1
ATOM 5578 C CA . GLN A 1 706 ? -16.672 -0.844 -19.391 1 95.94 706 GLN A CA 1
ATOM 5579 C C . GLN A 1 706 ? -15.984 -2.189 -19.188 1 95.94 706 GLN A C 1
ATOM 5581 O O . GLN A 1 706 ? -15.07 -2.309 -18.375 1 95.94 706 GLN A O 1
ATOM 5586 N N . GLN A 1 707 ? -16.375 -3.182 -19.891 1 96.69 707 GLN A N 1
ATOM 5587 C CA . GLN A 1 707 ? -15.836 -4.539 -19.844 1 96.69 707 GLN A CA 1
ATOM 5588 C C . GLN A 1 707 ? -15.867 -5.199 -21.219 1 96.69 707 GLN A C 1
ATOM 5590 O O . GLN A 1 707 ? -16.484 -4.68 -22.141 1 96.69 707 GLN A O 1
ATOM 5595 N N . VAL A 1 708 ? -15.164 -6.312 -21.359 1 96 708 VAL A N 1
ATOM 5596 C CA . VAL A 1 708 ? -15.07 -7.02 -22.625 1 96 708 VAL A CA 1
ATOM 5597 C C . VAL A 1 708 ? -15.016 -8.523 -22.375 1 96 708 VAL A C 1
ATOM 5599 O O . VAL A 1 708 ? -14.531 -8.969 -21.328 1 96 708 VAL A O 1
ATOM 5602 N N . ARG A 1 709 ? -15.57 -9.297 -23.188 1 93.81 709 ARG A N 1
ATOM 5603 C CA . ARG A 1 709 ? -15.391 -10.742 -23.281 1 93.81 709 ARG A CA 1
ATOM 5604 C C . ARG A 1 709 ? -14.836 -11.141 -24.641 1 93.81 709 ARG A C 1
ATOM 5606 O O . ARG A 1 709 ? -15.383 -10.734 -25.672 1 93.81 709 ARG A O 1
ATOM 5613 N N . ILE A 1 710 ? -13.781 -11.828 -24.656 1 92.5 710 ILE A N 1
ATOM 5614 C CA . ILE A 1 710 ? -13.133 -12.289 -25.891 1 92.5 710 ILE A CA 1
ATOM 5615 C C . ILE A 1 710 ? -13.211 -13.812 -25.984 1 92.5 710 ILE A C 1
ATOM 5617 O O . ILE A 1 710 ? -12.859 -14.516 -25.031 1 92.5 710 ILE A O 1
ATOM 5621 N N . GLU A 1 711 ? -13.641 -14.305 -27.094 1 89.31 711 GLU A N 1
ATOM 5622 C CA . GLU A 1 711 ? -13.688 -15.734 -27.375 1 89.31 711 GLU A CA 1
ATOM 5623 C C . GLU A 1 711 ? -12.562 -16.156 -28.312 1 89.31 711 GLU A C 1
ATOM 5625 O O . GLU A 1 711 ? -12.234 -15.43 -29.25 1 89.31 711 GLU A O 1
ATOM 5630 N N . TYR A 1 712 ? -12.008 -17.266 -27.984 1 84.62 712 TYR A N 1
ATOM 5631 C CA . TYR A 1 712 ? -10.914 -17.812 -28.797 1 84.62 712 TYR A CA 1
ATOM 5632 C C . TYR A 1 712 ? -11.273 -19.172 -29.359 1 84.62 712 TYR A C 1
ATOM 5634 O O . TYR A 1 712 ? -12.062 -19.922 -28.766 1 84.62 712 TYR A O 1
ATOM 5642 N N . ASP A 1 713 ? -10.766 -19.469 -30.547 1 84.06 713 ASP A N 1
ATOM 5643 C CA . ASP A 1 713 ? -10.883 -20.844 -31.047 1 84.06 713 ASP A CA 1
ATOM 5644 C C . ASP A 1 713 ? -9.75 -21.719 -30.516 1 84.06 713 ASP A C 1
ATOM 5646 O O . ASP A 1 713 ? -8.961 -21.281 -29.672 1 84.06 713 ASP A O 1
ATOM 5650 N N . ASP A 1 714 ? -9.734 -22.938 -30.891 1 75.5 714 ASP A N 1
ATOM 5651 C CA . ASP A 1 714 ? -8.789 -23.922 -30.375 1 75.5 714 ASP A CA 1
ATOM 5652 C C . ASP A 1 714 ? -7.352 -23.547 -30.734 1 75.5 714 ASP A C 1
ATOM 5654 O O . ASP A 1 714 ? -6.406 -24.016 -30.094 1 75.5 714 ASP A O 1
ATOM 5658 N N . GLN A 1 715 ? -7.246 -22.625 -31.75 1 76.56 715 GLN A N 1
ATOM 5659 C CA . GLN A 1 715 ? -5.91 -22.219 -32.188 1 76.56 715 GLN A CA 1
ATOM 5660 C C . GLN A 1 715 ? -5.488 -20.922 -31.516 1 76.56 715 GLN A C 1
ATOM 5662 O O . GLN A 1 715 ? -4.367 -20.438 -31.719 1 76.56 715 GLN A O 1
ATOM 5667 N N . GLY A 1 716 ? -6.379 -20.422 -30.641 1 79.19 716 GLY A N 1
ATOM 5668 C CA . GLY A 1 716 ? -6.043 -19.203 -29.938 1 79.19 716 GLY A CA 1
ATOM 5669 C C . GLY A 1 716 ? -6.422 -17.953 -30.688 1 79.19 716 GLY A C 1
ATOM 5670 O O . GLY A 1 716 ? -6.086 -16.844 -30.281 1 79.19 716 GLY A O 1
ATOM 5671 N N . ALA A 1 717 ? -7.051 -18.125 -31.828 1 85.62 717 ALA A N 1
ATOM 5672 C CA . ALA A 1 717 ? -7.484 -16.969 -32.594 1 85.62 717 ALA A CA 1
ATOM 5673 C C . ALA A 1 717 ? -8.789 -16.391 -32.031 1 85.62 717 ALA A C 1
ATOM 5675 O O . ALA A 1 717 ? -9.672 -17.141 -31.625 1 85.62 717 ALA A O 1
ATOM 5676 N N . VAL A 1 718 ? -8.891 -15.141 -32.094 1 88.75 718 VAL A N 1
ATOM 5677 C CA . VAL A 1 718 ? -10.094 -14.477 -31.609 1 88.75 718 VAL A CA 1
ATOM 5678 C C . VAL A 1 718 ? -11.258 -14.734 -32.562 1 88.75 718 VAL A C 1
ATOM 5680 O O . VAL A 1 718 ? -11.141 -14.5 -33.781 1 88.75 718 VAL A O 1
ATOM 5683 N N . THR A 1 719 ? -12.391 -15.172 -32.031 1 90.5 719 THR A N 1
ATOM 5684 C CA . THR A 1 719 ? -13.547 -15.484 -32.844 1 90.5 719 THR A CA 1
ATOM 5685 C C . THR A 1 719 ? -14.648 -14.445 -32.656 1 90.5 719 THR A C 1
ATOM 5687 O O . THR A 1 719 ? -15.438 -14.188 -33.562 1 90.5 719 THR A O 1
ATOM 5690 N N . SER A 1 720 ? -14.75 -13.93 -31.453 1 90.94 720 SER A N 1
ATOM 5691 C CA . SER A 1 720 ? -15.766 -12.922 -31.172 1 90.94 720 SER A CA 1
ATOM 5692 C C . SER A 1 720 ? -15.344 -12.031 -30 1 90.94 720 SER A C 1
ATOM 5694 O O . SER A 1 720 ? -14.578 -12.453 -29.141 1 90.94 720 SER A O 1
ATOM 5696 N N . VAL A 1 721 ? -15.758 -10.828 -30.047 1 93.81 721 VAL A N 1
ATOM 5697 C CA . VAL A 1 721 ? -15.523 -9.852 -28.984 1 93.81 721 VAL A CA 1
ATOM 5698 C C . VAL A 1 721 ? -16.844 -9.156 -28.625 1 93.81 721 VAL A C 1
ATOM 5700 O O . VAL A 1 721 ? -17.516 -8.602 -29.484 1 93.81 721 VAL A O 1
ATOM 5703 N N . ASP A 1 722 ? -17.25 -9.25 -27.359 1 93.81 722 ASP A N 1
ATOM 5704 C CA . ASP A 1 722 ? -18.406 -8.516 -26.828 1 93.81 722 ASP A CA 1
ATOM 5705 C C . ASP A 1 722 ? -17.969 -7.367 -25.922 1 93.81 722 ASP A C 1
ATOM 5707 O O . ASP A 1 722 ? -17.281 -7.59 -24.922 1 93.81 722 ASP A O 1
ATOM 5711 N N . GLU A 1 723 ? -18.375 -6.168 -26.188 1 94.12 723 GLU A N 1
ATOM 5712 C CA . GLU A 1 723 ? -17.938 -4.988 -25.453 1 94.12 723 GLU A CA 1
ATOM 5713 C C . GLU A 1 723 ? -19.078 -4.375 -24.656 1 94.12 723 GLU A C 1
ATOM 5715 O O . GLU A 1 723 ? -18.969 -3.256 -24.141 1 94.12 723 GLU A O 1
ATOM 5720 N N . PHE A 1 724 ? -20.125 -5.039 -24.594 1 93.88 724 PHE A N 1
ATOM 5721 C CA . PHE A 1 724 ? -21.234 -4.832 -23.688 1 93.88 724 PHE A CA 1
ATOM 5722 C C . PHE A 1 724 ? -21.734 -3.393 -23.75 1 93.88 724 PHE A C 1
ATOM 5724 O O . PHE A 1 724 ? -22.016 -2.773 -22.719 1 93.88 724 PHE A O 1
ATOM 5731 N N . GLY A 1 725 ? -21.766 -2.674 -24.828 1 85.44 725 GLY A N 1
ATOM 5732 C CA . GLY A 1 725 ? -22.453 -1.418 -25.078 1 85.44 725 GLY A CA 1
ATOM 5733 C C . GLY A 1 725 ? -21.625 -0.2 -24.719 1 85.44 725 GLY A C 1
ATOM 5734 O O . GLY A 1 725 ? -22.141 0.923 -24.703 1 85.44 725 GLY A O 1
ATOM 5735 N N . LYS A 1 726 ? -20.406 -0.317 -24.391 1 87.19 726 LYS A N 1
ATOM 5736 C CA . LYS A 1 726 ? -19.578 0.863 -24.125 1 87.19 726 LYS A CA 1
ATOM 5737 C C . LYS A 1 726 ? -19.438 1.72 -25.375 1 87.19 726 LYS A C 1
ATOM 5739 O O . LYS A 1 726 ? -19.328 1.192 -26.484 1 87.19 726 LYS A O 1
ATOM 5744 N N . MET A 1 727 ? -19.484 3.037 -25.203 1 80.75 727 MET A N 1
ATOM 5745 C CA . MET A 1 727 ? -19.281 3.963 -26.312 1 80.75 727 MET A CA 1
ATOM 5746 C C . MET A 1 727 ? -17.797 4.152 -26.594 1 80.75 727 MET A C 1
ATOM 5748 O O . MET A 1 727 ? -16.984 4.211 -25.672 1 80.75 727 MET A O 1
ATOM 5752 N N . SER A 1 728 ? -17.453 4.16 -27.844 1 78.31 728 SER A N 1
ATOM 5753 C CA . SER A 1 728 ? -16.062 4.371 -28.234 1 78.31 728 SER A CA 1
ATOM 5754 C C . SER A 1 728 ? -15.648 5.82 -28.016 1 78.31 728 SER A C 1
ATOM 5756 O O . SER A 1 728 ? -16.469 6.73 -28.094 1 78.31 728 SER A O 1
ATOM 5758 N N . ALA A 1 729 ? -14.367 5.934 -27.672 1 73.12 729 ALA A N 1
ATOM 5759 C CA . ALA A 1 729 ? -13.805 7.27 -27.484 1 73.12 729 ALA A CA 1
ATOM 5760 C C . ALA A 1 729 ? -13.852 8.07 -28.781 1 73.12 729 ALA A C 1
ATOM 5762 O O . ALA A 1 729 ? -13.742 7.504 -29.875 1 73.12 729 ALA A O 1
ATOM 5763 N N . ASN A 1 730 ? -14.242 9.359 -28.641 1 56.19 730 ASN A N 1
ATOM 5764 C CA . ASN A 1 730 ? -14.172 10.242 -29.797 1 56.19 730 ASN A CA 1
ATOM 5765 C C . ASN A 1 730 ? -12.727 10.469 -30.234 1 56.19 730 ASN A C 1
ATOM 5767 O O . ASN A 1 730 ? -11.93 11.031 -29.484 1 56.19 730 ASN A O 1
ATOM 5771 N N . THR A 1 731 ? -12.203 9.594 -30.984 1 53.25 731 THR A N 1
ATOM 5772 C CA . THR A 1 731 ? -10.812 9.727 -31.422 1 53.25 731 THR A CA 1
ATOM 5773 C C . THR A 1 731 ? -10.594 11.062 -32.125 1 53.25 731 THR A C 1
ATOM 5775 O O . THR A 1 731 ? -9.539 11.281 -32.719 1 53.25 731 THR A O 1
ATOM 5778 N N . THR A 1 732 ? -11.578 11.977 -32.125 1 39.66 732 THR A N 1
ATOM 5779 C CA . THR A 1 732 ? -11.273 13.242 -32.75 1 39.66 732 THR A CA 1
ATOM 5780 C C . THR A 1 732 ? -10.367 14.102 -31.875 1 39.66 732 THR A C 1
ATOM 5782 O O . THR A 1 732 ? -10.562 14.172 -30.672 1 39.66 732 THR A O 1
ATOM 5785 N N . CYS A 1 733 ? -9.109 14.227 -32.188 1 37.72 733 CYS A N 1
ATOM 5786 C CA . CYS A 1 733 ? -8.125 15.117 -31.578 1 37.72 733 CYS A CA 1
ATOM 5787 C C . CYS A 1 733 ? -8.773 16.422 -31.141 1 37.72 733 CYS A C 1
ATOM 5789 O O . CYS A 1 733 ? -9.359 17.141 -31.953 1 37.72 733 CYS A O 1
ATOM 5791 N N . ALA A 1 734 ? -9.258 16.547 -30.062 1 31.22 734 ALA A N 1
ATOM 5792 C CA . ALA A 1 734 ? -9.633 17.875 -29.594 1 31.22 734 ALA A CA 1
ATOM 5793 C C . ALA A 1 734 ? -8.406 18.75 -29.406 1 31.22 734 ALA A C 1
ATOM 5795 O O . ALA A 1 734 ? -7.379 18.297 -28.891 1 31.22 734 ALA A O 1
ATOM 5796 N N . MET B 1 1 ? 2.809 -32.25 -22.203 1 17.81 1 MET B N 1
ATOM 5797 C CA . MET B 1 1 ? 1.422 -32.188 -21.75 1 17.81 1 MET B CA 1
ATOM 5798 C C . MET B 1 1 ? 1.325 -32.5 -20.25 1 17.81 1 MET B C 1
ATOM 5800 O O . MET B 1 1 ? 1.413 -33.656 -19.844 1 17.81 1 MET B O 1
ATOM 5804 N N . LYS B 1 2 ? 2.047 -31.672 -19.375 1 25.91 2 LYS B N 1
ATOM 5805 C CA . LYS B 1 2 ? 1.849 -31.922 -17.953 1 25.91 2 LYS B CA 1
ATOM 5806 C C . LYS B 1 2 ? 0.367 -32.094 -17.625 1 25.91 2 LYS B C 1
ATOM 5808 O O . LYS B 1 2 ? -0.454 -31.25 -18.016 1 25.91 2 LYS B O 1
ATOM 5813 N N . TRP B 1 3 ? -0.123 -33.281 -17.562 1 22.8 3 TRP B N 1
ATOM 5814 C CA . TRP B 1 3 ? -1.455 -33.562 -17.031 1 22.8 3 TRP B CA 1
ATOM 5815 C C . TRP B 1 3 ? -1.717 -32.812 -15.75 1 22.8 3 TRP B C 1
ATOM 5817 O O . TRP B 1 3 ? -1.092 -33.062 -14.727 1 22.8 3 TRP B O 1
ATOM 5827 N N . THR B 1 4 ? -1.759 -31.625 -15.664 1 28.11 4 THR B N 1
ATOM 5828 C CA . THR B 1 4 ? -2.383 -31.016 -14.492 1 28.11 4 THR B CA 1
ATOM 5829 C C . THR B 1 4 ? -3.73 -31.672 -14.203 1 28.11 4 THR B C 1
ATOM 5831 O O . THR B 1 4 ? -4.379 -32.188 -15.102 1 28.11 4 THR B O 1
ATOM 5834 N N . SER B 1 5 ? -4.145 -31.984 -12.891 1 28.44 5 SER B N 1
ATOM 5835 C CA . SER B 1 5 ? -5.148 -32.844 -12.281 1 28.44 5 SER B CA 1
ATOM 5836 C C . SER B 1 5 ? -6.516 -32.656 -12.922 1 28.44 5 SER B C 1
ATOM 5838 O O . SER B 1 5 ? -7.438 -33.438 -12.688 1 28.44 5 SER B O 1
ATOM 5840 N N . SER B 1 6 ? -7.047 -31.484 -13.227 1 28.97 6 SER B N 1
ATOM 5841 C CA . SER B 1 6 ? -8.438 -31.688 -13.609 1 28.97 6 SER B CA 1
ATOM 5842 C C . SER B 1 6 ? -8.547 -32.312 -15 1 28.97 6 SER B C 1
ATOM 5844 O O . SER B 1 6 ? -8.227 -31.672 -16 1 28.97 6 SER B O 1
ATOM 5846 N N . LEU B 1 7 ? -8.359 -33.594 -15.172 1 27.05 7 LEU B N 1
ATOM 5847 C CA . LEU B 1 7 ? -8.352 -34.375 -16.391 1 27.05 7 LEU B CA 1
ATOM 5848 C C . LEU B 1 7 ? -9.68 -34.25 -17.125 1 27.05 7 LEU B C 1
ATOM 5850 O O . LEU B 1 7 ? -10.664 -34.906 -16.75 1 27.05 7 LEU B O 1
ATOM 5854 N N . THR B 1 8 ? -10.336 -33.156 -17.359 1 25.83 8 THR B N 1
ATOM 5855 C CA . THR B 1 8 ? -11.43 -33.375 -18.297 1 25.83 8 THR B CA 1
ATOM 5856 C C . THR B 1 8 ? -10.891 -33.781 -19.672 1 25.83 8 THR B C 1
ATOM 5858 O O . THR B 1 8 ? -9.953 -33.156 -20.172 1 25.83 8 THR B O 1
ATOM 5861 N N . PHE B 1 9 ? -11.148 -34.969 -20.312 1 22.25 9 PHE B N 1
ATOM 5862 C CA . PHE B 1 9 ? -10.664 -35.656 -21.5 1 22.25 9 PHE B CA 1
ATOM 5863 C C . PHE B 1 9 ? -11.062 -34.906 -22.766 1 22.25 9 PHE B C 1
ATOM 5865 O O . PHE B 1 9 ? -12.117 -35.156 -23.344 1 22.25 9 PHE B O 1
ATOM 5872 N N . GLY B 1 10 ? -10.953 -33.594 -22.875 1 20.22 10 GLY B N 1
ATOM 5873 C CA . GLY B 1 10 ? -11.461 -33.156 -24.172 1 20.22 10 GLY B CA 1
ATOM 5874 C C . GLY B 1 10 ? -10.555 -33.531 -25.328 1 20.22 10 GLY B C 1
ATOM 5875 O O . GLY B 1 10 ? -9.391 -33.875 -25.125 1 20.22 10 GLY B O 1
ATOM 5876 N N . ALA B 1 11 ? -11.07 -33.406 -26.688 1 21.98 11 ALA B N 1
ATOM 5877 C CA . ALA B 1 11 ? -10.781 -33.75 -28.078 1 21.98 11 ALA B CA 1
ATOM 5878 C C . ALA B 1 11 ? -9.492 -33.094 -28.562 1 21.98 11 ALA B C 1
ATOM 5880 O O . ALA B 1 11 ? -9.062 -32.094 -28.016 1 21.98 11 ALA B O 1
ATOM 5881 N N . ALA B 1 12 ? -8.852 -33.719 -29.547 1 20.84 12 ALA B N 1
ATOM 5882 C CA . ALA B 1 12 ? -7.621 -33.625 -30.328 1 20.84 12 ALA B CA 1
ATOM 5883 C C . ALA B 1 12 ? -7.496 -32.281 -31 1 20.84 12 ALA B C 1
ATOM 5885 O O . ALA B 1 12 ? -8.281 -31.953 -31.891 1 20.84 12 ALA B O 1
ATOM 5886 N N . VAL B 1 13 ? -7.195 -31.203 -30.234 1 22.95 13 VAL B N 1
ATOM 5887 C CA . VAL B 1 13 ? -7.105 -29.922 -30.938 1 22.95 13 VAL B CA 1
ATOM 5888 C C . VAL B 1 13 ? -5.957 -29.953 -31.938 1 22.95 13 VAL B C 1
ATOM 5890 O O . VAL B 1 13 ? -4.848 -30.391 -31.594 1 22.95 13 VAL B O 1
ATOM 5893 N N . LEU B 1 14 ? -6.266 -29.969 -33.25 1 20.48 14 LEU B N 1
ATOM 5894 C CA . LEU B 1 14 ? -5.402 -29.797 -34.406 1 20.48 14 LEU B CA 1
ATOM 5895 C C . LEU B 1 14 ? -4.574 -28.516 -34.281 1 20.48 14 LEU B C 1
ATOM 5897 O O . LEU B 1 14 ? -5.109 -27.453 -33.969 1 20.48 14 LEU B O 1
ATOM 5901 N N . ALA B 1 15 ? -3.285 -28.641 -34.094 1 24.55 15 ALA B N 1
ATOM 5902 C CA . ALA B 1 15 ? -2.219 -27.656 -33.938 1 24.55 15 ALA B CA 1
ATOM 5903 C C . ALA B 1 15 ? -2.086 -26.75 -35.156 1 24.55 15 ALA B C 1
ATOM 5905 O O . ALA B 1 15 ? -1.602 -27.188 -36.188 1 24.55 15 ALA B O 1
ATOM 5906 N N . SER B 1 16 ? -3.164 -25.953 -35.406 1 22.78 16 SER B N 1
ATOM 5907 C CA . SER B 1 16 ? -2.805 -25.078 -36.531 1 22.78 16 SER B CA 1
ATOM 5908 C C . SER B 1 16 ? -1.63 -24.188 -36.188 1 22.78 16 SER B C 1
ATOM 5910 O O . SER B 1 16 ? -1.524 -23.719 -35.031 1 22.78 16 SER B O 1
ATOM 5912 N N . LEU B 1 17 ? -0.614 -24.359 -36.844 1 24.84 17 LEU B N 1
ATOM 5913 C CA . LEU B 1 17 ? 0.602 -23.562 -36.875 1 24.84 17 LEU B CA 1
ATOM 5914 C C . LEU B 1 17 ? 0.27 -22.078 -37.062 1 24.84 17 LEU B C 1
ATOM 5916 O O . LEU B 1 17 ? -0.172 -21.672 -38.156 1 24.84 17 LEU B O 1
ATOM 5920 N N . ALA B 1 18 ? -0.371 -21.484 -36.094 1 27.05 18 ALA B N 1
ATOM 5921 C CA . ALA B 1 18 ? -0.447 -20.031 -36.25 1 27.05 18 ALA B CA 1
ATOM 5922 C C . ALA B 1 18 ? 0.939 -19.438 -36.438 1 27.05 18 ALA B C 1
ATOM 5924 O O . ALA B 1 18 ? 1.851 -19.672 -35.656 1 27.05 18 ALA B O 1
ATOM 5925 N N . THR B 1 19 ? 1.285 -19.203 -37.594 1 24.92 19 THR B N 1
ATOM 5926 C CA . THR B 1 19 ? 2.432 -18.391 -37.969 1 24.92 19 THR B CA 1
ATOM 5927 C C . THR B 1 19 ? 2.445 -17.078 -37.188 1 24.92 19 THR B C 1
ATOM 5929 O O . THR B 1 19 ? 1.404 -16.453 -37 1 24.92 19 THR B O 1
ATOM 5932 N N . ALA B 1 20 ? 3.395 -16.953 -36.406 1 32.56 20 ALA B N 1
ATOM 5933 C CA . ALA B 1 20 ? 3.783 -15.758 -35.688 1 32.56 20 ALA B CA 1
ATOM 5934 C C . ALA B 1 20 ? 3.598 -14.508 -36.531 1 32.56 20 ALA B C 1
ATOM 5936 O O . ALA B 1 20 ? 4.301 -14.32 -37.531 1 32.56 20 ALA B O 1
ATOM 5937 N N . GLN B 1 21 ? 2.377 -14.141 -36.75 1 28.75 21 GLN B N 1
ATOM 5938 C CA . GLN B 1 21 ? 2.408 -12.812 -37.375 1 28.75 21 GLN B CA 1
ATOM 5939 C C . GLN B 1 21 ? 3.412 -11.906 -36.656 1 28.75 21 GLN B C 1
ATOM 5941 O O . GLN B 1 21 ? 3.441 -11.836 -35.438 1 28.75 21 GLN B O 1
ATOM 5946 N N . ASP B 1 22 ? 4.461 -11.586 -37.219 1 33.22 22 ASP B N 1
ATOM 5947 C CA . ASP B 1 22 ? 5.391 -10.531 -36.812 1 33.22 22 ASP B CA 1
ATOM 5948 C C . ASP B 1 22 ? 4.645 -9.32 -36.25 1 33.22 22 ASP B C 1
ATOM 5950 O O . ASP B 1 22 ? 3.857 -8.695 -36.969 1 33.22 22 ASP B O 1
ATOM 5954 N N . THR B 1 23 ? 4.203 -9.406 -35.094 1 38.66 23 THR B N 1
ATOM 5955 C CA . THR B 1 23 ? 3.641 -8.18 -34.531 1 38.66 23 THR B CA 1
ATOM 5956 C C . THR B 1 23 ? 4.516 -6.977 -34.875 1 38.66 23 THR B C 1
ATOM 5958 O O . THR B 1 23 ? 5.672 -6.902 -34.469 1 38.66 23 THR B O 1
ATOM 5961 N N . PRO B 1 24 ? 4.289 -6.352 -35.875 1 39.09 24 PRO B N 1
ATOM 5962 C CA . PRO B 1 24 ? 5.086 -5.168 -36.188 1 39.09 24 PRO B CA 1
ATOM 5963 C C . PRO B 1 24 ? 5.305 -4.25 -35 1 39.09 24 PRO B C 1
ATOM 5965 O O . PRO B 1 24 ? 4.359 -3.965 -34.25 1 39.09 24 PRO B O 1
ATOM 5968 N N . THR B 1 25 ? 6.492 -4.336 -34.375 1 48.84 25 THR B N 1
ATOM 5969 C CA . THR B 1 25 ? 6.816 -3.195 -33.531 1 48.84 25 THR B CA 1
ATOM 5970 C C . THR B 1 25 ? 6.258 -1.903 -34.125 1 48.84 25 THR B C 1
ATOM 5972 O O . THR B 1 25 ? 6.375 -1.663 -35.312 1 48.84 25 THR B O 1
ATOM 5975 N N . ASN B 1 26 ? 5.277 -1.345 -33.469 1 57.56 26 ASN B N 1
ATOM 5976 C CA . ASN B 1 26 ? 4.723 -0.033 -33.781 1 57.56 26 ASN B CA 1
ATOM 5977 C C . ASN B 1 26 ? 5.805 0.932 -34.25 1 57.56 26 ASN B C 1
ATOM 5979 O O . ASN B 1 26 ? 6.91 0.956 -33.719 1 57.56 26 ASN B O 1
ATOM 5983 N N . ASP B 1 27 ? 5.84 1.346 -35.5 1 68.38 27 ASP B N 1
ATOM 5984 C CA . ASP B 1 27 ? 6.738 2.34 -36.094 1 68.38 27 ASP B CA 1
ATOM 5985 C C . ASP B 1 27 ? 7.152 3.383 -35.031 1 68.38 27 ASP B C 1
ATOM 5987 O O . ASP B 1 27 ? 8.172 4.055 -35.219 1 68.38 27 ASP B O 1
ATOM 5991 N N . ARG B 1 28 ? 6.664 3.215 -33.844 1 86.94 28 ARG B N 1
ATOM 5992 C CA . ARG B 1 28 ? 6.938 4.211 -32.812 1 86.94 28 ARG B CA 1
ATOM 5993 C C . ARG B 1 28 ? 7.734 3.602 -31.672 1 86.94 28 ARG B C 1
ATOM 5995 O O . ARG B 1 28 ? 7.938 4.246 -30.641 1 86.94 28 ARG B O 1
ATOM 6002 N N . GLN B 1 29 ? 8.32 2.307 -31.859 1 93.69 29 GLN B N 1
ATOM 6003 C CA . GLN B 1 29 ? 9.07 1.642 -30.797 1 93.69 29 GLN B CA 1
ATOM 6004 C C . GLN B 1 29 ? 10.578 1.727 -31.047 1 93.69 29 GLN B C 1
ATOM 6006 O O . GLN B 1 29 ? 11.109 1.028 -31.922 1 93.69 29 GLN B O 1
ATOM 6011 N N . PRO B 1 30 ? 11.242 2.541 -30.266 1 95.75 30 PRO B N 1
ATOM 6012 C CA . PRO B 1 30 ? 12.695 2.57 -30.438 1 95.75 30 PRO B CA 1
ATOM 6013 C C . PRO B 1 30 ? 13.352 1.228 -30.125 1 95.75 30 PRO B C 1
ATOM 6015 O O . PRO B 1 30 ? 12.875 0.486 -29.266 1 95.75 30 PRO B O 1
ATOM 6018 N N . THR B 1 31 ? 14.508 0.957 -30.812 1 96.38 31 THR B N 1
ATOM 6019 C CA . THR B 1 31 ? 15.242 -0.286 -30.609 1 96.38 31 THR B CA 1
ATOM 6020 C C . THR B 1 31 ? 16.641 -0.005 -30.047 1 96.38 31 THR B C 1
ATOM 6022 O O . THR B 1 31 ? 17.125 1.125 -30.125 1 96.38 31 THR B O 1
ATOM 6025 N N . VAL B 1 32 ? 17.156 -0.973 -29.422 1 97.38 32 VAL B N 1
ATOM 6026 C CA . VAL B 1 32 ? 18.531 -0.974 -28.922 1 97.38 32 VAL B CA 1
ATOM 6027 C C . VAL B 1 32 ? 19.141 -2.359 -29.094 1 97.38 32 VAL B C 1
ATOM 6029 O O . VAL B 1 32 ? 18.422 -3.355 -29.219 1 97.38 32 VAL B O 1
ATOM 6032 N N . SER B 1 33 ? 20.438 -2.369 -29.266 1 97.56 33 SER B N 1
ATOM 6033 C CA . SER B 1 33 ? 21.141 -3.648 -29.25 1 97.56 33 SER B CA 1
ATOM 6034 C C . SER B 1 33 ? 21.672 -3.967 -27.859 1 97.56 33 SER B C 1
ATOM 6036 O O . SER B 1 33 ? 22.406 -3.16 -27.281 1 97.56 33 SER B O 1
ATOM 6038 N N . ALA B 1 34 ? 21.312 -5.066 -27.391 1 97.94 34 ALA B N 1
ATOM 6039 C CA . ALA B 1 34 ? 21.875 -5.488 -26.109 1 97.94 34 ALA B CA 1
ATOM 6040 C C . ALA B 1 34 ? 23.391 -5.508 -26.141 1 97.94 34 ALA B C 1
ATOM 6042 O O . ALA B 1 34 ? 24 -5.883 -27.156 1 97.94 34 ALA B O 1
ATOM 6043 N N . PRO B 1 35 ? 23.969 -5.133 -25.062 1 97.12 35 PRO B N 1
ATOM 6044 C CA . PRO B 1 35 ? 25.438 -5.125 -25.047 1 97.12 35 PRO B CA 1
ATOM 6045 C C . PRO B 1 35 ? 26.031 -6.527 -25.156 1 97.12 35 PRO B C 1
ATOM 6047 O O . PRO B 1 35 ? 27.156 -6.691 -25.625 1 97.12 35 PRO B O 1
ATOM 6050 N N . TYR B 1 36 ? 25.328 -7.527 -24.656 1 97.25 36 TYR B N 1
ATOM 6051 C CA . TYR B 1 36 ? 25.75 -8.922 -24.688 1 97.25 36 TYR B CA 1
ATOM 6052 C C . TYR B 1 36 ? 24.594 -9.836 -25.078 1 97.25 36 TYR B C 1
ATOM 6054 O O . TYR B 1 36 ? 23.438 -9.477 -24.906 1 97.25 36 TYR B O 1
ATOM 6062 N N . GLU B 1 37 ? 24.969 -10.992 -25.609 1 96.69 37 GLU B N 1
ATOM 6063 C CA . GLU B 1 37 ? 23.953 -12.023 -25.797 1 96.69 37 GLU B CA 1
ATOM 6064 C C . GLU B 1 37 ? 23.359 -12.445 -24.453 1 96.69 37 GLU B C 1
ATOM 6066 O O . GLU B 1 37 ? 24.078 -12.57 -23.469 1 96.69 37 GLU B O 1
ATOM 6071 N N . ASN B 1 38 ? 22.047 -12.688 -24.453 1 98.06 38 ASN B N 1
ATOM 6072 C CA . ASN B 1 38 ? 21.328 -13.031 -23.234 1 98.06 38 ASN B CA 1
ATOM 6073 C C . ASN B 1 38 ? 21.641 -14.453 -22.781 1 98.06 38 ASN B C 1
ATOM 6075 O O . ASN B 1 38 ? 21.172 -15.422 -23.375 1 98.06 38 ASN B O 1
ATOM 6079 N N . PRO B 1 39 ? 22.344 -14.578 -21.656 1 97.31 39 PRO B N 1
ATOM 6080 C CA . PRO B 1 39 ? 22.719 -15.914 -21.203 1 97.31 39 PRO B CA 1
ATOM 6081 C C . PRO B 1 39 ? 21.531 -16.719 -20.672 1 97.31 39 PRO B C 1
ATOM 6083 O O . PRO B 1 39 ? 21.609 -17.938 -20.531 1 97.31 39 PRO B O 1
ATOM 6086 N N . TRP B 1 40 ? 20.484 -16.078 -20.391 1 97.88 40 TRP B N 1
ATOM 6087 C CA . TRP B 1 40 ? 19.344 -16.688 -19.719 1 97.88 40 TRP B CA 1
ATOM 6088 C C . TRP B 1 40 ? 18.234 -17 -20.719 1 97.88 40 TRP B C 1
ATOM 6090 O O . TRP B 1 40 ? 17.172 -17.5 -20.328 1 97.88 40 TRP B O 1
ATOM 6100 N N . LYS B 1 41 ? 18.484 -16.828 -21.922 1 95 41 LYS B N 1
ATOM 6101 C CA . LYS B 1 41 ? 17.484 -17.078 -22.953 1 95 41 LYS B CA 1
ATOM 6102 C C . LYS B 1 41 ? 17.047 -18.531 -22.969 1 95 41 LYS B C 1
ATOM 6104 O O . LYS B 1 41 ? 17.875 -19.438 -22.812 1 95 41 LYS B O 1
ATOM 6109 N N . ALA B 1 42 ? 15.789 -18.766 -23.25 1 94 42 ALA B N 1
ATOM 6110 C CA . ALA B 1 42 ? 15.266 -20.125 -23.359 1 94 42 ALA B CA 1
ATOM 6111 C C . ALA B 1 42 ? 15.984 -20.906 -24.453 1 94 42 ALA B C 1
ATOM 6113 O O . ALA B 1 42 ? 16.609 -20.328 -25.344 1 94 42 ALA B O 1
ATOM 6114 N N . LEU B 1 43 ? 15.891 -22.172 -24.375 1 97.06 43 LEU B N 1
ATOM 6115 C CA . LEU B 1 43 ? 16.484 -23.031 -25.391 1 97.06 43 LEU B CA 1
ATOM 6116 C C . LEU B 1 43 ? 15.938 -22.672 -26.781 1 97.06 43 LEU B C 1
ATOM 6118 O O . LEU B 1 43 ? 14.75 -22.391 -26.922 1 97.06 43 LEU B O 1
ATOM 6122 N N . SER B 1 44 ? 16.812 -22.609 -27.75 1 95.69 44 SER B N 1
ATOM 6123 C CA . SER B 1 44 ? 16.359 -22.484 -29.125 1 95.69 44 SER B CA 1
ATOM 6124 C C . SER B 1 44 ? 15.75 -23.797 -29.625 1 95.69 44 SER B C 1
ATOM 6126 O O . SER B 1 44 ? 15.898 -24.844 -28.984 1 95.69 44 SER B O 1
ATOM 6128 N N . GLU B 1 45 ? 15.062 -23.734 -30.703 1 96.06 45 GLU B N 1
ATOM 6129 C CA . GLU B 1 45 ? 14.516 -24.938 -31.312 1 96.06 45 GLU B CA 1
ATOM 6130 C C . GLU B 1 45 ? 15.617 -25.953 -31.609 1 96.06 45 GLU B C 1
ATOM 6132 O O . GLU B 1 45 ? 15.43 -27.156 -31.391 1 96.06 45 GLU B O 1
ATOM 6137 N N . GLU B 1 46 ? 16.719 -25.453 -32.094 1 96.88 46 GLU B N 1
ATOM 6138 C CA . GLU B 1 46 ? 17.844 -26.312 -32.438 1 96.88 46 GLU B CA 1
ATOM 6139 C C . GLU B 1 46 ? 18.422 -26.969 -31.188 1 96.88 46 GLU B C 1
ATOM 6141 O O . GLU B 1 46 ? 18.719 -28.172 -31.188 1 96.88 46 GLU B O 1
ATOM 6146 N N . GLU B 1 47 ? 18.609 -26.203 -30.188 1 97.75 47 GLU B N 1
ATOM 6147 C CA . GLU B 1 47 ? 19.141 -26.734 -28.938 1 97.75 47 GLU B CA 1
ATOM 6148 C C . GLU B 1 47 ? 18.219 -27.797 -28.359 1 97.75 47 GLU B C 1
ATOM 6150 O O . GLU B 1 47 ? 18.672 -28.875 -27.984 1 97.75 47 GLU B O 1
ATOM 6155 N N . ALA B 1 48 ? 16.938 -27.547 -28.266 1 97.44 48 ALA B N 1
ATOM 6156 C CA . ALA B 1 48 ? 15.969 -28.484 -27.719 1 97.44 48 ALA B CA 1
ATOM 6157 C C . ALA B 1 48 ? 15.914 -29.766 -28.531 1 97.44 48 ALA B C 1
ATOM 6159 O O . ALA B 1 48 ? 15.891 -30.859 -27.984 1 97.44 48 ALA B O 1
ATOM 6160 N N . ALA B 1 49 ? 15.914 -29.609 -29.875 1 96.81 49 ALA B N 1
ATOM 6161 C CA . ALA B 1 49 ? 15.859 -30.766 -30.766 1 96.81 49 ALA B CA 1
ATOM 6162 C C . ALA B 1 49 ? 17.109 -31.641 -30.609 1 96.81 49 ALA B C 1
ATOM 6164 O O . ALA B 1 49 ? 17.016 -32.875 -30.594 1 96.81 49 ALA B O 1
ATOM 6165 N N . SER B 1 50 ? 18.25 -30.984 -30.531 1 97.88 50 SER B N 1
ATOM 6166 C CA . SER B 1 50 ? 19.484 -31.719 -30.406 1 97.88 50 SER B CA 1
ATOM 6167 C C . SER B 1 50 ? 19.547 -32.5 -29.094 1 97.88 50 SER B C 1
ATOM 6169 O O . SER B 1 50 ? 20.047 -33.625 -29.062 1 97.88 50 SER B O 1
ATOM 6171 N N . VAL B 1 51 ? 19.125 -31.891 -28.016 1 98.19 51 VAL B N 1
ATOM 6172 C CA . VAL B 1 51 ? 19.078 -32.562 -26.719 1 98.19 51 VAL B CA 1
ATOM 6173 C C . VAL B 1 51 ? 18.125 -33.75 -26.766 1 98.19 51 VAL B C 1
ATOM 6175 O O . VAL B 1 51 ? 18.453 -34.844 -26.297 1 98.19 51 VAL B O 1
ATOM 6178 N N . ASN B 1 52 ? 16.969 -33.531 -27.312 1 96.62 52 ASN B N 1
ATOM 6179 C CA . ASN B 1 52 ? 15.977 -34.594 -27.422 1 96.62 52 ASN B CA 1
ATOM 6180 C C . ASN B 1 52 ? 16.5 -35.781 -28.219 1 96.62 52 ASN B C 1
ATOM 6182 O O . ASN B 1 52 ? 16.312 -36.938 -27.844 1 96.62 52 ASN B O 1
ATOM 6186 N N . GLU B 1 53 ? 17.125 -35.5 -29.359 1 96.19 53 GLU B N 1
ATOM 6187 C CA . GLU B 1 53 ? 17.688 -36.562 -30.203 1 96.19 53 GLU B CA 1
ATOM 6188 C C . GLU B 1 53 ? 18.75 -37.344 -29.438 1 96.19 53 GLU B C 1
ATOM 6190 O O . GLU B 1 53 ? 18.75 -38.594 -29.5 1 96.19 53 GLU B O 1
ATOM 6195 N N . LEU B 1 54 ? 19.578 -36.625 -28.797 1 97.62 54 LEU B N 1
ATOM 6196 C CA . LEU B 1 54 ? 20.625 -37.281 -28.016 1 97.62 54 LEU B CA 1
ATOM 6197 C C . LEU B 1 54 ? 20.016 -38.188 -26.953 1 97.62 54 LEU B C 1
ATOM 6199 O O . LEU B 1 54 ? 20.469 -39.344 -26.781 1 97.62 54 LEU B O 1
ATOM 6203 N N . LEU B 1 55 ? 19.016 -37.75 -26.234 1 97.38 55 LEU B N 1
ATOM 6204 C CA . LEU B 1 55 ? 18.406 -38.5 -25.141 1 97.38 55 LEU B CA 1
ATOM 6205 C C . LEU B 1 55 ? 17.656 -39.719 -25.688 1 97.38 55 LEU B C 1
ATOM 6207 O O . LEU B 1 55 ? 17.656 -40.781 -25.062 1 97.38 55 LEU B O 1
ATOM 6211 N N . GLN B 1 56 ? 17 -39.594 -26.812 1 94.75 56 GLN B N 1
ATOM 6212 C CA . GLN B 1 56 ? 16.328 -40.719 -27.438 1 94.75 56 GLN B CA 1
ATOM 6213 C C . GLN B 1 56 ? 17.312 -41.844 -27.75 1 94.75 56 GLN B C 1
ATOM 6215 O O . GLN B 1 56 ? 17.016 -43.031 -27.484 1 94.75 56 GLN B O 1
ATOM 6220 N N . GLU B 1 57 ? 18.344 -41.469 -28.219 1 92.69 57 GLU B N 1
ATOM 6221 C CA . GLU B 1 57 ? 19.359 -42.469 -28.625 1 92.69 57 GLU B CA 1
ATOM 6222 C C . GLU B 1 57 ? 20.031 -43.094 -27.422 1 92.69 57 GLU B C 1
ATOM 6224 O O . GLU B 1 57 ? 20.172 -44.312 -27.344 1 92.69 57 GLU B O 1
ATOM 6229 N N . ARG B 1 58 ? 20.391 -42.281 -26.531 1 94.62 58 ARG B N 1
ATOM 6230 C CA . ARG B 1 58 ? 21.234 -42.719 -25.422 1 94.62 58 ARG B CA 1
ATOM 6231 C C . ARG B 1 58 ? 20.422 -43.5 -24.391 1 94.62 58 ARG B C 1
ATOM 6233 O O . ARG B 1 58 ? 20.953 -44.344 -23.688 1 94.62 58 ARG B O 1
ATOM 6240 N N . MET B 1 59 ? 19.156 -43.188 -24.266 1 93.81 59 MET B N 1
ATOM 6241 C CA . MET B 1 59 ? 18.391 -43.75 -23.156 1 93.81 59 MET B CA 1
ATOM 6242 C C . MET B 1 59 ? 17.297 -44.688 -23.672 1 93.81 59 MET B C 1
ATOM 6244 O O . MET B 1 59 ? 16.5 -45.219 -22.891 1 93.81 59 MET B O 1
ATOM 6248 N N . SER B 1 60 ? 17.188 -44.969 -24.891 1 90.5 60 SER B N 1
ATOM 6249 C CA . SER B 1 60 ? 16.188 -45.844 -25.5 1 90.5 60 SER B CA 1
ATOM 6250 C C . SER B 1 60 ? 14.789 -45.531 -24.969 1 90.5 60 SER B C 1
ATOM 6252 O O . SER B 1 60 ? 14.086 -46.406 -24.5 1 90.5 60 SER B O 1
ATOM 6254 N N . LEU B 1 61 ? 14.367 -44.312 -25.062 1 94.94 61 LEU B N 1
ATOM 6255 C CA . LEU B 1 61 ? 13.086 -43.844 -24.547 1 94.94 61 LEU B CA 1
ATOM 6256 C C . LEU B 1 61 ? 11.93 -44.438 -25.344 1 94.94 61 LEU B C 1
ATOM 6258 O O . LEU B 1 61 ? 12.023 -44.594 -26.562 1 94.94 61 LEU B O 1
ATOM 6262 N N . THR B 1 62 ? 10.852 -44.781 -24.734 1 92.38 62 THR B N 1
ATOM 6263 C CA . THR B 1 62 ? 9.711 -45.438 -25.359 1 92.38 62 THR B CA 1
ATOM 6264 C C . THR B 1 62 ? 8.688 -44.406 -25.844 1 92.38 62 THR B C 1
ATOM 6266 O O . THR B 1 62 ? 7.781 -44.75 -26.609 1 92.38 62 THR B O 1
ATOM 6269 N N . GLY B 1 63 ? 8.781 -43.156 -25.406 1 91.69 63 GLY B N 1
ATOM 6270 C CA . GLY B 1 63 ? 7.789 -42.156 -25.719 1 91.69 63 GLY B CA 1
ATOM 6271 C C . GLY B 1 63 ? 6.68 -42.031 -24.688 1 91.69 63 GLY B C 1
ATOM 6272 O O . GLY B 1 63 ? 6.629 -42.844 -23.75 1 91.69 63 GLY B O 1
ATOM 6273 N N . ASN B 1 64 ? 5.863 -41.062 -24.828 1 91.12 64 ASN B N 1
ATOM 6274 C CA . ASN B 1 64 ? 4.738 -40.812 -23.938 1 91.12 64 ASN B CA 1
ATOM 6275 C C . ASN B 1 64 ? 3.436 -41.375 -24.516 1 91.12 64 ASN B C 1
ATOM 6277 O O . ASN B 1 64 ? 2.762 -40.656 -25.281 1 91.12 64 ASN B O 1
ATOM 6281 N N . THR B 1 65 ? 3.021 -42.5 -24.156 1 91.69 65 THR B N 1
ATOM 6282 C CA . THR B 1 65 ? 1.788 -43.094 -24.625 1 91.69 65 THR B CA 1
ATOM 6283 C C . THR B 1 65 ? 0.677 -42.969 -23.594 1 91.69 65 THR B C 1
ATOM 6285 O O . THR B 1 65 ? -0.443 -43.438 -23.812 1 91.69 65 THR B O 1
ATOM 6288 N N . GLY B 1 66 ? 1.021 -42.375 -22.484 1 92.94 66 GLY B N 1
ATOM 6289 C CA . GLY B 1 66 ? 0.062 -42.219 -21.406 1 92.94 66 GLY B CA 1
ATOM 6290 C C . GLY B 1 66 ? 0.145 -43.312 -20.375 1 92.94 66 GLY B C 1
ATOM 6291 O O . GLY B 1 66 ? -0.567 -43.281 -19.359 1 92.94 66 GLY B O 1
ATOM 6292 N N . SER B 1 67 ? 1.036 -44.219 -20.547 1 93.62 67 SER B N 1
ATOM 6293 C CA . SER B 1 67 ? 1.197 -45.344 -19.641 1 93.62 67 SER B CA 1
ATOM 6294 C C . SER B 1 67 ? 2.188 -45.031 -18.516 1 93.62 67 SER B C 1
ATOM 6296 O O . SER B 1 67 ? 3.168 -44.312 -18.734 1 93.62 67 SER B O 1
ATOM 6298 N N . SER B 1 68 ? 1.988 -45.625 -17.328 1 94.62 68 SER B N 1
ATOM 6299 C CA . SER B 1 68 ? 2.916 -45.469 -16.219 1 94.62 68 SER B CA 1
ATOM 6300 C C . SER B 1 68 ? 4.234 -46.188 -16.484 1 94.62 68 SER B C 1
ATOM 6302 O O . SER B 1 68 ? 5.219 -46 -15.773 1 94.62 68 SER B O 1
ATOM 6304 N N . ARG B 1 69 ? 4.336 -46.938 -17.547 1 94.12 69 ARG B N 1
ATOM 6305 C CA . ARG B 1 69 ? 5.531 -47.688 -17.891 1 94.12 69 ARG B CA 1
ATOM 6306 C C . ARG B 1 69 ? 6.398 -46.938 -18.891 1 94.12 69 ARG B C 1
ATOM 6308 O O . ARG B 1 69 ? 7.512 -47.375 -19.203 1 94.12 69 ARG B O 1
ATOM 6315 N N . ASP B 1 70 ? 5.922 -45.875 -19.312 1 94.75 70 ASP B N 1
ATOM 6316 C CA . ASP B 1 70 ? 6.609 -45.125 -20.359 1 94.75 70 ASP B CA 1
ATOM 6317 C C . ASP B 1 70 ? 7.91 -44.531 -19.844 1 94.75 70 ASP B C 1
ATOM 6319 O O . ASP B 1 70 ? 8.008 -44.156 -18.672 1 94.75 70 ASP B O 1
ATOM 6323 N N . ASN B 1 71 ? 8.883 -44.5 -20.672 1 95.75 71 ASN B N 1
ATOM 6324 C CA . ASN B 1 71 ? 10.102 -43.719 -20.531 1 95.75 71 ASN B CA 1
ATOM 6325 C C . ASN B 1 71 ? 10.156 -42.562 -21.531 1 95.75 71 ASN B C 1
ATOM 6327 O O . ASN B 1 71 ? 10.188 -42.812 -22.75 1 95.75 71 ASN B O 1
ATOM 6331 N N . PHE B 1 72 ? 10.164 -41.375 -21.125 1 96.12 72 PHE B N 1
ATOM 6332 C CA . PHE B 1 72 ? 10.133 -40.25 -22.078 1 96.12 72 PHE B CA 1
ATOM 6333 C C . PHE B 1 72 ? 10.633 -38.969 -21.422 1 96.12 72 PHE B C 1
ATOM 6335 O O . PHE B 1 72 ? 10.836 -38.906 -20.203 1 96.12 72 PHE B O 1
ATOM 6342 N N . VAL B 1 73 ? 10.914 -37.938 -22.219 1 96.94 73 VAL B N 1
ATOM 6343 C CA . VAL B 1 73 ? 11.297 -36.625 -21.75 1 96.94 73 VAL B CA 1
ATOM 6344 C C . VAL B 1 73 ? 10.062 -35.875 -21.234 1 96.94 73 VAL B C 1
ATOM 6346 O O . VAL B 1 73 ? 9.141 -35.594 -22.016 1 96.94 73 VAL B O 1
ATOM 6349 N N . VAL B 1 74 ? 10.062 -35.562 -19.953 1 96.5 74 VAL B N 1
ATOM 6350 C CA . VAL B 1 74 ? 8.953 -34.844 -19.328 1 96.5 74 VAL B CA 1
ATOM 6351 C C . VAL B 1 74 ? 9.078 -33.375 -19.625 1 96.5 74 VAL B C 1
ATOM 6353 O O . VAL B 1 74 ? 8.078 -32.688 -19.922 1 96.5 74 VAL B O 1
ATOM 6356 N N . GLN B 1 75 ? 10.289 -32.875 -19.5 1 96.5 75 GLN B N 1
ATOM 6357 C CA . GLN B 1 75 ? 10.523 -31.438 -19.656 1 96.5 75 GLN B CA 1
ATOM 6358 C C . GLN B 1 75 ? 11.992 -31.156 -19.984 1 96.5 75 GLN B C 1
ATOM 6360 O O . GLN B 1 75 ? 12.891 -31.75 -19.391 1 96.5 75 GLN B O 1
ATOM 6365 N N . LEU B 1 76 ? 12.219 -30.328 -20.953 1 97.56 76 LEU B N 1
ATOM 6366 C CA . LEU B 1 76 ? 13.516 -29.703 -21.172 1 97.56 76 LEU B CA 1
ATOM 6367 C C . LEU B 1 76 ? 13.484 -28.234 -20.766 1 97.56 76 LEU B C 1
ATOM 6369 O O . LEU B 1 76 ? 12.477 -27.547 -20.984 1 97.56 76 LEU B O 1
ATOM 6373 N N . SER B 1 77 ? 14.492 -27.75 -20.188 1 96.56 77 SER B N 1
ATOM 6374 C CA . SER B 1 77 ? 14.617 -26.328 -19.859 1 96.56 77 SER B CA 1
ATOM 6375 C C . SER B 1 77 ? 16.078 -25.891 -19.875 1 96.56 77 SER B C 1
ATOM 6377 O O . SER B 1 77 ? 16.984 -26.719 -19.781 1 96.56 77 SER B O 1
ATOM 6379 N N . LEU B 1 78 ? 16.25 -24.594 -20.062 1 97.31 78 LEU B N 1
ATOM 6380 C CA . LEU B 1 78 ? 17.594 -24.062 -19.875 1 97.31 78 LEU B CA 1
ATOM 6381 C C . LEU B 1 78 ? 18.047 -24.203 -18.422 1 97.31 78 LEU B C 1
ATOM 6383 O O . LEU B 1 78 ? 17.297 -23.922 -17.5 1 97.31 78 LEU B O 1
ATOM 6387 N N . LEU B 1 79 ? 19.188 -24.75 -18.25 1 97.69 79 LEU B N 1
ATOM 6388 C CA . LEU B 1 79 ? 19.844 -24.594 -16.953 1 97.69 79 LEU B CA 1
ATOM 6389 C C . LEU B 1 79 ? 20.594 -23.266 -16.875 1 97.69 79 LEU B C 1
ATOM 6391 O O . LEU B 1 79 ? 21.609 -23.094 -17.547 1 97.69 79 LEU B O 1
ATOM 6395 N N . HIS B 1 80 ? 20.109 -22.375 -16.062 1 97.06 80 HIS B N 1
ATOM 6396 C CA . HIS B 1 80 ? 20.75 -21.078 -15.984 1 97.06 80 HIS B CA 1
ATOM 6397 C C . HIS B 1 80 ? 22.234 -21.203 -15.602 1 97.06 80 HIS B C 1
ATOM 6399 O O . HIS B 1 80 ? 22.578 -22.047 -14.766 1 97.06 80 HIS B O 1
ATOM 6405 N N . PRO B 1 81 ? 23.062 -20.406 -16.219 1 97.38 81 PRO B N 1
ATOM 6406 C CA . PRO B 1 81 ? 24.469 -20.438 -15.844 1 97.38 81 PRO B CA 1
ATOM 6407 C C . PRO B 1 81 ? 24.719 -19.922 -14.43 1 97.38 81 PRO B C 1
ATOM 6409 O O . PRO B 1 81 ? 23.938 -19.125 -13.914 1 97.38 81 PRO B O 1
ATOM 6412 N N . ASN B 1 82 ? 25.781 -20.438 -13.852 1 97.38 82 ASN B N 1
ATOM 6413 C CA . ASN B 1 82 ? 26.203 -19.922 -12.555 1 97.38 82 ASN B CA 1
ATOM 6414 C C . ASN B 1 82 ? 26.516 -18.422 -12.625 1 97.38 82 ASN B C 1
ATOM 6416 O O . ASN B 1 82 ? 27.016 -17.938 -13.641 1 97.38 82 ASN B O 1
ATOM 6420 N N . LYS B 1 83 ? 26.188 -17.734 -11.539 1 97.56 83 LYS B N 1
ATOM 6421 C CA . LYS B 1 83 ? 26.531 -16.328 -11.445 1 97.56 83 LYS B CA 1
ATOM 6422 C C . LYS B 1 83 ? 28.031 -16.109 -11.625 1 97.56 83 LYS B C 1
ATOM 6424 O O . LYS B 1 83 ? 28.453 -15.148 -12.281 1 97.56 83 LYS B O 1
ATOM 6429 N N . THR B 1 84 ? 28.891 -16.953 -11.102 1 96.38 84 THR B N 1
ATOM 6430 C CA . THR B 1 84 ? 30.344 -16.844 -11.148 1 96.38 84 THR B CA 1
ATOM 6431 C C . THR B 1 84 ? 30.859 -16.969 -12.586 1 96.38 84 THR B C 1
ATOM 6433 O O . THR B 1 84 ? 31.938 -16.484 -12.914 1 96.38 84 THR B O 1
ATOM 6436 N N . ASP B 1 85 ? 30.078 -17.641 -13.43 1 96.5 85 ASP B N 1
ATOM 6437 C CA . ASP B 1 85 ? 30.438 -17.766 -14.836 1 96.5 85 ASP B CA 1
ATOM 6438 C C . ASP B 1 85 ? 29.891 -16.609 -15.664 1 96.5 85 ASP B C 1
ATOM 6440 O O . ASP B 1 85 ? 30.469 -16.234 -16.672 1 96.5 85 ASP B O 1
ATOM 6444 N N . THR B 1 86 ? 28.828 -16.094 -15.234 1 98 86 THR B N 1
ATOM 6445 C CA . THR B 1 86 ? 28.125 -15.078 -16 1 98 86 THR B CA 1
ATOM 6446 C C . THR B 1 86 ? 28.734 -13.695 -15.797 1 98 86 THR B C 1
ATOM 6448 O O . THR B 1 86 ? 28.828 -12.906 -16.734 1 98 86 THR B O 1
ATOM 6451 N N . LEU B 1 87 ? 29.172 -13.375 -14.602 1 97.75 87 LEU B N 1
ATOM 6452 C CA . LEU B 1 87 ? 29.609 -12.023 -14.258 1 97.75 87 LEU B CA 1
ATOM 6453 C C . LEU B 1 87 ? 30.875 -11.648 -15.039 1 97.75 87 LEU B C 1
ATOM 6455 O O . LEU B 1 87 ? 30.984 -10.523 -15.539 1 97.75 87 LEU B O 1
ATOM 6459 N N . PRO B 1 88 ? 31.891 -12.562 -15.203 1 97.12 88 PRO B N 1
ATOM 6460 C CA . PRO B 1 88 ? 33.031 -12.195 -16.031 1 97.12 88 PRO B CA 1
ATOM 6461 C C . PRO B 1 88 ? 32.625 -11.852 -17.469 1 97.12 88 PRO B C 1
ATOM 6463 O O . PRO B 1 88 ? 33.25 -10.977 -18.094 1 97.12 88 PRO B O 1
ATOM 6466 N N . PHE B 1 89 ? 31.672 -12.516 -18.031 1 97.19 89 PHE B N 1
ATOM 6467 C CA . PHE B 1 89 ? 31.156 -12.242 -19.375 1 97.19 89 PHE B CA 1
ATOM 6468 C C . PHE B 1 89 ? 30.5 -10.867 -19.438 1 97.19 89 PHE B C 1
ATOM 6470 O O . PHE B 1 89 ? 30.828 -10.047 -20.297 1 97.19 89 PHE B O 1
ATOM 6477 N N . LEU B 1 90 ? 29.625 -10.539 -18.391 1 97.31 90 LEU B N 1
ATOM 6478 C CA . LEU B 1 90 ? 28.844 -9.305 -18.391 1 97.31 90 LEU B CA 1
ATOM 6479 C C . LEU B 1 90 ? 29.719 -8.109 -18.016 1 97.31 90 LEU B C 1
ATOM 6481 O O . LEU B 1 90 ? 29.484 -6.996 -18.484 1 97.31 90 LEU B O 1
ATOM 6485 N N . ASP B 1 91 ? 30.703 -8.312 -17.156 1 95.44 91 ASP B N 1
ATOM 6486 C CA . ASP B 1 91 ? 31.438 -7.199 -16.562 1 95.44 91 ASP B CA 1
ATOM 6487 C C . ASP B 1 91 ? 32.781 -6.98 -17.281 1 95.44 91 ASP B C 1
ATOM 6489 O O . ASP B 1 91 ? 33.312 -5.871 -17.281 1 95.44 91 ASP B O 1
ATOM 6493 N N . ASN B 1 92 ? 33.344 -8.07 -17.906 1 91.44 92 ASN B N 1
ATOM 6494 C CA . ASN B 1 92 ? 34.688 -7.977 -18.422 1 91.44 92 ASN B CA 1
ATOM 6495 C C . ASN B 1 92 ? 34.781 -8.438 -19.875 1 91.44 92 ASN B C 1
ATOM 6497 O O . ASN B 1 92 ? 35.875 -8.68 -20.391 1 91.44 92 ASN B O 1
ATOM 6501 N N . ASN B 1 93 ? 33.719 -8.625 -20.469 1 93 93 ASN B N 1
ATOM 6502 C CA . ASN B 1 93 ? 33.656 -9.07 -21.844 1 93 93 ASN B CA 1
ATOM 6503 C C . ASN B 1 93 ? 34.406 -10.398 -22.031 1 93 93 ASN B C 1
ATOM 6505 O O . ASN B 1 93 ? 35.094 -10.594 -23.031 1 93 93 ASN B O 1
ATOM 6509 N N . ALA B 1 94 ? 34.312 -11.195 -21.031 1 95 94 ALA B N 1
ATOM 6510 C CA . ALA B 1 94 ? 34.844 -12.547 -21.156 1 95 94 ALA B CA 1
ATOM 6511 C C . ALA B 1 94 ? 33.969 -13.406 -22.062 1 95 94 ALA B C 1
ATOM 6513 O O . ALA B 1 94 ? 33 -12.914 -22.641 1 95 94 ALA B O 1
ATOM 6514 N N . THR B 1 95 ? 34.469 -14.641 -22.234 1 95.94 95 THR B N 1
ATOM 6515 C CA . THR B 1 95 ? 33.688 -15.57 -23.047 1 95.94 95 THR B CA 1
ATOM 6516 C C . THR B 1 95 ? 32.344 -15.859 -22.422 1 95.94 95 THR B C 1
ATOM 6518 O O . THR B 1 95 ? 32.25 -16.031 -21.203 1 95.94 95 THR B O 1
ATOM 6521 N N . ALA B 1 96 ? 31.312 -15.883 -23.234 1 96.62 96 ALA B N 1
ATOM 6522 C CA . ALA B 1 96 ? 29.984 -16.203 -22.75 1 96.62 96 ALA B CA 1
ATOM 6523 C C . ALA B 1 96 ? 29.953 -17.594 -22.094 1 96.62 96 ALA B C 1
ATOM 6525 O O . ALA B 1 96 ? 30.609 -18.516 -22.578 1 96.62 96 ALA B O 1
ATOM 6526 N N . PRO B 1 97 ? 29.203 -17.766 -21.031 1 97.19 97 PRO B N 1
ATOM 6527 C CA . PRO B 1 97 ? 29.078 -19.109 -20.469 1 97.19 97 PRO B CA 1
ATOM 6528 C C . PRO B 1 97 ? 28.438 -20.094 -21.453 1 97.19 97 PRO B C 1
ATOM 6530 O O . PRO B 1 97 ? 27.531 -19.734 -22.188 1 97.19 97 PRO B O 1
ATOM 6533 N N . ARG B 1 98 ? 28.906 -21.312 -21.375 1 96.06 98 ARG B N 1
ATOM 6534 C CA . ARG B 1 98 ? 28.297 -22.359 -22.188 1 96.06 98 ARG B CA 1
ATOM 6535 C C . ARG B 1 98 ? 26.875 -22.656 -21.734 1 96.06 98 ARG B C 1
ATOM 6537 O O . ARG B 1 98 ? 26.562 -22.547 -20.547 1 96.06 98 ARG B O 1
ATOM 6544 N N . ARG B 1 99 ? 26.109 -23.078 -22.703 1 97.75 99 ARG B N 1
ATOM 6545 C CA . ARG B 1 99 ? 24.703 -23.344 -22.406 1 97.75 99 ARG B CA 1
ATOM 6546 C C . ARG B 1 99 ? 24.469 -24.812 -22.125 1 97.75 99 ARG B C 1
ATOM 6548 O O . ARG B 1 99 ? 25.078 -25.688 -22.75 1 97.75 99 ARG B O 1
ATOM 6555 N N . TYR B 1 100 ? 23.656 -25.062 -21.141 1 98.19 100 TYR B N 1
ATOM 6556 C CA . TYR B 1 100 ? 23.297 -26.406 -20.734 1 98.19 100 TYR B CA 1
ATOM 6557 C C . TYR B 1 100 ? 21.781 -26.547 -20.594 1 98.19 100 TYR B C 1
ATOM 6559 O O . TYR B 1 100 ? 21.078 -25.547 -20.375 1 98.19 100 TYR B O 1
ATOM 6567 N N . ALA B 1 101 ? 21.266 -27.75 -20.719 1 98.44 101 ALA B N 1
ATOM 6568 C CA . ALA B 1 101 ? 19.859 -28.047 -20.516 1 98.44 101 ALA B CA 1
ATOM 6569 C C . ALA B 1 101 ? 19.641 -28.906 -19.266 1 98.44 101 ALA B C 1
ATOM 6571 O O . ALA B 1 101 ? 20.469 -29.766 -18.953 1 98.44 101 ALA B O 1
ATOM 6572 N N . ARG B 1 102 ? 18.656 -28.562 -18.562 1 98.31 102 ARG B N 1
ATOM 6573 C CA . ARG B 1 102 ? 18.062 -29.484 -17.594 1 98.31 102 ARG B CA 1
ATOM 6574 C C . ARG B 1 102 ? 17 -30.359 -18.234 1 98.31 102 ARG B C 1
ATOM 6576 O O . ARG B 1 102 ? 16.047 -29.859 -18.828 1 98.31 102 ARG B O 1
ATOM 6583 N N . ALA B 1 103 ? 17.141 -31.656 -18.188 1 98.38 103 ALA B N 1
ATOM 6584 C CA . ALA B 1 103 ? 16.188 -32.594 -18.734 1 98.38 103 ALA B CA 1
ATOM 6585 C C . ALA B 1 103 ? 15.555 -33.469 -17.641 1 98.38 103 ALA B C 1
ATOM 6587 O O . ALA B 1 103 ? 16.266 -34.125 -16.875 1 98.38 103 ALA B O 1
ATOM 6588 N N . THR B 1 104 ? 14.305 -33.406 -17.516 1 98.06 104 THR B N 1
ATOM 6589 C CA . THR B 1 104 ? 13.555 -34.312 -16.641 1 98.06 104 THR B CA 1
ATOM 6590 C C . THR B 1 104 ? 13.086 -35.531 -17.406 1 98.06 104 THR B C 1
ATOM 6592 O O . THR B 1 104 ? 12.305 -35.438 -18.359 1 98.06 104 THR B O 1
ATOM 6595 N N . ILE B 1 105 ? 13.523 -36.688 -16.969 1 97.75 105 ILE B N 1
ATOM 6596 C CA . ILE B 1 105 ? 13.211 -37.938 -17.672 1 97.75 105 ILE B CA 1
ATOM 6597 C C . ILE B 1 105 ? 12.367 -38.844 -16.766 1 97.75 105 ILE B C 1
ATOM 6599 O O . ILE B 1 105 ? 12.719 -39.062 -15.609 1 97.75 105 ILE B O 1
ATOM 6603 N N . GLN B 1 106 ? 11.273 -39.25 -17.328 1 97.19 106 GLN B N 1
ATOM 6604 C CA . GLN B 1 106 ? 10.484 -40.219 -16.625 1 97.19 106 GLN B CA 1
ATOM 6605 C C . GLN B 1 106 ? 11.016 -41.625 -16.859 1 97.19 106 GLN B C 1
ATOM 6607 O O . GLN B 1 106 ? 11.242 -42.031 -18.016 1 97.19 106 GLN B O 1
ATOM 6612 N N . SER B 1 107 ? 11.266 -42.344 -15.789 1 94.75 107 SER B N 1
ATOM 6613 C CA . SER B 1 107 ? 11.445 -43.781 -15.828 1 94.75 107 SER B CA 1
ATOM 6614 C C . SER B 1 107 ? 10.18 -44.5 -15.391 1 94.75 107 SER B C 1
ATOM 6616 O O . SER B 1 107 ? 9.742 -44.375 -14.242 1 94.75 107 SER B O 1
ATOM 6618 N N . GLY B 1 108 ? 9.703 -45.219 -16.281 1 92.44 108 GLY B N 1
ATOM 6619 C CA . GLY B 1 108 ? 8.43 -45.875 -16.047 1 92.44 108 GLY B CA 1
ATOM 6620 C C . GLY B 1 108 ? 8.539 -47.031 -15.062 1 92.44 108 GLY B C 1
ATOM 6621 O O . GLY B 1 108 ? 9.641 -47.469 -14.727 1 92.44 108 GLY B O 1
ATOM 6622 N N . THR B 1 109 ? 7.395 -47.375 -14.547 1 90.31 109 THR B N 1
ATOM 6623 C CA . THR B 1 109 ? 7.324 -48.5 -13.633 1 90.31 109 THR B CA 1
ATOM 6624 C C . THR B 1 109 ? 7.793 -49.781 -14.32 1 90.31 109 THR B C 1
ATOM 6626 O O . THR B 1 109 ? 7.496 -50 -15.5 1 90.31 109 THR B O 1
ATOM 6629 N N . THR B 1 110 ? 8.602 -50.5 -13.555 1 85.62 110 THR B N 1
ATOM 6630 C CA . THR B 1 110 ? 8.945 -51.844 -13.93 1 85.62 110 THR B CA 1
ATOM 6631 C C . THR B 1 110 ? 8.602 -52.812 -12.805 1 85.62 110 THR B C 1
ATOM 6633 O O . THR B 1 110 ? 8.078 -52.406 -11.758 1 85.62 110 THR B O 1
ATOM 6636 N N . ASN B 1 111 ? 8.766 -54.125 -13.055 1 80.69 111 ASN B N 1
ATOM 6637 C CA . ASN B 1 111 ? 8.461 -55.125 -12.039 1 80.69 111 ASN B CA 1
ATOM 6638 C C . ASN B 1 111 ? 9.297 -54.938 -10.781 1 80.69 111 ASN B C 1
ATOM 6640 O O . ASN B 1 111 ? 8.922 -55.406 -9.703 1 80.69 111 ASN B O 1
ATOM 6644 N N . SER B 1 112 ? 10.242 -54.188 -10.875 1 77.06 112 SER B N 1
ATOM 6645 C CA . SER B 1 112 ? 11.172 -54.094 -9.75 1 77.06 112 SER B CA 1
ATOM 6646 C C . SER B 1 112 ? 11.359 -52.656 -9.312 1 77.06 112 SER B C 1
ATOM 6648 O O . SER B 1 112 ? 11.977 -52.375 -8.273 1 77.06 112 SER B O 1
ATOM 6650 N N . THR B 1 113 ? 10.75 -51.719 -10.078 1 83.81 113 THR B N 1
ATOM 6651 C CA . THR B 1 113 ? 11.047 -50.344 -9.758 1 83.81 113 THR B CA 1
ATOM 6652 C C . THR B 1 113 ? 9.789 -49.469 -9.898 1 83.81 113 THR B C 1
ATOM 6654 O O . THR B 1 113 ? 8.914 -49.781 -10.711 1 83.81 113 THR B O 1
ATOM 6657 N N . GLU B 1 114 ? 9.82 -48.438 -9.086 1 90.25 114 GLU B N 1
ATOM 6658 C CA . GLU B 1 114 ? 8.727 -47.469 -9.109 1 90.25 114 GLU B CA 1
ATOM 6659 C C . GLU B 1 114 ? 8.977 -46.375 -10.148 1 90.25 114 GLU B C 1
ATOM 6661 O O . GLU B 1 114 ? 10.109 -46.188 -10.57 1 90.25 114 GLU B O 1
ATOM 6666 N N . LYS B 1 115 ? 7.867 -45.844 -10.578 1 94.69 115 LYS B N 1
ATOM 6667 C CA . LYS B 1 115 ? 7.918 -44.719 -11.508 1 94.69 115 LYS B CA 1
ATOM 6668 C C . LYS B 1 115 ? 8.57 -43.5 -10.859 1 94.69 115 LYS B C 1
ATOM 6670 O O . LYS B 1 115 ? 8.266 -43.156 -9.711 1 94.69 115 LYS B O 1
ATOM 6675 N N . TYR B 1 116 ? 9.508 -42.875 -11.477 1 96.62 116 TYR B N 1
ATOM 6676 C CA . TYR B 1 116 ? 10.133 -41.688 -10.945 1 96.62 116 TYR B CA 1
ATOM 6677 C C . TYR B 1 116 ? 10.609 -40.781 -12.07 1 96.62 116 TYR B C 1
ATOM 6679 O O . TYR B 1 116 ? 10.75 -41.219 -13.211 1 96.62 116 TYR B O 1
ATOM 6687 N N . TRP B 1 117 ? 10.766 -39.531 -11.797 1 97.75 117 TRP B N 1
ATOM 6688 C CA . TRP B 1 117 ? 11.445 -38.531 -12.648 1 97.75 117 TRP B CA 1
ATOM 6689 C C . TRP B 1 117 ? 12.883 -38.312 -12.18 1 97.75 117 TRP B C 1
ATOM 6691 O O . TRP B 1 117 ? 13.148 -38.25 -10.984 1 97.75 117 TRP B O 1
ATOM 6701 N N . GLN B 1 118 ? 13.797 -38.312 -13.117 1 97.94 118 GLN B N 1
ATOM 6702 C CA . GLN B 1 118 ? 15.203 -38.031 -12.836 1 97.94 118 GLN B CA 1
ATOM 6703 C C . GLN B 1 118 ? 15.68 -36.812 -13.617 1 97.94 118 GLN B C 1
ATOM 6705 O O . GLN B 1 118 ? 15.422 -36.688 -14.82 1 97.94 118 GLN B O 1
ATOM 6710 N N . GLU B 1 119 ? 16.375 -35.875 -12.883 1 98.5 119 GLU B N 1
ATOM 6711 C CA . GLU B 1 119 ? 16.938 -34.688 -13.516 1 98.5 119 GLU B CA 1
ATOM 6712 C C . GLU B 1 119 ? 18.328 -34.969 -14.086 1 98.5 119 GLU B C 1
ATOM 6714 O O . GLU B 1 119 ? 19.156 -35.594 -13.43 1 98.5 119 GLU B O 1
ATOM 6719 N N . TYR B 1 120 ? 18.562 -34.469 -15.289 1 98.5 120 TYR B N 1
ATOM 6720 C CA . TYR B 1 120 ? 19.859 -34.625 -15.938 1 98.5 120 TYR B CA 1
ATOM 6721 C C . TYR B 1 120 ? 20.406 -33.281 -16.422 1 98.5 120 TYR B C 1
ATOM 6723 O O . TYR B 1 120 ? 19.641 -32.375 -16.766 1 98.5 120 TYR B O 1
ATOM 6731 N N . LEU B 1 121 ? 21.672 -33.188 -16.359 1 98.44 121 LEU B N 1
ATOM 6732 C CA . LEU B 1 121 ? 22.453 -32.094 -16.969 1 98.44 121 LEU B CA 1
ATOM 6733 C C . LEU B 1 121 ? 22.953 -32.531 -18.344 1 98.44 121 LEU B C 1
ATOM 6735 O O . LEU B 1 121 ? 23.656 -33.531 -18.469 1 98.44 121 LEU B O 1
ATOM 6739 N N . VAL B 1 122 ? 22.578 -31.734 -19.375 1 98.62 122 VAL B N 1
ATOM 6740 C CA . VAL B 1 122 ? 23 -32.062 -20.75 1 98.62 122 VAL B CA 1
ATOM 6741 C C . VAL B 1 122 ? 23.703 -30.844 -21.359 1 98.62 122 VAL B C 1
ATOM 6743 O O . VAL B 1 122 ? 23.125 -29.766 -21.453 1 98.62 122 VAL B O 1
ATOM 6746 N N . GLY B 1 123 ? 24.875 -31.047 -21.875 1 97.88 123 GLY B N 1
ATOM 6747 C CA . GLY B 1 123 ? 25.609 -29.984 -22.547 1 97.88 123 GLY B CA 1
ATOM 6748 C C . GLY B 1 123 ? 27.094 -30.234 -22.609 1 97.88 123 GLY B C 1
ATOM 6749 O O . GLY B 1 123 ? 27.594 -31.25 -22.125 1 97.88 123 GLY B O 1
ATOM 6750 N N . PRO B 1 124 ? 27.75 -29.297 -23.281 1 97.38 124 PRO B N 1
ATOM 6751 C CA . PRO B 1 124 ? 27.266 -28 -23.781 1 97.38 124 PRO B CA 1
ATOM 6752 C C . PRO B 1 124 ? 26.391 -28.141 -25.031 1 97.38 124 PRO B C 1
ATOM 6754 O O . PRO B 1 124 ? 26.391 -29.203 -25.656 1 97.38 124 PRO B O 1
ATOM 6757 N N . LEU B 1 125 ? 25.656 -27.094 -25.328 1 97.88 125 LEU B N 1
ATOM 6758 C CA . LEU B 1 125 ? 24.688 -27.109 -26.422 1 97.88 125 LEU B CA 1
ATOM 6759 C C . LEU B 1 125 ? 25.234 -26.375 -27.641 1 97.88 125 LEU B C 1
ATOM 6761 O O . LEU B 1 125 ? 26.047 -25.469 -27.516 1 97.88 125 LEU B O 1
ATOM 6765 N N . PRO B 1 126 ? 24.797 -26.641 -28.812 1 97.56 126 PRO B N 1
ATOM 6766 C CA . PRO B 1 126 ? 23.859 -27.719 -29.141 1 97.56 126 PRO B CA 1
ATOM 6767 C C . PRO B 1 126 ? 24.453 -29.109 -28.906 1 97.56 126 PRO B C 1
ATOM 6769 O O . PRO B 1 126 ? 25.672 -29.297 -29.016 1 97.56 126 PRO B O 1
ATOM 6772 N N . ALA B 1 127 ? 23.641 -30.016 -28.594 1 98 127 ALA B N 1
ATOM 6773 C CA . ALA B 1 127 ? 24.094 -31.344 -28.219 1 98 127 ALA B CA 1
ATOM 6774 C C . ALA B 1 127 ? 24.562 -32.125 -29.438 1 98 127 ALA B C 1
ATOM 6776 O O . ALA B 1 127 ? 24.016 -31.984 -30.531 1 98 127 ALA B O 1
ATOM 6777 N N . THR B 1 128 ? 25.578 -32.938 -29.266 1 96.38 128 THR B N 1
ATOM 6778 C CA . THR B 1 128 ? 26.062 -33.938 -30.219 1 96.38 128 THR B CA 1
ATOM 6779 C C . THR B 1 128 ? 26.141 -35.312 -29.562 1 96.38 128 THR B C 1
ATOM 6781 O O . THR B 1 128 ? 25.844 -35.469 -28.375 1 96.38 128 THR B O 1
ATOM 6784 N N . ASN B 1 129 ? 26.547 -36.25 -30.328 1 93.75 129 ASN B N 1
ATOM 6785 C CA . ASN B 1 129 ? 26.672 -37.594 -29.781 1 93.75 129 ASN B CA 1
ATOM 6786 C C . ASN B 1 129 ? 27.734 -37.688 -28.703 1 93.75 129 ASN B C 1
ATOM 6788 O O . ASN B 1 129 ? 27.703 -38.562 -27.844 1 93.75 129 ASN B O 1
ATOM 6792 N N . ALA B 1 130 ? 28.609 -36.719 -28.719 1 95.31 130 ALA B N 1
ATOM 6793 C CA . ALA B 1 130 ? 29.703 -36.688 -27.75 1 95.31 130 ALA B CA 1
ATOM 6794 C C . ALA B 1 130 ? 29.328 -35.906 -26.5 1 95.31 130 ALA B C 1
ATOM 6796 O O . ALA B 1 130 ? 30.031 -35.969 -25.5 1 95.31 130 ALA B O 1
ATOM 6797 N N . THR B 1 131 ? 28.188 -35.25 -26.547 1 97.69 131 THR B N 1
ATOM 6798 C CA . THR B 1 131 ? 27.734 -34.406 -25.438 1 97.69 131 THR B CA 1
ATOM 6799 C C . THR B 1 131 ? 27.438 -35.25 -24.203 1 97.69 131 THR B C 1
ATOM 6801 O O . THR B 1 131 ? 26.844 -36.312 -24.297 1 97.69 131 THR B O 1
ATOM 6804 N N . ALA B 1 132 ? 27.859 -34.781 -23.062 1 97.19 132 ALA B N 1
ATOM 6805 C CA . ALA B 1 132 ? 27.672 -35.5 -21.797 1 97.19 132 ALA B CA 1
ATOM 6806 C C . ALA B 1 132 ? 26.219 -35.406 -21.328 1 97.19 132 ALA B C 1
ATOM 6808 O O . ALA B 1 132 ? 25.578 -34.375 -21.453 1 97.19 132 ALA B O 1
ATOM 6809 N N . VAL B 1 133 ? 25.688 -36.469 -20.844 1 97.88 133 VAL B N 1
ATOM 6810 C CA . VAL B 1 133 ? 24.438 -36.562 -20.109 1 97.88 133 VAL B CA 1
ATOM 6811 C C . VAL B 1 133 ? 24.688 -37.094 -18.703 1 97.88 133 VAL B C 1
ATOM 6813 O O . VAL B 1 133 ? 25.016 -38.281 -18.531 1 97.88 133 VAL B O 1
ATOM 6816 N N . GLU B 1 134 ? 24.547 -36.219 -17.688 1 97.69 134 GLU B N 1
ATOM 6817 C CA . GLU B 1 134 ? 24.891 -36.594 -16.312 1 97.69 134 GLU B CA 1
ATOM 6818 C C . GLU B 1 134 ? 23.75 -36.25 -15.359 1 97.69 134 GLU B C 1
ATOM 6820 O O . GLU B 1 134 ? 22.984 -35.312 -15.594 1 97.69 134 GLU B O 1
ATOM 6825 N N . PRO B 1 135 ? 23.594 -37.031 -14.312 1 97.75 135 PRO B N 1
ATOM 6826 C CA . PRO B 1 135 ? 22.594 -36.625 -13.312 1 97.75 135 PRO B CA 1
ATOM 6827 C C . PRO B 1 135 ? 22.828 -35.219 -12.781 1 97.75 135 PRO B C 1
ATOM 6829 O O . PRO B 1 135 ? 23.953 -34.844 -12.477 1 97.75 135 PRO B O 1
ATOM 6832 N N . LEU B 1 136 ? 21.859 -34.438 -12.789 1 98.44 136 LEU B N 1
ATOM 6833 C CA . LEU B 1 136 ? 21.906 -33.125 -12.164 1 98.44 136 LEU B CA 1
ATOM 6834 C C . LEU B 1 136 ? 21.688 -33.219 -10.656 1 98.44 136 LEU B C 1
ATOM 6836 O O . LEU B 1 136 ? 20.641 -33.656 -10.203 1 98.44 136 LEU B O 1
ATOM 6840 N N . THR B 1 137 ? 22.625 -32.781 -9.82 1 97.94 137 THR B N 1
ATOM 6841 C CA . THR B 1 137 ? 22.516 -33 -8.383 1 97.94 137 THR B CA 1
ATOM 6842 C C . THR B 1 137 ? 22.734 -31.719 -7.598 1 97.94 137 THR B C 1
ATOM 6844 O O . THR B 1 137 ? 22.109 -31.516 -6.559 1 97.94 137 THR B O 1
ATOM 6847 N N . PHE B 1 138 ? 23.469 -30.781 -8.023 1 96.56 138 PHE B N 1
ATOM 6848 C CA . PHE B 1 138 ? 24.016 -29.703 -7.199 1 96.56 138 PHE B CA 1
ATOM 6849 C C . PHE B 1 138 ? 22.891 -28.766 -6.738 1 96.56 138 PHE B C 1
ATOM 6851 O O . PHE B 1 138 ? 23 -28.156 -5.672 1 96.56 138 PHE B O 1
ATOM 6858 N N . PRO B 1 139 ? 21.812 -28.594 -7.461 1 97.75 139 PRO B N 1
ATOM 6859 C CA . PRO B 1 139 ? 20.797 -27.672 -6.953 1 97.75 139 PRO B CA 1
ATOM 6860 C C . PRO B 1 139 ? 19.859 -28.312 -5.93 1 97.75 139 PRO B C 1
ATOM 6862 O O . PRO B 1 139 ? 18.953 -27.656 -5.422 1 97.75 139 PRO B O 1
ATOM 6865 N N . PHE B 1 140 ? 20.031 -29.578 -5.66 1 98.44 140 PHE B N 1
ATOM 6866 C CA . PHE B 1 140 ? 19 -30.312 -4.93 1 98.44 140 PHE B CA 1
ATOM 6867 C C . PHE B 1 140 ? 19.531 -30.766 -3.57 1 98.44 140 PHE B C 1
ATOM 6869 O O . PHE B 1 140 ? 20.734 -30.984 -3.398 1 98.44 140 PHE B O 1
ATOM 6876 N N . GLN B 1 141 ? 18.562 -30.953 -2.613 1 97.56 141 GLN B N 1
ATOM 6877 C CA . GLN B 1 141 ? 18.906 -31.297 -1.236 1 97.56 141 GLN B CA 1
ATOM 6878 C C . GLN B 1 141 ? 18.312 -32.625 -0.827 1 97.56 141 GLN B C 1
ATOM 6880 O O . GLN B 1 141 ? 18.625 -33.156 0.243 1 97.56 141 GLN B O 1
ATOM 6885 N N . ASN B 1 142 ? 17.516 -33.219 -1.686 1 97.81 142 ASN B N 1
ATOM 6886 C CA . ASN B 1 142 ? 16.828 -34.438 -1.298 1 97.81 142 ASN B CA 1
ATOM 6887 C C . ASN B 1 142 ? 17.797 -35.625 -1.192 1 97.81 142 ASN B C 1
ATOM 6889 O O . ASN B 1 142 ? 18.938 -35.531 -1.62 1 97.81 142 ASN B O 1
ATOM 6893 N N . SER B 1 143 ? 17.312 -36.75 -0.599 1 97.69 143 SER B N 1
ATOM 6894 C CA . SER B 1 143 ? 18.141 -37.906 -0.259 1 97.69 143 SER B CA 1
ATOM 6895 C C . SER B 1 143 ? 18.703 -38.562 -1.511 1 97.69 143 SER B C 1
ATOM 6897 O O . SER B 1 143 ? 19.812 -39.125 -1.487 1 97.69 143 SER B O 1
ATOM 6899 N N . GLN B 1 144 ? 17.969 -38.625 -2.574 1 97.19 144 GLN B N 1
ATOM 6900 C CA . GLN B 1 144 ? 18.406 -39 -3.908 1 97.19 144 GLN B CA 1
ATOM 6901 C C . GLN B 1 144 ? 18.375 -37.844 -4.871 1 97.19 144 GLN B C 1
ATOM 6903 O O . GLN B 1 144 ? 17.406 -37.656 -5.613 1 97.19 144 GLN B O 1
ATOM 6908 N N . PRO B 1 145 ? 19.438 -37.188 -4.918 1 97.44 145 PRO B N 1
ATOM 6909 C CA . PRO B 1 145 ? 19.422 -35.875 -5.586 1 97.44 145 PRO B CA 1
ATOM 6910 C C . PRO B 1 145 ? 18.891 -35.969 -7.016 1 97.44 145 PRO B C 1
ATOM 6912 O O . PRO B 1 145 ? 19.406 -36.75 -7.824 1 97.44 145 PRO B O 1
ATOM 6915 N N . GLY B 1 146 ? 17.859 -35.156 -7.266 1 98.12 146 GLY B N 1
ATOM 6916 C CA . GLY B 1 146 ? 17.297 -35.031 -8.602 1 98.12 146 GLY B CA 1
ATOM 6917 C C . GLY B 1 146 ? 16.203 -36.031 -8.906 1 98.12 146 GLY B C 1
ATOM 6918 O O . GLY B 1 146 ? 15.594 -35.969 -9.977 1 98.12 146 GLY B O 1
ATOM 6919 N N . ARG B 1 147 ? 15.945 -36.906 -8.031 1 97.62 147 ARG B N 1
ATOM 6920 C CA . ARG B 1 147 ? 14.922 -37.906 -8.266 1 97.62 147 ARG B CA 1
ATOM 6921 C C . ARG B 1 147 ? 13.625 -37.562 -7.551 1 97.62 147 ARG B C 1
ATOM 6923 O O . ARG B 1 147 ? 13.633 -37.188 -6.367 1 97.62 147 ARG B O 1
ATOM 6930 N N . THR B 1 148 ? 12.539 -37.594 -8.25 1 97.25 148 THR B N 1
ATOM 6931 C CA . THR B 1 148 ? 11.203 -37.375 -7.707 1 97.25 148 THR B CA 1
ATOM 6932 C C . THR B 1 148 ? 10.312 -38.594 -7.93 1 97.25 148 THR B C 1
ATOM 6934 O O . THR B 1 148 ? 10.008 -38.969 -9.07 1 97.25 148 THR B O 1
ATOM 6937 N N . PRO B 1 149 ? 9.914 -39.25 -6.852 1 95.12 149 PRO B N 1
ATOM 6938 C CA . PRO B 1 149 ? 8.945 -40.312 -7.043 1 95.12 149 PRO B CA 1
ATOM 6939 C C . PRO B 1 149 ? 7.621 -39.812 -7.621 1 95.12 149 PRO B C 1
ATOM 6941 O O . PRO B 1 149 ? 7.125 -38.781 -7.227 1 95.12 149 PRO B O 1
ATOM 6944 N N . MET B 1 150 ? 7.137 -40.562 -8.609 1 95.06 150 MET B N 1
ATOM 6945 C CA . MET B 1 150 ? 5.879 -40.188 -9.25 1 95.06 150 MET B CA 1
ATOM 6946 C C . MET B 1 150 ? 4.828 -41.281 -9.078 1 95.06 150 MET B C 1
ATOM 6948 O O . MET B 1 150 ? 5.121 -42.469 -9.281 1 95.06 150 MET B O 1
ATOM 6952 N N . HIS B 1 151 ? 3.693 -40.812 -8.656 1 94.31 151 HIS B N 1
ATOM 6953 C CA . HIS B 1 151 ? 2.588 -41.781 -8.531 1 94.31 151 HIS B CA 1
ATOM 6954 C C . HIS B 1 151 ? 2.021 -42.156 -9.898 1 94.31 151 HIS B C 1
ATOM 6956 O O . HIS B 1 151 ? 1.841 -41.281 -10.758 1 94.31 151 HIS B O 1
ATOM 6962 N N . PRO B 1 152 ? 1.64 -43.375 -10.141 1 94.62 152 PRO B N 1
ATOM 6963 C CA . PRO B 1 152 ? 1.156 -43.812 -11.453 1 94.62 152 PRO B CA 1
ATOM 6964 C C . PRO B 1 152 ? -0.147 -43.125 -11.859 1 94.62 152 PRO B C 1
ATOM 6966 O O . PRO B 1 152 ? -0.489 -43.094 -13.047 1 94.62 152 PRO B O 1
ATOM 6969 N N . LEU B 1 153 ? -0.821 -42.625 -10.898 1 94.81 153 LEU B N 1
ATOM 6970 C CA . LEU B 1 153 ? -2.076 -41.938 -11.195 1 94.81 153 LEU B CA 1
ATOM 6971 C C . LEU B 1 153 ? -1.843 -40.75 -12.117 1 94.81 153 LEU B C 1
ATOM 6973 O O . LEU B 1 153 ? -2.756 -40.312 -12.828 1 94.81 153 LEU B O 1
ATOM 6977 N N . TYR B 1 154 ? -0.652 -40.219 -12.133 1 92.81 154 TYR B N 1
ATOM 6978 C CA . TYR B 1 154 ? -0.332 -39.094 -12.984 1 92.81 154 TYR B CA 1
ATOM 6979 C C . TYR B 1 154 ? -0.175 -39.531 -14.438 1 92.81 154 TYR B C 1
ATOM 6981 O O . TYR B 1 154 ? 0.027 -38.688 -15.328 1 92.81 154 TYR B O 1
ATOM 6989 N N . SER B 1 155 ? -0.302 -40.75 -14.734 1 94 155 SER B N 1
ATOM 6990 C CA . SER B 1 155 ? -0.419 -41.281 -16.094 1 94 155 SER B CA 1
ATOM 6991 C C . SER B 1 155 ? -1.879 -41.375 -16.516 1 94 155 SER B C 1
ATOM 6993 O O . SER B 1 155 ? -2.678 -42.062 -15.875 1 94 155 SER B O 1
ATOM 6995 N N . PRO B 1 156 ? -2.158 -40.844 -17.641 1 93.25 156 PRO B N 1
ATOM 6996 C CA . PRO B 1 156 ? -3.562 -40.781 -18.062 1 93.25 156 PRO B CA 1
ATOM 6997 C C . PRO B 1 156 ? -4.223 -42.125 -18.188 1 93.25 156 PRO B C 1
ATOM 6999 O O . PRO B 1 156 ? -5.406 -42.281 -17.875 1 93.25 156 PRO B O 1
ATOM 7002 N N . ASN B 1 157 ? -3.514 -43.125 -18.625 1 94.31 157 ASN B N 1
ATOM 7003 C CA . ASN B 1 157 ? -4.105 -44.438 -18.797 1 94.31 157 ASN B CA 1
ATOM 7004 C C . ASN B 1 157 ? -4.516 -45.062 -17.453 1 94.31 157 ASN B C 1
ATOM 7006 O O . ASN B 1 157 ? -5.605 -45.625 -17.344 1 94.31 157 ASN B O 1
ATOM 7010 N N . GLU B 1 158 ? -3.623 -44.969 -16.516 1 94.69 158 GLU B N 1
ATOM 7011 C CA . GLU B 1 158 ? -3.924 -45.5 -15.188 1 94.69 158 GLU B CA 1
ATOM 7012 C C . GLU B 1 158 ? -5.074 -44.75 -14.531 1 94.69 158 GLU B C 1
ATOM 7014 O O . GLU B 1 158 ? -5.957 -45.344 -13.922 1 94.69 158 GLU B O 1
ATOM 7019 N N . ALA B 1 159 ? -5.07 -43.469 -14.633 1 94.44 159 ALA B N 1
ATOM 7020 C CA . ALA B 1 159 ? -6.129 -42.625 -14.055 1 94.44 159 ALA B CA 1
ATOM 7021 C C . ALA B 1 159 ? -7.477 -42.938 -14.695 1 94.44 159 ALA B C 1
ATOM 7023 O O . ALA B 1 159 ? -8.477 -43.125 -13.992 1 94.44 159 ALA B O 1
ATOM 7024 N N . SER B 1 160 ? -7.473 -42.969 -16 1 94.44 160 SER B N 1
ATOM 7025 C CA . SER B 1 160 ? -8.711 -43.25 -16.734 1 94.44 160 SER B CA 1
ATOM 7026 C C . SER B 1 160 ? -9.266 -44.625 -16.375 1 94.44 160 SER B C 1
ATOM 7028 O O . SER B 1 160 ? -10.484 -44.781 -16.219 1 94.44 160 SER B O 1
ATOM 7030 N N . SER B 1 161 ? -8.414 -45.562 -16.312 1 95.19 161 SER B N 1
ATOM 7031 C CA . SER B 1 161 ? -8.844 -46.906 -15.961 1 95.19 161 SER B CA 1
ATOM 7032 C C . SER B 1 161 ? -9.484 -46.938 -14.578 1 95.19 161 SER B C 1
ATOM 7034 O O . SER B 1 161 ? -10.562 -47.5 -14.398 1 95.19 161 SER B O 1
ATOM 7036 N N . PHE B 1 162 ? -8.891 -46.438 -13.656 1 96.75 162 PHE B N 1
ATOM 7037 C CA . PHE B 1 162 ? -9.375 -46.438 -12.281 1 96.75 162 PHE B CA 1
ATOM 7038 C C . PHE B 1 162 ? -10.711 -45.688 -12.188 1 96.75 162 PHE B C 1
ATOM 7040 O O . PHE B 1 162 ? -11.664 -46.219 -11.594 1 96.75 162 PHE B O 1
ATOM 7047 N N . PHE B 1 163 ? -10.773 -44.469 -12.781 1 95.38 163 PHE B N 1
ATOM 7048 C CA . PHE B 1 163 ? -11.969 -43.656 -12.633 1 95.38 163 PHE B CA 1
ATOM 7049 C C . PHE B 1 163 ? -13.141 -44.25 -13.391 1 95.38 163 PHE B C 1
ATOM 7051 O O . PHE B 1 163 ? -14.289 -44.125 -12.969 1 95.38 163 PHE B O 1
ATOM 7058 N N . THR B 1 164 ? -12.844 -44.938 -14.523 1 95.62 164 THR B N 1
ATOM 7059 C CA . THR B 1 164 ? -13.906 -45.656 -15.227 1 95.62 164 THR B CA 1
ATOM 7060 C C . THR B 1 164 ? -14.484 -46.75 -14.344 1 95.62 164 THR B C 1
ATOM 7062 O O . THR B 1 164 ? -15.703 -46.906 -14.25 1 95.62 164 THR B O 1
ATOM 7065 N N . ARG B 1 165 ? -13.609 -47.5 -13.766 1 96.62 165 ARG B N 1
ATOM 7066 C CA . ARG B 1 165 ? -14.062 -48.562 -12.875 1 96.62 165 ARG B CA 1
ATOM 7067 C C . ARG B 1 165 ? -14.836 -48 -11.688 1 96.62 165 ARG B C 1
ATOM 7069 O O . ARG B 1 165 ? -15.922 -48.5 -11.359 1 96.62 165 ARG B O 1
ATOM 7076 N N . PHE B 1 166 ? -14.32 -47.062 -11.023 1 96.25 166 PHE B N 1
ATOM 7077 C CA . PHE B 1 166 ? -14.969 -46.438 -9.883 1 96.25 166 PHE B CA 1
ATOM 7078 C C . PHE B 1 166 ? -16.344 -45.906 -10.273 1 96.25 166 PHE B C 1
ATOM 7080 O O . PHE B 1 166 ? -17.328 -46.156 -9.57 1 96.25 166 PHE B O 1
ATOM 7087 N N . SER B 1 167 ? -16.391 -45.156 -11.414 1 96 167 SER B N 1
ATOM 7088 C CA . SER B 1 167 ? -17.656 -44.562 -11.875 1 96 167 SER B CA 1
ATOM 7089 C C . SER B 1 167 ? -18.703 -45.625 -12.117 1 96 167 SER B C 1
ATOM 7091 O O . SER B 1 167 ? -19.891 -45.438 -11.812 1 96 167 SER B O 1
ATOM 7093 N N . THR B 1 168 ? -18.25 -46.688 -12.648 1 96.06 168 THR B N 1
ATOM 7094 C CA . THR B 1 168 ? -19.156 -47.812 -12.898 1 96.06 168 THR B CA 1
ATOM 7095 C C . THR B 1 168 ? -19.672 -48.406 -11.578 1 96.06 168 THR B C 1
ATOM 7097 O O . THR B 1 168 ? -20.859 -48.656 -11.43 1 96.06 168 THR B O 1
ATOM 7100 N N . GLU B 1 169 ? -18.797 -48.5 -10.711 1 96 169 GLU B N 1
ATOM 7101 C CA . GLU B 1 169 ? -19.109 -49.094 -9.422 1 96 169 GLU B CA 1
ATOM 7102 C C . GLU B 1 169 ? -20.109 -48.25 -8.641 1 96 169 GLU B C 1
ATOM 7104 O O . GLU B 1 169 ? -20.891 -48.781 -7.844 1 96 169 GLU B O 1
ATOM 7109 N N . VAL B 1 170 ? -20.109 -47 -8.867 1 96.44 170 VAL B N 1
ATOM 7110 C CA . VAL B 1 170 ? -20.906 -46.156 -8 1 96.44 170 VAL B CA 1
ATOM 7111 C C . VAL B 1 170 ? -21.969 -45.438 -8.828 1 96.44 170 VAL B C 1
ATOM 7113 O O . VAL B 1 170 ? -22.438 -44.375 -8.445 1 96.44 170 VAL B O 1
ATOM 7116 N N . GLU B 1 171 ? -22.266 -45.844 -9.969 1 95.81 171 GLU B N 1
ATOM 7117 C CA . GLU B 1 171 ? -23.266 -45.25 -10.844 1 95.81 171 GLU B CA 1
ATOM 7118 C C . GLU B 1 171 ? -24.594 -45.062 -10.109 1 95.81 171 GLU B C 1
ATOM 7120 O O . GLU B 1 171 ? -25.266 -44.031 -10.281 1 95.81 171 GLU B O 1
ATOM 7125 N N . ASP B 1 172 ? -25.031 -46.062 -9.359 1 96.19 172 ASP B N 1
ATOM 7126 C CA . ASP B 1 172 ? -26.281 -46 -8.602 1 96.19 172 ASP B CA 1
ATOM 7127 C C . ASP B 1 172 ? -26.234 -44.875 -7.562 1 96.19 172 ASP B C 1
ATOM 7129 O O . ASP B 1 172 ? -27.25 -44.188 -7.328 1 96.19 172 ASP B O 1
ATOM 7133 N N . ILE B 1 173 ? -25.078 -44.656 -7 1 95.94 173 ILE B N 1
ATOM 7134 C CA . ILE B 1 173 ? -24.922 -43.594 -5.992 1 95.94 173 ILE B CA 1
ATOM 7135 C C . ILE B 1 173 ? -25.062 -42.219 -6.641 1 95.94 173 ILE B C 1
ATOM 7137 O O . ILE B 1 173 ? -25.812 -41.375 -6.156 1 95.94 173 ILE B O 1
ATOM 7141 N N . SER B 1 174 ? -24.344 -42 -7.758 1 94.5 174 SER B N 1
ATOM 7142 C CA . SER B 1 174 ? -24.438 -40.719 -8.445 1 94.5 174 SER B CA 1
ATOM 7143 C C . SER B 1 174 ? -25.844 -40.469 -8.961 1 94.5 174 SER B C 1
ATOM 7145 O O . SER B 1 174 ? -26.344 -39.344 -8.906 1 94.5 174 SER B O 1
ATOM 7147 N N . MET B 1 175 ? -26.484 -41.5 -9.438 1 94.69 175 MET B N 1
ATOM 7148 C CA . MET B 1 175 ? -27.859 -41.375 -9.906 1 94.69 175 MET B CA 1
ATOM 7149 C C . MET B 1 175 ? -28.797 -41.031 -8.758 1 94.69 175 MET B C 1
ATOM 7151 O O . MET B 1 175 ? -29.688 -40.188 -8.914 1 94.69 175 MET B O 1
ATOM 7155 N N . GLN B 1 176 ? -28.609 -41.688 -7.684 1 94.31 176 GLN B N 1
ATOM 7156 C CA . GLN B 1 176 ? -29.438 -41.438 -6.52 1 94.31 176 GLN B CA 1
ATOM 7157 C C . GLN B 1 176 ? -29.25 -40 -6.012 1 94.31 176 GLN B C 1
ATOM 7159 O O . GLN B 1 176 ? -30.219 -39.344 -5.633 1 94.31 176 GLN B O 1
ATOM 7164 N N . LEU B 1 177 ? -28.094 -39.531 -6.008 1 93.12 177 LEU B N 1
ATOM 7165 C CA . LEU B 1 177 ? -27.781 -38.219 -5.41 1 93.12 177 LEU B CA 1
ATOM 7166 C C . LEU B 1 177 ? -28.094 -37.094 -6.379 1 93.12 177 LEU B C 1
ATOM 7168 O O . LEU B 1 177 ? -28.594 -36.031 -5.969 1 93.12 177 LEU B O 1
ATOM 7172 N N . PHE B 1 178 ? -27.875 -37.281 -7.695 1 91.12 178 PHE B N 1
ATOM 7173 C CA . PHE B 1 178 ? -27.859 -36.094 -8.578 1 91.12 178 PHE B CA 1
ATOM 7174 C C . PHE B 1 178 ? -28.609 -36.375 -9.867 1 91.12 178 PHE B C 1
ATOM 7176 O O . PHE B 1 178 ? -28.672 -35.531 -10.758 1 91.12 178 PHE B O 1
ATOM 7183 N N . ASN B 1 179 ? -29.172 -37.5 -10 1 92.5 179 ASN B N 1
ATOM 7184 C CA . ASN B 1 179 ? -29.938 -37.906 -11.172 1 92.5 179 ASN B CA 1
ATOM 7185 C C . ASN B 1 179 ? -29.094 -37.844 -12.438 1 92.5 179 ASN B C 1
ATOM 7187 O O . ASN B 1 179 ? -29.547 -37.406 -13.484 1 92.5 179 ASN B O 1
ATOM 7191 N N . THR B 1 180 ? -27.797 -38.156 -12.266 1 93.56 180 THR B N 1
ATOM 7192 C CA . THR B 1 180 ? -26.844 -38.25 -13.367 1 93.56 180 THR B CA 1
ATOM 7193 C C . THR B 1 180 ? -25.672 -39.156 -12.969 1 93.56 180 THR B C 1
ATOM 7195 O O . THR B 1 180 ? -25.656 -39.719 -11.875 1 93.56 180 THR B O 1
ATOM 7198 N N . THR B 1 181 ? -24.812 -39.375 -13.922 1 92.75 181 THR B N 1
ATOM 7199 C CA . THR B 1 181 ? -23.625 -40.188 -13.664 1 92.75 181 THR B CA 1
ATOM 7200 C C . THR B 1 181 ? -22.359 -39.438 -14.039 1 92.75 181 THR B C 1
ATOM 7202 O O . THR B 1 181 ? -22.406 -38.438 -14.742 1 92.75 181 THR B O 1
ATOM 7205 N N . PHE B 1 182 ? -21.281 -39.969 -13.516 1 91.31 182 PHE B N 1
ATOM 7206 C CA . PHE B 1 182 ? -19.984 -39.375 -13.836 1 91.31 182 PHE B CA 1
ATOM 7207 C C . PHE B 1 182 ? -19.688 -39.469 -15.328 1 91.31 182 PHE B C 1
ATOM 7209 O O . PHE B 1 182 ? -18.922 -38.688 -15.883 1 91.31 182 PHE B O 1
ATOM 7216 N N . PHE B 1 183 ? -20.328 -40.344 -16.047 1 89.12 183 PHE B N 1
ATOM 7217 C CA . PHE B 1 183 ? -20.078 -40.594 -17.469 1 89.12 183 PHE B CA 1
ATOM 7218 C C . PHE B 1 183 ? -20.719 -39.531 -18.344 1 89.12 183 PHE B C 1
ATOM 7220 O O . PHE B 1 183 ? -20.281 -39.312 -19.469 1 89.12 183 PHE B O 1
ATOM 7227 N N . THR B 1 184 ? -21.719 -38.812 -17.781 1 87.75 184 THR B N 1
ATOM 7228 C CA . THR B 1 184 ? -22.375 -37.781 -18.562 1 87.75 184 THR B CA 1
ATOM 7229 C C . THR B 1 184 ? -21.516 -36.531 -18.656 1 87.75 184 THR B C 1
ATOM 7231 O O . THR B 1 184 ? -21.734 -35.688 -19.516 1 87.75 184 THR B O 1
ATOM 7234 N N . GLY B 1 185 ? -20.641 -36.406 -17.719 1 84.75 185 GLY B N 1
ATOM 7235 C CA . GLY B 1 185 ? -19.797 -35.25 -17.703 1 84.75 185 GLY B CA 1
ATOM 7236 C C . GLY B 1 185 ? -20.422 -34.062 -16.984 1 84.75 185 GLY B C 1
ATOM 7237 O O . GLY B 1 185 ? -19.781 -33.031 -16.812 1 84.75 185 GLY B O 1
ATOM 7238 N N . SER B 1 186 ? -21.562 -34.156 -16.547 1 88.06 186 SER B N 1
ATOM 7239 C CA . SER B 1 186 ? -22.25 -33.062 -15.875 1 88.06 186 SER B CA 1
ATOM 7240 C C . SER B 1 186 ? -21.766 -32.875 -14.445 1 88.06 186 SER B C 1
ATOM 7242 O O . SER B 1 186 ? -21.984 -31.844 -13.82 1 88.06 186 SER B O 1
ATOM 7244 N N . ILE B 1 187 ? -21.203 -33.906 -13.93 1 91.25 187 ILE B N 1
ATOM 7245 C CA . ILE B 1 187 ? -20.531 -33.844 -12.641 1 91.25 187 ILE B CA 1
ATOM 7246 C C . ILE B 1 187 ? -19.141 -34.469 -12.742 1 91.25 187 ILE B C 1
ATOM 7248 O O . ILE B 1 187 ? -18.891 -35.281 -13.633 1 91.25 187 ILE B O 1
ATOM 7252 N N . GLY B 1 188 ? -18.25 -34.031 -11.953 1 91.06 188 GLY B N 1
ATOM 7253 C CA . GLY B 1 188 ? -16.891 -34.562 -11.922 1 91.06 188 GLY B CA 1
ATOM 7254 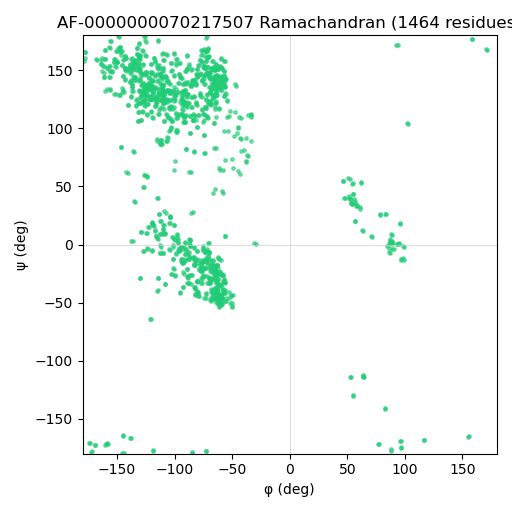C C . GLY B 1 188 ? -16.266 -34.531 -10.547 1 91.06 188 GLY B C 1
ATOM 7255 O O . GLY B 1 188 ? -16.891 -34.062 -9.594 1 91.06 188 GLY B O 1
ATOM 7256 N N . LEU B 1 189 ? -15.141 -35.188 -10.438 1 93.56 189 LEU B N 1
ATOM 7257 C CA . LEU B 1 189 ? -14.383 -35.219 -9.195 1 93.56 189 LEU B CA 1
ATOM 7258 C C . LEU B 1 189 ? -13.086 -34.438 -9.328 1 93.56 189 LEU B C 1
ATOM 7260 O O . LEU B 1 189 ? -12.438 -34.469 -10.375 1 93.56 189 LEU B O 1
ATOM 7264 N N . ARG B 1 190 ? -12.781 -33.719 -8.383 1 92.88 190 ARG B N 1
ATOM 7265 C CA . ARG B 1 190 ? -11.484 -33.062 -8.25 1 92.88 190 ARG B CA 1
ATOM 7266 C C . ARG B 1 190 ? -10.672 -33.688 -7.125 1 92.88 190 ARG B C 1
ATOM 7268 O O . ARG B 1 190 ? -11.125 -33.75 -5.98 1 92.88 190 ARG B O 1
ATOM 7275 N N . LEU B 1 191 ? -9.477 -34.094 -7.48 1 94.69 191 LEU B N 1
ATOM 7276 C CA . LEU B 1 191 ? -8.617 -34.75 -6.5 1 94.69 191 LEU B CA 1
ATOM 7277 C C . LEU B 1 191 ? -7.879 -33.719 -5.648 1 94.69 191 LEU B C 1
ATOM 7279 O O . LEU B 1 191 ? -7.441 -32.688 -6.156 1 94.69 191 LEU B O 1
ATOM 7283 N N . GLY B 1 192 ? -7.812 -34.125 -4.402 1 93.38 192 GLY B N 1
ATOM 7284 C CA . GLY B 1 192 ? -7.031 -33.281 -3.502 1 93.38 192 GLY B CA 1
ATOM 7285 C C . GLY B 1 192 ? -5.539 -33.375 -3.75 1 93.38 192 GLY B C 1
ATOM 7286 O O . GLY B 1 192 ? -5.035 -34.438 -4.172 1 93.38 192 GLY B O 1
ATOM 7287 N N . SER B 1 193 ? -4.898 -32.281 -3.488 1 92.94 193 SER B N 1
ATOM 7288 C CA . SER B 1 193 ? -3.445 -32.156 -3.555 1 92.94 193 SER B CA 1
ATOM 7289 C C . SER B 1 193 ? -2.891 -31.438 -2.34 1 92.94 193 SER B C 1
ATOM 7291 O O . SER B 1 193 ? -3.502 -30.484 -1.854 1 92.94 193 SER B O 1
ATOM 7293 N N . PRO B 1 194 ? -1.726 -31.938 -1.876 1 93.62 194 PRO B N 1
ATOM 7294 C CA . PRO B 1 194 ? -0.983 -33.156 -2.248 1 93.62 194 PRO B CA 1
ATOM 7295 C C . PRO B 1 194 ? -1.624 -34.438 -1.71 1 93.62 194 PRO B C 1
ATOM 7297 O O . PRO B 1 194 ? -2.541 -34.375 -0.887 1 93.62 194 PRO B O 1
ATOM 7300 N N . PHE B 1 195 ? -1.142 -35.531 -2.225 1 95 195 PHE B N 1
ATOM 7301 C CA . PHE B 1 195 ? -1.569 -36.812 -1.632 1 95 195 PHE B CA 1
ATOM 7302 C C . PHE B 1 195 ? -1.053 -36.938 -0.204 1 95 195 PHE B C 1
ATOM 7304 O O . PHE B 1 195 ? 0.058 -36.5 0.102 1 95 195 PHE B O 1
ATOM 7311 N N . TRP B 1 196 ? -1.885 -37.531 0.662 1 94.5 196 TRP B N 1
ATOM 7312 C CA . TRP B 1 196 ? -1.512 -37.719 2.059 1 94.5 196 TRP B CA 1
ATOM 7313 C C . TRP B 1 196 ? -0.93 -39.125 2.268 1 94.5 196 TRP B C 1
ATOM 7315 O O . TRP B 1 196 ? -1.269 -40.062 1.542 1 94.5 196 TRP B O 1
ATOM 7325 N N . ASP B 1 197 ? 0.019 -39.156 3.137 1 91.88 197 ASP B N 1
ATOM 7326 C CA . ASP B 1 197 ? 0.523 -40.438 3.641 1 91.88 197 ASP B CA 1
ATOM 7327 C C . ASP B 1 197 ? -0.107 -40.781 4.988 1 91.88 197 ASP B C 1
ATOM 7329 O O . ASP B 1 197 ? 0.192 -40.156 6 1 91.88 197 ASP B O 1
ATOM 7333 N N . GLU B 1 198 ? -0.931 -41.719 4.949 1 92.31 198 GLU B N 1
ATOM 7334 C CA . GLU B 1 198 ? -1.53 -42.219 6.188 1 92.31 198 GLU B CA 1
ATOM 7335 C C . GLU B 1 198 ? -0.965 -43.594 6.562 1 92.31 198 GLU B C 1
ATOM 7337 O O . GLU B 1 198 ? -1.556 -44.625 6.238 1 92.31 198 GLU B O 1
ATOM 7342 N N . GLU B 1 199 ? 0.115 -43.531 7.312 1 90.06 199 GLU B N 1
ATOM 7343 C CA . GLU B 1 199 ? 0.766 -44.75 7.785 1 90.06 199 GLU B CA 1
ATOM 7344 C C . GLU B 1 199 ? 1.12 -45.688 6.621 1 90.06 199 GLU B C 1
ATOM 7346 O O . GLU B 1 199 ? 0.769 -46.875 6.629 1 90.06 199 GLU B O 1
ATOM 7351 N N . GLY B 1 200 ? 1.615 -45.125 5.648 1 89 200 GLY B N 1
ATOM 7352 C CA . GLY B 1 200 ? 2.088 -45.906 4.512 1 89 200 GLY B CA 1
ATOM 7353 C C . GLY B 1 200 ? 1.093 -45.969 3.369 1 89 200 GLY B C 1
ATOM 7354 O O . GLY B 1 200 ? 1.426 -46.406 2.268 1 89 200 GLY B O 1
ATOM 7355 N N . ARG B 1 201 ? -0.121 -45.562 3.545 1 94.44 201 ARG B N 1
ATOM 7356 C CA . ARG B 1 201 ? -1.129 -45.5 2.492 1 94.44 201 ARG B CA 1
ATOM 7357 C C . ARG B 1 201 ? -1.102 -44.156 1.793 1 94.44 201 ARG B C 1
ATOM 7359 O O . ARG B 1 201 ? -0.917 -43.125 2.439 1 94.44 201 ARG B O 1
ATOM 7366 N N . ILE B 1 202 ? -1.262 -44.25 0.505 1 96.19 202 ILE B N 1
ATOM 7367 C CA . ILE B 1 202 ? -1.369 -43 -0.272 1 96.19 202 ILE B CA 1
ATOM 7368 C C . ILE B 1 202 ? -2.84 -42.625 -0.453 1 96.19 202 ILE B C 1
ATOM 7370 O O . ILE B 1 202 ? -3.586 -43.344 -1.136 1 96.19 202 ILE B O 1
ATOM 7374 N N . ILE B 1 203 ? -3.258 -41.5 0.187 1 96.56 203 ILE B N 1
ATOM 7375 C CA . ILE B 1 203 ? -4.668 -41.156 0.27 1 96.56 203 ILE B CA 1
ATOM 7376 C C . ILE B 1 203 ? -4.902 -39.844 -0.472 1 96.56 203 ILE B C 1
ATOM 7378 O O . ILE B 1 203 ? -4.113 -38.906 -0.35 1 96.56 203 ILE B O 1
ATOM 7382 N N . SER B 1 204 ? -5.953 -39.781 -1.295 1 97.25 204 SER B N 1
ATOM 7383 C CA . SER B 1 204 ? -6.457 -38.531 -1.865 1 97.25 204 SER B CA 1
ATOM 7384 C C . SER B 1 204 ? -7.977 -38.438 -1.737 1 97.25 204 SER B C 1
ATOM 7386 O O . SER B 1 204 ? -8.688 -39.375 -2.105 1 97.25 204 SER B O 1
ATOM 7388 N N . TRP B 1 205 ? -8.383 -37.375 -1.134 1 97.38 205 TRP B N 1
ATOM 7389 C CA . TRP B 1 205 ? -9.812 -37.094 -1.132 1 97.38 205 TRP B CA 1
ATOM 7390 C C . TRP B 1 205 ? -10.234 -36.406 -2.436 1 97.38 205 TRP B C 1
ATOM 7392 O O . TRP B 1 205 ? -9.516 -35.594 -2.975 1 97.38 205 TRP B O 1
ATOM 7402 N N . ALA B 1 206 ? -11.32 -36.781 -2.973 1 97.31 206 ALA B N 1
ATOM 7403 C CA . ALA B 1 206 ? -11.898 -36.188 -4.168 1 97.31 206 ALA B CA 1
ATOM 7404 C C . ALA B 1 206 ? -13.273 -35.594 -3.871 1 97.31 206 ALA B C 1
ATOM 7406 O O . ALA B 1 206 ? -14.125 -36.25 -3.273 1 97.31 206 ALA B O 1
ATOM 7407 N N . ALA B 1 207 ? -13.43 -34.375 -4.23 1 96.19 207 ALA B N 1
ATOM 7408 C CA . ALA B 1 207 ? -14.734 -33.719 -4.066 1 96.19 207 ALA B CA 1
ATOM 7409 C C . ALA B 1 207 ? -15.477 -33.625 -5.395 1 96.19 207 ALA B C 1
ATOM 7411 O O . ALA B 1 207 ? -14.859 -33.531 -6.457 1 96.19 207 ALA B O 1
ATOM 7412 N N . ALA B 1 208 ? -16.781 -33.656 -5.309 1 94.69 208 ALA B N 1
ATOM 7413 C CA . ALA B 1 208 ? -17.625 -33.625 -6.504 1 94.69 208 ALA B CA 1
ATOM 7414 C C . ALA B 1 208 ? -18.016 -32.188 -6.852 1 94.69 208 ALA B C 1
ATOM 7416 O O . ALA B 1 208 ? -18.312 -31.391 -5.961 1 94.69 208 ALA B O 1
ATOM 7417 N N . PHE B 1 209 ? -17.969 -31.906 -8.102 1 93.25 209 PHE B N 1
ATOM 7418 C CA . PHE B 1 209 ? -18.375 -30.609 -8.633 1 93.25 209 PHE B CA 1
ATOM 7419 C C . PHE B 1 209 ? -19.266 -30.781 -9.852 1 93.25 209 PHE B C 1
ATOM 7421 O O . PHE B 1 209 ? -19.156 -31.766 -10.586 1 93.25 209 PHE B O 1
ATOM 7428 N N . ALA B 1 210 ? -20.125 -29.781 -10 1 90.25 210 ALA B N 1
ATOM 7429 C CA . ALA B 1 210 ? -20.875 -29.719 -11.25 1 90.25 210 ALA B CA 1
ATOM 7430 C C . ALA B 1 210 ? -20.047 -29.125 -12.367 1 90.25 210 ALA B C 1
ATOM 7432 O O . ALA B 1 210 ? -19.156 -28.297 -12.117 1 90.25 210 ALA B O 1
ATOM 7433 N N . ASP B 1 211 ? -20.25 -29.594 -13.508 1 83.5 211 ASP B N 1
ATOM 7434 C CA . ASP B 1 211 ? -19.594 -29.031 -14.68 1 83.5 211 ASP B CA 1
ATOM 7435 C C . ASP B 1 211 ? -20.516 -28.047 -15.398 1 83.5 211 ASP B C 1
ATOM 7437 O O . ASP B 1 211 ? -21.531 -28.453 -15.969 1 83.5 211 ASP B O 1
ATOM 7441 N N . PRO B 1 212 ? -20.172 -26.812 -15.336 1 75.88 212 PRO B N 1
ATOM 7442 C CA . PRO B 1 212 ? -21.062 -25.797 -15.922 1 75.88 212 PRO B CA 1
ATOM 7443 C C . PRO B 1 212 ? -21.078 -25.859 -17.453 1 75.88 212 PRO B C 1
ATOM 7445 O O . PRO B 1 212 ? -21.875 -25.156 -18.078 1 75.88 212 PRO B O 1
ATOM 7448 N N . GLY B 1 213 ? -20.453 -26.672 -18.062 1 69 213 GLY B N 1
ATOM 7449 C CA . GLY B 1 213 ? -20.375 -26.734 -19.5 1 69 213 GLY B CA 1
ATOM 7450 C C . GLY B 1 213 ? -19.266 -25.875 -20.078 1 69 213 GLY B C 1
ATOM 7451 O O . GLY B 1 213 ? -18.391 -25.391 -19.344 1 69 213 GLY B O 1
ATOM 7452 N N . THR B 1 214 ? -19.188 -25.812 -21.375 1 58.56 214 THR B N 1
ATOM 7453 C CA . THR B 1 214 ? -18 -25.312 -22.062 1 58.56 214 THR B CA 1
ATOM 7454 C C . THR B 1 214 ? -17.906 -23.797 -21.922 1 58.56 214 THR B C 1
ATOM 7456 O O . THR B 1 214 ? -16.875 -23.203 -22.234 1 58.56 214 THR B O 1
ATOM 7459 N N . LYS B 1 215 ? -18.875 -23.234 -21.375 1 56.06 215 LYS B N 1
ATOM 7460 C CA . LYS B 1 215 ? -18.797 -21.781 -21.5 1 56.06 215 LYS B CA 1
ATOM 7461 C C . LYS B 1 215 ? -18.5 -21.125 -20.141 1 56.06 215 LYS B C 1
ATOM 7463 O O . LYS B 1 215 ? -18.5 -19.906 -20.031 1 56.06 215 LYS B O 1
ATOM 7468 N N . LEU B 1 216 ? -18.188 -22.047 -19.203 1 61.09 216 LEU B N 1
ATOM 7469 C CA . LEU B 1 216 ? -18.047 -21.297 -17.953 1 61.09 216 LEU B CA 1
ATOM 7470 C C . LEU B 1 216 ? -16.953 -21.906 -17.094 1 61.09 216 LEU B C 1
ATOM 7472 O O . LEU B 1 216 ? -16.781 -23.141 -17.047 1 61.09 216 LEU B O 1
ATOM 7476 N N . SER B 1 217 ? -16.062 -20.984 -16.562 1 68.56 217 SER B N 1
ATOM 7477 C CA . SER B 1 217 ? -14.969 -21.297 -15.641 1 68.56 217 SER B CA 1
ATOM 7478 C C . SER B 1 217 ? -15.461 -21.344 -14.195 1 68.56 217 SER B C 1
ATOM 7480 O O . SER B 1 217 ? -14.664 -21.266 -13.258 1 68.56 217 SER B O 1
ATOM 7482 N N . SER B 1 218 ? -16.703 -21.672 -14 1 83.06 218 SER B N 1
ATOM 7483 C CA . SER B 1 218 ? -17.25 -21.5 -12.656 1 83.06 218 SER B CA 1
ATOM 7484 C C . SER B 1 218 ? -17.281 -22.828 -11.906 1 83.06 218 SER B C 1
ATOM 7486 O O . SER B 1 218 ? -17.969 -22.938 -10.891 1 83.06 218 SER B O 1
ATOM 7488 N N . VAL B 1 219 ? -16.562 -23.797 -12.367 1 87.56 219 VAL B N 1
ATOM 7489 C CA . VAL B 1 219 ? -16.609 -25.125 -11.766 1 87.56 219 VAL B CA 1
ATOM 7490 C C . VAL B 1 219 ? -16.234 -25.031 -10.289 1 87.56 219 VAL B C 1
ATOM 7492 O O . VAL B 1 219 ? -16.797 -25.75 -9.453 1 87.56 219 VAL B O 1
ATOM 7495 N N . THR B 1 220 ? -15.391 -24.141 -9.891 1 91.75 220 THR B N 1
ATOM 7496 C CA . THR B 1 220 ? -14.844 -24.109 -8.539 1 91.75 220 THR B CA 1
ATOM 7497 C C . THR B 1 220 ? -15.828 -23.469 -7.566 1 91.75 220 THR B C 1
ATOM 7499 O O . THR B 1 220 ? -15.602 -23.469 -6.355 1 91.75 220 THR B O 1
ATOM 7502 N N . VAL B 1 221 ? -16.969 -22.938 -8.086 1 93.5 221 VAL B N 1
ATOM 7503 C CA . VAL B 1 221 ? -17.984 -22.406 -7.199 1 93.5 221 VAL B CA 1
ATOM 7504 C C . VAL B 1 221 ? -19.234 -23.281 -7.262 1 93.5 221 VAL B C 1
ATOM 7506 O O . VAL B 1 221 ? -20.328 -22.844 -6.898 1 93.5 221 VAL B O 1
ATOM 7509 N N . GLU B 1 222 ? -19.047 -24.562 -7.746 1 93.31 222 GLU B N 1
ATOM 7510 C CA . GLU B 1 222 ? -20.203 -25.453 -7.844 1 93.31 222 GLU B CA 1
ATOM 7511 C C . GLU B 1 222 ? -19.938 -26.781 -7.133 1 93.31 222 GLU B C 1
ATOM 7513 O O . GLU B 1 222 ? -20.156 -27.844 -7.699 1 93.31 222 GLU B O 1
ATOM 7518 N N . PRO B 1 223 ? -19.469 -26.719 -5.922 1 94.69 223 PRO B N 1
ATOM 7519 C CA . PRO B 1 223 ? -19.328 -27.969 -5.176 1 94.69 223 PRO B CA 1
ATOM 7520 C C . PRO B 1 223 ? -20.672 -28.625 -4.895 1 94.69 223 PRO B C 1
ATOM 7522 O O . PRO B 1 223 ? -21.688 -27.938 -4.695 1 94.69 223 PRO B O 1
ATOM 7525 N N . LEU B 1 224 ? -20.688 -29.953 -4.758 1 94.75 224 LEU B N 1
ATOM 7526 C CA . LEU B 1 224 ? -21.938 -30.688 -4.684 1 94.75 224 LEU B CA 1
ATOM 7527 C C . LEU B 1 224 ? -22.156 -31.25 -3.289 1 94.75 224 LEU B C 1
ATOM 7529 O O . LEU B 1 224 ? -23.188 -31.875 -3.021 1 94.75 224 LEU B O 1
ATOM 7533 N N . GLY B 1 225 ? -21.234 -31.172 -2.391 1 93.81 225 GLY B N 1
ATOM 7534 C CA . GLY B 1 225 ? -21.484 -31.453 -0.988 1 93.81 225 GLY B CA 1
ATOM 7535 C C . GLY B 1 225 ? -21.125 -32.875 -0.599 1 93.81 225 GLY B C 1
ATOM 7536 O O . GLY B 1 225 ? -21.641 -33.406 0.394 1 93.81 225 GLY B O 1
ATOM 7537 N N . PHE B 1 226 ? -20.344 -33.562 -1.389 1 93.69 226 PHE B N 1
ATOM 7538 C CA . PHE B 1 226 ? -19.812 -34.844 -0.93 1 93.69 226 PHE B CA 1
ATOM 7539 C C . PHE B 1 226 ? -18.391 -35.062 -1.437 1 93.69 226 PHE B C 1
ATOM 7541 O O . PHE B 1 226 ? -17.969 -34.406 -2.396 1 93.69 226 PHE B O 1
ATOM 7548 N N . ALA B 1 227 ? -17.641 -35.969 -0.768 1 96.31 227 ALA B N 1
ATOM 7549 C CA . ALA B 1 227 ? -16.25 -36.312 -1.093 1 96.31 227 ALA B CA 1
ATOM 7550 C C . ALA B 1 227 ? -16 -37.812 -0.882 1 96.31 227 ALA B C 1
ATOM 7552 O O . ALA B 1 227 ? -16.688 -38.469 -0.091 1 96.31 227 ALA B O 1
ATOM 7553 N N . VAL B 1 228 ? -15.094 -38.25 -1.659 1 97.69 228 VAL B N 1
ATOM 7554 C CA . VAL B 1 228 ? -14.719 -39.656 -1.579 1 97.69 228 VAL B CA 1
ATOM 7555 C C . VAL B 1 228 ? -13.242 -39.781 -1.187 1 97.69 228 VAL B C 1
ATOM 7557 O O . VAL B 1 228 ? -12.398 -39.031 -1.685 1 97.69 228 VAL B O 1
ATOM 7560 N N . LYS B 1 229 ? -13.008 -40.688 -0.265 1 98 229 LYS B N 1
ATOM 7561 C CA . LYS B 1 229 ? -11.648 -41.031 0.136 1 98 229 LYS B CA 1
ATOM 7562 C C . LYS B 1 229 ? -11.078 -42.156 -0.734 1 98 229 LYS B C 1
ATOM 7564 O O . LYS B 1 229 ? -11.578 -43.281 -0.709 1 98 229 LYS B O 1
ATOM 7569 N N . PHE B 1 230 ? -10.008 -41.906 -1.468 1 98.06 230 PHE B N 1
ATOM 7570 C CA . PHE B 1 230 ? -9.383 -42.906 -2.297 1 98.06 230 PHE B CA 1
ATOM 7571 C C . PHE B 1 230 ? -8.094 -43.406 -1.649 1 98.06 230 PHE B C 1
ATOM 7573 O O . PHE B 1 230 ? -7.262 -42.625 -1.206 1 98.06 230 PHE B O 1
ATOM 7580 N N . ASP B 1 231 ? -7.941 -44.688 -1.567 1 98.06 231 ASP B N 1
ATOM 7581 C CA . ASP B 1 231 ? -6.66 -45.344 -1.312 1 98.06 231 ASP B CA 1
ATOM 7582 C C . ASP B 1 231 ? -5.949 -45.688 -2.621 1 98.06 231 ASP B C 1
ATOM 7584 O O . ASP B 1 231 ? -6.359 -46.594 -3.336 1 98.06 231 ASP B O 1
ATOM 7588 N N . LEU B 1 232 ? -4.898 -44.969 -2.838 1 97.38 232 LEU B N 1
ATOM 7589 C CA . LEU B 1 232 ? -4.18 -45.094 -4.102 1 97.38 232 LEU B CA 1
ATOM 7590 C C . LEU B 1 232 ? -2.83 -45.781 -3.896 1 97.38 232 LEU B C 1
ATOM 7592 O O . LEU B 1 232 ? -1.893 -45.531 -4.664 1 97.38 232 LEU B O 1
ATOM 7596 N N . THR B 1 233 ? -2.734 -46.562 -2.982 1 95.75 233 THR B N 1
ATOM 7597 C CA . THR B 1 233 ? -1.477 -47.188 -2.604 1 95.75 233 THR B CA 1
ATOM 7598 C C . THR B 1 233 ? -1.031 -48.188 -3.672 1 95.75 233 THR B C 1
ATOM 7600 O O . THR B 1 233 ? -1.814 -49.031 -4.098 1 95.75 233 THR B O 1
ATOM 7603 N N . GLY B 1 234 ? 0.258 -48.031 -4.039 1 90.06 234 GLY B N 1
ATOM 7604 C CA . GLY B 1 234 ? 0.875 -49 -4.941 1 90.06 234 GLY B CA 1
ATOM 7605 C C . GLY B 1 234 ? 0.855 -48.562 -6.391 1 90.06 234 GLY B C 1
ATOM 7606 O O . GLY B 1 234 ? 0.331 -47.5 -6.711 1 90.06 234 GLY B O 1
ATOM 7607 N N . GLN B 1 235 ? 1.318 -49.5 -7.273 1 89.94 235 GLN B N 1
ATOM 7608 C CA . GLN B 1 235 ? 1.54 -49.125 -8.664 1 89.94 235 GLN B CA 1
ATOM 7609 C C . GLN B 1 235 ? 0.398 -49.594 -9.555 1 89.94 235 GLN B C 1
ATOM 7611 O O . GLN B 1 235 ? 0.227 -49.125 -10.68 1 89.94 235 GLN B O 1
ATOM 7616 N N . ASN B 1 236 ? -0.296 -50.531 -9.062 1 91.25 236 ASN B N 1
ATOM 7617 C CA . ASN B 1 236 ? -1.354 -51.156 -9.852 1 91.25 236 ASN B CA 1
ATOM 7618 C C . ASN B 1 236 ? -2.707 -50.5 -9.594 1 91.25 236 ASN B C 1
ATOM 7620 O O . ASN B 1 236 ? -3.291 -50.688 -8.523 1 91.25 236 ASN B O 1
ATOM 7624 N N . SER B 1 237 ? -3.246 -49.906 -10.617 1 93.31 237 SER B N 1
ATOM 7625 C CA . SER B 1 237 ? -4.5 -49.156 -10.484 1 93.31 237 SER B CA 1
ATOM 7626 C C . SER B 1 237 ? -5.656 -50.094 -10.156 1 93.31 237 SER B C 1
ATOM 7628 O O . SER B 1 237 ? -6.688 -49.656 -9.633 1 93.31 237 SER B O 1
ATOM 7630 N N . ASP B 1 238 ? -5.531 -51.375 -10.383 1 93.31 238 ASP B N 1
ATOM 7631 C CA . ASP B 1 238 ? -6.578 -52.344 -10.078 1 93.31 238 ASP B CA 1
ATOM 7632 C C . ASP B 1 238 ? -6.801 -52.469 -8.57 1 93.31 238 ASP B C 1
ATOM 7634 O O . ASP B 1 238 ? -7.848 -52.938 -8.125 1 93.31 238 ASP B O 1
ATOM 7638 N N . ASN B 1 239 ? -5.812 -52.062 -7.84 1 94.88 239 ASN B N 1
ATOM 7639 C CA . ASN B 1 239 ? -5.895 -52.188 -6.387 1 94.88 239 ASN B CA 1
ATOM 7640 C C . ASN B 1 239 ? -6.418 -50.906 -5.742 1 94.88 239 ASN B C 1
ATOM 7642 O O . ASN B 1 239 ? -6.711 -50.875 -4.547 1 94.88 239 ASN B O 1
ATOM 7646 N N . TRP B 1 240 ? -6.465 -49.812 -6.512 1 97.62 240 TRP B N 1
ATOM 7647 C CA . TRP B 1 240 ? -6.977 -48.562 -5.973 1 97.62 240 TRP B CA 1
ATOM 7648 C C . TRP B 1 240 ? -8.477 -48.656 -5.719 1 97.62 240 TRP B C 1
ATOM 7650 O O . TRP B 1 240 ? -9.195 -49.375 -6.418 1 97.62 240 TRP B O 1
ATOM 7660 N N . LYS B 1 241 ? -8.992 -47.969 -4.703 1 96.62 241 LYS B N 1
ATOM 7661 C CA . LYS B 1 241 ? -10.406 -48.125 -4.355 1 96.62 241 LYS B CA 1
ATOM 7662 C C . LYS B 1 241 ? -10.883 -46.969 -3.469 1 96.62 241 LYS B C 1
ATOM 7664 O O . LYS B 1 241 ? -10.078 -46.281 -2.863 1 96.62 241 LYS B O 1
ATOM 7669 N N . ALA B 1 242 ? -12.141 -46.812 -3.445 1 97.62 242 ALA B N 1
ATOM 7670 C CA . ALA B 1 242 ? -12.789 -45.906 -2.488 1 97.62 242 ALA B CA 1
ATOM 7671 C C . ALA B 1 242 ? -12.859 -46.562 -1.104 1 97.62 242 ALA B C 1
ATOM 7673 O O . ALA B 1 242 ? -13.352 -47.688 -0.959 1 97.62 242 ALA B O 1
ATOM 7674 N N . VAL B 1 243 ? -12.367 -45.812 -0.117 1 97.06 243 VAL B N 1
ATOM 7675 C CA . VAL B 1 243 ? -12.312 -46.406 1.21 1 97.06 243 VAL B CA 1
ATOM 7676 C C . VAL B 1 243 ? -13.055 -45.531 2.211 1 97.06 243 VAL B C 1
ATOM 7678 O O . VAL B 1 243 ? -12.953 -45.719 3.424 1 97.06 243 VAL B O 1
ATOM 7681 N N . GLY B 1 244 ? -13.758 -44.562 1.731 1 97 244 GLY B N 1
ATOM 7682 C CA . GLY B 1 244 ? -14.562 -43.688 2.584 1 97 244 GLY B CA 1
ATOM 7683 C C . GLY B 1 244 ? -15.328 -42.625 1.811 1 97 244 GLY B C 1
ATOM 7684 O O . GLY B 1 244 ? -14.992 -42.312 0.664 1 97 244 GLY B O 1
ATOM 7685 N N . TRP B 1 245 ? -16.344 -42.156 2.447 1 97.25 245 TRP B N 1
ATOM 7686 C CA . TRP B 1 245 ? -17.203 -41.094 1.897 1 97.25 245 TRP B CA 1
ATOM 7687 C C . TRP B 1 245 ? -17.547 -40.062 2.963 1 97.25 245 TRP B C 1
ATOM 7689 O O . TRP B 1 245 ? -17.625 -40.375 4.148 1 97.25 245 TRP B O 1
ATOM 7699 N N . TYR B 1 246 ? -17.578 -38.844 2.576 1 96.12 246 TYR B N 1
ATOM 7700 C CA . TYR B 1 246 ? -17.969 -37.75 3.469 1 96.12 246 TYR B CA 1
ATOM 7701 C C . TYR B 1 246 ? -19.047 -36.875 2.834 1 96.12 246 TYR B C 1
ATOM 7703 O O . TYR B 1 246 ? -18.906 -36.438 1.694 1 96.12 246 TYR B O 1
ATOM 7711 N N . SER B 1 247 ? -20.125 -36.719 3.533 1 92.5 247 SER B N 1
ATOM 7712 C CA . SER B 1 247 ? -21.234 -35.875 3.08 1 92.5 247 SER B CA 1
ATOM 7713 C C . SER B 1 247 ? -22 -35.281 4.258 1 92.5 247 SER B C 1
ATOM 7715 O O . SER B 1 247 ? -22.344 -36 5.203 1 92.5 247 SER B O 1
ATOM 7717 N N . LYS B 1 248 ? -22.203 -33.969 4.207 1 86.69 248 LYS B N 1
ATOM 7718 C CA . LYS B 1 248 ? -23.031 -33.281 5.172 1 86.69 248 LYS B CA 1
ATOM 7719 C C . LYS B 1 248 ? -22.562 -33.5 6.598 1 86.69 248 LYS B C 1
ATOM 7721 O O . LYS B 1 248 ? -23.359 -33.812 7.48 1 86.69 248 LYS B O 1
ATOM 7726 N N . GLY B 1 249 ? -21.312 -33.531 6.738 1 89.12 249 GLY B N 1
ATOM 7727 C CA . GLY B 1 249 ? -20.75 -33.594 8.078 1 89.12 249 GLY B CA 1
ATOM 7728 C C . GLY B 1 249 ? -20.562 -35 8.594 1 89.12 249 GLY B C 1
ATOM 7729 O O . GLY B 1 249 ? -20.094 -35.219 9.711 1 89.12 249 GLY B O 1
ATOM 7730 N N . GLU B 1 250 ? -20.875 -35.969 7.789 1 93.31 250 GLU B N 1
ATOM 7731 C CA . GLU B 1 250 ? -20.797 -37.375 8.234 1 93.31 250 GLU B CA 1
ATOM 7732 C C . GLU B 1 250 ? -19.812 -38.156 7.391 1 93.31 250 GLU B C 1
ATOM 7734 O O . GLU B 1 250 ? -19.766 -38 6.168 1 93.31 250 GLU B O 1
ATOM 7739 N N . PHE B 1 251 ? -19.078 -39.031 8.117 1 96.81 251 PHE B N 1
ATOM 7740 C CA . PHE B 1 251 ? -18.125 -39.938 7.473 1 96.81 251 PHE B CA 1
ATOM 7741 C C . PHE B 1 251 ? -18.672 -41.344 7.387 1 96.81 251 PHE B C 1
ATOM 7743 O O . PHE B 1 251 ? -19.25 -41.844 8.352 1 96.81 251 PHE B O 1
ATOM 7750 N N . TYR B 1 252 ? -18.594 -41.969 6.234 1 97.19 252 TYR B N 1
ATOM 7751 C CA . TYR B 1 252 ? -18.953 -43.375 5.992 1 97.19 252 TYR B CA 1
ATOM 7752 C C . TYR B 1 252 ? -17.719 -44.188 5.621 1 97.19 252 TYR B C 1
ATOM 7754 O O . TYR B 1 252 ? -17.031 -43.875 4.648 1 97.19 252 TYR B O 1
ATOM 7762 N N . ALA B 1 253 ? -17.531 -45.219 6.215 1 96.12 253 ALA B N 1
ATOM 7763 C CA . ALA B 1 253 ? -16.25 -45.906 6.16 1 96.12 253 ALA B CA 1
ATOM 7764 C C . ALA B 1 253 ? -16.156 -46.781 4.91 1 96.12 253 ALA B C 1
ATOM 7766 O O . ALA B 1 253 ? -15.078 -47.25 4.559 1 96.12 253 ALA B O 1
ATOM 7767 N N . SER B 1 254 ? -17.328 -47 4.199 1 96.69 254 SER B N 1
ATOM 7768 C CA . SER B 1 254 ? -17.297 -47.781 2.973 1 96.69 254 SER B CA 1
ATOM 7769 C C . SER B 1 254 ? -18.344 -47.281 1.976 1 96.69 254 SER B C 1
ATOM 7771 O O . SER B 1 254 ? -19.281 -46.594 2.348 1 96.69 254 SER B O 1
ATOM 7773 N N . THR B 1 255 ? -18.141 -47.75 0.783 1 97.62 255 THR B N 1
ATOM 7774 C CA . THR B 1 255 ? -19.109 -47.438 -0.256 1 97.62 255 THR B CA 1
ATOM 7775 C C . THR B 1 255 ? -20.469 -48.062 0.073 1 97.62 255 THR B C 1
ATOM 7777 O O . THR B 1 255 ? -21.516 -47.438 -0.152 1 97.62 255 THR B O 1
ATOM 7780 N N . ASP B 1 256 ? -20.453 -49.219 0.608 1 97.38 256 ASP B N 1
ATOM 7781 C CA . ASP B 1 256 ? -21.688 -49.906 0.975 1 97.38 256 ASP B CA 1
ATOM 7782 C C . ASP B 1 256 ? -22.422 -49.156 2.084 1 97.38 256 ASP B C 1
ATOM 7784 O O . ASP B 1 256 ? -23.656 -49.031 2.061 1 97.38 256 ASP B O 1
ATOM 7788 N N . ASP B 1 257 ? -21.688 -48.688 2.994 1 96.94 257 ASP B N 1
ATOM 7789 C CA . ASP B 1 257 ? -22.281 -47.875 4.062 1 96.94 257 ASP B CA 1
ATOM 7790 C C . ASP B 1 257 ? -22.922 -46.625 3.51 1 96.94 257 ASP B C 1
ATOM 7792 O O . ASP B 1 257 ? -24.016 -46.25 3.93 1 96.94 257 ASP B O 1
ATOM 7796 N N . PHE B 1 258 ? -22.281 -46.031 2.664 1 96.94 258 PHE B N 1
ATOM 7797 C CA . PHE B 1 258 ? -22.797 -44.781 2.074 1 96.94 258 PHE B CA 1
ATOM 7798 C C . PHE B 1 258 ? -24.031 -45.094 1.216 1 96.94 258 PHE B C 1
ATOM 7800 O O . PHE B 1 258 ? -25.031 -44.375 1.304 1 96.94 258 PHE B O 1
ATOM 7807 N N . ARG B 1 259 ? -23.891 -46.125 0.418 1 96.81 259 ARG B N 1
ATOM 7808 C CA . ARG B 1 259 ? -25.016 -46.594 -0.392 1 96.81 259 ARG B CA 1
ATOM 7809 C C . ARG B 1 259 ? -26.25 -46.844 0.472 1 96.81 259 ARG B C 1
ATOM 7811 O O . ARG B 1 259 ? -27.359 -46.406 0.119 1 96.81 259 ARG B O 1
ATOM 7818 N N . ALA B 1 260 ? -26.062 -47.469 1.508 1 96.88 260 ALA B N 1
ATOM 7819 C CA . ALA B 1 260 ? -27.172 -47.75 2.422 1 96.88 260 ALA B CA 1
ATOM 7820 C C . ALA B 1 260 ? -27.75 -46.469 3.002 1 96.88 260 ALA B C 1
ATOM 7822 O O . ALA B 1 260 ? -28.969 -46.312 3.107 1 96.88 260 ALA B O 1
ATOM 7823 N N . ALA B 1 261 ? -26.875 -45.625 3.365 1 95.88 261 ALA B N 1
ATOM 7824 C CA . ALA B 1 261 ? -27.281 -44.375 3.998 1 95.88 261 ALA B CA 1
ATOM 7825 C C . ALA B 1 261 ? -28.125 -43.531 3.047 1 95.88 261 ALA B C 1
ATOM 7827 O O . ALA B 1 261 ? -29.156 -42.969 3.438 1 95.88 261 ALA B O 1
ATOM 7828 N N . ILE B 1 262 ? -27.75 -43.375 1.807 1 95.44 262 ILE B N 1
ATOM 7829 C CA . ILE B 1 262 ? -28.391 -42.438 0.9 1 95.44 262 ILE B CA 1
ATOM 7830 C C . ILE B 1 262 ? -29.719 -43 0.421 1 95.44 262 ILE B C 1
ATOM 7832 O O . ILE B 1 262 ? -30.547 -42.281 -0.151 1 95.44 262 ILE B O 1
ATOM 7836 N N . ASN B 1 263 ? -29.906 -44.281 0.627 1 95.12 263 ASN B N 1
ATOM 7837 C CA . ASN B 1 263 ? -31.156 -44.938 0.219 1 95.12 263 ASN B CA 1
ATOM 7838 C C . ASN B 1 263 ? -32.156 -45 1.365 1 95.12 263 ASN B C 1
ATOM 7840 O O . ASN B 1 263 ? -33.281 -45.438 1.188 1 95.12 263 ASN B O 1
ATOM 7844 N N . GLN B 1 264 ? -31.734 -44.531 2.451 1 94.81 264 GLN B N 1
ATOM 7845 C CA . GLN B 1 264 ? -32.688 -44.406 3.535 1 94.81 264 GLN B CA 1
ATOM 7846 C C . GLN B 1 264 ? -33.719 -43.281 3.24 1 94.81 264 GLN B C 1
ATOM 7848 O O . GLN B 1 264 ? -33.375 -42.281 2.654 1 94.81 264 GLN B O 1
ATOM 7853 N N . PRO B 1 265 ? -34.938 -43.5 3.695 1 92.62 265 PRO B N 1
ATOM 7854 C CA . PRO B 1 265 ? -36 -42.531 3.385 1 92.62 265 PRO B CA 1
ATOM 7855 C C . PRO B 1 265 ? -35.75 -41.156 4.004 1 92.62 265 PRO B C 1
ATOM 7857 O O . PRO B 1 265 ? -36.219 -40.125 3.473 1 92.62 265 PRO B O 1
ATOM 7860 N N . ASP B 1 266 ? -34.969 -41.156 5.043 1 90.31 266 ASP B N 1
ATOM 7861 C CA . ASP B 1 266 ? -34.812 -39.906 5.754 1 90.31 266 ASP B CA 1
ATOM 7862 C C . ASP B 1 266 ? -33.5 -39.219 5.352 1 90.31 266 ASP B C 1
ATOM 7864 O O . ASP B 1 266 ? -33.125 -38.156 5.906 1 90.31 266 ASP B O 1
ATOM 7868 N N . TYR B 1 267 ? -32.781 -39.812 4.398 1 89.44 267 TYR B N 1
ATOM 7869 C CA . TYR B 1 267 ? -31.547 -39.188 3.951 1 89.44 267 TYR B CA 1
ATOM 7870 C C . TYR B 1 267 ? -31.859 -37.875 3.227 1 89.44 267 TYR B C 1
ATOM 7872 O O . TYR B 1 267 ? -32.719 -37.812 2.342 1 89.44 267 TYR B O 1
ATOM 7880 N N . GLN B 1 268 ? -31.266 -36.844 3.67 1 88.56 268 GLN B N 1
ATOM 7881 C CA . GLN B 1 268 ? -31.406 -35.531 3 1 88.56 268 GLN B CA 1
ATOM 7882 C C . GLN B 1 268 ? -30.281 -35.312 1.999 1 88.56 268 GLN B C 1
ATOM 7884 O O . GLN B 1 268 ? -29.125 -35.094 2.391 1 88.56 268 GLN B O 1
ATOM 7889 N N . LYS B 1 269 ? -30.609 -35.312 0.749 1 90.75 269 LYS B N 1
ATOM 7890 C CA . LYS B 1 269 ? -29.625 -35.031 -0.3 1 90.75 269 LYS B CA 1
ATOM 7891 C C . LYS B 1 269 ? -29.094 -33.625 -0.222 1 90.75 269 LYS B C 1
ATOM 7893 O O . LYS B 1 269 ? -29.844 -32.688 0.024 1 90.75 269 LYS B O 1
ATOM 7898 N N . PRO B 1 270 ? -27.797 -33.5 -0.34 1 92.38 270 PRO B N 1
ATOM 7899 C CA . PRO B 1 270 ? -27.297 -32.125 -0.452 1 92.38 270 PRO B CA 1
ATOM 7900 C C . PRO B 1 270 ? -27.781 -31.406 -1.717 1 92.38 270 PRO B C 1
ATOM 7902 O O . PRO B 1 270 ? -27.547 -31.891 -2.826 1 92.38 270 PRO B O 1
ATOM 7905 N N . PRO B 1 271 ? -28.453 -30.281 -1.53 1 93 271 PRO B N 1
ATOM 7906 C CA . PRO B 1 271 ? -28.844 -29.547 -2.736 1 93 271 PRO B CA 1
ATOM 7907 C C . PRO B 1 271 ? -27.641 -29.016 -3.51 1 93 271 PRO B C 1
ATOM 7909 O O . PRO B 1 271 ? -26.656 -28.578 -2.906 1 93 271 PRO B O 1
ATOM 7912 N N . PRO B 1 272 ? -27.719 -29.062 -4.852 1 92.81 272 PRO B N 1
ATOM 7913 C CA . PRO B 1 272 ? -26.578 -28.609 -5.648 1 92.81 272 PRO B CA 1
ATOM 7914 C C . PRO B 1 272 ? -26.484 -27.094 -5.723 1 92.81 272 PRO B C 1
ATOM 7916 O O . PRO B 1 272 ? -27.5 -26.391 -5.652 1 92.81 272 PRO B O 1
ATOM 7919 N N . ASN B 1 273 ? -25.281 -26.562 -5.785 1 92.62 273 ASN B N 1
ATOM 7920 C CA . ASN B 1 273 ? -25.062 -25.219 -6.281 1 92.62 273 ASN B CA 1
ATOM 7921 C C . ASN B 1 273 ? -25.328 -25.125 -7.781 1 92.62 273 ASN B C 1
ATOM 7923 O O . ASN B 1 273 ? -24.703 -25.828 -8.57 1 92.62 273 ASN B O 1
ATOM 7927 N N . VAL B 1 274 ? -26.219 -24.234 -8.164 1 88.31 274 VAL B N 1
ATOM 7928 C CA . VAL B 1 274 ? -26.656 -24.203 -9.547 1 88.31 274 VAL B CA 1
ATOM 7929 C C . VAL B 1 274 ? -26.141 -22.922 -10.219 1 88.31 274 VAL B C 1
ATOM 7931 O O . VAL B 1 274 ? -26.109 -21.859 -9.586 1 88.31 274 VAL B O 1
ATOM 7934 N N . LEU B 1 275 ? -25.828 -23.125 -11.492 1 86.19 275 LEU B N 1
ATOM 7935 C CA . LEU B 1 275 ? -25.391 -21.984 -12.281 1 86.19 275 LEU B CA 1
ATOM 7936 C C . LEU B 1 275 ? -26.453 -20.906 -12.312 1 86.19 275 LEU B C 1
ATOM 7938 O O . LEU B 1 275 ? -27.656 -21.203 -12.258 1 86.19 275 LEU B O 1
ATOM 7942 N N . GLY B 1 276 ? -25.938 -19.641 -12.461 1 89.19 276 GLY B N 1
ATOM 7943 C CA . GLY B 1 276 ? -26.797 -18.469 -12.57 1 89.19 276 GLY B CA 1
ATOM 7944 C C . GLY B 1 276 ? -26.047 -17.188 -12.875 1 89.19 276 GLY B C 1
ATOM 7945 O O . GLY B 1 276 ? -24.859 -17.234 -13.18 1 89.19 276 GLY B O 1
ATOM 7946 N N . ASN B 1 277 ? -26.766 -16.109 -12.797 1 90.06 277 ASN B N 1
ATOM 7947 C CA . ASN B 1 277 ? -26.141 -14.812 -13.023 1 90.06 277 ASN B CA 1
ATOM 7948 C C . ASN B 1 277 ? -24.969 -14.57 -12.07 1 90.06 277 ASN B C 1
ATOM 7950 O O . ASN B 1 277 ? -23.984 -13.93 -12.438 1 90.06 277 ASN B O 1
ATOM 7954 N N . TRP B 1 278 ? -25.047 -15.156 -10.906 1 92.62 278 TRP B N 1
ATOM 7955 C CA . TRP B 1 278 ? -24.062 -14.914 -9.867 1 92.62 278 TRP B CA 1
ATOM 7956 C C . TRP B 1 278 ? -22.734 -15.594 -10.211 1 92.62 278 TRP B C 1
ATOM 7958 O O . TRP B 1 278 ? -21.703 -15.297 -9.609 1 92.62 278 TRP B O 1
ATOM 7968 N N . THR B 1 279 ? -22.719 -16.516 -11.227 1 92.06 279 THR B N 1
ATOM 7969 C CA . THR B 1 279 ? -21.5 -17.188 -11.641 1 92.06 279 THR B CA 1
ATOM 7970 C C . THR B 1 279 ? -20.984 -16.609 -12.961 1 92.06 279 THR B C 1
ATOM 7972 O O . THR B 1 279 ? -19.938 -17.031 -13.453 1 92.06 279 THR B O 1
ATOM 7975 N N . SER B 1 280 ? -21.688 -15.695 -13.555 1 90.75 280 SER B N 1
ATOM 7976 C CA . SER B 1 280 ? -21.328 -15.148 -14.859 1 90.75 280 SER B CA 1
ATOM 7977 C C . SER B 1 280 ? -20.516 -13.867 -14.711 1 90.75 280 SER B C 1
ATOM 7979 O O . SER B 1 280 ? -20.797 -13.039 -13.844 1 90.75 280 SER B O 1
ATOM 7981 N N . THR B 1 281 ? -19.562 -13.719 -15.617 1 90.75 281 THR B N 1
ATOM 7982 C CA . THR B 1 281 ? -18.781 -12.484 -15.648 1 90.75 281 THR B CA 1
ATOM 7983 C C . THR B 1 281 ? -19.375 -11.492 -16.641 1 90.75 281 THR B C 1
ATOM 7985 O O . THR B 1 281 ? -18.891 -10.375 -16.781 1 90.75 281 THR B O 1
ATOM 7988 N N . ASP B 1 282 ? -20.406 -11.859 -17.312 1 91.88 282 ASP B N 1
ATOM 7989 C CA . ASP B 1 282 ? -21.062 -10.969 -18.266 1 91.88 282 ASP B CA 1
ATOM 7990 C C . ASP B 1 282 ? -21.781 -9.836 -17.547 1 91.88 282 ASP B C 1
ATOM 7992 O O . ASP B 1 282 ? -22.109 -9.945 -16.359 1 91.88 282 ASP B O 1
ATOM 7996 N N . ARG B 1 283 ? -22.047 -8.867 -18.312 1 94.81 283 ARG B N 1
ATOM 7997 C CA . ARG B 1 283 ? -22.688 -7.695 -17.719 1 94.81 283 ARG B CA 1
ATOM 7998 C C . ARG B 1 283 ? -24.078 -8.047 -17.203 1 94.81 283 ARG B C 1
ATOM 8000 O O . ARG B 1 283 ? -24.859 -8.727 -17.875 1 94.81 283 ARG B O 1
ATOM 8007 N N . GLN B 1 284 ? -24.344 -7.641 -16.062 1 93 284 GLN B N 1
ATOM 8008 C CA . GLN B 1 284 ? -25.625 -7.848 -15.414 1 93 284 GLN B CA 1
ATOM 8009 C C . GLN B 1 284 ? -26.125 -6.559 -14.766 1 93 284 GLN B C 1
ATOM 8011 O O . GLN B 1 284 ? -25.328 -5.68 -14.422 1 93 284 GLN B O 1
ATOM 8016 N N . GLY B 1 285 ? -27.438 -6.508 -14.664 1 91.12 285 GLY B N 1
ATOM 8017 C CA . GLY B 1 285 ? -28.047 -5.398 -13.938 1 91.12 285 GLY B CA 1
ATOM 8018 C C . GLY B 1 285 ? -28.078 -4.109 -14.742 1 91.12 285 GLY B C 1
ATOM 8019 O O . GLY B 1 285 ? -27.812 -4.117 -15.945 1 91.12 285 GLY B O 1
ATOM 8020 N N . THR B 1 286 ? -28.484 -3.023 -14.016 1 91.69 286 THR B N 1
ATOM 8021 C CA . THR B 1 286 ? -28.562 -1.7 -14.625 1 91.69 286 THR B CA 1
ATOM 8022 C C . THR B 1 286 ? -27.203 -1.01 -14.594 1 91.69 286 THR B C 1
ATOM 8024 O O . THR B 1 286 ? -26.562 -0.94 -13.547 1 91.69 286 THR B O 1
ATOM 8027 N N . PRO B 1 287 ? -26.766 -0.559 -15.797 1 91.94 287 PRO B N 1
ATOM 8028 C CA . PRO B 1 287 ? -25.5 0.178 -15.773 1 91.94 287 PRO B CA 1
ATOM 8029 C C . PRO B 1 287 ? -25.531 1.391 -14.852 1 91.94 287 PRO B C 1
ATOM 8031 O O . PRO B 1 287 ? -26.594 1.998 -14.664 1 91.94 287 PRO B O 1
ATOM 8034 N N . MET B 1 288 ? -24.422 1.728 -14.297 1 94.06 288 MET B N 1
ATOM 8035 C CA . MET B 1 288 ? -24.312 2.908 -13.445 1 94.06 288 MET B CA 1
ATOM 8036 C C . MET B 1 288 ? -24.5 4.184 -14.258 1 94.06 288 MET B C 1
ATOM 8038 O O . MET B 1 288 ? -24.281 4.191 -15.469 1 94.06 288 MET B O 1
ATOM 8042 N N . PRO B 1 289 ? -24.875 5.289 -13.57 1 93.75 289 PRO B N 1
ATOM 8043 C CA . PRO B 1 289 ? -25.094 6.547 -14.289 1 93.75 289 PRO B CA 1
ATOM 8044 C C . PRO B 1 289 ? -23.859 6.992 -15.078 1 93.75 289 PRO B C 1
ATOM 8046 O O . PRO B 1 289 ? -22.75 7.043 -14.531 1 93.75 289 PRO B O 1
ATOM 8049 N N . LEU B 1 290 ? -24.031 7.289 -16.391 1 94.25 290 LEU B N 1
ATOM 8050 C CA . LEU B 1 290 ? -23.031 7.848 -17.297 1 94.25 290 LEU B CA 1
ATOM 8051 C C . LEU B 1 290 ? -21.938 6.82 -17.609 1 94.25 290 LEU B C 1
ATOM 8053 O O . LEU B 1 290 ? -20.953 7.137 -18.281 1 94.25 290 LEU B O 1
ATOM 8057 N N . ASP B 1 291 ? -22.094 5.578 -17.188 1 94.62 291 ASP B N 1
ATOM 8058 C CA . ASP B 1 291 ? -21.062 4.559 -17.344 1 94.62 291 ASP B CA 1
ATOM 8059 C C . ASP B 1 291 ? -20.891 4.156 -18.797 1 94.62 291 ASP B C 1
ATOM 8061 O O . ASP B 1 291 ? -19.844 3.604 -19.188 1 94.62 291 ASP B O 1
ATOM 8065 N N . HIS B 1 292 ? -21.859 4.422 -19.625 1 93.31 292 HIS B N 1
ATOM 8066 C CA . HIS B 1 292 ? -21.781 4.066 -21.031 1 93.31 292 HIS B CA 1
ATOM 8067 C C . HIS B 1 292 ? -20.812 4.977 -21.781 1 93.31 292 HIS B C 1
ATOM 8069 O O . HIS B 1 292 ? -20.359 4.645 -22.875 1 93.31 292 HIS B O 1
ATOM 8075 N N . LEU B 1 293 ? -20.531 6.164 -21.203 1 94.69 293 LEU B N 1
ATOM 8076 C CA . LEU B 1 293 ? -19.609 7.109 -21.812 1 94.69 293 LEU B CA 1
ATOM 8077 C C . LEU B 1 293 ? -18.172 6.652 -21.656 1 94.69 293 LEU B C 1
ATOM 8079 O O . LEU B 1 293 ? -17.844 5.926 -20.719 1 94.69 293 LEU B O 1
ATOM 8083 N N . PRO B 1 294 ? -17.297 7.035 -22.578 1 94.5 294 PRO B N 1
ATOM 8084 C CA . PRO B 1 294 ? -15.898 6.613 -22.469 1 94.5 294 PRO B CA 1
ATOM 8085 C C . PRO B 1 294 ? -15.188 7.219 -21.266 1 94.5 294 PRO B C 1
ATOM 8087 O O . PRO B 1 294 ? -15.195 8.445 -21.094 1 94.5 294 PRO B O 1
ATOM 8090 N N . PRO B 1 295 ? -14.586 6.426 -20.5 1 96 295 PRO B N 1
ATOM 8091 C CA . PRO B 1 295 ? -13.766 6.961 -19.406 1 96 295 PRO B CA 1
ATOM 8092 C C . PRO B 1 295 ? -12.422 7.508 -19.891 1 96 295 PRO B C 1
ATOM 8094 O O . PRO B 1 295 ? -12.031 7.266 -21.031 1 96 295 PRO B O 1
ATOM 8097 N N . PRO B 1 296 ? -11.711 8.289 -18.984 1 95.94 296 PRO B N 1
ATOM 8098 C CA . PRO B 1 296 ? -10.344 8.672 -19.344 1 95.94 296 PRO B CA 1
ATOM 8099 C C . PRO B 1 296 ? -9.43 7.465 -19.562 1 95.94 296 PRO B C 1
ATOM 8101 O O . PRO B 1 296 ? -9.656 6.402 -18.984 1 95.94 296 PRO B O 1
ATOM 8104 N N . ALA B 1 297 ? -8.43 7.664 -20.375 1 95.69 297 ALA B N 1
ATOM 8105 C CA . ALA B 1 297 ? -7.473 6.602 -20.672 1 95.69 297 ALA B CA 1
ATOM 8106 C C . ALA B 1 297 ? -6.051 7.148 -20.75 1 95.69 297 ALA B C 1
ATOM 8108 O O . ALA B 1 297 ? -5.848 8.344 -20.984 1 95.69 297 ALA B O 1
ATOM 8109 N N . SER B 1 298 ? -5.074 6.297 -20.406 1 96.56 298 SER B N 1
ATOM 8110 C CA . SER B 1 298 ? -3.678 6.633 -20.656 1 96.56 298 SER B CA 1
ATOM 8111 C C . SER B 1 298 ? -3.357 6.602 -22.156 1 96.56 298 SER B C 1
ATOM 8113 O O . SER B 1 298 ? -3.52 5.57 -22.797 1 96.56 298 SER B O 1
ATOM 8115 N N . ILE B 1 299 ? -2.873 7.723 -22.656 1 94.5 299 ILE B N 1
ATOM 8116 C CA . ILE B 1 299 ? -2.611 7.848 -24.094 1 94.5 299 ILE B CA 1
ATOM 8117 C C . ILE B 1 299 ? -1.189 8.359 -24.312 1 94.5 299 ILE B C 1
ATOM 8119 O O . ILE B 1 299 ? -0.77 9.336 -23.688 1 94.5 299 ILE B O 1
ATOM 8123 N N . ALA B 1 300 ? -0.472 7.648 -25.141 1 91.69 300 ALA B N 1
ATOM 8124 C CA . ALA B 1 300 ? 0.85 8.109 -25.547 1 91.69 300 ALA B CA 1
ATOM 8125 C C . ALA B 1 300 ? 0.762 8.945 -26.828 1 91.69 300 ALA B C 1
ATOM 8127 O O . ALA B 1 300 ? 0.279 8.469 -27.859 1 91.69 300 ALA B O 1
ATOM 8128 N N . GLN B 1 301 ? 1.221 10.203 -26.766 1 84.44 301 GLN B N 1
ATOM 8129 C CA . GLN B 1 301 ? 1.138 11.094 -27.922 1 84.44 301 GLN B CA 1
ATOM 8130 C C . GLN B 1 301 ? 2.5 11.25 -28.594 1 84.44 301 GLN B C 1
ATOM 8132 O O . GLN B 1 301 ? 2.77 12.266 -29.234 1 84.44 301 GLN B O 1
ATOM 8137 N N . GLY B 1 302 ? 3.336 10.375 -28.453 1 86.44 302 GLY B N 1
ATOM 8138 C CA . GLY B 1 302 ? 4.648 10.297 -29.078 1 86.44 302 GLY B CA 1
ATOM 8139 C C . GLY B 1 302 ? 5.211 8.891 -29.109 1 86.44 302 GLY B C 1
ATOM 8140 O O . GLY B 1 302 ? 4.48 7.922 -28.906 1 86.44 302 GLY B O 1
ATOM 8141 N N . ASP B 1 303 ? 6.457 8.891 -29.5 1 90.88 303 ASP B N 1
ATOM 8142 C CA . ASP B 1 303 ? 7.145 7.602 -29.516 1 90.88 303 ASP B CA 1
ATOM 8143 C C . ASP B 1 303 ? 7.289 7.035 -28.109 1 90.88 303 ASP B C 1
ATOM 8145 O O . ASP B 1 303 ? 7.188 7.77 -27.125 1 90.88 303 ASP B O 1
ATOM 8149 N N . GLN B 1 304 ? 7.398 5.762 -28.156 1 95.56 304 GLN B N 1
ATOM 8150 C CA . GLN B 1 304 ? 7.746 5.168 -26.875 1 95.56 304 GLN B CA 1
ATOM 8151 C C . GLN B 1 304 ? 9.062 5.73 -26.344 1 95.56 304 GLN B C 1
ATOM 8153 O O . GLN B 1 304 ? 9.977 6.023 -27.109 1 95.56 304 GLN B O 1
ATOM 8158 N N . ARG B 1 305 ? 9.148 5.883 -25.094 1 96.69 305 ARG B N 1
ATOM 8159 C CA . ARG B 1 305 ? 10.336 6.488 -24.5 1 96.69 305 ARG B CA 1
ATOM 8160 C C . ARG B 1 305 ? 11.227 5.43 -23.859 1 96.69 305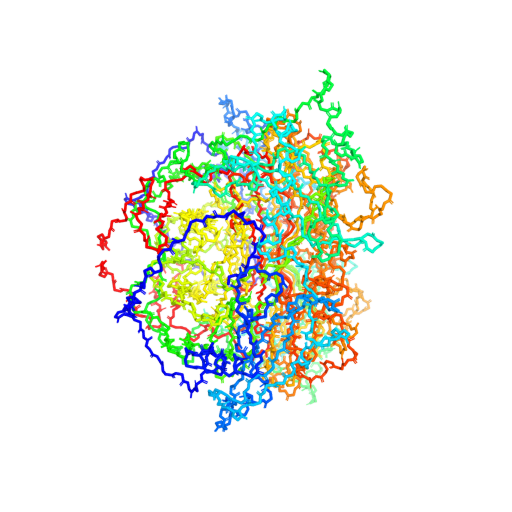 ARG B C 1
ATOM 8162 O O . ARG B 1 305 ? 11.867 5.688 -22.844 1 96.69 305 ARG B O 1
ATOM 8169 N N . PHE B 1 306 ? 11.164 4.207 -24.266 1 98.12 306 PHE B N 1
ATOM 8170 C CA . PHE B 1 306 ? 12.039 3.094 -23.906 1 98.12 306 PHE B CA 1
ATOM 8171 C C . PHE B 1 306 ? 12.469 2.324 -25.156 1 98.12 306 PHE B C 1
ATOM 8173 O O . PHE B 1 306 ? 11.781 2.359 -26.172 1 98.12 306 PHE B O 1
ATOM 8180 N N . LYS B 1 307 ? 13.594 1.656 -25.047 1 98.31 307 LYS B N 1
ATOM 8181 C CA . LYS B 1 307 ? 14.148 0.896 -26.156 1 98.31 307 LYS B CA 1
ATOM 8182 C C . LYS B 1 307 ? 14.156 -0.599 -25.859 1 98.31 307 LYS B C 1
ATOM 8184 O O . LYS B 1 307 ? 14.281 -1.002 -24.703 1 98.31 307 LYS B O 1
ATOM 8189 N N . ILE B 1 308 ? 14.055 -1.445 -26.922 1 98.25 308 ILE B N 1
ATOM 8190 C CA . ILE B 1 308 ? 14.023 -2.885 -26.688 1 98.25 308 ILE B CA 1
ATOM 8191 C C . ILE B 1 308 ? 14.938 -3.59 -27.688 1 98.25 308 ILE B C 1
ATOM 8193 O O . ILE B 1 308 ? 15.141 -3.098 -28.797 1 98.25 308 ILE B O 1
ATOM 8197 N N . ASP B 1 309 ? 15.547 -4.539 -27.344 1 98.19 309 ASP B N 1
ATOM 8198 C CA . ASP B 1 309 ? 16.078 -5.617 -28.172 1 98.19 309 ASP B CA 1
ATOM 8199 C C . ASP B 1 309 ? 15.258 -6.891 -28.016 1 98.19 309 ASP B C 1
ATOM 8201 O O . ASP B 1 309 ? 15.523 -7.703 -27.125 1 98.19 309 ASP B O 1
ATOM 8205 N N . ALA B 1 310 ? 14.297 -7.07 -28.828 1 95 310 ALA B N 1
ATOM 8206 C CA . ALA B 1 310 ? 13.328 -8.148 -28.703 1 95 310 ALA B CA 1
ATOM 8207 C C . ALA B 1 310 ? 13.992 -9.516 -28.828 1 95 310 ALA B C 1
ATOM 8209 O O . ALA B 1 310 ? 13.578 -10.477 -28.172 1 95 310 ALA B O 1
ATOM 8210 N N . GLU B 1 311 ? 14.984 -9.57 -29.609 1 94.75 311 GLU B N 1
ATOM 8211 C CA . GLU B 1 311 ? 15.664 -10.844 -29.828 1 94.75 311 GLU B CA 1
ATOM 8212 C C . GLU B 1 311 ? 16.391 -11.312 -28.562 1 94.75 311 GLU B C 1
ATOM 8214 O O . GLU B 1 311 ? 16.344 -12.492 -28.219 1 94.75 311 GLU B O 1
ATOM 8219 N N . GLU B 1 312 ? 17 -10.375 -27.859 1 97.5 312 GLU B N 1
ATOM 8220 C CA . GLU B 1 312 ? 17.797 -10.734 -26.688 1 97.5 312 GLU B CA 1
ATOM 8221 C C . GLU B 1 312 ? 16.969 -10.594 -25.406 1 97.5 312 GLU B C 1
ATOM 8223 O O . GLU B 1 312 ? 17.422 -11 -24.328 1 97.5 312 GLU B O 1
ATOM 8228 N N . GLY B 1 313 ? 15.812 -10.117 -25.5 1 98.06 313 GLY B N 1
ATOM 8229 C CA . GLY B 1 313 ? 15.062 -9.828 -24.297 1 98.06 313 GLY B CA 1
ATOM 8230 C C . GLY B 1 313 ? 15.719 -8.781 -23.422 1 98.06 313 GLY B C 1
ATOM 8231 O O . GLY B 1 313 ? 15.93 -9 -22.219 1 98.06 313 GLY B O 1
ATOM 8232 N N . TYR B 1 314 ? 16.031 -7.645 -24.031 1 98.56 314 TYR B N 1
ATOM 8233 C CA . TYR B 1 314 ? 16.734 -6.555 -23.359 1 98.56 314 TYR B CA 1
ATOM 8234 C C . TYR B 1 314 ? 15.953 -5.254 -23.469 1 98.56 314 TYR B C 1
ATOM 8236 O O . TYR B 1 314 ? 15.398 -4.938 -24.516 1 98.56 314 TYR B O 1
ATOM 8244 N N . ILE B 1 315 ? 15.898 -4.531 -22.344 1 98.69 315 ILE B N 1
ATOM 8245 C CA . ILE B 1 315 ? 15.133 -3.291 -22.281 1 98.69 315 ILE B CA 1
ATOM 8246 C C . ILE B 1 315 ? 16 -2.184 -21.688 1 98.69 315 ILE B C 1
ATOM 8248 O O . ILE B 1 315 ? 16.766 -2.422 -20.734 1 98.69 315 ILE B O 1
ATOM 8252 N N . SER B 1 316 ? 15.844 -1.004 -22.234 1 98.62 316 SER B N 1
ATOM 8253 C CA . SER B 1 316 ? 16.422 0.215 -21.672 1 98.62 316 SER B CA 1
ATOM 8254 C C . SER B 1 316 ? 15.352 1.286 -21.469 1 98.62 316 SER B C 1
ATOM 8256 O O . SER B 1 316 ? 14.68 1.696 -22.422 1 98.62 316 SER B O 1
ATOM 8258 N N . TRP B 1 317 ? 15.156 1.722 -20.281 1 98.5 317 TRP B N 1
ATOM 8259 C CA . TRP B 1 317 ? 14.258 2.816 -19.922 1 98.5 317 TRP B CA 1
ATOM 8260 C C . TRP B 1 317 ? 14.961 3.818 -19 1 98.5 317 TRP B C 1
ATOM 8262 O O . TRP B 1 317 ? 15.32 3.49 -17.875 1 98.5 317 TRP B O 1
ATOM 8272 N N . MET B 1 318 ? 15.156 5.035 -19.516 1 97.19 318 MET B N 1
ATOM 8273 C CA . MET B 1 318 ? 15.828 6.074 -18.75 1 97.19 318 MET B CA 1
ATOM 8274 C C . MET B 1 318 ? 17.156 5.578 -18.219 1 97.19 318 MET B C 1
ATOM 8276 O O . MET B 1 318 ? 18.031 5.148 -18.984 1 97.19 318 MET B O 1
ATOM 8280 N N . ASP B 1 319 ? 17.25 5.473 -16.812 1 96.81 319 ASP B N 1
ATOM 8281 C CA . ASP B 1 319 ? 18.547 5.098 -16.25 1 96.81 319 ASP B CA 1
ATOM 8282 C C . ASP B 1 319 ? 18.594 3.602 -15.938 1 96.81 319 ASP B C 1
ATOM 8284 O O . ASP B 1 319 ? 19.562 3.115 -15.352 1 96.81 319 ASP B O 1
ATOM 8288 N N . PHE B 1 320 ? 17.594 2.871 -16.375 1 98.62 320 PHE B N 1
ATOM 8289 C CA . PHE B 1 320 ? 17.531 1.438 -16.109 1 98.62 320 PHE B CA 1
ATOM 8290 C C . PHE B 1 320 ? 17.812 0.646 -17.391 1 98.62 320 PHE B C 1
ATOM 8292 O O . PHE B 1 320 ? 17.406 1.058 -18.484 1 98.62 320 PHE B O 1
ATOM 8299 N N . THR B 1 321 ? 18.484 -0.479 -17.234 1 98.69 321 THR B N 1
ATOM 8300 C CA . THR B 1 321 ? 18.562 -1.523 -18.25 1 98.69 321 THR B CA 1
ATOM 8301 C C . THR B 1 321 ? 18.438 -2.906 -17.609 1 98.69 321 THR B C 1
ATOM 8303 O O . THR B 1 321 ? 18.797 -3.092 -16.453 1 98.69 321 THR B O 1
ATOM 8306 N N . PHE B 1 322 ? 17.953 -3.881 -18.328 1 98.88 322 PHE B N 1
ATOM 8307 C CA . PHE B 1 322 ? 17.891 -5.246 -17.828 1 98.88 322 PHE B CA 1
ATOM 8308 C C . PHE B 1 322 ? 17.562 -6.227 -18.938 1 98.88 322 PHE B C 1
ATOM 8310 O O . PHE B 1 322 ? 17.078 -5.832 -20 1 98.88 322 PHE B O 1
ATOM 8317 N N . TYR B 1 323 ? 17.891 -7.473 -18.703 1 98.81 323 TYR B N 1
ATOM 8318 C CA . TYR B 1 323 ? 17.469 -8.594 -19.531 1 98.81 323 TYR B CA 1
ATOM 8319 C C . TYR B 1 323 ? 16.234 -9.258 -18.938 1 98.81 323 TYR B C 1
ATOM 8321 O O . TYR B 1 323 ? 15.93 -9.102 -17.75 1 98.81 323 TYR B O 1
ATOM 8329 N N . HIS B 1 324 ? 15.484 -9.938 -19.812 1 98.69 324 HIS B N 1
ATOM 8330 C CA . HIS B 1 324 ? 14.375 -10.75 -19.312 1 98.69 324 HIS B CA 1
ATOM 8331 C C . HIS B 1 324 ? 14.297 -12.086 -20.047 1 98.69 324 HIS B C 1
ATOM 8333 O O . HIS B 1 324 ? 14.766 -12.195 -21.188 1 98.69 324 HIS B O 1
ATOM 8339 N N . ALA B 1 325 ? 13.719 -13.039 -19.375 1 97.69 325 ALA B N 1
ATOM 8340 C CA . ALA B 1 325 ? 13.461 -14.359 -19.938 1 97.69 325 ALA B CA 1
ATOM 8341 C C . ALA B 1 325 ? 12.258 -15.016 -19.281 1 97.69 325 ALA B C 1
ATOM 8343 O O . ALA B 1 325 ? 11.836 -14.602 -18.188 1 97.69 325 ALA B O 1
ATOM 8344 N N . VAL B 1 326 ? 11.688 -16 -20 1 97.69 326 VAL B N 1
ATOM 8345 C CA . VAL B 1 326 ? 10.508 -16.703 -19.5 1 97.69 326 VAL B CA 1
ATOM 8346 C C . VAL B 1 326 ? 10.82 -18.188 -19.344 1 97.69 326 VAL B C 1
ATOM 8348 O O . VAL B 1 326 ? 11.484 -18.797 -20.188 1 97.69 326 VAL B O 1
ATOM 8351 N N . SER B 1 327 ? 10.453 -18.75 -18.25 1 96.19 327 SER B N 1
ATOM 8352 C CA . SER B 1 327 ? 10.508 -20.203 -18.078 1 96.19 327 SER B CA 1
ATOM 8353 C C . SER B 1 327 ? 9.117 -20.781 -17.844 1 96.19 327 SER B C 1
ATOM 8355 O O . SER B 1 327 ? 8.195 -20.062 -17.453 1 96.19 327 SER B O 1
ATOM 8357 N N . GLN B 1 328 ? 8.992 -22.016 -18.062 1 96.38 328 GLN B N 1
ATOM 8358 C CA . GLN B 1 328 ? 7.707 -22.688 -18 1 96.38 328 GLN B CA 1
ATOM 8359 C C . GLN B 1 328 ? 7.105 -22.594 -16.594 1 96.38 328 GLN B C 1
ATOM 8361 O O . GLN B 1 328 ? 5.906 -22.359 -16.453 1 96.38 328 GLN B O 1
ATOM 8366 N N . ASP B 1 329 ? 7.902 -22.766 -15.602 1 96.75 329 ASP B N 1
ATOM 8367 C CA . ASP B 1 329 ? 7.387 -22.906 -14.242 1 96.75 329 ASP B CA 1
ATOM 8368 C C . ASP B 1 329 ? 7.266 -21.531 -13.57 1 96.75 329 ASP B C 1
ATOM 8370 O O . ASP B 1 329 ? 6.309 -21.281 -12.836 1 96.75 329 ASP B O 1
ATOM 8374 N N . LEU B 1 330 ? 8.156 -20.562 -13.867 1 97.19 330 LEU B N 1
ATOM 8375 C CA . LEU B 1 330 ? 8.234 -19.344 -13.07 1 97.19 330 LEU B CA 1
ATOM 8376 C C . LEU B 1 330 ? 7.559 -18.188 -13.789 1 97.19 330 LEU B C 1
ATOM 8378 O O . LEU B 1 330 ? 7.141 -17.203 -13.156 1 97.19 330 LEU B O 1
ATOM 8382 N N . GLY B 1 331 ? 7.516 -18.281 -15.008 1 97.75 331 GLY B N 1
ATOM 8383 C CA . GLY B 1 331 ? 7.105 -17.109 -15.766 1 97.75 331 GLY B CA 1
ATOM 8384 C C . GLY B 1 331 ? 8.234 -16.125 -16.016 1 97.75 331 GLY B C 1
ATOM 8385 O O . GLY B 1 331 ? 9.352 -16.531 -16.328 1 97.75 331 GLY B O 1
ATOM 8386 N N . LEU B 1 332 ? 7.965 -14.875 -15.945 1 98.56 332 LEU B N 1
ATOM 8387 C CA . LEU B 1 332 ? 8.891 -13.812 -16.312 1 98.56 332 LEU B CA 1
ATOM 8388 C C . LEU B 1 332 ? 9.922 -13.586 -15.219 1 98.56 332 LEU B C 1
ATOM 8390 O O . LEU B 1 332 ? 9.57 -13.438 -14.047 1 98.56 332 LEU B O 1
ATOM 8394 N N . SER B 1 333 ? 11.203 -13.555 -15.609 1 98.62 333 SER B N 1
ATOM 8395 C CA . SER B 1 333 ? 12.32 -13.219 -14.734 1 98.62 333 SER B CA 1
ATOM 8396 C C . SER B 1 333 ? 13.164 -12.102 -15.328 1 98.62 333 SER B C 1
ATOM 8398 O O . SER B 1 333 ? 13.297 -12 -16.547 1 98.62 333 SER B O 1
ATOM 8400 N N . LEU B 1 334 ? 13.703 -11.297 -14.469 1 98.88 334 LEU B N 1
ATOM 8401 C CA . LEU B 1 334 ? 14.578 -10.211 -14.891 1 98.88 334 LEU B CA 1
ATOM 8402 C C . LEU B 1 334 ? 16.016 -10.453 -14.422 1 98.88 334 LEU B C 1
ATOM 8404 O O . LEU B 1 334 ? 16.234 -11.031 -13.359 1 98.88 334 LEU B O 1
ATOM 8408 N N . PHE B 1 335 ? 16.969 -9.984 -15.258 1 98.81 335 PHE B N 1
ATOM 8409 C CA . PHE B 1 335 ? 18.375 -10.227 -14.961 1 98.81 335 PHE B CA 1
ATOM 8410 C C . PHE B 1 335 ? 19.219 -8.984 -15.242 1 98.81 335 PHE B C 1
ATOM 8412 O O . PHE B 1 335 ? 18.859 -8.18 -16.109 1 98.81 335 PHE B O 1
ATOM 8419 N N . ASP B 1 336 ? 20.234 -8.844 -14.453 1 98.75 336 ASP B N 1
ATOM 8420 C CA . ASP B 1 336 ? 21.234 -7.789 -14.633 1 98.75 336 ASP B CA 1
ATOM 8421 C C . ASP B 1 336 ? 20.562 -6.414 -14.672 1 98.75 336 ASP B C 1
ATOM 8423 O O . ASP B 1 336 ? 20.766 -5.656 -15.625 1 98.75 336 ASP B O 1
ATOM 8427 N N . ILE B 1 337 ? 19.812 -6.156 -13.719 1 98.88 337 ILE B N 1
ATOM 8428 C CA . ILE B 1 337 ? 19.172 -4.848 -13.617 1 98.88 337 ILE B CA 1
ATOM 8429 C C . ILE B 1 337 ? 20.203 -3.799 -13.219 1 98.88 337 ILE B C 1
ATOM 8431 O O . ILE B 1 337 ? 20.766 -3.861 -12.117 1 98.88 337 ILE B O 1
ATOM 8435 N N . LYS B 1 338 ? 20.375 -2.895 -14.102 1 98.62 338 LYS B N 1
ATOM 8436 C CA . LYS B 1 338 ? 21.297 -1.795 -13.836 1 98.62 338 LYS B CA 1
ATOM 8437 C C . LYS B 1 338 ? 20.547 -0.473 -13.688 1 98.62 338 LYS B C 1
ATOM 8439 O O . LYS B 1 338 ? 19.516 -0.263 -14.328 1 98.62 338 LYS B O 1
ATOM 8444 N N . TYR B 1 339 ? 21.062 0.323 -12.812 1 98.06 339 TYR B N 1
ATOM 8445 C CA . TYR B 1 339 ? 20.625 1.701 -12.617 1 98.06 339 TYR B CA 1
ATOM 8446 C C . TYR B 1 339 ? 21.812 2.662 -12.703 1 98.06 339 TYR B C 1
ATOM 8448 O O . TYR B 1 339 ? 22.797 2.516 -11.969 1 98.06 339 TYR B O 1
ATOM 8456 N N . LYS B 1 340 ? 21.688 3.629 -13.625 1 96.38 340 LYS B N 1
ATOM 8457 C CA . LYS B 1 340 ? 22.75 4.582 -13.906 1 96.38 340 LYS B CA 1
ATOM 8458 C C . LYS B 1 340 ? 24.062 3.859 -14.203 1 96.38 340 LYS B C 1
ATOM 8460 O O . LYS B 1 340 ? 25.109 4.223 -13.664 1 96.38 340 LYS B O 1
ATOM 8465 N N . GLY B 1 341 ? 23.938 2.803 -14.898 1 96.12 341 GLY B N 1
ATOM 8466 C CA . GLY B 1 341 ? 25.078 2.092 -15.43 1 96.12 341 GLY B CA 1
ATOM 8467 C C . GLY B 1 341 ? 25.672 1.084 -14.453 1 96.12 341 GLY B C 1
ATOM 8468 O O . GLY B 1 341 ? 26.594 0.342 -14.797 1 96.12 341 GLY B O 1
ATOM 8469 N N . ARG B 1 342 ? 25.062 0.959 -13.258 1 97.06 342 ARG B N 1
ATOM 8470 C CA . ARG B 1 342 ? 25.578 0.028 -12.258 1 97.06 342 ARG B CA 1
ATOM 8471 C C . ARG B 1 342 ? 24.531 -1.034 -11.914 1 97.06 342 ARG B C 1
ATOM 8473 O O . ARG B 1 342 ? 23.359 -0.718 -11.711 1 97.06 342 ARG B O 1
ATOM 8480 N N . ARG B 1 343 ? 25.047 -2.291 -11.836 1 98.44 343 ARG B N 1
ATOM 8481 C CA . ARG B 1 343 ? 24.109 -3.357 -11.484 1 98.44 343 ARG B CA 1
ATOM 8482 C C . ARG B 1 343 ? 23.641 -3.221 -10.039 1 98.44 343 ARG B C 1
ATOM 8484 O O . ARG B 1 343 ? 24.469 -3.066 -9.133 1 98.44 343 ARG B O 1
ATOM 8491 N N . ILE B 1 344 ? 22.375 -3.338 -9.844 1 98.38 344 ILE B N 1
ATOM 8492 C CA . ILE B 1 344 ? 21.844 -3.32 -8.484 1 98.38 344 ILE B CA 1
ATOM 8493 C C . ILE B 1 344 ? 21.234 -4.676 -8.156 1 98.38 344 ILE B C 1
ATOM 8495 O O . ILE B 1 344 ? 21.172 -5.07 -6.984 1 98.38 344 ILE B O 1
ATOM 8499 N N . ILE B 1 345 ? 20.734 -5.398 -9.18 1 98.88 345 ILE B N 1
ATOM 8500 C CA . ILE B 1 345 ? 20.141 -6.723 -9.008 1 98.88 345 ILE B CA 1
ATOM 8501 C C . ILE B 1 345 ? 20.609 -7.645 -10.133 1 98.88 345 ILE B C 1
ATOM 8503 O O . ILE B 1 345 ? 20.484 -7.312 -11.312 1 98.88 345 ILE B O 1
ATOM 8507 N N . TYR B 1 346 ? 21.125 -8.734 -9.734 1 98.81 346 TYR B N 1
ATOM 8508 C CA . TYR B 1 346 ? 21.547 -9.727 -10.719 1 98.81 346 TYR B CA 1
ATOM 8509 C C . TYR B 1 346 ? 20.359 -10.531 -11.219 1 98.81 346 TYR B C 1
ATOM 8511 O O . TYR B 1 346 ? 20.266 -10.828 -12.414 1 98.81 346 TYR B O 1
ATOM 8519 N N . GLU B 1 347 ? 19.453 -10.891 -10.305 1 98.88 347 GLU B N 1
ATOM 8520 C CA . GLU B 1 347 ? 18.266 -11.664 -10.633 1 98.88 347 GLU B CA 1
ATOM 8521 C C . GLU B 1 347 ? 17.062 -11.227 -9.797 1 98.88 347 GLU B C 1
ATOM 8523 O O . GLU B 1 347 ? 17.188 -11.023 -8.586 1 98.88 347 GLU B O 1
ATOM 8528 N N . LEU B 1 348 ? 15.992 -11.008 -10.383 1 98.88 348 LEU B N 1
ATOM 8529 C CA . LEU B 1 348 ? 14.68 -10.805 -9.781 1 98.88 348 LEU B CA 1
ATOM 8530 C C . LEU B 1 348 ? 13.641 -11.727 -10.406 1 98.88 348 LEU B C 1
ATOM 8532 O O . LEU B 1 348 ? 13.297 -11.578 -11.578 1 98.88 348 LEU B O 1
ATOM 8536 N N . SER B 1 349 ? 13.117 -12.672 -9.555 1 98.69 349 SER B N 1
ATOM 8537 C CA . SER B 1 349 ? 12.258 -13.68 -10.172 1 98.69 349 SER B CA 1
ATOM 8538 C C . SER B 1 349 ? 11.336 -14.328 -9.141 1 98.69 349 SER B C 1
ATOM 8540 O O . SER B 1 349 ? 11.672 -14.414 -7.961 1 98.69 349 SER B O 1
ATOM 8542 N N . LEU B 1 350 ? 10.188 -14.773 -9.625 1 98.75 350 LEU B N 1
ATOM 8543 C CA . LEU B 1 350 ? 9.32 -15.633 -8.828 1 98.75 350 LEU B CA 1
ATOM 8544 C C . LEU B 1 350 ? 9.977 -16.984 -8.562 1 98.75 350 LEU B C 1
ATOM 8546 O O . LEU B 1 350 ? 10.68 -17.516 -9.422 1 98.75 350 LEU B O 1
ATOM 8550 N N . GLN B 1 351 ? 9.719 -17.5 -7.371 1 98.69 351 GLN B N 1
ATOM 8551 C CA . GLN B 1 351 ? 10.273 -18.812 -7.023 1 98.69 351 GLN B CA 1
ATOM 8552 C C . GLN B 1 351 ? 9.172 -19.844 -6.844 1 98.69 351 GLN B C 1
ATOM 8554 O O . GLN B 1 351 ? 9.359 -21.031 -7.164 1 98.69 351 GLN B O 1
ATOM 8559 N N . GLU B 1 352 ? 8.117 -19.406 -6.25 1 98.44 352 GLU B N 1
ATOM 8560 C CA . GLU B 1 352 ? 6.953 -20.266 -6.043 1 98.44 352 GLU B CA 1
ATOM 8561 C C . GLU B 1 352 ? 5.711 -19.422 -5.738 1 98.44 352 GLU B C 1
ATOM 8563 O O . GLU B 1 352 ? 5.816 -18.281 -5.312 1 98.44 352 GLU B O 1
ATOM 8568 N N . ALA B 1 353 ? 4.566 -19.953 -6.051 1 98.19 353 ALA B N 1
ATOM 8569 C CA . ALA B 1 353 ? 3.264 -19.469 -5.605 1 98.19 353 ALA B CA 1
ATOM 8570 C C . ALA B 1 353 ? 2.48 -20.578 -4.898 1 98.19 353 ALA B C 1
ATOM 8572 O O . ALA B 1 353 ? 2.057 -21.547 -5.531 1 98.19 353 ALA B O 1
ATOM 8573 N N . LEU B 1 354 ? 2.324 -20.359 -3.592 1 98.06 354 LEU B N 1
ATOM 8574 C CA . LEU B 1 354 ? 1.672 -21.359 -2.766 1 98.06 354 LEU B CA 1
ATOM 8575 C C . LEU B 1 354 ? 0.291 -20.891 -2.32 1 98.06 354 LEU B C 1
ATOM 8577 O O . LEU B 1 354 ? 0.143 -19.766 -1.822 1 98.06 354 LEU B O 1
ATOM 8581 N N . THR B 1 355 ? -0.685 -21.688 -2.562 1 97.38 355 THR B N 1
ATOM 8582 C CA . THR B 1 355 ? -2.031 -21.469 -2.047 1 97.38 355 THR B CA 1
ATOM 8583 C C . THR B 1 355 ? -2.424 -22.578 -1.069 1 97.38 355 THR B C 1
ATOM 8585 O O . THR B 1 355 ? -2.383 -23.75 -1.411 1 97.38 355 THR B O 1
ATOM 8588 N N . SER B 1 356 ? -2.812 -22.172 0.099 1 97.56 356 SER B N 1
ATOM 8589 C CA . SER B 1 356 ? -3.191 -23.125 1.134 1 97.56 356 SER B CA 1
ATOM 8590 C C . SER B 1 356 ? -4.609 -22.875 1.635 1 97.56 356 SER B C 1
ATOM 8592 O O . SER B 1 356 ? -4.891 -21.812 2.189 1 97.56 356 SER B O 1
ATOM 8594 N N . TYR B 1 357 ? -5.473 -23.875 1.504 1 97.5 357 TYR B N 1
ATOM 8595 C CA . TYR B 1 357 ? -6.859 -23.766 1.942 1 97.5 357 TYR B CA 1
ATOM 8596 C C . TYR B 1 357 ? -7.047 -24.406 3.314 1 97.5 357 TYR B C 1
ATOM 8598 O O . TYR B 1 357 ? -6.211 -25.203 3.76 1 97.5 357 TYR B O 1
ATOM 8606 N N . SER B 1 358 ? -8.102 -24.016 3.977 1 96.81 358 SER B N 1
ATOM 8607 C CA . SER B 1 358 ? -8.625 -24.672 5.172 1 96.81 358 SER B CA 1
ATOM 8608 C C . SER B 1 358 ? -10.117 -24.938 5.051 1 96.81 358 SER B C 1
ATOM 8610 O O . SER B 1 358 ? -10.82 -24.219 4.328 1 96.81 358 SER B O 1
ATOM 8612 N N . GLY B 1 359 ? -10.547 -25.984 5.688 1 94.25 359 GLY B N 1
ATOM 8613 C CA . GLY B 1 359 ? -11.961 -26.328 5.656 1 94.25 359 GLY B CA 1
ATOM 8614 C C . GLY B 1 359 ? -12.305 -27.547 6.488 1 94.25 359 GLY B C 1
ATOM 8615 O O . GLY B 1 359 ? -11.414 -28.297 6.887 1 94.25 359 GLY B O 1
ATOM 8616 N N . THR B 1 360 ? -13.586 -27.672 6.695 1 92.12 360 THR B N 1
ATOM 8617 C CA . THR B 1 360 ? -14.078 -28.797 7.465 1 92.12 360 THR B CA 1
ATOM 8618 C C . THR B 1 360 ? -14.156 -30.047 6.594 1 92.12 360 THR B C 1
ATOM 8620 O O . THR B 1 360 ? -14.031 -31.172 7.094 1 92.12 360 THR B O 1
ATOM 8623 N N . ASP B 1 361 ? -14.422 -29.844 5.355 1 94 361 ASP B N 1
ATOM 8624 C CA . ASP B 1 361 ? -14.461 -31.016 4.473 1 94 361 ASP B CA 1
ATOM 8625 C C . ASP B 1 361 ? -13.047 -31.453 4.078 1 94 361 ASP B C 1
ATOM 8627 O O . ASP B 1 361 ? -12.117 -30.641 4.09 1 94 361 ASP B O 1
ATOM 8631 N N . PRO B 1 362 ? -12.938 -32.719 3.754 1 96 362 PRO B N 1
ATOM 8632 C CA . PRO B 1 362 ? -11.586 -33.25 3.561 1 96 362 PRO B CA 1
ATOM 8633 C C . PRO B 1 362 ? -10.906 -32.688 2.314 1 96 362 PRO B C 1
ATOM 8635 O O . PRO B 1 362 ? -9.672 -32.562 2.279 1 96 362 PRO B O 1
ATOM 8638 N N . PHE B 1 363 ? -11.648 -32.375 1.264 1 96 363 PHE B N 1
ATOM 8639 C CA . PHE B 1 363 ? -11.031 -31.828 0.067 1 96 363 PHE B CA 1
ATOM 8640 C C . PHE B 1 363 ? -10.406 -30.469 0.367 1 96 363 PHE B C 1
ATOM 8642 O O . PHE B 1 363 ? -9.242 -30.234 0.038 1 96 363 PHE B O 1
ATOM 8649 N N . GLN B 1 364 ? -11.188 -29.609 1.002 1 96 364 GLN B N 1
ATOM 8650 C CA . GLN B 1 364 ? -10.664 -28.297 1.35 1 96 364 GLN B CA 1
ATOM 8651 C C . GLN B 1 364 ? -9.508 -28.391 2.336 1 96 364 GLN B C 1
ATOM 8653 O O . GLN B 1 364 ? -8.555 -27.609 2.271 1 96 364 GLN B O 1
ATOM 8658 N N . SER B 1 365 ? -9.594 -29.281 3.223 1 96.12 365 SER B N 1
ATOM 8659 C CA . SER B 1 365 ? -8.531 -29.484 4.199 1 96.12 365 SER B CA 1
ATOM 8660 C C . SER B 1 365 ? -7.238 -29.938 3.523 1 96.12 365 SER B C 1
ATOM 8662 O O . SER B 1 365 ? -6.145 -29.703 4.043 1 96.12 365 SER B O 1
ATOM 8664 N N . GLN B 1 366 ? -7.359 -30.641 2.467 1 96.62 366 GLN B N 1
ATOM 8665 C CA . GLN B 1 366 ? -6.215 -31.188 1.747 1 96.62 366 GLN B CA 1
ATOM 8666 C C . GLN B 1 366 ? -5.707 -30.219 0.695 1 96.62 366 GLN B C 1
ATOM 8668 O O . GLN B 1 366 ? -4.535 -30.266 0.309 1 96.62 366 GLN B O 1
ATOM 8673 N N . ALA B 1 367 ? -6.523 -29.281 0.255 1 96.5 367 ALA B N 1
ATOM 8674 C CA . ALA B 1 367 ? -6.246 -28.422 -0.89 1 96.5 367 ALA B CA 1
ATOM 8675 C C . ALA B 1 367 ? -5.062 -27.5 -0.607 1 96.5 367 ALA B C 1
ATOM 8677 O O . ALA B 1 367 ? -5.176 -26.547 0.176 1 96.5 367 ALA B O 1
ATOM 8678 N N . THR B 1 368 ? -3.947 -27.75 -1.135 1 96.94 368 THR B N 1
ATOM 8679 C CA . THR B 1 368 ? -2.699 -27 -1.133 1 96.94 368 THR B CA 1
ATOM 8680 C C . THR B 1 368 ? -2.021 -27.078 -2.498 1 96.94 368 THR B C 1
ATOM 8682 O O . THR B 1 368 ? -1.669 -28.156 -2.967 1 96.94 368 THR B O 1
ATOM 8685 N N . PHE B 1 369 ? -1.849 -25.906 -3.084 1 96.12 369 PHE B N 1
ATOM 8686 C CA . PHE B 1 369 ? -1.4 -25.906 -4.473 1 96.12 369 PHE B CA 1
ATOM 8687 C C . PHE B 1 369 ? -0.093 -25.141 -4.617 1 96.12 369 PHE B C 1
ATOM 8689 O O . PHE B 1 369 ? 0.008 -23.984 -4.18 1 96.12 369 PHE B O 1
ATOM 8696 N N . PHE B 1 370 ? 0.902 -25.797 -5.176 1 97 370 PHE B N 1
ATOM 8697 C CA . PHE B 1 370 ? 2.123 -25.172 -5.656 1 97 370 PHE B CA 1
ATOM 8698 C C . PHE B 1 370 ? 2 -24.812 -7.133 1 97 370 PHE B C 1
ATOM 8700 O O . PHE B 1 370 ? 2.184 -25.672 -8 1 97 370 PHE B O 1
ATOM 8707 N N . ASP B 1 371 ? 1.837 -23.594 -7.398 1 96.12 371 ASP B N 1
ATOM 8708 C CA . ASP B 1 371 ? 1.336 -23.188 -8.711 1 96.12 371 ASP B CA 1
ATOM 8709 C C . ASP B 1 371 ? 2.436 -23.281 -9.766 1 96.12 371 ASP B C 1
ATOM 8711 O O . ASP B 1 371 ? 2.15 -23.328 -10.969 1 96.12 371 ASP B O 1
ATOM 8715 N N . THR B 1 372 ? 3.676 -23.281 -9.375 1 96.81 372 THR B N 1
ATOM 8716 C CA . THR B 1 372 ? 4.734 -23.453 -10.359 1 96.81 372 THR B CA 1
ATOM 8717 C C . THR B 1 372 ? 4.668 -24.844 -10.984 1 96.81 372 THR B C 1
ATOM 8719 O O . THR B 1 372 ? 5.188 -25.062 -12.078 1 96.81 372 THR B O 1
ATOM 8722 N N . THR B 1 373 ? 4.066 -25.781 -10.297 1 95.31 373 THR B N 1
ATOM 8723 C CA . THR B 1 373 ? 3.896 -27.125 -10.844 1 95.31 373 THR B CA 1
ATOM 8724 C C . THR B 1 373 ? 3.041 -27.078 -12.102 1 95.31 373 THR B C 1
ATOM 8726 O O . THR B 1 373 ? 3.348 -27.766 -13.086 1 95.31 373 THR B O 1
ATOM 8729 N N . SER B 1 374 ? 1.934 -26.281 -12.008 1 91.44 374 SER B N 1
ATOM 8730 C CA . SER B 1 374 ? 1.113 -26.078 -13.195 1 91.44 374 SER B CA 1
ATOM 8731 C C . SER B 1 374 ? 1.842 -25.234 -14.227 1 91.44 374 SER B C 1
ATOM 8733 O O . SER B 1 374 ? 1.608 -25.375 -15.43 1 91.44 374 SER B O 1
ATOM 8735 N N . GLY B 1 375 ? 2.66 -24.406 -13.734 1 95 375 GLY B N 1
ATOM 8736 C CA . GLY B 1 375 ? 3.459 -23.547 -14.594 1 95 375 GLY B CA 1
ATOM 8737 C C . GLY B 1 375 ? 2.934 -22.125 -14.656 1 95 375 GLY B C 1
ATOM 8738 O O . GLY B 1 375 ? 2.07 -21.812 -15.484 1 95 375 GLY B O 1
ATOM 8739 N N . MET B 1 376 ? 3.59 -21.25 -13.977 1 95.62 376 MET B N 1
ATOM 8740 C CA . MET B 1 376 ? 3.252 -19.828 -14.047 1 95.62 376 MET B CA 1
ATOM 8741 C C . MET B 1 376 ? 3.594 -19.25 -15.414 1 95.62 376 MET B C 1
ATOM 8743 O O . MET B 1 376 ? 2.93 -18.328 -15.891 1 95.62 376 MET B O 1
ATOM 8747 N N . GLY B 1 377 ? 4.598 -19.781 -16.047 1 95.94 377 GLY B N 1
ATOM 8748 C CA . GLY B 1 377 ? 4.977 -19.375 -17.391 1 95.94 377 GLY B CA 1
ATOM 8749 C C . GLY B 1 377 ? 4.105 -20 -18.469 1 95.94 377 GLY B C 1
ATOM 8750 O O . GLY B 1 377 ? 3.643 -19.297 -19.375 1 95.94 377 GLY B O 1
ATOM 8751 N N . SER B 1 378 ? 3.799 -21.297 -18.312 1 95 378 SER B N 1
ATOM 8752 C CA . SER B 1 378 ? 3.047 -22.016 -19.344 1 95 378 SER B CA 1
ATOM 8753 C C . SER B 1 378 ? 1.582 -21.594 -19.359 1 95 378 SER B C 1
ATOM 8755 O O . SER B 1 378 ? 0.851 -21.891 -20.297 1 95 378 SER B O 1
ATOM 8757 N N . THR B 1 379 ? 1.205 -20.859 -18.281 1 94.06 379 THR B N 1
ATOM 8758 C CA . THR B 1 379 ? -0.194 -20.453 -18.188 1 94.06 379 THR B CA 1
ATOM 8759 C C . THR B 1 379 ? -0.339 -18.953 -18.406 1 94.06 379 THR B C 1
ATOM 8761 O O . THR B 1 379 ? -1.358 -18.359 -18.047 1 94.06 379 THR B O 1
ATOM 8764 N N . LEU B 1 380 ? 0.688 -18.344 -18.891 1 95.75 380 LEU B N 1
ATOM 8765 C CA . LEU B 1 380 ? 0.574 -16.953 -19.297 1 95.75 380 LEU B CA 1
ATOM 8766 C C . LEU B 1 380 ? -0.507 -16.766 -20.344 1 95.75 380 LEU B C 1
ATOM 8768 O O . LEU B 1 380 ? -0.642 -17.594 -21.25 1 95.75 380 LEU B O 1
ATOM 8772 N N . GLN B 1 381 ? -1.243 -15.727 -20.219 1 93.94 381 GLN B N 1
ATOM 8773 C CA . GLN B 1 381 ? -2.348 -15.438 -21.125 1 93.94 381 GLN B CA 1
ATOM 8774 C C . GLN B 1 381 ? -2.037 -14.227 -22 1 93.94 381 GLN B C 1
ATOM 8776 O O . GLN B 1 381 ? -1.274 -13.344 -21.594 1 93.94 381 GLN B O 1
ATOM 8781 N N . PRO B 1 382 ? -2.617 -14.258 -23.234 1 94.19 382 PRO B N 1
ATOM 8782 C CA . PRO B 1 382 ? -2.518 -13 -23.969 1 94.19 382 PRO B CA 1
ATOM 8783 C C . PRO B 1 382 ? -3.17 -11.828 -23.234 1 94.19 382 PRO B C 1
ATOM 8785 O O . PRO B 1 382 ? -4.281 -11.961 -22.719 1 94.19 382 PRO B O 1
ATOM 8788 N N . LEU B 1 383 ? -2.479 -10.789 -23.188 1 96.62 383 LEU B N 1
ATOM 8789 C CA . LEU B 1 383 ? -2.988 -9.617 -22.484 1 96.62 383 LEU B CA 1
ATOM 8790 C C . LEU B 1 383 ? -3.885 -8.789 -23.406 1 96.62 383 LEU B C 1
ATOM 8792 O O . LEU B 1 383 ? -3.598 -8.641 -24.594 1 96.62 383 LEU B O 1
ATOM 8796 N N . VAL B 1 384 ? -4.93 -8.273 -22.844 1 96.31 384 VAL B N 1
ATOM 8797 C CA . VAL B 1 384 ? -5.957 -7.582 -23.609 1 96.31 384 VAL B CA 1
ATOM 8798 C C . VAL B 1 384 ? -5.629 -6.09 -23.688 1 96.31 384 VAL B C 1
ATOM 8800 O O . VAL B 1 384 ? -5.57 -5.41 -22.656 1 96.31 384 VAL B O 1
ATOM 8803 N N . LYS B 1 385 ? -5.527 -5.613 -24.891 1 95.38 385 LYS B N 1
ATOM 8804 C CA . LYS B 1 385 ? -5.18 -4.223 -25.156 1 95.38 385 LYS B CA 1
ATOM 8805 C C . LYS B 1 385 ? -6.27 -3.279 -24.656 1 95.38 385 LYS B C 1
ATOM 8807 O O . LYS B 1 385 ? -7.453 -3.486 -24.922 1 95.38 385 LYS B O 1
ATOM 8812 N N . GLY B 1 386 ? -5.812 -2.238 -23.812 1 95.56 386 GLY B N 1
ATOM 8813 C CA . GLY B 1 386 ? -6.734 -1.234 -23.312 1 95.56 386 GLY B CA 1
ATOM 8814 C C . GLY B 1 386 ? -7.43 -1.652 -22.031 1 95.56 386 GLY B C 1
ATOM 8815 O O . GLY B 1 386 ? -8.188 -0.875 -21.438 1 95.56 386 GLY B O 1
ATOM 8816 N N . TYR B 1 387 ? -7.23 -2.895 -21.594 1 96.81 387 TYR B N 1
ATOM 8817 C CA . TYR B 1 387 ? -7.832 -3.418 -20.375 1 96.81 387 TYR B CA 1
ATOM 8818 C C . TYR B 1 387 ? -6.766 -3.893 -19.391 1 96.81 387 TYR B C 1
ATOM 8820 O O . TYR B 1 387 ? -6.504 -3.236 -18.375 1 96.81 387 TYR B O 1
ATOM 8828 N N . ASP B 1 388 ? -6.027 -4.945 -19.844 1 97.94 388 ASP B N 1
ATOM 8829 C CA . ASP B 1 388 ? -4.926 -5.414 -19.016 1 97.94 388 ASP B CA 1
ATOM 8830 C C . ASP B 1 388 ? -3.807 -4.375 -18.938 1 97.94 388 ASP B C 1
ATOM 8832 O O . ASP B 1 388 ? -3.176 -4.199 -17.906 1 97.94 388 ASP B O 1
ATOM 8836 N N . CYS B 1 389 ? -3.545 -3.793 -20.016 1 98.06 389 CYS B N 1
ATOM 8837 C CA . CYS B 1 389 ? -2.535 -2.758 -20.203 1 98.06 389 CYS B CA 1
ATOM 8838 C C . CYS B 1 389 ? -3.08 -1.604 -21.047 1 98.06 389 CYS B C 1
ATOM 8840 O O . CYS B 1 389 ? -4.051 -1.771 -21.781 1 98.06 389 CYS B O 1
ATOM 8842 N N . PRO B 1 390 ? -2.447 -0.446 -20.875 1 96.94 390 PRO B N 1
ATOM 8843 C CA . PRO B 1 390 ? -2.883 0.634 -21.766 1 96.94 390 PRO B CA 1
ATOM 8844 C C . PRO B 1 390 ? -2.764 0.266 -23.25 1 96.94 390 PRO B C 1
ATOM 8846 O O . PRO B 1 390 ? -1.964 -0.601 -23.609 1 96.94 390 PRO B O 1
ATOM 8849 N N . SER B 1 391 ? -3.549 0.974 -24.062 1 94.5 391 SER B N 1
ATOM 8850 C CA . SER B 1 391 ? -3.582 0.667 -25.484 1 94.5 391 SER B CA 1
ATOM 8851 C C . SER B 1 391 ? -2.23 0.938 -26.141 1 94.5 391 SER B C 1
ATOM 8853 O O . SER B 1 391 ? -1.888 0.316 -27.141 1 94.5 391 SER B O 1
ATOM 8855 N N . HIS B 1 392 ? -1.464 1.798 -25.578 1 95.81 392 HIS B N 1
ATOM 8856 C CA . HIS B 1 392 ? -0.198 2.191 -26.188 1 95.81 392 HIS B CA 1
ATOM 8857 C C . HIS B 1 392 ? 0.93 1.253 -25.766 1 95.81 392 HIS B C 1
ATOM 8859 O O . HIS B 1 392 ? 2.082 1.445 -26.156 1 95.81 392 HIS B O 1
ATOM 8865 N N . ALA B 1 393 ? 0.67 0.264 -24.984 1 97.81 393 ALA B N 1
ATOM 8866 C CA . ALA B 1 393 ? 1.708 -0.648 -24.516 1 97.81 393 ALA B CA 1
ATOM 8867 C C . ALA B 1 393 ? 2.352 -1.397 -25.672 1 97.81 393 ALA B C 1
ATOM 8869 O O . ALA B 1 393 ? 1.73 -1.575 -26.719 1 97.81 393 ALA B O 1
ATOM 8870 N N . THR B 1 394 ? 3.588 -1.74 -25.469 1 97.62 394 THR B N 1
ATOM 8871 C CA . THR B 1 394 ? 4.246 -2.695 -26.344 1 97.62 394 THR B CA 1
ATOM 8872 C C . THR B 1 394 ? 4.027 -4.125 -25.859 1 97.62 394 THR B C 1
ATOM 8874 O O . THR B 1 394 ? 4.301 -4.438 -24.703 1 97.62 394 THR B O 1
ATOM 8877 N N . TYR B 1 395 ? 3.6 -4.988 -26.766 1 97.12 395 TYR B N 1
ATOM 8878 C CA . TYR B 1 395 ? 3.342 -6.379 -26.422 1 97.12 395 TYR B CA 1
ATOM 8879 C C . TYR B 1 395 ? 4.445 -7.289 -26.938 1 97.12 395 TYR B C 1
ATOM 8881 O O . TYR B 1 395 ? 4.891 -7.137 -28.078 1 97.12 395 TYR B O 1
ATOM 8889 N N . LEU B 1 396 ? 4.867 -8.109 -26.094 1 97.69 396 LEU B N 1
ATOM 8890 C CA . LEU B 1 396 ? 5.918 -9.062 -26.438 1 97.69 396 LEU B CA 1
ATOM 8891 C C . LEU B 1 396 ? 5.43 -10.492 -26.234 1 97.69 396 LEU B C 1
ATOM 8893 O O . LEU B 1 396 ? 4.582 -10.758 -25.391 1 97.69 396 LEU B O 1
ATOM 8897 N N . PRO B 1 397 ? 5.941 -11.391 -27.062 1 96.69 397 PRO B N 1
ATOM 8898 C CA . PRO B 1 397 ? 5.637 -12.805 -26.844 1 96.69 397 PRO B CA 1
ATOM 8899 C C . PRO B 1 397 ? 6.441 -13.406 -25.688 1 96.69 397 PRO B C 1
ATOM 8901 O O . PRO B 1 397 ? 7.469 -12.852 -25.297 1 96.69 397 PRO B O 1
ATOM 8904 N N . ALA B 1 398 ? 5.953 -14.422 -25.156 1 96.81 398 ALA B N 1
ATOM 8905 C CA . ALA B 1 398 ? 6.691 -15.281 -24.234 1 96.81 398 ALA B CA 1
ATOM 8906 C C . ALA B 1 398 ? 6.973 -16.641 -24.859 1 96.81 398 ALA B C 1
ATOM 8908 O O . ALA B 1 398 ? 6.07 -17.281 -25.422 1 96.81 398 ALA B O 1
ATOM 8909 N N . THR B 1 399 ? 8.195 -17.031 -24.812 1 95.81 399 THR B N 1
ATOM 8910 C CA . THR B 1 399 ? 8.602 -18.328 -25.328 1 95.81 399 THR B CA 1
ATOM 8911 C C . THR B 1 399 ? 9.242 -19.172 -24.234 1 95.81 399 THR B C 1
ATOM 8913 O O . THR B 1 399 ? 10.055 -18.688 -23.453 1 95.81 399 THR B O 1
ATOM 8916 N N . TRP B 1 400 ? 8.852 -20.391 -24.188 1 94.81 400 TRP B N 1
ATOM 8917 C CA . TRP B 1 400 ? 9.406 -21.359 -23.25 1 94.81 400 TRP B CA 1
ATOM 8918 C C . TRP B 1 400 ? 9.406 -22.766 -23.844 1 94.81 400 TRP B C 1
ATOM 8920 O O . TRP B 1 400 ? 8.875 -22.969 -24.938 1 94.81 400 TRP B O 1
ATOM 8930 N N . THR B 1 401 ? 10.094 -23.656 -23.172 1 93.69 401 THR B N 1
ATOM 8931 C CA . THR B 1 401 ? 10.016 -25.062 -23.547 1 93.69 401 THR B CA 1
ATOM 8932 C C . THR B 1 401 ? 8.883 -25.766 -22.812 1 93.69 401 THR B C 1
ATOM 8934 O O . THR B 1 401 ? 8.758 -25.641 -21.594 1 93.69 401 THR B O 1
ATOM 8937 N N . GLU B 1 402 ? 8.047 -26.406 -23.469 1 91.12 402 GLU B N 1
ATOM 8938 C CA . GLU B 1 402 ? 7 -27.266 -22.953 1 91.12 402 GLU B CA 1
ATOM 8939 C C . GLU B 1 402 ? 7.23 -28.719 -23.344 1 91.12 402 GLU B C 1
ATOM 8941 O O . GLU B 1 402 ? 7.066 -29.078 -24.516 1 91.12 402 GLU B O 1
ATOM 8946 N N . GLY B 1 403 ? 7.512 -29.516 -22.422 1 92.5 403 GLY B N 1
ATOM 8947 C CA . GLY B 1 403 ? 8.023 -30.828 -22.766 1 92.5 403 GLY B CA 1
ATOM 8948 C C . GLY B 1 403 ? 9.367 -30.781 -23.469 1 92.5 403 GLY B C 1
ATOM 8949 O O . GLY B 1 403 ? 10.344 -30.266 -22.922 1 92.5 403 GLY B O 1
ATOM 8950 N N . ASP B 1 404 ? 9.32 -31.203 -24.719 1 92 404 ASP B N 1
ATOM 8951 C CA . ASP B 1 404 ? 10.57 -31.219 -25.484 1 92 404 ASP B CA 1
ATOM 8952 C C . ASP B 1 404 ? 10.477 -30.297 -26.703 1 92 404 ASP B C 1
ATOM 8954 O O . ASP B 1 404 ? 11.312 -30.375 -27.609 1 92 404 ASP B O 1
ATOM 8958 N N . THR B 1 405 ? 9.461 -29.422 -26.641 1 91.69 405 THR B N 1
ATOM 8959 C CA . THR B 1 405 ? 9.266 -28.484 -27.75 1 91.69 405 THR B CA 1
ATOM 8960 C C . THR B 1 405 ? 9.109 -27.062 -27.25 1 91.69 405 THR B C 1
ATOM 8962 O O . THR B 1 405 ? 8.781 -26.844 -26.078 1 91.69 405 THR B O 1
ATOM 8965 N N . LEU B 1 406 ? 9.289 -26.172 -28.188 1 94.31 406 LEU B N 1
ATOM 8966 C CA . LEU B 1 406 ? 9.109 -24.766 -27.844 1 94.31 406 LEU B CA 1
ATOM 8967 C C . LEU B 1 406 ? 7.664 -24.328 -28.062 1 94.31 406 LEU B C 1
ATOM 8969 O O . LEU B 1 406 ? 7.023 -24.75 -29.031 1 94.31 406 LEU B O 1
ATOM 8973 N N . LYS B 1 407 ? 7.184 -23.578 -27.141 1 93.44 407 LYS B N 1
ATOM 8974 C CA . LYS B 1 407 ? 5.883 -22.922 -27.25 1 93.44 407 LYS B CA 1
ATOM 8975 C C . LYS B 1 407 ? 6.02 -21.406 -27.109 1 93.44 407 LYS B C 1
ATOM 8977 O O . LYS B 1 407 ? 6.836 -20.922 -26.312 1 93.44 407 LYS B O 1
ATOM 8982 N N . THR B 1 408 ? 5.27 -20.672 -27.938 1 94.06 408 THR B N 1
ATOM 8983 C CA . THR B 1 408 ? 5.262 -19.203 -27.859 1 94.06 408 THR B CA 1
ATOM 8984 C C . THR B 1 408 ? 3.84 -18.688 -27.688 1 94.06 408 THR B C 1
ATOM 8986 O O . THR B 1 408 ? 2.926 -19.109 -28.391 1 94.06 408 THR B O 1
ATOM 8989 N N . GLN B 1 409 ? 3.633 -17.875 -26.75 1 93.38 409 GLN B N 1
ATOM 8990 C CA . GLN B 1 409 ? 2.371 -17.188 -26.531 1 93.38 409 GLN B CA 1
ATOM 8991 C C . GLN B 1 409 ? 2.488 -15.711 -26.906 1 93.38 409 GLN B C 1
ATOM 8993 O O . GLN B 1 409 ? 3.227 -14.953 -26.281 1 93.38 409 GLN B O 1
ATOM 8998 N N . ALA B 1 410 ? 1.766 -15.352 -27.984 1 94 410 ALA B N 1
ATOM 8999 C CA . ALA B 1 410 ? 1.777 -13.953 -28.406 1 94 410 ALA B CA 1
ATOM 9000 C C . ALA B 1 410 ? 1.143 -13.055 -27.344 1 94 410 ALA B C 1
ATOM 9002 O O . ALA B 1 410 ? 0.229 -13.484 -26.625 1 94 410 ALA B O 1
ATOM 9003 N N . ASP B 1 411 ? 1.64 -11.797 -27.141 1 95.75 411 ASP B N 1
ATOM 9004 C CA . ASP B 1 411 ? 1.08 -10.742 -26.297 1 95.75 411 ASP B CA 1
ATOM 9005 C C . ASP B 1 411 ? 1.018 -11.188 -24.828 1 95.75 411 ASP B C 1
ATOM 9007 O O . ASP B 1 411 ? 0.091 -10.82 -24.109 1 95.75 411 ASP B O 1
ATOM 9011 N N . ALA B 1 412 ? 1.97 -12.031 -24.469 1 97.19 412 ALA B N 1
ATOM 9012 C CA . ALA B 1 412 ? 1.979 -12.578 -23.109 1 97.19 412 ALA B CA 1
ATOM 9013 C C . ALA B 1 412 ? 2.623 -11.602 -22.125 1 97.19 412 ALA B C 1
ATOM 9015 O O . ALA B 1 412 ? 2.461 -11.734 -20.922 1 97.19 412 ALA B O 1
ATOM 9016 N N . ILE B 1 413 ? 3.373 -10.641 -22.672 1 98.56 413 ILE B N 1
ATOM 9017 C CA . ILE B 1 413 ? 4.027 -9.594 -21.891 1 98.56 413 ILE B CA 1
ATOM 9018 C C . ILE B 1 413 ? 3.648 -8.227 -22.438 1 98.56 413 ILE B C 1
ATOM 9020 O O . ILE B 1 413 ? 3.617 -8.031 -23.656 1 98.56 413 ILE B O 1
ATOM 9024 N N . CYS B 1 414 ? 3.332 -7.367 -21.609 1 98.38 414 CYS B N 1
ATOM 9025 C CA . CYS B 1 414 ? 3.223 -5.988 -22.062 1 98.38 414 CYS B CA 1
ATOM 9026 C C . CYS B 1 414 ? 4.145 -5.074 -21.266 1 98.38 414 CYS B C 1
ATOM 9028 O O . CYS B 1 414 ? 4.391 -5.312 -20.078 1 98.38 414 CYS B O 1
ATOM 9030 N N . ILE B 1 415 ? 4.723 -4.098 -21.922 1 98.56 415 ILE B N 1
ATOM 9031 C CA . ILE B 1 415 ? 5.578 -3.082 -21.312 1 98.56 415 ILE B CA 1
ATOM 9032 C C . ILE B 1 415 ? 5.078 -1.691 -21.703 1 98.56 415 ILE B C 1
ATOM 9034 O O . ILE B 1 415 ? 4.668 -1.466 -22.844 1 98.56 415 ILE B O 1
ATOM 9038 N N . PHE B 1 416 ? 5.098 -0.774 -20.703 1 98.31 416 PHE B N 1
ATOM 9039 C CA . PHE B 1 416 ? 4.547 0.548 -20.984 1 98.31 416 PHE B CA 1
ATOM 9040 C C . PHE B 1 416 ? 4.988 1.55 -19.922 1 98.31 416 PHE B C 1
ATOM 9042 O O . PHE B 1 416 ? 5.324 1.167 -18.797 1 98.31 416 PHE B O 1
ATOM 9049 N N . GLU B 1 417 ? 5 2.785 -20.312 1 97.94 417 GLU B N 1
ATOM 9050 C CA . GLU B 1 417 ? 5.039 3.895 -19.359 1 97.94 417 GLU B CA 1
ATOM 9051 C C . GLU B 1 417 ? 3.641 4.254 -18.875 1 97.94 417 GLU B C 1
ATOM 9053 O O . GLU B 1 417 ? 2.664 4.113 -19.609 1 97.94 417 GLU B O 1
ATOM 9058 N N . PHE B 1 418 ? 3.625 4.754 -17.688 1 98.12 418 PHE B N 1
ATOM 9059 C CA . PHE B 1 418 ? 2.346 5.125 -17.094 1 98.12 418 PHE B CA 1
ATOM 9060 C C . PHE B 1 418 ? 2.506 6.316 -16.156 1 98.12 418 PHE B C 1
ATOM 9062 O O . PHE B 1 418 ? 3.42 6.348 -15.336 1 98.12 418 PHE B O 1
ATOM 9069 N N . ASP B 1 419 ? 1.631 7.34 -16.406 1 97.31 419 ASP B N 1
ATOM 9070 C CA . ASP B 1 419 ? 1.529 8.43 -15.438 1 97.31 419 ASP B CA 1
ATOM 9071 C C . ASP B 1 419 ? 0.798 7.969 -14.172 1 97.31 419 ASP B C 1
ATOM 9073 O O . ASP B 1 419 ? -0.368 7.574 -14.234 1 97.31 419 ASP B O 1
ATOM 9077 N N . ALA B 1 420 ? 1.453 8.133 -13.039 1 97.19 420 ALA B N 1
ATOM 9078 C CA . ALA B 1 420 ? 0.914 7.594 -11.789 1 97.19 420 ALA B CA 1
ATOM 9079 C C . ALA B 1 420 ? -0.287 8.406 -11.312 1 97.19 420 ALA B C 1
ATOM 9081 O O . ALA B 1 420 ? -1.034 7.961 -10.438 1 97.19 420 ALA B O 1
ATOM 9082 N N . GLY B 1 421 ? -0.527 9.531 -11.812 1 97.12 421 GLY B N 1
ATOM 9083 C CA . GLY B 1 421 ? -1.667 10.352 -11.438 1 97.12 421 GLY B CA 1
ATOM 9084 C C . GLY B 1 421 ? -1.379 11.281 -10.273 1 97.12 421 GLY B C 1
ATOM 9085 O O . GLY B 1 421 ? -2.281 11.945 -9.766 1 97.12 421 GLY B O 1
ATOM 9086 N N . TYR B 1 422 ? -0.223 11.297 -9.742 1 97.81 422 TYR B N 1
ATOM 9087 C CA . TYR B 1 422 ? 0.321 12.211 -8.742 1 97.81 422 TYR B CA 1
ATOM 9088 C C . TYR B 1 422 ? 1.795 12.5 -9.008 1 97.81 422 TYR B C 1
ATOM 9090 O O . TYR B 1 422 ? 2.494 11.672 -9.602 1 97.81 422 TYR B O 1
ATOM 9098 N N . PRO B 1 423 ? 2.305 13.648 -8.625 1 97.94 423 PRO B N 1
ATOM 9099 C CA . PRO B 1 423 ? 3.705 13.977 -8.906 1 97.94 423 PRO B CA 1
ATOM 9100 C C . PRO B 1 423 ? 4.684 13.156 -8.062 1 97.94 423 PRO B C 1
ATOM 9102 O O . PRO B 1 423 ? 4.301 12.602 -7.031 1 97.94 423 PRO B O 1
ATOM 9105 N N . ILE B 1 424 ? 5.918 13.094 -8.492 1 97.69 424 ILE B N 1
ATOM 9106 C CA . ILE B 1 424 ? 6.945 12.391 -7.727 1 97.69 424 ILE B CA 1
ATOM 9107 C C . ILE B 1 424 ? 7.445 13.289 -6.598 1 97.69 424 ILE B C 1
ATOM 9109 O O . ILE B 1 424 ? 7.82 12.805 -5.527 1 97.69 424 ILE B O 1
ATOM 9113 N N . ARG B 1 425 ? 7.438 14.602 -6.824 1 96.69 425 ARG B N 1
ATOM 9114 C CA . ARG B 1 425 ? 7.75 15.609 -5.812 1 96.69 425 ARG B CA 1
ATOM 9115 C C . ARG B 1 425 ? 7.039 16.922 -6.113 1 96.69 425 ARG B C 1
ATOM 9117 O O . ARG B 1 425 ? 6.688 17.203 -7.262 1 96.69 425 ARG B O 1
ATOM 9124 N N . ARG B 1 426 ? 6.883 17.672 -5.098 1 95.5 426 ARG B N 1
ATOM 9125 C CA . ARG B 1 426 ? 6.199 18.953 -5.176 1 95.5 426 ARG B CA 1
ATOM 9126 C C . ARG B 1 426 ? 6.535 19.828 -3.973 1 95.5 426 ARG B C 1
ATOM 9128 O O . ARG B 1 426 ? 6.707 19.312 -2.861 1 95.5 426 ARG B O 1
ATOM 9135 N N . HIS B 1 427 ? 6.629 21.156 -4.262 1 94.19 427 HIS B N 1
ATOM 9136 C CA . HIS B 1 427 ? 6.68 22.047 -3.109 1 94.19 427 HIS B CA 1
ATOM 9137 C C . HIS B 1 427 ? 6.211 23.453 -3.48 1 94.19 427 HIS B C 1
ATOM 9139 O O . HIS B 1 427 ? 6.559 23.969 -4.547 1 94.19 427 HIS B O 1
ATOM 9145 N N . SER B 1 428 ? 5.379 23.891 -2.58 1 89.31 428 SER B N 1
ATOM 9146 C CA . SER B 1 428 ? 5 25.312 -2.646 1 89.31 428 SER B CA 1
ATOM 9147 C C . SER B 1 428 ? 5.586 26.094 -1.478 1 89.31 428 SER B C 1
ATOM 9149 O O . SER B 1 428 ? 5.91 25.516 -0.437 1 89.31 428 SER B O 1
ATOM 9151 N N . PHE B 1 429 ? 6.012 27.344 -1.749 1 67.38 429 PHE B N 1
ATOM 9152 C CA . PHE B 1 429 ? 6.527 28.203 -0.685 1 67.38 429 PHE B CA 1
ATOM 9153 C C . PHE B 1 429 ? 5.387 28.875 0.072 1 67.38 429 PHE B C 1
ATOM 9155 O O . PHE B 1 429 ? 4.43 29.359 -0.537 1 67.38 429 PHE B O 1
ATOM 9162 N N . SER B 1 430 ? 5.129 28.453 1.462 1 57.09 430 SER B N 1
ATOM 9163 C CA . SER B 1 430 ? 4.105 29.125 2.266 1 57.09 430 SER B CA 1
ATOM 9164 C C . SER B 1 430 ? 4.719 30.156 3.197 1 57.09 430 SER B C 1
ATOM 9166 O O . SER B 1 430 ? 5.832 29.969 3.691 1 57.09 430 SER B O 1
ATOM 9168 N N . PRO B 1 431 ? 3.926 31.344 3.682 1 48.56 431 PRO B N 1
ATOM 9169 C CA . PRO B 1 431 ? 2.58 31.688 3.225 1 48.56 431 PRO B CA 1
ATOM 9170 C C . PRO B 1 431 ? 2.564 32.219 1.792 1 48.56 431 PRO B C 1
ATOM 9172 O O . PRO B 1 431 ? 1.526 32.188 1.127 1 4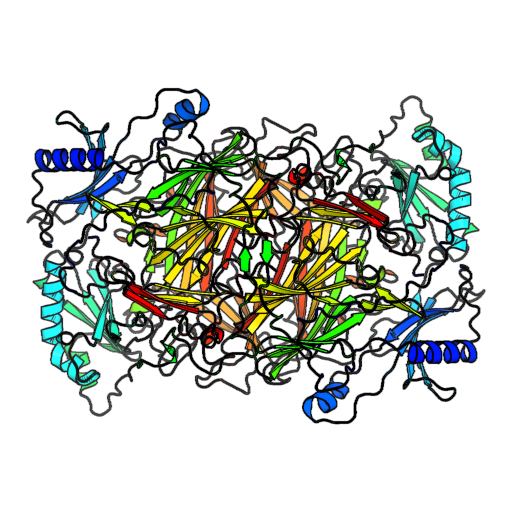8.56 431 PRO B O 1
ATOM 9175 N N . SER B 1 432 ? 3.736 32.969 1.437 1 44.06 432 SER B N 1
ATOM 9176 C CA . SER B 1 432 ? 3.605 33.625 0.147 1 44.06 432 SER B CA 1
ATOM 9177 C C . SER B 1 432 ? 4.312 32.844 -0.957 1 44.06 432 SER B C 1
ATOM 9179 O O . SER B 1 432 ? 5.523 32.625 -0.887 1 44.06 432 SER B O 1
ATOM 9181 N N . ALA B 1 433 ? 3.838 31.828 -1.325 1 52.84 433 ALA B N 1
ATOM 9182 C CA . ALA B 1 433 ? 4.391 30.984 -2.381 1 52.84 433 ALA B CA 1
ATOM 9183 C C . ALA B 1 433 ? 4.879 31.828 -3.559 1 52.84 433 ALA B C 1
ATOM 9185 O O . ALA B 1 433 ? 4.219 31.891 -4.598 1 52.84 433 ALA B O 1
ATOM 9186 N N . PRO B 1 434 ? 6.023 32.344 -3.391 1 71.19 434 PRO B N 1
ATOM 9187 C CA . PRO B 1 434 ? 6.406 33.031 -4.629 1 71.19 434 PRO B CA 1
ATOM 9188 C C . PRO B 1 434 ? 6.703 32.062 -5.773 1 71.19 434 PRO B C 1
ATOM 9190 O O . PRO B 1 434 ? 6.777 32.5 -6.93 1 71.19 434 PRO B O 1
ATOM 9193 N N . HIS B 1 435 ? 6.703 30.703 -5.402 1 84.75 435 HIS B N 1
ATOM 9194 C CA . HIS B 1 435 ? 6.824 29.797 -6.535 1 84.75 435 HIS B CA 1
ATOM 9195 C C . HIS B 1 435 ? 6.398 28.375 -6.148 1 84.75 435 HIS B C 1
ATOM 9197 O O . HIS B 1 435 ? 6.43 28.016 -4.973 1 84.75 435 HIS B O 1
ATOM 9203 N N . THR B 1 436 ? 5.863 27.562 -6.98 1 92.25 436 THR B N 1
ATOM 9204 C CA . THR B 1 436 ? 5.516 26.141 -6.891 1 92.25 436 THR B CA 1
ATOM 9205 C C . THR B 1 436 ? 6.309 25.328 -7.906 1 92.25 436 THR B C 1
ATOM 9207 O O . THR B 1 436 ? 6.371 25.688 -9.086 1 92.25 436 THR B O 1
ATOM 9210 N N . SER B 1 437 ? 7 24.312 -7.395 1 93.94 437 SER B N 1
ATOM 9211 C CA . SER B 1 437 ? 7.711 23.375 -8.25 1 93.94 437 SER B CA 1
ATOM 9212 C C . SER B 1 437 ? 7.066 21.984 -8.211 1 93.94 437 SER B C 1
ATOM 9214 O O . SER B 1 437 ? 6.766 21.469 -7.133 1 93.94 437 SER B O 1
ATOM 9216 N N . VAL B 1 438 ? 6.812 21.438 -9.391 1 96.62 438 VAL B N 1
ATOM 9217 C CA . VAL B 1 438 ? 6.184 20.125 -9.484 1 96.62 438 VAL B CA 1
ATOM 9218 C C . VAL B 1 438 ? 6.879 19.297 -10.555 1 96.62 438 VAL B C 1
ATOM 9220 O O . VAL B 1 438 ? 7.223 19.812 -11.625 1 96.62 438 VAL B O 1
ATOM 9223 N N . ALA B 1 439 ? 7.16 18.016 -10.266 1 96.94 439 ALA B N 1
ATOM 9224 C CA . ALA B 1 439 ? 7.715 17.078 -11.25 1 96.94 439 ALA B CA 1
ATOM 9225 C C . ALA B 1 439 ? 6.781 15.898 -11.461 1 96.94 439 ALA B C 1
ATOM 9227 O O . ALA B 1 439 ? 6.199 15.375 -10.508 1 96.94 439 ALA B O 1
ATOM 9228 N N . LYS B 1 440 ? 6.656 15.422 -12.695 1 96.88 440 LYS B N 1
ATOM 9229 C CA . LYS B 1 440 ? 5.777 14.305 -13.031 1 96.88 440 LYS B CA 1
ATOM 9230 C C . LYS B 1 440 ? 6.328 12.992 -12.484 1 96.88 440 LYS B C 1
ATOM 9232 O O . LYS B 1 440 ? 7.539 12.836 -12.328 1 96.88 440 LYS B O 1
ATOM 9237 N N . ASN B 1 441 ? 5.41 12.148 -12.25 1 97.62 441 ASN B N 1
ATOM 9238 C CA . ASN B 1 441 ? 5.754 10.797 -11.812 1 97.62 441 ASN B CA 1
ATOM 9239 C C . ASN B 1 441 ? 5.434 9.766 -12.891 1 97.62 441 ASN B C 1
ATOM 9241 O O . ASN B 1 441 ? 4.402 9.094 -12.82 1 97.62 441 ASN B O 1
ATOM 9245 N N . ILE B 1 442 ? 6.375 9.539 -13.82 1 97.31 442 ILE B N 1
ATOM 9246 C CA . ILE B 1 442 ? 6.211 8.547 -14.875 1 97.31 442 ILE B CA 1
ATOM 9247 C C . ILE B 1 442 ? 6.91 7.25 -14.477 1 97.31 442 ILE B C 1
ATOM 9249 O O . ILE B 1 442 ? 8.086 7.258 -14.117 1 97.31 442 ILE B O 1
ATOM 9253 N N . GLN B 1 443 ? 6.176 6.184 -14.625 1 98 443 GLN B N 1
ATOM 9254 C CA . GLN B 1 443 ? 6.684 4.859 -14.273 1 98 443 GLN B CA 1
ATOM 9255 C C . GLN B 1 443 ? 6.812 3.971 -15.508 1 98 443 GLN B C 1
ATOM 9257 O O . GLN B 1 443 ? 6.164 4.219 -16.516 1 98 443 GLN B O 1
ATOM 9262 N N . PHE B 1 444 ? 7.738 3.035 -15.422 1 98.56 444 PHE B N 1
ATOM 9263 C CA . PHE B 1 444 ? 7.84 1.987 -16.422 1 98.56 444 PHE B CA 1
ATOM 9264 C C . PHE B 1 444 ? 7.395 0.645 -15.859 1 98.56 444 PHE B C 1
ATOM 9266 O O . PHE B 1 444 ? 7.891 0.212 -14.82 1 98.56 444 PHE B O 1
ATOM 9273 N N . VAL B 1 445 ? 6.496 -0.067 -16.562 1 98.81 445 VAL B N 1
ATOM 9274 C CA . VAL B 1 445 ? 5.895 -1.287 -16.031 1 98.81 445 VAL B CA 1
ATOM 9275 C C . VAL B 1 445 ? 6.078 -2.43 -17.031 1 98.81 445 VAL B C 1
ATOM 9277 O O . VAL B 1 445 ? 5.867 -2.25 -18.234 1 98.81 445 VAL B O 1
ATOM 9280 N N . MET B 1 446 ? 6.527 -3.535 -16.562 1 98.88 446 MET B N 1
ATOM 9281 C CA . MET B 1 446 ? 6.488 -4.812 -17.266 1 98.88 446 MET B CA 1
ATOM 9282 C C . MET B 1 446 ? 5.516 -5.777 -16.594 1 98.88 446 MET B C 1
ATOM 9284 O O . MET B 1 446 ? 5.66 -6.082 -15.398 1 98.88 446 MET B O 1
ATOM 9288 N N . ARG B 1 447 ? 4.516 -6.297 -17.422 1 98.69 447 ARG B N 1
ATOM 9289 C CA . ARG B 1 447 ? 3.381 -6.984 -16.812 1 98.69 447 ARG B CA 1
ATOM 9290 C C . ARG B 1 447 ? 3.129 -8.328 -17.484 1 98.69 447 ARG B C 1
ATOM 9292 O O . ARG B 1 447 ? 3.223 -8.445 -18.703 1 98.69 447 ARG B O 1
ATOM 9299 N N . THR B 1 448 ? 2.742 -9.297 -16.625 1 98.81 448 THR B N 1
ATOM 9300 C CA . THR B 1 448 ? 2.203 -10.57 -17.109 1 98.81 448 THR B CA 1
ATOM 9301 C C . THR B 1 448 ? 0.972 -10.969 -16.297 1 98.81 448 THR B C 1
ATOM 9303 O O . THR B 1 448 ? 0.769 -10.484 -15.18 1 98.81 448 THR B O 1
ATOM 9306 N N . VAL B 1 449 ? 0.104 -11.844 -16.875 1 97.69 449 VAL B N 1
ATOM 9307 C CA . VAL B 1 449 ? -0.992 -12.5 -16.172 1 97.69 449 VAL B CA 1
ATOM 9308 C C . VAL B 1 449 ? -0.952 -14 -16.438 1 97.69 449 VAL B C 1
ATOM 9310 O O . VAL B 1 449 ? -0.959 -14.43 -17.594 1 97.69 449 VAL B O 1
ATOM 9313 N N . ALA B 1 450 ? -0.854 -14.711 -15.383 1 96.62 450 ALA B N 1
ATOM 9314 C CA . ALA B 1 450 ? -0.959 -16.172 -15.469 1 96.62 450 ALA B CA 1
ATOM 9315 C C . ALA B 1 450 ? -2.287 -16.656 -14.891 1 96.62 450 ALA B C 1
ATOM 9317 O O . ALA B 1 450 ? -2.709 -16.203 -13.82 1 96.62 450 ALA B O 1
ATOM 9318 N N . THR B 1 451 ? -2.977 -17.516 -15.625 1 94.62 451 THR B N 1
ATOM 9319 C CA . THR B 1 451 ? -4.18 -18.156 -15.102 1 94.62 451 THR B CA 1
ATOM 9320 C C . THR B 1 451 ? -3.887 -19.578 -14.672 1 94.62 451 THR B C 1
ATOM 9322 O O . THR B 1 451 ? -3.766 -20.484 -15.516 1 94.62 451 THR B O 1
ATOM 9325 N N . VAL B 1 452 ? -3.834 -19.766 -13.438 1 93.25 452 VAL B N 1
ATOM 9326 C CA . VAL B 1 452 ? -3.6 -21.094 -12.891 1 93.25 452 VAL B CA 1
ATOM 9327 C C . VAL B 1 452 ? -4.875 -21.609 -12.227 1 93.25 452 VAL B C 1
ATOM 9329 O O . VAL B 1 452 ? -5.207 -21.219 -11.109 1 93.25 452 VAL B O 1
ATOM 9332 N N . GLY B 1 453 ? -5.48 -22.516 -12.883 1 89.19 453 GLY B N 1
ATOM 9333 C CA . GLY B 1 453 ? -6.773 -22.984 -12.406 1 89.19 453 GLY B CA 1
ATOM 9334 C C . GLY B 1 453 ? -7.84 -21.906 -12.414 1 89.19 453 GLY B C 1
ATOM 9335 O O . GLY B 1 453 ? -8.219 -21.406 -13.477 1 89.19 453 GLY B O 1
ATOM 9336 N N . ASN B 1 454 ? -8.219 -21.562 -11.258 1 90.44 454 ASN B N 1
ATOM 9337 C CA . ASN B 1 454 ? -9.352 -20.656 -11.102 1 90.44 454 ASN B CA 1
ATOM 9338 C C . ASN B 1 454 ? -8.906 -19.219 -10.859 1 90.44 454 ASN B C 1
ATOM 9340 O O . ASN B 1 454 ? -9.711 -18.297 -10.906 1 90.44 454 ASN B O 1
ATOM 9344 N N . TYR B 1 455 ? -7.625 -19 -10.656 1 93.12 455 TYR B N 1
ATOM 9345 C CA . TYR B 1 455 ? -7.168 -17.656 -10.32 1 93.12 455 TYR B CA 1
ATOM 9346 C C . TYR B 1 455 ? -6.297 -17.078 -11.43 1 93.12 455 TYR B C 1
ATOM 9348 O O . TYR B 1 455 ? -5.57 -17.812 -12.102 1 93.12 455 TYR B O 1
ATOM 9356 N N . ASP B 1 456 ? -6.391 -15.82 -11.578 1 95.81 456 ASP B N 1
ATOM 9357 C CA . ASP B 1 456 ? -5.473 -15.023 -12.391 1 95.81 456 ASP B CA 1
ATOM 9358 C C . ASP B 1 456 ? -4.445 -14.312 -11.516 1 95.81 456 ASP B C 1
ATOM 9360 O O . ASP B 1 456 ? -4.809 -13.602 -10.57 1 95.81 456 ASP B O 1
ATOM 9364 N N . PHE B 1 457 ? -3.209 -14.508 -11.828 1 97.25 457 PHE B N 1
ATOM 9365 C CA . PHE B 1 457 ? -2.102 -13.852 -11.141 1 97.25 457 PHE B CA 1
ATOM 9366 C C . PHE B 1 457 ? -1.494 -12.758 -12.016 1 97.25 457 PHE B C 1
ATOM 9368 O O . PHE B 1 457 ? -0.867 -13.047 -13.031 1 97.25 457 PHE B O 1
ATOM 9375 N N . MET B 1 458 ? -1.723 -11.539 -11.609 1 98.44 458 MET B N 1
ATOM 9376 C CA . MET B 1 458 ? -1.039 -10.43 -12.273 1 98.44 458 MET B CA 1
ATOM 9377 C C . MET B 1 458 ? 0.238 -10.055 -11.531 1 98.44 458 MET B C 1
ATOM 9379 O O . MET B 1 458 ? 0.206 -9.797 -10.328 1 98.44 458 MET B O 1
ATOM 9383 N N . ILE B 1 459 ? 1.354 -10.039 -12.203 1 98.75 459 ILE B N 1
ATOM 9384 C CA . ILE B 1 459 ? 2.629 -9.633 -11.617 1 98.75 459 ILE B CA 1
ATOM 9385 C C . ILE B 1 459 ? 3.207 -8.461 -12.398 1 98.75 459 ILE B C 1
ATOM 9387 O O . ILE B 1 459 ? 3.314 -8.516 -13.625 1 98.75 459 ILE B O 1
ATOM 9391 N N . ASP B 1 460 ? 3.508 -7.414 -11.711 1 98.75 460 ASP B N 1
ATOM 9392 C CA . ASP B 1 460 ? 4.156 -6.23 -12.266 1 98.75 460 ASP B CA 1
ATOM 9393 C C . ASP B 1 460 ? 5.566 -6.066 -11.711 1 98.75 460 ASP B C 1
ATOM 9395 O O . ASP B 1 460 ? 5.789 -6.223 -10.508 1 98.75 460 ASP B O 1
ATOM 9399 N N . TYR B 1 461 ? 6.48 -5.793 -12.578 1 98.88 461 TYR B N 1
ATOM 9400 C CA . TYR B 1 461 ? 7.742 -5.152 -12.234 1 98.88 461 TYR B CA 1
ATOM 9401 C C . TYR B 1 461 ? 7.754 -3.691 -12.656 1 98.88 461 TYR B C 1
ATOM 9403 O O . TYR B 1 461 ? 7.664 -3.385 -13.852 1 98.88 461 TYR B O 1
ATOM 9411 N N . SER B 1 462 ? 7.871 -2.822 -11.695 1 98.69 462 SER B N 1
ATOM 9412 C CA . SER B 1 462 ? 7.805 -1.394 -11.992 1 98.69 462 SER B CA 1
ATOM 9413 C C . SER B 1 462 ? 9.117 -0.697 -11.648 1 98.69 462 SER B C 1
ATOM 9415 O O . SER B 1 462 ? 9.766 -1.026 -10.656 1 98.69 462 SER B O 1
ATOM 9417 N N . PHE B 1 463 ? 9.453 0.283 -12.445 1 98.56 463 PHE B N 1
ATOM 9418 C CA . PHE B 1 463 ? 10.672 1.074 -12.297 1 98.56 463 PHE B CA 1
ATOM 9419 C C . PHE B 1 463 ? 10.344 2.561 -12.203 1 98.56 463 PHE B C 1
ATOM 9421 O O . PHE B 1 463 ? 9.414 3.039 -12.859 1 98.56 463 PHE B O 1
ATOM 9428 N N . PHE B 1 464 ? 11.156 3.277 -11.414 1 97.12 464 PHE B N 1
ATOM 9429 C CA . PHE B 1 464 ? 10.789 4.648 -11.078 1 97.12 464 PHE B CA 1
ATOM 9430 C C . PHE B 1 464 ? 11.961 5.594 -11.32 1 97.12 464 PHE B C 1
ATOM 9432 O O . PHE B 1 464 ? 13.117 5.176 -11.312 1 97.12 464 PHE B O 1
ATOM 9439 N N . TYR B 1 465 ? 11.648 6.895 -11.406 1 94.88 465 TYR B N 1
ATOM 9440 C CA . TYR B 1 465 ? 12.648 7.938 -11.609 1 94.88 465 TYR B CA 1
ATOM 9441 C C . TYR B 1 465 ? 13.625 7.984 -10.438 1 94.88 465 TYR B C 1
ATOM 9443 O O . TYR B 1 465 ? 14.797 8.336 -10.617 1 94.88 465 TYR B O 1
ATOM 9451 N N . ASP B 1 466 ? 13.148 7.625 -9.305 1 94.62 466 ASP B N 1
ATOM 9452 C CA . ASP B 1 466 ? 13.969 7.809 -8.109 1 94.62 466 ASP B CA 1
ATOM 9453 C C . ASP B 1 466 ? 14.875 6.602 -7.875 1 94.62 466 ASP B C 1
ATOM 9455 O O . ASP B 1 466 ? 15.508 6.496 -6.824 1 94.62 466 ASP B O 1
ATOM 9459 N N . GLY B 1 467 ? 14.852 5.699 -8.773 1 96.69 467 GLY B N 1
ATOM 9460 C CA . GLY B 1 467 ? 15.695 4.523 -8.672 1 96.69 467 GLY B CA 1
ATOM 9461 C C . GLY B 1 467 ? 15 3.348 -8.008 1 96.69 467 GLY B C 1
ATOM 9462 O O . GLY B 1 467 ? 15.578 2.266 -7.887 1 96.69 467 GLY B O 1
ATOM 9463 N N . GLY B 1 468 ? 13.812 3.512 -7.633 1 97.25 468 GLY B N 1
ATOM 9464 C CA . GLY B 1 468 ? 13.055 2.447 -6.992 1 97.25 468 GLY B CA 1
ATOM 9465 C C . GLY B 1 468 ? 12.609 1.363 -7.957 1 97.25 468 GLY B C 1
ATOM 9466 O O . GLY B 1 468 ? 12.492 1.607 -9.156 1 97.25 468 GLY B O 1
ATOM 9467 N N . ILE B 1 469 ? 12.43 0.179 -7.414 1 98.62 469 ILE B N 1
ATOM 9468 C CA . ILE B 1 469 ? 11.859 -0.979 -8.094 1 98.62 469 ILE B CA 1
ATOM 9469 C C . ILE B 1 469 ? 10.758 -1.593 -7.234 1 98.62 469 ILE B C 1
ATOM 9471 O O . ILE B 1 469 ? 10.93 -1.779 -6.027 1 98.62 469 ILE B O 1
ATOM 9475 N N . GLU B 1 470 ? 9.641 -1.858 -7.863 1 98.56 470 GLU B N 1
ATOM 9476 C CA . GLU B 1 470 ? 8.531 -2.447 -7.113 1 98.56 470 GLU B CA 1
ATOM 9477 C C . GLU B 1 470 ? 8.039 -3.729 -7.777 1 98.56 470 GLU B C 1
ATOM 9479 O O . GLU B 1 470 ? 7.922 -3.795 -9 1 98.56 470 GLU B O 1
ATOM 9484 N N . VAL B 1 471 ? 7.84 -4.738 -6.961 1 98.75 471 VAL B N 1
ATOM 9485 C CA . VAL B 1 471 ? 7.145 -5.953 -7.375 1 98.75 471 VAL B CA 1
ATOM 9486 C C . VAL B 1 471 ? 5.73 -5.961 -6.805 1 98.75 471 VAL B C 1
ATOM 9488 O O . VAL B 1 471 ? 5.539 -5.84 -5.594 1 98.75 471 VAL B O 1
ATOM 9491 N N . SER B 1 472 ? 4.793 -6.105 -7.734 1 98.31 472 SER B N 1
ATOM 9492 C CA . SER B 1 472 ? 3.391 -6.109 -7.336 1 98.31 472 SER B CA 1
ATOM 9493 C C . SER B 1 472 ? 2.674 -7.355 -7.84 1 98.31 472 SER B C 1
ATOM 9495 O O . SER B 1 472 ? 2.898 -7.793 -8.969 1 98.31 472 SER B O 1
ATOM 9497 N N . SER B 1 473 ? 1.866 -7.914 -6.93 1 98.31 473 SER B N 1
ATOM 9498 C CA . SER B 1 473 ? 1.014 -9.039 -7.305 1 98.31 473 SER B CA 1
ATOM 9499 C C . SER B 1 473 ? -0.45 -8.75 -6.988 1 98.31 473 SER B C 1
ATOM 9501 O O . SER B 1 473 ? -0.765 -8.203 -5.926 1 98.31 473 SER B O 1
ATOM 9503 N N . ARG B 1 474 ? -1.319 -9.109 -7.941 1 98 474 ARG B N 1
ATOM 9504 C CA . ARG B 1 474 ? -2.768 -9.031 -7.781 1 98 474 ARG B CA 1
ATOM 9505 C C . ARG B 1 474 ? -3.438 -10.336 -8.188 1 98 474 ARG B C 1
ATOM 9507 O O . ARG B 1 474 ? -2.943 -11.047 -9.062 1 98 474 ARG B O 1
ATOM 9514 N N . PHE B 1 475 ? -4.613 -10.578 -7.543 1 97.19 475 PHE B N 1
ATOM 9515 C CA . PHE B 1 475 ? -5.301 -11.844 -7.75 1 97.19 475 PHE B CA 1
ATOM 9516 C C . PHE B 1 475 ? -6.758 -11.609 -8.133 1 97.19 475 PHE B C 1
ATOM 9518 O O . PHE B 1 475 ? -7.453 -10.82 -7.496 1 97.19 475 PHE B O 1
ATOM 9525 N N . SER B 1 476 ? -7.176 -12.227 -9.133 1 97 476 SER B N 1
ATOM 9526 C CA . SER B 1 476 ? -8.578 -12.242 -9.547 1 97 476 SER B CA 1
ATOM 9527 C C . SER B 1 476 ? -9.008 -13.633 -9.984 1 97 476 SER B C 1
ATOM 9529 O O . SER B 1 476 ? -8.344 -14.625 -9.664 1 97 476 SER B O 1
ATOM 9531 N N . GLY B 1 477 ? -10.141 -13.711 -10.625 1 95.06 477 GLY B N 1
ATOM 9532 C CA . GLY B 1 477 ? -10.688 -15 -11.023 1 95.06 477 GLY B CA 1
ATOM 9533 C C . GLY B 1 477 ? -11.703 -15.547 -10.047 1 95.06 477 GLY B C 1
ATOM 9534 O O . GLY B 1 477 ? -12.227 -14.812 -9.203 1 95.06 477 GLY B O 1
ATOM 9535 N N . TYR B 1 478 ? -12.07 -16.859 -10.25 1 94.38 478 TYR B N 1
ATOM 9536 C CA . TYR B 1 478 ? -13.062 -17.516 -9.406 1 94.38 478 TYR B CA 1
ATOM 9537 C C . TYR B 1 478 ? -12.422 -18.062 -8.133 1 94.38 478 TYR B C 1
ATOM 9539 O O . TYR B 1 478 ? -11.297 -18.578 -8.164 1 94.38 478 TYR B O 1
ATOM 9547 N N . ILE B 1 479 ? -13.133 -17.938 -7.07 1 95.31 479 ILE B N 1
ATOM 9548 C CA . ILE B 1 479 ? -12.664 -18.578 -5.848 1 95.31 479 ILE B CA 1
ATOM 9549 C C . ILE B 1 479 ? -12.875 -20.094 -5.945 1 95.31 479 ILE B C 1
ATOM 9551 O O . ILE B 1 479 ? -13.703 -20.562 -6.727 1 95.31 479 ILE B O 1
ATOM 9555 N N . ALA B 1 480 ? -12.023 -20.859 -5.246 1 94.56 480 ALA B N 1
ATOM 9556 C CA . ALA B 1 480 ? -12.32 -22.25 -4.969 1 94.56 480 ALA B CA 1
ATOM 9557 C C . ALA B 1 480 ? -13.156 -22.406 -3.703 1 94.56 480 ALA B C 1
ATOM 9559 O O . ALA B 1 480 ? -12.617 -22.516 -2.602 1 94.56 480 ALA B O 1
ATOM 9560 N N . ALA B 1 481 ? -14.438 -22.5 -3.906 1 95.88 481 ALA B N 1
ATOM 9561 C CA . ALA B 1 481 ? -15.375 -22.453 -2.787 1 95.88 481 ALA B CA 1
ATOM 9562 C C . ALA B 1 481 ? -15.633 -23.859 -2.23 1 95.88 481 ALA B C 1
ATOM 9564 O O . ALA B 1 481 ? -15.258 -24.859 -2.846 1 95.88 481 ALA B O 1
ATOM 9565 N N . ALA B 1 482 ? -16.156 -23.875 -1.033 1 96.19 482 ALA B N 1
ATOM 9566 C CA . ALA B 1 482 ? -16.578 -25.109 -0.381 1 96.19 482 ALA B CA 1
ATOM 9567 C C . ALA B 1 482 ? -18.109 -25.188 -0.294 1 96.19 482 ALA B C 1
ATOM 9569 O O . ALA B 1 482 ? -18.797 -24.172 -0.469 1 96.19 482 ALA B O 1
ATOM 9570 N N . TYR B 1 483 ? -18.609 -26.391 -0.136 1 96.44 483 TYR B N 1
ATOM 9571 C CA . TYR B 1 483 ? -20.016 -26.547 0.178 1 96.44 483 TYR B CA 1
ATOM 9572 C C . TYR B 1 483 ? -20.328 -26.062 1.591 1 96.44 483 TYR B C 1
ATOM 9574 O O . TYR B 1 483 ? -19.594 -26.375 2.531 1 96.44 483 TYR B O 1
ATOM 9582 N N . TRP B 1 484 ? -21.344 -25.25 1.745 1 95.69 484 TRP B N 1
ATOM 9583 C CA . TRP B 1 484 ? -21.703 -24.734 3.059 1 95.69 484 TRP B CA 1
ATOM 9584 C C . TRP B 1 484 ? -22.25 -25.844 3.951 1 95.69 484 TRP B C 1
ATOM 9586 O O . TRP B 1 484 ? -23.281 -26.438 3.637 1 95.69 484 TRP B O 1
ATOM 9596 N N . ASP B 1 485 ? -21.578 -26.062 5.066 1 89.62 485 ASP B N 1
ATOM 9597 C CA . ASP B 1 485 ? -22 -27.125 5.98 1 89.62 485 ASP B CA 1
ATOM 9598 C C . ASP B 1 485 ? -22.281 -26.562 7.375 1 89.62 485 ASP B C 1
ATOM 9600 O O . ASP B 1 485 ? -22.25 -27.297 8.359 1 89.62 485 ASP B O 1
ATOM 9604 N N . GLY B 1 486 ? -22.406 -25.297 7.434 1 91.25 486 GLY B N 1
ATOM 9605 C CA . GLY B 1 486 ? -22.766 -24.672 8.695 1 91.25 486 GLY B CA 1
ATOM 9606 C C . GLY B 1 486 ? -21.562 -24.438 9.602 1 91.25 486 GLY B C 1
ATOM 9607 O O . GLY B 1 486 ? -21.703 -24.391 10.82 1 91.25 486 GLY B O 1
ATOM 9608 N N . GLN B 1 487 ? -20.391 -24.297 9.062 1 91.06 487 GLN B N 1
ATOM 9609 C CA . GLN B 1 487 ? -19.172 -24.078 9.844 1 91.06 487 GLN B CA 1
ATOM 9610 C C . GLN B 1 487 ? -18.578 -22.719 9.555 1 91.06 487 GLN B C 1
ATOM 9612 O O . GLN B 1 487 ? -17.625 -22.609 8.773 1 91.06 487 GLN B O 1
ATOM 9617 N N . PRO B 1 488 ? -18.969 -21.719 10.273 1 92.88 488 PRO B N 1
ATOM 9618 C CA . PRO B 1 488 ? -18.531 -20.344 9.984 1 92.88 488 PRO B CA 1
ATOM 9619 C C . PRO B 1 488 ? -17.062 -20.109 10.305 1 92.88 488 PRO B C 1
ATOM 9621 O O . PRO B 1 488 ? -16.484 -19.109 9.883 1 92.88 488 PRO B O 1
ATOM 9624 N N . GLU B 1 489 ? -16.422 -21.047 10.961 1 95 489 GLU B N 1
ATOM 9625 C CA . GLU B 1 489 ? -15.016 -20.875 11.328 1 95 489 GLU B CA 1
ATOM 9626 C C . GLU B 1 489 ? -14.109 -21.062 10.117 1 95 489 GLU B C 1
ATOM 9628 O O . GLU B 1 489 ? -12.922 -20.719 10.164 1 95 489 GLU B O 1
ATOM 9633 N N . TYR B 1 490 ? -14.656 -21.594 9.07 1 96.44 490 TYR B N 1
ATOM 9634 C CA . TYR B 1 490 ? -13.812 -21.859 7.91 1 96.44 490 TYR B CA 1
ATOM 9635 C C . TYR B 1 490 ? -14.195 -20.969 6.738 1 96.44 490 TYR B C 1
ATOM 9637 O O . TYR B 1 490 ? -13.531 -20.984 5.699 1 96.44 490 TYR B O 1
ATOM 9645 N N . GLY B 1 491 ? -15.234 -20.234 6.816 1 96.81 491 GLY B N 1
ATOM 9646 C CA . GLY B 1 491 ? -15.617 -19.344 5.734 1 96.81 491 GLY B CA 1
ATOM 9647 C C . GLY B 1 491 ? -16.984 -18.719 5.934 1 96.81 491 GLY B C 1
ATOM 9648 O O . GLY B 1 491 ? -17.75 -19.141 6.797 1 96.81 491 GLY B O 1
ATOM 9649 N N . PHE B 1 492 ? -17.328 -17.719 5.16 1 97.88 492 PHE B N 1
ATOM 9650 C CA . PHE B 1 492 ? -18.641 -17.109 5.141 1 97.88 492 PHE B CA 1
ATOM 9651 C C . PHE B 1 492 ? -19.609 -17.922 4.312 1 97.88 492 PHE B C 1
ATOM 9653 O O . PHE B 1 492 ? -19.203 -18.641 3.393 1 97.88 492 PHE B O 1
ATOM 9660 N N . HIS B 1 493 ? -20.891 -17.906 4.742 1 98 493 HIS B N 1
ATOM 9661 C CA . HIS B 1 493 ? -21.969 -18.344 3.863 1 98 493 HIS B CA 1
ATOM 9662 C C . HIS B 1 493 ? -22.266 -17.312 2.791 1 98 493 HIS B C 1
ATOM 9664 O O . HIS B 1 493 ? -22.828 -16.25 3.086 1 98 493 HIS B O 1
ATOM 9670 N N . ILE B 1 494 ? -21.984 -17.625 1.483 1 98.06 494 ILE B N 1
ATOM 9671 C CA . ILE B 1 494 ? -21.938 -16.5 0.555 1 98.06 494 ILE B CA 1
ATOM 9672 C C . ILE B 1 494 ? -22.906 -16.734 -0.594 1 98.06 494 ILE B C 1
ATOM 9674 O O . ILE B 1 494 ? -23.031 -15.898 -1.493 1 98.06 494 ILE B O 1
ATOM 9678 N N . HIS B 1 495 ? -23.547 -17.828 -0.643 1 97.56 495 HIS B N 1
ATOM 9679 C CA . HIS B 1 495 ? -24.641 -18.156 -1.548 1 97.56 495 HIS B CA 1
ATOM 9680 C C . HIS B 1 495 ? -25.469 -19.328 -1.014 1 97.56 495 HIS B C 1
ATOM 9682 O O . HIS B 1 495 ? -25.219 -19.828 0.083 1 97.56 495 HIS B O 1
ATOM 9688 N N . ASP B 1 496 ? -26.422 -19.891 -1.758 1 96.44 496 ASP B N 1
ATOM 9689 C CA . ASP B 1 496 ? -27.406 -20.844 -1.275 1 96.44 496 ASP B CA 1
ATOM 9690 C C . ASP B 1 496 ? -26.734 -21.984 -0.493 1 96.44 496 ASP B C 1
ATOM 9692 O O . ASP B 1 496 ? -27.109 -22.266 0.647 1 96.44 496 ASP B O 1
ATOM 9696 N N . PHE B 1 497 ? -25.766 -22.625 -1.057 1 96.5 497 PHE B N 1
ATOM 9697 C CA . PHE B 1 497 ? -25.062 -23.734 -0.41 1 96.5 497 PHE B CA 1
ATOM 9698 C C . PHE B 1 497 ? -23.562 -23.609 -0.575 1 96.5 497 PHE B C 1
ATOM 9700 O O . PHE B 1 497 ? -22.859 -24.609 -0.728 1 96.5 497 PHE B O 1
ATOM 9707 N N . LEU B 1 498 ? -23.125 -22.359 -0.528 1 96.94 498 LEU B N 1
ATOM 9708 C CA . LEU B 1 498 ? -21.734 -22.094 -0.877 1 96.94 498 LEU B CA 1
ATOM 9709 C C . LEU B 1 498 ? -21.016 -21.391 0.27 1 96.94 498 LEU B C 1
ATOM 9711 O O . LEU B 1 498 ? -21.562 -20.453 0.863 1 96.94 498 LEU B O 1
ATOM 9715 N N . SER B 1 499 ? -19.844 -21.859 0.567 1 96.75 499 SER B N 1
ATOM 9716 C CA . SER B 1 499 ? -18.953 -21.25 1.556 1 96.75 499 SER B CA 1
ATOM 9717 C C . SER B 1 499 ? -17.703 -20.672 0.9 1 96.75 499 SER B C 1
ATOM 9719 O O . SER B 1 499 ? -17.109 -21.312 0.03 1 96.75 499 SER B O 1
ATOM 9721 N N . GLY B 1 500 ? -17.406 -19.406 1.243 1 96.56 500 GLY B N 1
ATOM 9722 C CA . GLY B 1 500 ? -16.125 -18.859 0.848 1 96.56 500 GLY B CA 1
ATOM 9723 C C . GLY B 1 500 ? -14.969 -19.406 1.672 1 96.56 500 GLY B C 1
ATOM 9724 O O . GLY B 1 500 ? -14.602 -18.812 2.695 1 96.56 500 GLY B O 1
ATOM 9725 N N . SER B 1 501 ? -14.336 -20.438 1.174 1 95 501 SER B N 1
ATOM 9726 C CA . SER B 1 501 ? -13.297 -21.156 1.904 1 95 501 SER B CA 1
ATOM 9727 C C . SER B 1 501 ? -12.094 -20.266 2.188 1 95 501 SER B C 1
ATOM 9729 O O . SER B 1 501 ? -11.547 -19.641 1.274 1 95 501 SER B O 1
ATOM 9731 N N . SER B 1 502 ? -11.672 -20.234 3.473 1 97.25 502 SER B N 1
ATOM 9732 C CA . SER B 1 502 ? -10.5 -19.469 3.863 1 97.25 502 SER B CA 1
ATOM 9733 C C . SER B 1 502 ? -9.227 -20.031 3.234 1 97.25 502 SER B C 1
ATOM 9735 O O . SER B 1 502 ? -9.062 -21.25 3.15 1 97.25 502 SER B O 1
ATOM 9737 N N . HIS B 1 503 ? -8.375 -19.172 2.773 1 97.88 503 HIS B N 1
ATOM 9738 C CA . HIS B 1 503 ? -7.113 -19.641 2.203 1 97.88 503 HIS B CA 1
ATOM 9739 C C . HIS B 1 503 ? -6.074 -18.516 2.174 1 97.88 503 HIS B C 1
ATOM 9741 O O . HIS B 1 503 ? -6.422 -17.344 2.287 1 97.88 503 HIS B O 1
ATOM 9747 N N . ASP B 1 504 ? -4.812 -18.922 2.086 1 97.75 504 ASP B N 1
ATOM 9748 C CA . ASP B 1 504 ? -3.67 -18.031 1.923 1 97.75 504 ASP B CA 1
ATOM 9749 C C . ASP B 1 504 ? -3.062 -18.172 0.529 1 97.75 504 ASP B C 1
ATOM 9751 O O . ASP B 1 504 ? -2.893 -19.281 0.026 1 97.75 504 ASP B O 1
ATOM 9755 N N . HIS B 1 505 ? -2.828 -17.078 -0.125 1 97.81 505 HIS B N 1
ATOM 9756 C CA . HIS B 1 505 ? -1.901 -17.016 -1.25 1 97.81 505 HIS B CA 1
ATOM 9757 C C . HIS B 1 505 ? -0.544 -16.469 -0.818 1 97.81 505 HIS B C 1
ATOM 9759 O O . HIS B 1 505 ? -0.465 -15.383 -0.233 1 97.81 505 HIS B O 1
ATOM 9765 N N . THR B 1 506 ? 0.514 -17.156 -1.144 1 98.25 506 THR B N 1
ATOM 9766 C CA . THR B 1 506 ? 1.856 -16.656 -0.858 1 98.25 506 THR B CA 1
ATOM 9767 C C . THR B 1 506 ? 2.762 -16.812 -2.076 1 98.25 506 THR B C 1
ATOM 9769 O O . THR B 1 506 ? 2.959 -17.938 -2.566 1 98.25 506 THR B O 1
ATOM 9772 N N . LEU B 1 507 ? 3.264 -15.758 -2.561 1 98.62 507 LEU B N 1
ATOM 9773 C CA . LEU B 1 507 ? 4.234 -15.75 -3.648 1 98.62 507 LEU B CA 1
ATOM 9774 C C . LEU B 1 507 ? 5.629 -15.406 -3.131 1 98.62 507 LEU B C 1
ATOM 9776 O O . LEU B 1 507 ? 5.832 -14.336 -2.557 1 98.62 507 LEU B O 1
ATOM 9780 N N . THR B 1 508 ? 6.527 -16.234 -3.359 1 98.75 508 THR B N 1
ATOM 9781 C CA . THR B 1 508 ? 7.906 -16.031 -2.93 1 98.75 508 THR B CA 1
ATOM 9782 C C . THR B 1 508 ? 8.773 -15.57 -4.098 1 98.75 508 THR B C 1
ATOM 9784 O O . THR B 1 508 ? 8.758 -16.188 -5.168 1 98.75 508 THR B O 1
ATOM 9787 N N . PHE B 1 509 ? 9.555 -14.523 -3.836 1 98.94 509 PHE B N 1
ATOM 9788 C CA . PHE B 1 509 ? 10.445 -13.977 -4.859 1 98.94 509 PHE B CA 1
ATOM 9789 C C . PHE B 1 509 ? 11.898 -14.023 -4.398 1 98.94 509 PHE B C 1
ATOM 9791 O O . PHE B 1 509 ? 12.172 -14.039 -3.195 1 98.94 509 PHE B O 1
ATOM 9798 N N . LYS B 1 510 ? 12.727 -14.047 -5.391 1 98.88 510 LYS B N 1
ATOM 9799 C CA . LYS B 1 510 ? 14.172 -13.969 -5.207 1 98.88 510 LYS B CA 1
ATOM 9800 C C . LYS B 1 510 ? 14.719 -12.633 -5.719 1 98.88 510 LYS B C 1
ATOM 9802 O O . LYS B 1 510 ? 14.367 -12.195 -6.816 1 98.88 510 LYS B O 1
ATOM 9807 N N . VAL B 1 511 ? 15.547 -12.031 -4.93 1 98.88 511 VAL B N 1
ATOM 9808 C CA . VAL B 1 511 ? 16.297 -10.844 -5.336 1 98.88 511 VAL B CA 1
ATOM 9809 C C . VAL B 1 511 ? 17.781 -11.047 -5.023 1 98.88 511 VAL B C 1
ATOM 9811 O O . VAL B 1 511 ? 18.188 -11 -3.859 1 98.88 511 VAL B O 1
ATOM 9814 N N . ASP B 1 512 ? 18.516 -11.242 -6.035 1 98.81 512 ASP B N 1
ATOM 9815 C CA . ASP B 1 512 ? 19.969 -11.32 -5.902 1 98.81 512 ASP B CA 1
ATOM 9816 C C . ASP B 1 512 ? 20.625 -9.953 -6.078 1 98.81 512 ASP B C 1
ATOM 9818 O O . ASP B 1 512 ? 20.828 -9.492 -7.207 1 98.81 512 ASP B O 1
ATOM 9822 N N . LEU B 1 513 ? 21.062 -9.375 -5.012 1 98.25 513 LEU B N 1
ATOM 9823 C CA . LEU B 1 513 ? 21.453 -7.973 -5.027 1 98.25 513 LEU B CA 1
ATOM 9824 C C . LEU B 1 513 ? 22.953 -7.832 -5.227 1 98.25 513 LEU B C 1
ATOM 9826 O O . LEU B 1 513 ? 23.734 -8.68 -4.77 1 98.25 513 LEU B O 1
ATOM 9830 N N . ASP B 1 514 ? 23.312 -6.801 -5.887 1 98.5 514 ASP B N 1
ATOM 9831 C CA . ASP B 1 514 ? 24.688 -6.363 -6.094 1 98.5 514 ASP B CA 1
ATOM 9832 C C . ASP B 1 514 ? 24.812 -4.855 -5.891 1 98.5 514 ASP B C 1
ATOM 9834 O O . ASP B 1 514 ? 24.938 -4.102 -6.859 1 98.5 514 ASP B O 1
ATOM 9838 N N . ILE B 1 515 ? 24.891 -4.418 -4.703 1 98.62 515 ILE B N 1
ATOM 9839 C CA . ILE B 1 515 ? 25 -2.994 -4.402 1 98.62 515 ILE B CA 1
ATOM 9840 C C . ILE B 1 515 ? 26.453 -2.568 -4.441 1 98.62 515 ILE B C 1
ATOM 9842 O O . ILE B 1 515 ? 27.234 -2.887 -3.535 1 98.62 515 ILE B O 1
ATOM 9846 N N . ASN B 1 516 ? 26.797 -1.784 -5.441 1 98 516 ASN B N 1
ATOM 9847 C CA . ASN B 1 516 ? 28.172 -1.404 -5.676 1 98 516 ASN B CA 1
ATOM 9848 C C . ASN B 1 516 ? 29.109 -2.615 -5.625 1 98 516 ASN B C 1
ATOM 9850 O O . ASN B 1 516 ? 30.188 -2.547 -5.035 1 98 516 ASN B O 1
ATOM 9854 N N . GLY B 1 517 ? 28.672 -3.658 -6.152 1 97.56 517 GLY B N 1
ATOM 9855 C CA . GLY B 1 517 ? 29.406 -4.91 -6.148 1 97.56 517 GLY B CA 1
ATOM 9856 C C . GLY B 1 517 ? 28.703 -6.016 -5.375 1 97.56 517 GLY B C 1
ATOM 9857 O O . GLY B 1 517 ? 27.531 -5.891 -5.039 1 97.56 517 GLY B O 1
ATOM 9858 N N . ARG B 1 518 ? 29.438 -7.094 -5.145 1 97.88 518 ARG B N 1
ATOM 9859 C CA . ARG B 1 518 ? 28.828 -8.289 -4.57 1 97.88 518 ARG B CA 1
ATOM 9860 C C . ARG B 1 518 ? 28.984 -8.305 -3.055 1 97.88 518 ARG B C 1
ATOM 9862 O O . ARG B 1 518 ? 28.312 -9.07 -2.367 1 97.88 518 ARG B O 1
ATOM 9869 N N . LYS B 1 519 ? 29.812 -7.496 -2.51 1 98.38 519 LYS B N 1
ATOM 9870 C CA . LYS B 1 519 ? 30.016 -7.434 -1.063 1 98.38 519 LYS B CA 1
ATOM 9871 C C . LYS B 1 519 ? 28.969 -6.535 -0.406 1 98.38 519 LYS B C 1
ATOM 9873 O O . LYS B 1 519 ? 29.062 -5.309 -0.485 1 98.38 519 LYS B O 1
ATOM 9878 N N . ASN B 1 520 ? 28.031 -7.199 0.305 1 98.88 520 ASN B N 1
ATOM 9879 C CA . ASN B 1 520 ? 26.938 -6.457 0.919 1 98.88 520 ASN B CA 1
ATOM 9880 C C . ASN B 1 520 ? 26.641 -6.957 2.33 1 98.88 520 ASN B C 1
ATOM 9882 O O . ASN B 1 520 ? 27.094 -8.039 2.717 1 98.88 520 ASN B O 1
ATOM 9886 N N . SER B 1 521 ? 26 -6.152 3.105 1 98.88 521 SER B N 1
ATOM 9887 C CA . SER B 1 521 ? 25.531 -6.445 4.461 1 98.88 521 SER B CA 1
ATOM 9888 C C . SER B 1 521 ? 24.094 -6 4.664 1 98.88 521 SER B C 1
ATOM 9890 O O . SER B 1 521 ? 23.562 -5.199 3.889 1 98.88 521 SER B O 1
ATOM 9892 N N . VAL B 1 522 ? 23.438 -6.602 5.684 1 98.88 522 VAL B N 1
ATOM 9893 C CA . VAL B 1 522 ? 22.062 -6.246 6.012 1 98.88 522 VAL B CA 1
ATOM 9894 C C . VAL B 1 522 ? 22.047 -5.27 7.188 1 98.88 522 VAL B C 1
ATOM 9896 O O . VAL B 1 522 ? 22.391 -5.637 8.312 1 98.88 522 VAL B O 1
ATOM 9899 N N . GLN B 1 523 ? 21.641 -4.086 6.883 1 98.62 523 GLN B N 1
ATOM 9900 C CA . GLN B 1 523 ? 21.5 -3.08 7.93 1 98.62 523 GLN B CA 1
ATOM 9901 C C . GLN B 1 523 ? 20.078 -3.051 8.484 1 98.62 523 GLN B C 1
ATOM 9903 O O . GLN B 1 523 ? 19.109 -3.119 7.727 1 98.62 523 GLN B O 1
ATOM 9908 N N . LYS B 1 524 ? 19.969 -3.072 9.781 1 98.25 524 LYS B N 1
ATOM 9909 C CA . LYS B 1 524 ? 18.703 -2.92 10.484 1 98.25 524 LYS B CA 1
ATOM 9910 C C . LYS B 1 524 ? 18.641 -1.578 11.211 1 98.25 524 LYS B C 1
ATOM 9912 O O . LYS B 1 524 ? 19.531 -1.234 11.977 1 98.25 524 LYS B O 1
ATOM 9917 N N . LEU B 1 525 ? 17.641 -0.755 10.891 1 97.69 525 LEU B N 1
ATOM 9918 C CA . LEU B 1 525 ? 17.375 0.522 11.539 1 97.69 525 LEU B CA 1
ATOM 9919 C C . LEU B 1 525 ? 16.031 0.494 12.258 1 97.69 525 LEU B C 1
ATOM 9921 O O . LEU B 1 525 ? 14.984 0.287 11.625 1 97.69 525 LEU B O 1
ATOM 9925 N N . GLN B 1 526 ? 15.984 0.752 13.531 1 97.62 526 GLN B N 1
ATOM 9926 C CA . GLN B 1 526 ? 14.758 0.635 14.32 1 97.62 526 GLN B CA 1
ATOM 9927 C C . GLN B 1 526 ? 14.469 1.925 15.078 1 97.62 526 GLN B C 1
ATOM 9929 O O . GLN B 1 526 ? 15.328 2.441 15.789 1 97.62 526 GLN B O 1
ATOM 9934 N N . PHE B 1 527 ? 13.266 2.484 14.875 1 98 527 PHE B N 1
ATOM 9935 C CA . PHE B 1 527 ? 12.789 3.574 15.711 1 98 527 PHE B CA 1
ATOM 9936 C C . PHE B 1 527 ? 12.391 3.061 17.094 1 98 527 PHE B C 1
ATOM 9938 O O . PHE B 1 527 ? 11.461 2.262 17.219 1 98 527 PHE B O 1
ATOM 9945 N N . VAL B 1 528 ? 13.031 3.521 18.078 1 97.25 528 VAL B N 1
ATOM 9946 C CA . VAL B 1 528 ? 12.836 2.99 19.438 1 97.25 528 VAL B CA 1
ATOM 9947 C C . VAL B 1 528 ? 12.523 4.133 20.391 1 97.25 528 VAL B C 1
ATOM 9949 O O . VAL B 1 528 ? 13.297 5.086 20.516 1 97.25 528 VAL B O 1
ATOM 9952 N N . PRO B 1 529 ? 11.375 4 21.062 1 97.44 529 PRO B N 1
ATOM 9953 C CA . PRO B 1 529 ? 11.164 4.969 22.141 1 97.44 529 PRO B CA 1
ATOM 9954 C C . PRO B 1 529 ? 12.25 4.906 23.203 1 97.44 529 PRO B C 1
ATOM 9956 O O . PRO B 1 529 ? 12.75 3.822 23.516 1 97.44 529 PRO B O 1
ATOM 9959 N N . THR B 1 530 ? 12.594 6.035 23.734 1 97.19 530 THR B N 1
ATOM 9960 C CA . THR B 1 530 ? 13.617 6.062 24.781 1 97.19 530 THR B CA 1
ATOM 9961 C C . THR B 1 530 ? 13.391 7.238 25.719 1 97.19 530 THR B C 1
ATOM 9963 O O . THR B 1 530 ? 12.641 8.164 25.406 1 97.19 530 THR B O 1
ATOM 9966 N N . SER B 1 531 ? 13.82 7.129 26.922 1 97.75 531 SER B N 1
ATOM 9967 C CA . SER B 1 531 ? 13.953 8.211 27.891 1 97.75 531 SER B CA 1
ATOM 9968 C C . SER B 1 531 ? 15.414 8.555 28.156 1 97.75 531 SER B C 1
ATOM 9970 O O . SER B 1 531 ? 16.203 7.684 28.531 1 97.75 531 SER B O 1
ATOM 9972 N N . THR B 1 532 ? 15.734 9.82 27.891 1 96.81 532 THR B N 1
ATOM 9973 C CA . THR B 1 532 ? 17.156 10.141 27.969 1 96.81 532 THR B CA 1
ATOM 9974 C C . THR B 1 532 ? 17.359 11.594 28.391 1 96.81 532 THR B C 1
ATOM 9976 O O . THR B 1 532 ? 16.406 12.352 28.531 1 96.81 532 THR B O 1
ATOM 9979 N N . THR B 1 533 ? 18.625 11.906 28.766 1 96.81 533 THR B N 1
ATOM 9980 C CA . THR B 1 533 ? 19.062 13.273 29.047 1 96.81 533 THR B CA 1
ATOM 9981 C C . THR B 1 533 ? 20.031 13.766 27.969 1 96.81 533 THR B C 1
ATOM 9983 O O . THR B 1 533 ? 20.516 12.969 27.156 1 96.81 533 THR B O 1
ATOM 9986 N N . TYR B 1 534 ? 20.203 15.047 27.953 1 96 534 TYR B N 1
ATOM 9987 C CA . TYR B 1 534 ? 21.125 15.711 27.047 1 96 534 TYR B CA 1
ATOM 9988 C C . TYR B 1 534 ? 22.016 16.703 27.781 1 96 534 TYR B C 1
ATOM 9990 O O . TYR B 1 534 ? 21.719 17.078 28.922 1 96 534 TYR B O 1
ATOM 9998 N N . PRO B 1 535 ? 23.125 17.109 27.141 1 94.94 535 PRO B N 1
ATOM 9999 C CA . PRO B 1 535 ? 23.969 18.109 27.797 1 94.94 535 PRO B CA 1
ATOM 10000 C C . PRO B 1 535 ? 23.219 19.375 28.156 1 94.94 535 PRO B C 1
ATOM 10002 O O . PRO B 1 535 ? 23.5 20 29.172 1 94.94 535 PRO B O 1
ATOM 10005 N N . TRP B 1 536 ? 22.297 19.719 27.406 1 95.94 536 TRP B N 1
ATOM 10006 C CA . TRP B 1 536 ? 21.562 20.969 27.594 1 95.94 536 TRP B CA 1
ATOM 10007 C C . TRP B 1 536 ? 20.391 20.781 28.547 1 95.94 536 TRP B C 1
ATOM 10009 O O . TRP B 1 536 ? 19.781 21.75 29 1 95.94 536 TRP B O 1
ATOM 10019 N N . SER B 1 537 ? 20.047 19.578 28.891 1 94.44 537 SER B N 1
ATOM 10020 C CA . SER B 1 537 ? 18.812 19.312 29.625 1 94.44 537 SER B CA 1
ATOM 10021 C C . SER B 1 537 ? 19.016 19.516 31.125 1 94.44 537 SER B C 1
ATOM 10023 O O . SER B 1 537 ? 18.047 19.562 31.891 1 94.44 537 SER B O 1
ATOM 10025 N N . GLN B 1 538 ? 20.266 19.641 31.484 1 92 538 GLN B N 1
ATOM 10026 C CA . GLN B 1 538 ? 20.625 19.875 32.875 1 92 538 GLN B CA 1
ATOM 10027 C C . GLN B 1 538 ? 19.969 18.844 33.781 1 92 538 GLN B C 1
ATOM 10029 O O . GLN B 1 538 ? 19.359 19.188 34.812 1 92 538 GLN B O 1
ATOM 10034 N N . GLY B 1 539 ? 19.938 17.641 33.406 1 93.31 539 GLY B N 1
ATOM 10035 C CA . GLY B 1 539 ? 19.484 16.516 34.219 1 93.31 539 GLY B CA 1
ATOM 10036 C C . GLY B 1 539 ? 18.047 16.141 33.969 1 93.31 539 GLY B C 1
ATOM 10037 O O . GLY B 1 539 ? 17.594 15.07 34.375 1 93.31 539 GLY B O 1
ATOM 10038 N N . ARG B 1 540 ? 17.312 16.969 33.312 1 94.62 540 ARG B N 1
ATOM 10039 C CA . ARG B 1 540 ? 15.922 16.641 33 1 94.62 540 ARG B CA 1
ATOM 10040 C C . ARG B 1 540 ? 15.844 15.523 31.969 1 94.62 540 ARG B C 1
ATOM 10042 O O . ARG B 1 540 ? 16.562 15.547 30.969 1 94.62 540 ARG B O 1
ATOM 10049 N N . VAL B 1 541 ? 14.945 14.594 32.281 1 96 541 VAL B N 1
ATOM 10050 C CA . VAL B 1 541 ? 14.766 13.453 31.406 1 96 541 VAL B CA 1
ATOM 10051 C C . VAL B 1 541 ? 13.68 13.766 30.375 1 96 541 VAL B C 1
ATOM 10053 O O . VAL B 1 541 ? 12.617 14.305 30.719 1 96 541 VAL B O 1
ATOM 10056 N N . TYR B 1 542 ? 13.914 13.492 29.156 1 96.06 542 TYR B N 1
ATOM 10057 C CA . TYR B 1 542 ? 12.953 13.672 28.078 1 96.06 542 TYR B CA 1
ATOM 10058 C C . TYR B 1 542 ? 12.562 12.32 27.469 1 96.06 542 TYR B C 1
ATOM 10060 O O . TYR B 1 542 ? 13.414 11.469 27.234 1 96.06 542 TYR B O 1
ATOM 10068 N N . ASN B 1 543 ? 11.211 12.102 27.375 1 97.12 543 ASN B N 1
ATOM 10069 C CA . ASN B 1 543 ? 10.695 10.961 26.625 1 97.12 543 ASN B CA 1
ATOM 10070 C C . ASN B 1 543 ? 10.688 11.234 25.125 1 97.12 543 ASN B C 1
ATOM 10072 O O . ASN B 1 543 ? 9.938 12.086 24.656 1 97.12 543 ASN B O 1
ATOM 10076 N N . THR B 1 544 ? 11.5 10.578 24.359 1 96.81 544 THR B N 1
ATOM 10077 C CA . THR B 1 544 ? 11.727 10.773 22.922 1 96.81 544 THR B CA 1
ATOM 10078 C C . THR B 1 544 ? 11.992 9.438 22.234 1 96.81 544 THR B C 1
ATOM 10080 O O . THR B 1 544 ? 11.516 8.398 22.688 1 96.81 544 THR B O 1
ATOM 10083 N N . PHE B 1 545 ? 12.516 9.422 21.047 1 97.5 545 PHE B N 1
ATOM 10084 C CA . PHE B 1 545 ? 12.859 8.188 20.344 1 97.5 545 PHE B CA 1
ATOM 10085 C C . PHE B 1 545 ? 14.156 8.344 19.562 1 97.5 545 PHE B C 1
ATOM 10087 O O . PHE B 1 545 ? 14.648 9.461 19.391 1 97.5 545 PHE B O 1
ATOM 10094 N N . LYS B 1 546 ? 14.773 7.289 19.219 1 97.25 546 LYS B N 1
ATOM 10095 C CA . LYS B 1 546 ? 16.016 7.207 18.453 1 97.25 546 LYS B CA 1
ATOM 10096 C C . LYS B 1 546 ? 15.883 6.215 17.312 1 97.25 546 LYS B C 1
ATOM 10098 O O . LYS B 1 546 ? 14.93 5.434 17.25 1 97.25 546 LYS B O 1
ATOM 10103 N N . ALA B 1 547 ? 16.766 6.34 16.359 1 96.25 547 ALA B N 1
ATOM 10104 C CA . ALA B 1 547 ? 16.922 5.344 15.297 1 96.25 547 ALA B CA 1
ATOM 10105 C C . ALA B 1 547 ? 18.156 4.477 15.555 1 96.25 547 ALA B C 1
ATOM 10107 O O . ALA B 1 547 ? 19.266 4.844 15.18 1 96.25 547 ALA B O 1
ATOM 10108 N N . GLU B 1 548 ? 17.953 3.344 16.047 1 96.75 548 GLU B N 1
ATOM 10109 C CA . GLU B 1 548 ? 19.062 2.453 16.391 1 96.75 548 GLU B CA 1
ATOM 10110 C C . GLU B 1 548 ? 19.5 1.64 15.188 1 96.75 548 GLU B C 1
ATOM 10112 O O . GLU B 1 548 ? 18.672 1.121 14.438 1 96.75 548 GLU B O 1
ATOM 10117 N N . ARG B 1 549 ? 20.812 1.595 15.102 1 96.69 549 ARG B N 1
ATOM 10118 C CA . ARG B 1 549 ? 21.406 0.858 13.992 1 96.69 549 ARG B CA 1
ATOM 10119 C C . ARG B 1 549 ? 22.016 -0.453 14.461 1 96.69 549 ARG B C 1
ATOM 10121 O O . ARG B 1 549 ? 22.672 -0.494 15.508 1 96.69 549 ARG B O 1
ATOM 10128 N N . SER B 1 550 ? 21.719 -1.502 13.758 1 97.88 550 SER B N 1
ATOM 10129 C CA . SER B 1 550 ? 22.328 -2.811 14 1 97.88 550 SER B CA 1
ATOM 10130 C C . SER B 1 550 ? 22.438 -3.613 12.711 1 97.88 550 SER B C 1
ATOM 10132 O O . SER B 1 550 ? 22.172 -3.092 11.625 1 97.88 550 SER B O 1
ATOM 10134 N N . TRP B 1 551 ? 23 -4.809 12.836 1 98.56 551 TRP B N 1
ATOM 10135 C CA . TRP B 1 551 ? 23.25 -5.648 11.664 1 98.56 551 TRP B CA 1
ATOM 10136 C C . TRP B 1 551 ? 22.594 -7.016 11.836 1 98.56 551 TRP B C 1
ATOM 10138 O O . TRP B 1 551 ? 22.594 -7.582 12.93 1 98.56 551 TRP B O 1
ATOM 10148 N N . VAL B 1 552 ? 21.938 -7.465 10.812 1 98.69 552 VAL B N 1
ATOM 10149 C CA . VAL B 1 552 ? 21.688 -8.898 10.703 1 98.69 552 VAL B CA 1
ATOM 10150 C C . VAL B 1 552 ? 22.938 -9.602 10.164 1 98.69 552 VAL B C 1
ATOM 10152 O O . VAL B 1 552 ? 23.141 -9.656 8.945 1 98.69 552 VAL B O 1
ATOM 10155 N N . ALA B 1 553 ? 23.672 -10.203 10.992 1 98.5 553 ALA B N 1
ATOM 10156 C CA . ALA B 1 553 ? 25.062 -10.508 10.664 1 98.5 553 ALA B CA 1
ATOM 10157 C C . ALA B 1 553 ? 25.219 -11.961 10.25 1 98.5 553 ALA B C 1
ATOM 10159 O O . ALA B 1 553 ? 26.266 -12.352 9.703 1 98.5 553 ALA B O 1
ATOM 10160 N N . ASN B 1 554 ? 24.156 -12.734 10.516 1 98.75 554 ASN B N 1
ATOM 10161 C CA . ASN B 1 554 ? 24.266 -14.164 10.281 1 98.75 554 ASN B CA 1
ATOM 10162 C C . ASN B 1 554 ? 22.938 -14.758 9.805 1 98.75 554 ASN B C 1
ATOM 10164 O O . ASN B 1 554 ? 21.859 -14.258 10.164 1 98.75 554 ASN B O 1
ATOM 10168 N N . GLU B 1 555 ? 23.016 -15.867 9.078 1 98.69 555 GLU B N 1
ATOM 10169 C CA . GLU B 1 555 ? 21.828 -16.516 8.539 1 98.69 555 GLU B CA 1
ATOM 10170 C C . GLU B 1 555 ? 20.953 -17.078 9.656 1 98.69 555 GLU B C 1
ATOM 10172 O O . GLU B 1 555 ? 19.75 -17.297 9.461 1 98.69 555 GLU B O 1
ATOM 10177 N N . SER B 1 556 ? 21.484 -17.297 10.789 1 98.19 556 SER B N 1
ATOM 10178 C CA . SER B 1 556 ? 20.703 -17.766 11.938 1 98.19 556 SER B CA 1
ATOM 10179 C C . SER B 1 556 ? 19.719 -16.688 12.398 1 98.19 556 SER B C 1
ATOM 10181 O O . SER B 1 556 ? 18.766 -16.984 13.125 1 98.19 556 SER B O 1
ATOM 10183 N N . GLU B 1 557 ? 19.938 -15.469 11.914 1 97.81 557 GLU B N 1
ATOM 10184 C CA . GLU B 1 557 ? 19.109 -14.352 12.328 1 97.81 557 GLU B CA 1
ATOM 10185 C C . GLU B 1 557 ? 18.312 -13.781 11.156 1 97.81 557 GLU B C 1
ATOM 10187 O O . GLU B 1 557 ? 17.641 -12.75 11.297 1 97.81 557 GLU B O 1
ATOM 10192 N N . SER B 1 558 ? 18.359 -14.414 10.062 1 98.5 558 SER B N 1
ATOM 10193 C CA . SER B 1 558 ? 17.938 -13.727 8.852 1 98.5 558 SER B CA 1
ATOM 10194 C C . SER B 1 558 ? 16.594 -14.266 8.352 1 98.5 558 SER B C 1
ATOM 10196 O O . SER B 1 558 ? 16.25 -14.102 7.18 1 98.5 558 SER B O 1
ATOM 10198 N N . LYS B 1 559 ? 15.891 -15.102 9.094 1 98.62 559 LYS B N 1
ATOM 10199 C CA . LYS B 1 559 ? 14.461 -15.32 8.906 1 98.62 559 LYS B CA 1
ATOM 10200 C C . LYS B 1 559 ? 13.641 -14.258 9.633 1 98.62 559 LYS B C 1
ATOM 10202 O O . LYS B 1 559 ? 13.516 -14.297 10.859 1 98.62 559 LYS B O 1
ATOM 10207 N N . ILE B 1 560 ? 13.055 -13.359 8.859 1 98.44 560 ILE B N 1
ATOM 10208 C CA . ILE B 1 560 ? 12.625 -12.109 9.484 1 98.44 560 ILE B CA 1
ATOM 10209 C C . ILE B 1 560 ? 11.133 -11.891 9.227 1 98.44 560 ILE B C 1
ATOM 10211 O O . ILE B 1 560 ? 10.648 -12.102 8.117 1 98.44 560 ILE B O 1
ATOM 10215 N N . ASN B 1 561 ? 10.367 -11.555 10.258 1 97.94 561 ASN B N 1
ATOM 10216 C CA . ASN B 1 561 ? 9.016 -11.008 10.156 1 97.94 561 ASN B CA 1
ATOM 10217 C C . ASN B 1 561 ? 9.008 -9.5 10.344 1 97.94 561 ASN B C 1
ATOM 10219 O O . ASN B 1 561 ? 9.805 -8.961 11.117 1 97.94 561 ASN B O 1
ATOM 10223 N N . TRP B 1 562 ? 8.109 -8.844 9.625 1 97 562 TRP B N 1
ATOM 10224 C CA . TRP B 1 562 ? 8.008 -7.395 9.742 1 97 562 TRP B CA 1
ATOM 10225 C C . TRP B 1 562 ? 7.699 -6.992 11.188 1 97 562 TRP B C 1
ATOM 10227 O O . TRP B 1 562 ? 6.918 -7.656 11.867 1 97 562 TRP B O 1
ATOM 10237 N N . ALA B 1 563 ? 8.289 -5.895 11.562 1 94.88 563 ALA B N 1
ATOM 10238 C CA . ALA B 1 563 ? 8.062 -5.363 12.906 1 94.88 563 ALA B CA 1
ATOM 10239 C C . ALA B 1 563 ? 6.719 -4.641 12.984 1 94.88 563 ALA B C 1
ATOM 10241 O O . ALA B 1 563 ? 6.164 -4.234 11.961 1 94.88 563 ALA B O 1
ATOM 10242 N N . GLU B 1 564 ? 6.246 -4.527 14.195 1 94.06 564 GLU B N 1
ATOM 10243 C CA . GLU B 1 564 ? 5.027 -3.75 14.422 1 94.06 564 GLU B CA 1
ATOM 10244 C C . GLU B 1 564 ? 5.246 -2.275 14.094 1 94.06 564 GLU B C 1
ATOM 10246 O O . GLU B 1 564 ? 6.363 -1.769 14.203 1 94.06 564 GLU B O 1
ATOM 10251 N N . ASN B 1 565 ? 4.164 -1.576 13.68 1 96.44 565 ASN B N 1
ATOM 10252 C CA . ASN B 1 565 ? 4.129 -0.13 13.484 1 96.44 565 ASN B CA 1
ATOM 10253 C C . ASN B 1 565 ? 5.102 0.315 12.391 1 96.44 565 ASN B C 1
ATOM 10255 O O . ASN B 1 565 ? 5.492 1.482 12.344 1 96.44 565 ASN B O 1
ATOM 10259 N N . ASP B 1 566 ? 5.621 -0.616 11.641 1 94.44 566 ASP B N 1
ATOM 10260 C CA . ASP B 1 566 ? 6.621 -0.348 10.609 1 94.44 566 ASP B CA 1
ATOM 10261 C C . ASP B 1 566 ? 7.812 0.415 11.18 1 94.44 566 ASP B C 1
ATOM 10263 O O . ASP B 1 566 ? 8.391 1.271 10.508 1 94.44 566 ASP B O 1
ATOM 10267 N N . ASN B 1 567 ? 8.172 0.154 12.359 1 96.56 567 ASN B N 1
ATOM 10268 C CA . ASN B 1 567 ? 9.172 0.956 13.055 1 96.56 567 ASN B CA 1
ATOM 10269 C C . ASN B 1 567 ? 10.586 0.459 12.758 1 96.56 567 ASN B C 1
ATOM 10271 O O . ASN B 1 567 ? 11.547 0.925 13.367 1 96.56 567 ASN B O 1
ATOM 10275 N N . THR B 1 568 ? 10.719 -0.55 11.875 1 97.12 568 THR B N 1
ATOM 10276 C CA . THR B 1 568 ? 12.016 -1.11 11.539 1 97.12 568 THR B CA 1
ATOM 10277 C C . THR B 1 568 ? 12.242 -1.095 10.031 1 97.12 568 THR B C 1
ATOM 10279 O O . THR B 1 568 ? 11.391 -1.55 9.266 1 97.12 568 THR B O 1
ATOM 10282 N N . LEU B 1 569 ? 13.359 -0.617 9.648 1 95.81 569 LEU B N 1
ATOM 10283 C CA . LEU B 1 569 ? 13.805 -0.616 8.266 1 95.81 569 LEU B CA 1
ATOM 10284 C C . LEU B 1 569 ? 14.961 -1.591 8.062 1 95.81 569 LEU B C 1
ATOM 10286 O O . LEU B 1 569 ? 15.875 -1.664 8.891 1 95.81 569 LEU B O 1
ATOM 10290 N N . TYR B 1 570 ? 14.93 -2.33 6.992 1 98.31 570 TYR B N 1
ATOM 10291 C CA . TYR B 1 570 ? 16.031 -3.174 6.559 1 98.31 570 TYR B CA 1
ATOM 10292 C C . TYR B 1 570 ? 16.594 -2.695 5.227 1 98.31 570 TYR B C 1
ATOM 10294 O O . TYR B 1 570 ? 15.852 -2.287 4.34 1 98.31 570 TYR B O 1
ATOM 10302 N N . ALA B 1 571 ? 17.906 -2.756 5.109 1 98.75 571 ALA B N 1
ATOM 10303 C CA . ALA B 1 571 ? 18.562 -2.359 3.867 1 98.75 571 ALA B CA 1
ATOM 10304 C C . ALA B 1 571 ? 19.75 -3.262 3.564 1 98.75 571 ALA B C 1
ATOM 10306 O O . ALA B 1 571 ? 20.438 -3.713 4.48 1 98.75 571 ALA B O 1
ATOM 10307 N N . ILE B 1 572 ? 19.922 -3.555 2.322 1 98.88 572 ILE B N 1
ATOM 10308 C CA . ILE B 1 572 ? 21.156 -4.16 1.854 1 98.88 572 ILE B CA 1
ATOM 10309 C C . ILE B 1 572 ? 22.141 -3.064 1.457 1 98.88 572 ILE B C 1
ATOM 10311 O O . ILE B 1 572 ? 21.859 -2.248 0.579 1 98.88 572 ILE B O 1
ATOM 10315 N N . VAL B 1 573 ? 23.328 -3.08 2.123 1 98.81 573 VAL B N 1
ATOM 10316 C CA . VAL B 1 573 ? 24.25 -1.962 1.922 1 98.81 573 VAL B CA 1
ATOM 10317 C C . VAL B 1 573 ? 25.641 -2.488 1.597 1 98.81 573 VAL B C 1
ATOM 10319 O O . VAL B 1 573 ? 25.922 -3.672 1.797 1 98.81 573 VAL B O 1
ATOM 10322 N N . ASN B 1 574 ? 26.453 -1.637 0.997 1 98.88 574 ASN B N 1
ATOM 10323 C CA . ASN B 1 574 ? 27.891 -1.871 0.832 1 98.88 574 ASN B CA 1
ATOM 10324 C C . ASN B 1 574 ? 28.719 -1.045 1.818 1 98.88 574 ASN B C 1
ATOM 10326 O O . ASN B 1 574 ? 28.719 0.185 1.746 1 98.88 574 ASN B O 1
ATOM 10330 N N . ARG B 1 575 ? 29.453 -1.665 2.715 1 98.44 575 ARG B N 1
ATOM 10331 C CA . ARG B 1 575 ? 30.188 -0.966 3.762 1 98.44 575 ARG B CA 1
ATOM 10332 C C . ARG B 1 575 ? 31.578 -0.545 3.273 1 98.44 575 ARG B C 1
ATOM 10334 O O . ARG B 1 575 ? 32.25 0.262 3.918 1 98.44 575 ARG B O 1
ATOM 10341 N N . ASP B 1 576 ? 31.953 -0.984 2.072 1 98.5 576 ASP B N 1
ATOM 10342 C CA . ASP B 1 576 ? 33.281 -0.687 1.531 1 98.5 576 ASP B CA 1
ATOM 10343 C C . ASP B 1 576 ? 33.25 0.606 0.719 1 98.5 576 ASP B C 1
ATOM 10345 O O . ASP B 1 576 ? 34.312 1.152 0.39 1 98.5 576 ASP B O 1
ATOM 10349 N N . THR B 1 577 ? 32.094 1.073 0.422 1 98 577 THR B N 1
ATOM 10350 C CA . THR B 1 577 ? 32 2.236 -0.452 1 98 577 THR B CA 1
ATOM 10351 C C . THR B 1 577 ? 31.172 3.338 0.196 1 98 577 THR B C 1
ATOM 10353 O O . THR B 1 577 ? 30.188 3.807 -0.387 1 98 577 THR B O 1
ATOM 10356 N N . PRO B 1 578 ? 31.547 3.805 1.285 1 98.06 578 PRO B N 1
ATOM 10357 C CA . PRO B 1 578 ? 30.75 4.879 1.894 1 98.06 578 PRO B CA 1
ATOM 10358 C C . PRO B 1 578 ? 30.594 6.086 0.974 1 98.06 578 PRO B C 1
ATOM 10360 O O . PRO B 1 578 ? 31.484 6.391 0.186 1 98.06 578 PRO B O 1
ATOM 10363 N N . ASN B 1 579 ? 29.484 6.723 1.033 1 97.56 579 ASN B N 1
ATOM 10364 C CA . ASN B 1 579 ? 29.281 7.934 0.245 1 97.56 579 ASN B CA 1
ATOM 10365 C C . ASN B 1 579 ? 30.078 9.109 0.804 1 97.56 579 ASN B C 1
ATOM 10367 O O . ASN B 1 579 ? 30.812 8.953 1.788 1 97.56 579 ASN B O 1
ATOM 10371 N N . PRO B 1 580 ? 29.969 10.312 0.216 1 97.31 580 PRO B N 1
ATOM 10372 C CA . PRO B 1 580 ? 30.828 11.414 0.636 1 97.31 580 PRO B CA 1
ATOM 10373 C C . PRO B 1 580 ? 30.609 11.812 2.096 1 97.31 580 PRO B C 1
ATOM 10375 O O . PRO B 1 580 ? 31.453 12.492 2.686 1 97.31 580 PRO B O 1
ATOM 10378 N N . TYR B 1 581 ? 29.625 11.344 2.725 1 97.5 581 TYR B N 1
ATOM 10379 C CA . TYR B 1 581 ? 29.297 11.75 4.086 1 97.5 581 TYR B CA 1
ATOM 10380 C C . TYR B 1 581 ? 29.5 10.602 5.062 1 97.5 581 TYR B C 1
ATOM 10382 O O . TYR B 1 581 ? 29.172 10.711 6.242 1 97.5 581 TYR B O 1
ATOM 10390 N N . GLY B 1 582 ? 29.891 9.531 4.535 1 97.38 582 GLY B N 1
ATOM 10391 C CA . GLY B 1 582 ? 30.281 8.414 5.383 1 97.38 582 GLY B CA 1
ATOM 10392 C C . GLY B 1 582 ? 29.172 7.383 5.543 1 97.38 582 GLY B C 1
ATOM 10393 O O . GLY B 1 582 ? 29.375 6.352 6.191 1 97.38 582 GLY B O 1
ATOM 10394 N N . GLU B 1 583 ? 28.094 7.605 4.977 1 98.06 583 GLU B N 1
ATOM 10395 C CA . GLU B 1 583 ? 26.984 6.652 5.059 1 98.06 583 GLU B CA 1
ATOM 10396 C C . GLU B 1 583 ? 27.172 5.504 4.074 1 98.06 583 GLU B C 1
ATOM 10398 O O . GLU B 1 583 ? 27.797 5.676 3.021 1 98.06 583 GLU B O 1
ATOM 10403 N N . TYR B 1 584 ? 26.641 4.352 4.418 1 98.38 584 TYR B N 1
ATOM 10404 C CA . TYR B 1 584 ? 26.781 3.176 3.564 1 98.38 584 TYR B CA 1
ATOM 10405 C C . TYR B 1 584 ? 25.688 3.156 2.496 1 98.38 584 TYR B C 1
ATOM 10407 O O . TYR B 1 584 ? 24.5 3.086 2.814 1 98.38 584 TYR B O 1
ATOM 10415 N N . PRO B 1 585 ? 26.094 3.213 1.217 1 98.56 585 PRO B N 1
ATOM 10416 C CA . PRO B 1 585 ? 25.078 3.189 0.15 1 98.56 585 PRO B CA 1
ATOM 10417 C C . PRO B 1 585 ? 24.344 1.853 0.06 1 98.56 585 PRO B C 1
ATOM 10419 O O . PRO B 1 585 ? 24.969 0.794 0.201 1 98.56 585 PRO B O 1
ATOM 10422 N N . GLY B 1 586 ? 23.031 1.956 -0.152 1 98.56 586 GLY B N 1
ATOM 10423 C CA . GLY B 1 586 ? 22.281 0.719 -0.266 1 98.56 586 GLY B CA 1
ATOM 10424 C C . GLY B 1 586 ? 20.859 0.931 -0.757 1 98.56 586 GLY B C 1
ATOM 10425 O O . GLY B 1 586 ? 20.531 1.99 -1.298 1 98.56 586 GLY B O 1
ATOM 10426 N N . TYR B 1 587 ? 20.094 -0.158 -0.727 1 98.69 587 TYR B N 1
ATOM 10427 C CA . TYR B 1 587 ? 18.672 -0.19 -1.03 1 98.69 587 TYR B CA 1
ATOM 10428 C C . TYR B 1 587 ? 17.875 -0.726 0.154 1 98.69 587 TYR B C 1
ATOM 10430 O O . TYR B 1 587 ? 18.203 -1.771 0.713 1 98.69 587 TYR B O 1
ATOM 10438 N N . ARG B 1 588 ? 16.875 0.037 0.541 1 97.94 588 ARG B N 1
ATOM 10439 C CA . ARG B 1 588 ? 15.992 -0.448 1.602 1 97.94 588 ARG B CA 1
ATOM 10440 C C . ARG B 1 588 ? 14.828 -1.241 1.026 1 97.94 588 ARG B C 1
ATOM 10442 O O . ARG B 1 588 ? 14.422 -1.022 -0.119 1 97.94 588 ARG B O 1
ATOM 10449 N N . ILE B 1 589 ? 14.336 -2.191 1.83 1 97.06 589 ILE B N 1
ATOM 10450 C CA . ILE B 1 589 ? 13.188 -3.037 1.539 1 97.06 589 ILE B CA 1
ATOM 10451 C C . ILE B 1 589 ? 11.953 -2.494 2.258 1 97.06 589 ILE B C 1
ATOM 10453 O O . ILE B 1 589 ? 11.961 -2.326 3.48 1 97.06 589 ILE B O 1
ATOM 10457 N N . LYS B 1 590 ? 10.93 -2.242 1.441 1 94.69 590 LYS B N 1
ATOM 10458 C CA . LYS B 1 590 ? 9.742 -1.629 2.027 1 94.69 590 LYS B CA 1
ATOM 10459 C C . LYS B 1 590 ? 8.469 -2.277 1.493 1 94.69 590 LYS B C 1
ATOM 10461 O O . LYS B 1 590 ? 8.352 -2.529 0.292 1 94.69 590 LYS B O 1
ATOM 10466 N N . ARG B 1 591 ? 7.48 -2.523 2.439 1 95.25 591 ARG B N 1
ATOM 10467 C CA . ARG B 1 591 ? 6.156 -2.939 1.99 1 95.25 591 ARG B CA 1
ATOM 10468 C C . ARG B 1 591 ? 5.426 -1.793 1.302 1 95.25 591 ARG B C 1
ATOM 10470 O O . ARG B 1 591 ? 5.234 -0.728 1.893 1 95.25 591 ARG B O 1
ATOM 10477 N N . ALA B 1 592 ? 5.031 -1.944 0.077 1 94.31 592 ALA B N 1
ATOM 10478 C CA . ALA B 1 592 ? 4.242 -0.952 -0.648 1 94.31 592 ALA B CA 1
ATOM 10479 C C . ALA B 1 592 ? 2.748 -1.238 -0.52 1 94.31 592 ALA B C 1
ATOM 10481 O O . ALA B 1 592 ? 1.918 -0.352 -0.735 1 94.31 592 ALA B O 1
ATOM 10482 N N . ALA B 1 593 ? 2.359 -2.391 -0.269 1 92.94 593 ALA B N 1
ATOM 10483 C CA . ALA B 1 593 ? 1.037 -2.896 0.09 1 92.94 593 ALA B CA 1
ATOM 10484 C C . ALA B 1 593 ? 1.144 -4.062 1.068 1 92.94 593 ALA B C 1
ATOM 10486 O O . ALA B 1 593 ? 2.242 -4.418 1.505 1 92.94 593 ALA B O 1
ATOM 10487 N N . GLY B 1 594 ? 0.043 -4.621 1.462 1 89.75 594 GLY B N 1
ATOM 10488 C CA . GLY B 1 594 ? 0.064 -5.699 2.438 1 89.75 594 GLY B CA 1
ATOM 10489 C C . GLY B 1 594 ? 0.884 -6.895 1.99 1 89.75 594 GLY B C 1
ATOM 10490 O O . GLY B 1 594 ? 0.954 -7.195 0.796 1 89.75 594 GLY B O 1
ATOM 10491 N N . THR B 1 595 ? 1.615 -7.461 2.936 1 90.56 595 THR B N 1
ATOM 10492 C CA . THR B 1 595 ? 2.348 -8.703 2.725 1 90.56 595 THR B CA 1
ATOM 10493 C C . THR B 1 595 ? 2.014 -9.719 3.816 1 90.56 595 THR B C 1
ATOM 10495 O O . THR B 1 595 ? 1.609 -9.344 4.918 1 90.56 595 THR B O 1
ATOM 10498 N N . ILE B 1 596 ? 2.188 -11 3.463 1 94.44 596 ILE B N 1
ATOM 10499 C CA . ILE B 1 596 ? 1.912 -12.039 4.449 1 94.44 596 ILE B CA 1
ATOM 10500 C C . ILE B 1 596 ? 2.92 -13.172 4.297 1 94.44 596 ILE B C 1
ATOM 10502 O O . ILE B 1 596 ? 3.645 -13.242 3.303 1 94.44 596 ILE B O 1
ATOM 10506 N N . HIS B 1 597 ? 3.018 -13.953 5.281 1 97.38 597 HIS B N 1
ATOM 10507 C CA . HIS B 1 597 ? 3.475 -15.336 5.199 1 97.38 597 HIS B CA 1
ATOM 10508 C C . HIS B 1 597 ? 2.357 -16.312 5.555 1 97.38 597 HIS B C 1
ATOM 10510 O O . HIS B 1 597 ? 1.258 -15.891 5.926 1 97.38 597 HIS B O 1
ATOM 10516 N N . LEU B 1 598 ? 2.621 -17.516 5.422 1 97.31 598 LEU B N 1
ATOM 10517 C CA . LEU B 1 598 ? 1.593 -18.547 5.609 1 97.31 598 LEU B CA 1
ATOM 10518 C C . LEU B 1 598 ? 1.063 -18.516 7.039 1 97.31 598 LEU B C 1
ATOM 10520 O O . LEU B 1 598 ? 1.838 -18.391 7.992 1 97.31 598 LEU B O 1
ATOM 10524 N N . THR B 1 599 ? -0.261 -18.625 7.211 1 96.44 599 THR B N 1
ATOM 10525 C CA . THR B 1 599 ? -0.884 -18.672 8.531 1 96.44 599 THR B CA 1
ATOM 10526 C C . THR B 1 599 ? -0.386 -19.891 9.312 1 96.44 599 THR B C 1
ATOM 10528 O O . THR B 1 599 ? 0.035 -19.75 10.469 1 96.44 599 THR B O 1
ATOM 10531 N N . GLN B 1 600 ? -0.497 -21.047 8.703 1 95.12 600 GLN B N 1
ATOM 10532 C CA . GLN B 1 600 ? -0.059 -22.281 9.352 1 95.12 600 GLN B CA 1
ATOM 10533 C C . GLN B 1 600 ? 1.328 -22.703 8.867 1 95.12 600 GLN B C 1
ATOM 10535 O O . GLN B 1 600 ? 1.455 -23.5 7.945 1 95.12 600 GLN B O 1
ATOM 10540 N N . THR B 1 601 ? 2.283 -22.328 9.641 1 94.94 601 THR B N 1
ATOM 10541 C CA . THR B 1 601 ? 3.658 -22.5 9.188 1 94.94 601 THR B CA 1
ATOM 10542 C C . THR B 1 601 ? 4.129 -23.938 9.391 1 94.94 601 THR B C 1
ATOM 10544 O O . THR B 1 601 ? 5.145 -24.344 8.828 1 94.94 601 THR B O 1
ATOM 10547 N N . ASN B 1 602 ? 3.418 -24.766 10.133 1 95.44 602 ASN B N 1
ATOM 10548 C CA . ASN B 1 602 ? 3.682 -26.188 10.266 1 95.44 602 ASN B CA 1
ATOM 10549 C C . ASN B 1 602 ? 2.555 -27.031 9.672 1 95.44 602 ASN B C 1
ATOM 10551 O O . ASN B 1 602 ? 2.16 -28.047 10.25 1 95.44 602 ASN B O 1
ATOM 10555 N N . SER B 1 603 ? 2.104 -26.609 8.633 1 95.31 603 SER B N 1
ATOM 10556 C CA . SER B 1 603 ? 0.971 -27.266 7.973 1 95.31 603 SER B CA 1
ATOM 10557 C C . SER B 1 603 ? 1.253 -28.734 7.711 1 95.31 603 SER B C 1
ATOM 10559 O O . SER B 1 603 ? 2.361 -29.094 7.316 1 95.31 603 SER B O 1
ATOM 10561 N N . THR B 1 604 ? 0.227 -29.578 7.871 1 94.69 604 THR B N 1
ATOM 10562 C CA . THR B 1 604 ? 0.291 -31 7.527 1 94.69 604 THR B CA 1
ATOM 10563 C C . THR B 1 604 ? 0.509 -31.172 6.031 1 94.69 604 THR B C 1
ATOM 10565 O O . THR B 1 604 ? 1.104 -32.156 5.602 1 94.69 604 THR B O 1
ATOM 10568 N N . ASN B 1 605 ? 0.12 -30.25 5.289 1 96.19 605 ASN B N 1
ATOM 10569 C CA . ASN B 1 605 ? 0.11 -30.391 3.838 1 96.19 605 ASN B CA 1
ATOM 10570 C C . ASN B 1 605 ? 1.455 -30 3.227 1 96.19 605 ASN B C 1
ATOM 10572 O O . ASN B 1 605 ? 1.867 -30.578 2.215 1 96.19 605 ASN B O 1
ATOM 10576 N N . THR B 1 606 ? 2.191 -29.062 3.762 1 95.75 606 THR B N 1
ATOM 10577 C CA . THR B 1 606 ? 3.383 -28.547 3.096 1 95.75 606 THR B CA 1
ATOM 10578 C C . THR B 1 606 ? 4.625 -29.312 3.551 1 95.75 606 THR B C 1
ATOM 10580 O O . THR B 1 606 ? 5.539 -29.547 2.756 1 95.75 606 THR B O 1
ATOM 10583 N N . GLY B 1 607 ? 4.68 -29.688 4.832 1 94.19 607 GLY B N 1
ATOM 10584 C CA . GLY B 1 607 ? 5.898 -30.297 5.332 1 94.19 607 GLY B CA 1
ATOM 10585 C C . GLY B 1 607 ? 7.133 -29.453 5.094 1 94.19 607 GLY B C 1
ATOM 10586 O O . GLY B 1 607 ? 7.148 -28.266 5.414 1 94.19 607 GLY B O 1
ATOM 10587 N N . LYS B 1 608 ? 8.195 -30.109 4.508 1 96.81 608 LYS B N 1
ATOM 10588 C CA . LYS B 1 608 ? 9.453 -29.406 4.273 1 96.81 608 LYS B CA 1
ATOM 10589 C C . LYS B 1 608 ? 9.359 -28.484 3.061 1 96.81 608 LYS B C 1
ATOM 10591 O O . LYS B 1 608 ? 10.18 -27.578 2.895 1 96.81 608 LYS B O 1
ATOM 10596 N N . THR B 1 609 ? 8.383 -28.688 2.209 1 97.38 609 THR B N 1
ATOM 10597 C CA . THR B 1 609 ? 8.234 -27.891 0.997 1 97.38 609 THR B CA 1
ATOM 10598 C C . THR B 1 609 ? 7.727 -26.5 1.328 1 97.38 609 THR B C 1
ATOM 10600 O O . THR B 1 609 ? 7.676 -25.625 0.457 1 97.38 609 THR B O 1
ATOM 10603 N N . GLY B 1 610 ? 7.359 -26.203 2.582 1 97.06 610 GLY B N 1
ATOM 10604 C CA . GLY B 1 610 ? 6.809 -24.922 2.969 1 97.06 610 GLY B CA 1
ATOM 10605 C C . GLY B 1 610 ? 7.797 -24.047 3.721 1 97.06 610 GLY B C 1
ATOM 10606 O O . GLY B 1 610 ? 7.41 -23.047 4.332 1 97.06 610 GLY B O 1
ATOM 10607 N N . ALA B 1 611 ? 9.07 -24.344 3.605 1 98 611 ALA B N 1
ATOM 10608 C CA . ALA B 1 611 ? 10.062 -23.641 4.426 1 98 611 ALA B CA 1
ATOM 10609 C C . ALA B 1 611 ? 10.203 -22.188 4.004 1 98 611 ALA B C 1
ATOM 10611 O O . ALA B 1 611 ? 10.609 -21.344 4.805 1 98 611 ALA B O 1
ATOM 10612 N N . PHE B 1 612 ? 9.844 -21.859 2.791 1 98.44 612 PHE B N 1
ATOM 10613 C CA . PHE B 1 612 ? 10.039 -20.5 2.266 1 98.44 612 PHE B CA 1
ATOM 10614 C C . PHE B 1 612 ? 8.867 -19.609 2.633 1 98.44 612 PHE B C 1
ATOM 10616 O O . PHE B 1 612 ? 8.859 -18.422 2.303 1 98.44 612 PHE B O 1
ATOM 10623 N N . VAL B 1 613 ? 7.797 -20.078 3.336 1 98.25 613 VAL B N 1
ATOM 10624 C CA . VAL B 1 613 ? 6.625 -19.266 3.627 1 98.25 613 VAL B CA 1
ATOM 10625 C C . VAL B 1 613 ? 6.441 -19.141 5.137 1 98.25 613 VAL B C 1
ATOM 10627 O O . VAL B 1 613 ? 5.355 -18.781 5.609 1 98.25 613 VAL B O 1
ATOM 10630 N N . THR B 1 614 ? 7.453 -19.375 5.934 1 98.12 614 THR B N 1
ATOM 10631 C CA . THR B 1 614 ? 7.336 -19.344 7.387 1 98.12 614 THR B CA 1
ATOM 10632 C C . THR B 1 614 ? 7.508 -17.922 7.914 1 98.12 614 THR B C 1
ATOM 10634 O O . THR B 1 614 ? 7.098 -17.609 9.031 1 98.12 614 THR B O 1
ATOM 10637 N N . HIS B 1 615 ? 8.211 -17.109 7.188 1 98.44 615 HIS B N 1
ATOM 10638 C CA . HIS B 1 615 ? 8.477 -15.727 7.559 1 98.44 615 HIS B CA 1
ATOM 10639 C C . HIS B 1 615 ? 8.188 -14.781 6.402 1 98.44 615 HIS B C 1
ATOM 10641 O O . HIS B 1 615 ? 7.898 -15.227 5.289 1 98.44 615 HIS B O 1
ATOM 10647 N N . ASP B 1 616 ? 8.266 -13.531 6.703 1 98.31 616 ASP B N 1
ATOM 10648 C CA . ASP B 1 616 ? 7.957 -12.531 5.688 1 98.31 616 ASP B CA 1
ATOM 10649 C C . ASP B 1 616 ? 9.07 -12.445 4.645 1 98.31 616 ASP B C 1
ATOM 10651 O O . ASP B 1 616 ? 8.797 -12.273 3.455 1 98.31 616 ASP B O 1
ATOM 10655 N N . PHE B 1 617 ? 10.273 -12.484 5.078 1 98.56 617 PHE B N 1
ATOM 10656 C CA . PHE B 1 617 ? 11.383 -12.516 4.129 1 98.56 617 PHE B CA 1
ATOM 10657 C C . PHE B 1 617 ? 12.625 -13.117 4.766 1 98.56 617 PHE B C 1
ATOM 10659 O O . PHE B 1 617 ? 12.648 -13.383 5.969 1 98.56 617 PHE B O 1
ATOM 10666 N N . TYR B 1 618 ? 13.695 -13.422 3.971 1 98.88 618 TYR B N 1
ATOM 10667 C CA . TYR B 1 618 ? 14.922 -14.125 4.32 1 98.88 618 TYR B CA 1
ATOM 10668 C C . TYR B 1 618 ? 16.125 -13.523 3.584 1 98.88 618 TYR B C 1
ATOM 10670 O O . TYR B 1 618 ? 15.969 -12.953 2.502 1 98.88 618 TYR B O 1
ATOM 10678 N N . VAL B 1 619 ? 17.266 -13.656 4.207 1 98.88 619 VAL B N 1
ATOM 10679 C CA . VAL B 1 619 ? 18.5 -13.297 3.52 1 98.88 619 VAL B CA 1
ATOM 10680 C C . VAL B 1 619 ? 19.516 -14.422 3.674 1 98.88 619 VAL B C 1
ATOM 10682 O O . VAL B 1 619 ? 19.719 -14.945 4.773 1 98.88 619 VAL B O 1
ATOM 10685 N N . THR B 1 620 ? 20.141 -14.805 2.59 1 98.88 620 THR B N 1
ATOM 10686 C CA . THR B 1 620 ? 21.203 -15.797 2.602 1 98.88 620 THR B CA 1
ATOM 10687 C C . THR B 1 620 ? 22.406 -15.312 1.784 1 98.88 620 THR B C 1
ATOM 10689 O O . THR B 1 620 ? 22.312 -14.305 1.077 1 98.88 620 THR B O 1
ATOM 10692 N N . GLN B 1 621 ? 23.5 -16.047 1.932 1 98.5 621 GLN B N 1
ATOM 10693 C CA . GLN B 1 621 ? 24.609 -15.883 0.996 1 98.5 621 GLN B CA 1
ATOM 10694 C C . GLN B 1 621 ? 24.312 -16.562 -0.337 1 98.5 621 GLN B C 1
ATOM 10696 O O . GLN B 1 621 ? 23.734 -17.656 -0.369 1 98.5 621 GLN B O 1
ATOM 10701 N N . GLN B 1 622 ? 24.703 -15.906 -1.344 1 98.44 622 GLN B N 1
ATOM 10702 C CA . GLN B 1 622 ? 24.562 -16.5 -2.67 1 98.44 622 GLN B CA 1
ATOM 10703 C C . GLN B 1 622 ? 25.453 -17.719 -2.826 1 98.44 622 GLN B C 1
ATOM 10705 O O . GLN B 1 622 ? 26.641 -17.688 -2.488 1 98.44 622 GLN B O 1
ATOM 10710 N N . LYS B 1 623 ? 24.891 -18.797 -3.238 1 97.56 623 LYS B N 1
ATOM 10711 C CA . LYS B 1 623 ? 25.594 -20.031 -3.586 1 97.56 623 LYS B CA 1
ATOM 10712 C C . LYS B 1 623 ? 25.078 -20.594 -4.902 1 97.56 623 LYS B C 1
ATOM 10714 O O . LYS B 1 623 ? 23.875 -20.594 -5.152 1 97.56 623 LYS B O 1
ATOM 10719 N N . GLU B 1 624 ? 26 -21.172 -5.656 1 97.19 624 GLU B N 1
ATOM 10720 C CA . GLU B 1 624 ? 25.594 -21.797 -6.91 1 97.19 624 GLU B CA 1
ATOM 10721 C C . GLU B 1 624 ? 24.75 -23.047 -6.656 1 97.19 624 GLU B C 1
ATOM 10723 O O . GLU B 1 624 ? 23.984 -23.469 -7.523 1 97.19 624 GLU B O 1
ATOM 10728 N N . THR B 1 625 ? 24.797 -23.578 -5.488 1 97.62 625 THR B N 1
ATOM 10729 C CA . THR B 1 625 ? 24.047 -24.781 -5.121 1 97.62 625 THR B CA 1
ATOM 10730 C C . THR B 1 625 ? 22.672 -24.422 -4.578 1 97.62 625 THR B C 1
ATOM 10732 O O . THR B 1 625 ? 21.875 -25.297 -4.234 1 97.62 625 THR B O 1
ATOM 10735 N N . GLU B 1 626 ? 22.406 -23.141 -4.441 1 98.19 626 GLU B N 1
ATOM 10736 C CA . GLU B 1 626 ? 21.125 -22.656 -3.941 1 98.19 626 GLU B CA 1
ATOM 10737 C C . GLU B 1 626 ? 20.484 -21.703 -4.938 1 98.19 626 GLU B C 1
ATOM 10739 O O . GLU B 1 626 ? 20.109 -20.578 -4.586 1 98.19 626 GLU B O 1
ATOM 10744 N N . PRO B 1 627 ? 20.25 -22.188 -6.133 1 97.5 627 PRO B N 1
ATOM 10745 C CA . PRO B 1 627 ? 19.781 -21.266 -7.172 1 97.5 627 PRO B CA 1
ATOM 10746 C C . PRO B 1 627 ? 18.312 -20.875 -7.012 1 97.5 627 PRO B C 1
ATOM 10748 O O . PRO B 1 627 ? 17.906 -19.812 -7.492 1 97.5 627 PRO B O 1
ATOM 10751 N N . ARG B 1 628 ? 17.516 -21.781 -6.379 1 98.06 628 ARG B N 1
ATOM 10752 C CA . ARG B 1 628 ? 16.078 -21.578 -6.262 1 98.06 628 ARG B CA 1
ATOM 10753 C C . ARG B 1 628 ? 15.586 -21.922 -4.859 1 98.06 628 ARG B C 1
ATOM 10755 O O . ARG B 1 628 ? 16.109 -22.844 -4.219 1 98.06 628 ARG B O 1
ATOM 10762 N N . ALA B 1 629 ? 14.508 -21.219 -4.484 1 98.44 629 ALA B N 1
ATOM 10763 C CA . ALA B 1 629 ? 13.953 -21.484 -3.156 1 98.44 629 ALA B CA 1
ATOM 10764 C C . ALA B 1 629 ? 13.023 -22.688 -3.174 1 98.44 629 ALA B C 1
ATOM 10766 O O . ALA B 1 629 ? 12.711 -23.25 -2.123 1 98.44 629 ALA B O 1
ATOM 10767 N N . ALA B 1 630 ? 12.602 -23.062 -4.328 1 98.38 630 ALA B N 1
ATOM 10768 C CA . ALA B 1 630 ? 11.688 -24.172 -4.543 1 98.38 630 ALA B CA 1
ATOM 10769 C C . ALA B 1 630 ? 11.82 -24.719 -5.957 1 98.38 630 ALA B C 1
ATOM 10771 O O . ALA B 1 630 ? 12.328 -24.047 -6.852 1 98.38 630 ALA B O 1
ATOM 10772 N N . ASP B 1 631 ? 11.492 -25.938 -6.059 1 98 631 ASP B N 1
ATOM 10773 C CA . ASP B 1 631 ? 11.352 -26.531 -7.383 1 98 631 ASP B CA 1
ATOM 10774 C C . ASP B 1 631 ? 9.891 -26.828 -7.707 1 98 631 ASP B C 1
ATOM 10776 O O . ASP B 1 631 ? 9.102 -27.156 -6.812 1 98 631 ASP B O 1
ATOM 10780 N N . ALA B 1 632 ? 9.555 -26.812 -8.953 1 96.88 632 ALA B N 1
ATOM 10781 C CA . ALA B 1 632 ? 8.172 -27.047 -9.383 1 96.88 632 ALA B CA 1
ATOM 10782 C C . ALA B 1 632 ? 7.711 -28.453 -8.984 1 96.88 632 ALA B C 1
ATOM 10784 O O . ALA B 1 632 ? 6.512 -28.672 -8.797 1 96.88 632 ALA B O 1
ATOM 10785 N N . ASN B 1 633 ? 8.617 -29.344 -8.797 1 96.94 633 ASN B N 1
ATOM 10786 C CA . ASN B 1 633 ? 8.266 -30.734 -8.531 1 96.94 633 ASN B CA 1
ATOM 10787 C C . ASN B 1 633 ? 8.297 -31.047 -7.035 1 96.94 633 ASN B C 1
ATOM 10789 O O . ASN B 1 633 ? 8.07 -32.188 -6.621 1 96.94 633 ASN B O 1
ATOM 10793 N N . ASN B 1 634 ? 8.523 -30.016 -6.191 1 97.12 634 ASN B N 1
ATOM 10794 C CA . ASN B 1 634 ? 8.539 -30.203 -4.742 1 97.12 634 ASN B CA 1
ATOM 10795 C C . ASN B 1 634 ? 7.23 -30.797 -4.234 1 97.12 634 ASN B C 1
ATOM 10797 O O . ASN B 1 634 ? 7.223 -31.562 -3.266 1 97.12 634 ASN B O 1
ATOM 10801 N N . GLN B 1 635 ? 6.188 -30.469 -4.898 1 94.12 635 GLN B N 1
ATOM 10802 C CA . GLN B 1 635 ? 4.855 -30.875 -4.457 1 94.12 635 GLN B CA 1
ATOM 10803 C C . GLN B 1 635 ? 4.742 -32.406 -4.363 1 94.12 635 GLN B C 1
ATOM 10805 O O . GLN B 1 635 ? 3.959 -32.906 -3.568 1 94.12 635 GLN B O 1
ATOM 10810 N N . PHE B 1 636 ? 5.523 -33.125 -5.102 1 94.75 636 PHE B N 1
ATOM 10811 C CA . PHE B 1 636 ? 5.312 -34.562 -5.27 1 94.75 636 PHE B CA 1
ATOM 10812 C C . PHE B 1 636 ? 6.023 -35.344 -4.172 1 94.75 636 PHE B C 1
ATOM 10814 O O . PHE B 1 636 ? 5.812 -36.562 -4.027 1 94.75 636 PHE B O 1
ATOM 10821 N N . ASN B 1 637 ? 6.871 -34.688 -3.455 1 94.75 637 ASN B N 1
ATOM 10822 C CA . ASN B 1 637 ? 7.543 -35.312 -2.318 1 94.75 637 ASN B CA 1
ATOM 10823 C C . ASN B 1 637 ? 7.793 -34.312 -1.199 1 94.75 637 ASN B C 1
ATOM 10825 O O . ASN B 1 637 ? 8.922 -33.844 -1.013 1 94.75 637 ASN B O 1
ATOM 10829 N N . LYS B 1 638 ? 6.852 -34.094 -0.403 1 93.44 638 LYS B N 1
ATOM 10830 C CA . LYS B 1 638 ? 6.867 -32.969 0.52 1 93.44 638 LYS B CA 1
ATOM 10831 C C . LYS B 1 638 ? 7.867 -33.188 1.651 1 93.44 638 LYS B C 1
ATOM 10833 O O . LYS B 1 638 ? 8.367 -32.219 2.244 1 93.44 638 LYS B O 1
ATOM 10838 N N . ASP B 1 639 ? 8.172 -34.406 2.016 1 93.62 639 ASP B N 1
ATOM 10839 C CA . ASP B 1 639 ? 9.023 -34.688 3.162 1 93.62 639 ASP B CA 1
ATOM 10840 C C . ASP B 1 639 ? 10.484 -34.844 2.734 1 93.62 639 ASP B C 1
ATOM 10842 O O . ASP B 1 639 ? 11.391 -34.844 3.572 1 93.62 639 ASP B O 1
ATOM 10846 N N . ASP B 1 640 ? 10.703 -35.031 1.47 1 97.19 640 ASP B N 1
ATOM 10847 C CA . ASP B 1 640 ? 12.031 -35.094 0.877 1 97.19 640 ASP B CA 1
ATOM 10848 C C . ASP B 1 640 ? 12.062 -34.375 -0.479 1 97.19 640 ASP B C 1
ATOM 10850 O O . ASP B 1 640 ? 12.383 -3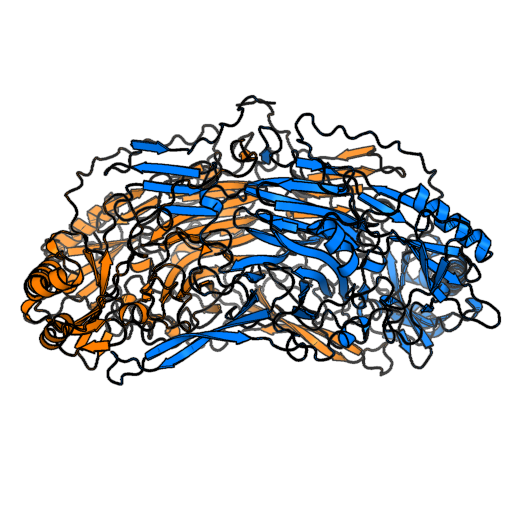5 -1.497 1 97.19 640 ASP B O 1
ATOM 10854 N N . PRO B 1 641 ? 11.781 -33.125 -0.453 1 97.81 641 PRO B N 1
ATOM 10855 C CA . PRO B 1 641 ? 11.633 -32.406 -1.71 1 97.81 641 PRO B CA 1
ATOM 10856 C C . PRO B 1 641 ? 12.961 -32.156 -2.426 1 97.81 641 PRO B C 1
ATOM 10858 O O . PRO B 1 641 ? 14.016 -32.219 -1.797 1 97.81 641 PRO B O 1
ATOM 10861 N N . LEU B 1 642 ? 12.938 -31.938 -3.721 1 98.44 642 LEU B N 1
ATOM 10862 C CA . LEU B 1 642 ? 14.141 -31.578 -4.469 1 98.44 642 LEU B CA 1
ATOM 10863 C C . LEU B 1 642 ? 14.875 -30.422 -3.811 1 98.44 642 LEU B C 1
ATOM 10865 O O . LEU B 1 642 ? 16.078 -30.5 -3.547 1 98.44 642 LEU B O 1
ATOM 10869 N N . VAL B 1 643 ? 14.141 -29.375 -3.525 1 98.56 643 VAL B N 1
ATOM 10870 C CA . VAL B 1 643 ? 14.719 -28.203 -2.873 1 98.56 643 VAL B CA 1
ATOM 10871 C C . VAL B 1 643 ? 14.141 -28.047 -1.469 1 98.56 643 VAL B C 1
ATOM 10873 O O . VAL B 1 643 ? 12.922 -27.922 -1.303 1 98.56 643 VAL B O 1
ATOM 10876 N N . ASP B 1 644 ? 14.93 -28.156 -0.517 1 98.44 644 ASP B N 1
ATOM 10877 C CA . ASP B 1 644 ? 14.602 -27.875 0.878 1 98.44 644 ASP B CA 1
ATOM 10878 C C . ASP B 1 644 ? 15.188 -26.531 1.326 1 98.44 644 ASP B C 1
ATOM 10880 O O . ASP B 1 644 ? 16.344 -26.469 1.755 1 98.44 644 ASP B O 1
ATOM 10884 N N . PHE B 1 645 ? 14.383 -25.531 1.312 1 98.56 645 PHE B N 1
ATOM 10885 C CA . PHE B 1 645 ? 14.828 -24.172 1.563 1 98.56 645 PHE B CA 1
ATOM 10886 C C . PHE B 1 645 ? 15.375 -24.031 2.979 1 98.56 645 PHE B C 1
ATOM 10888 O O . PHE B 1 645 ? 16.266 -23.203 3.227 1 98.56 645 PHE B O 1
ATOM 10895 N N . ALA B 1 646 ? 14.859 -24.781 3.922 1 98.25 646 ALA B N 1
ATOM 10896 C CA . ALA B 1 646 ? 15.312 -24.688 5.305 1 98.25 646 ALA B CA 1
ATOM 10897 C C . ALA B 1 646 ? 16.812 -24.969 5.406 1 98.25 646 ALA B C 1
ATOM 10899 O O . ALA B 1 646 ? 17.484 -24.422 6.285 1 98.25 646 ALA B O 1
ATOM 10900 N N . SER B 1 647 ? 17.312 -25.719 4.469 1 97.94 647 SER B N 1
ATOM 10901 C CA . SER B 1 647 ? 18.719 -26.125 4.508 1 97.94 647 SER B CA 1
ATOM 10902 C C . SER B 1 647 ? 19.641 -24.984 4.105 1 97.94 647 SER B C 1
ATOM 10904 O O . SER B 1 647 ? 20.844 -25.047 4.324 1 97.94 647 SER B O 1
ATOM 10906 N N . PHE B 1 648 ? 19.109 -23.953 3.52 1 98.56 648 PHE B N 1
ATOM 10907 C CA . PHE B 1 648 ? 19.922 -22.828 3.072 1 98.56 648 PHE B CA 1
ATOM 10908 C C . PHE B 1 648 ? 20.516 -22.094 4.262 1 98.56 648 PHE B C 1
ATOM 10910 O O . PHE B 1 648 ? 21.5 -21.359 4.109 1 98.56 648 PHE B O 1
ATOM 10917 N N . PHE B 1 649 ? 19.938 -22.203 5.371 1 98.5 649 PHE B N 1
ATOM 10918 C CA . PHE B 1 649 ? 20.359 -21.5 6.57 1 98.5 649 PHE B CA 1
ATOM 10919 C C . PHE B 1 649 ? 21.375 -22.328 7.355 1 98.5 649 PHE B C 1
ATOM 10921 O O . PHE B 1 649 ? 21.047 -22.875 8.406 1 98.5 649 PHE B O 1
ATOM 10928 N N . ASP B 1 650 ? 22.562 -22.25 6.941 1 97.69 650 ASP B N 1
ATOM 10929 C CA . ASP B 1 650 ? 23.641 -23.047 7.508 1 97.69 650 ASP B CA 1
ATOM 10930 C C . ASP B 1 650 ? 24.672 -22.188 8.227 1 97.69 650 ASP B C 1
ATOM 10932 O O . ASP B 1 650 ? 25.875 -22.438 8.172 1 97.69 650 ASP B O 1
ATOM 10936 N N . GLU B 1 651 ? 24.266 -21.016 8.727 1 97.56 651 GLU B N 1
ATOM 10937 C CA . GLU B 1 651 ? 24.969 -20.188 9.688 1 97.56 651 GLU B CA 1
ATOM 10938 C C . GLU B 1 651 ? 26.094 -19.406 9.023 1 97.56 651 GLU B C 1
ATOM 10940 O O . GLU B 1 651 ? 27.062 -19.016 9.68 1 97.56 651 GLU B O 1
ATOM 10945 N N . GLU B 1 652 ? 25.984 -19.156 7.777 1 98.38 652 GLU B N 1
ATOM 10946 C CA . GLU B 1 652 ? 26.984 -18.328 7.117 1 98.38 652 GLU B CA 1
ATOM 10947 C C . GLU B 1 652 ? 26.828 -16.859 7.508 1 98.38 652 GLU B C 1
ATOM 10949 O O . GLU B 1 652 ? 25.734 -16.422 7.852 1 98.38 652 GLU B O 1
ATOM 10954 N N . THR B 1 653 ? 27.984 -16.141 7.434 1 98.56 653 THR B N 1
ATOM 10955 C CA . THR B 1 653 ? 27.969 -14.719 7.734 1 98.56 653 THR B CA 1
ATOM 10956 C C . THR B 1 653 ? 27.281 -13.938 6.625 1 98.56 653 THR B C 1
ATOM 10958 O O . THR B 1 653 ? 27.328 -14.328 5.457 1 98.56 653 THR B O 1
ATOM 10961 N N . LEU B 1 654 ? 26.641 -12.891 6.984 1 98.81 654 LEU B N 1
ATOM 10962 C CA . LEU B 1 654 ? 26.016 -11.984 6.031 1 98.81 654 LEU B CA 1
ATOM 10963 C C . LEU B 1 654 ? 26.75 -10.656 5.977 1 98.81 654 LEU B C 1
ATOM 10965 O O . LEU B 1 654 ? 26.219 -9.664 5.477 1 98.81 654 LEU B O 1
ATOM 10969 N N . GLU B 1 655 ? 27.984 -10.602 6.488 1 98.69 655 GLU B N 1
ATOM 10970 C CA . GLU B 1 655 ? 28.781 -9.383 6.52 1 98.69 655 GLU B CA 1
ATOM 10971 C C . GLU B 1 655 ? 29.641 -9.25 5.262 1 98.69 655 GLU B C 1
ATOM 10973 O O . GLU B 1 655 ? 30.625 -9.977 5.094 1 98.69 655 GLU B O 1
ATOM 10978 N N . GLN B 1 656 ? 29.266 -8.281 4.473 1 98.62 656 GLN B N 1
ATOM 10979 C CA . GLN B 1 656 ? 30 -7.984 3.24 1 98.62 656 GLN B CA 1
ATOM 10980 C C . GLN B 1 656 ? 30.172 -9.242 2.393 1 98.62 656 GLN B C 1
ATOM 10982 O O . GLN B 1 656 ? 31.297 -9.586 2.02 1 98.62 656 GLN B O 1
ATOM 10987 N N . GLU B 1 657 ? 29.109 -9.852 2.074 1 98.75 657 GLU B N 1
ATOM 10988 C CA . GLU B 1 657 ? 29.031 -11.047 1.237 1 98.75 657 GLU B CA 1
ATOM 10989 C C . GLU B 1 657 ? 28.031 -10.852 0.098 1 98.75 657 GLU B C 1
ATOM 10991 O O . GLU B 1 657 ? 27.312 -9.844 0.061 1 98.75 657 GLU B O 1
ATOM 10996 N N . ASP B 1 658 ? 28.078 -11.758 -0.865 1 98.75 658 ASP B N 1
ATOM 10997 C CA . ASP B 1 658 ? 27.062 -11.789 -1.919 1 98.75 658 ASP B CA 1
ATOM 10998 C C . ASP B 1 658 ? 25.719 -12.266 -1.377 1 98.75 658 ASP B C 1
ATOM 11000 O O . ASP B 1 658 ? 25.562 -13.438 -1.037 1 98.75 658 ASP B O 1
ATOM 11004 N N . LEU B 1 659 ? 24.75 -11.336 -1.277 1 98.88 659 LEU B N 1
ATOM 11005 C CA . LEU B 1 659 ? 23.531 -11.641 -0.531 1 98.88 659 LEU B CA 1
ATOM 11006 C C . LEU B 1 659 ? 22.344 -11.828 -1.473 1 98.88 659 LEU B C 1
ATOM 11008 O O . LEU B 1 659 ? 22.25 -11.148 -2.496 1 98.88 659 LEU B O 1
ATOM 11012 N N . VAL B 1 660 ? 21.469 -12.734 -1.094 1 98.88 660 VAL B N 1
ATOM 11013 C CA . VAL B 1 660 ? 20.203 -12.977 -1.773 1 98.88 660 VAL B CA 1
ATOM 11014 C C . VAL B 1 660 ? 19.047 -12.742 -0.807 1 98.88 660 VAL B C 1
ATOM 11016 O O . VAL B 1 660 ? 19.016 -13.312 0.287 1 98.88 660 VAL B O 1
ATOM 11019 N N . LEU B 1 661 ? 18.156 -11.891 -1.22 1 98.88 661 LEU B N 1
ATOM 11020 C CA . LEU B 1 661 ? 16.906 -11.664 -0.505 1 98.88 661 LEU B CA 1
ATOM 11021 C C . LEU B 1 661 ? 15.789 -12.539 -1.071 1 98.88 661 LEU B C 1
ATOM 11023 O O . LEU B 1 661 ? 15.609 -12.609 -2.289 1 98.88 661 LEU B O 1
ATOM 11027 N N . TRP B 1 662 ? 15.117 -13.266 -0.171 1 98.88 662 TRP B N 1
ATOM 11028 C CA . TRP B 1 662 ? 13.883 -13.984 -0.486 1 98.88 662 TRP B CA 1
ATOM 11029 C C . TRP B 1 662 ? 12.695 -13.352 0.229 1 98.88 662 TRP B C 1
ATOM 11031 O O . TRP B 1 662 ? 12.688 -13.227 1.456 1 98.88 662 TRP B O 1
ATOM 11041 N N . PHE B 1 663 ? 11.633 -12.945 -0.507 1 98.81 663 PHE B N 1
ATOM 11042 C CA . PHE B 1 663 ? 10.547 -12.266 0.191 1 98.81 663 PHE B CA 1
ATOM 11043 C C . PHE B 1 663 ? 9.195 -12.797 -0.269 1 98.81 663 PHE B C 1
ATOM 11045 O O . PHE B 1 663 ? 9.078 -13.328 -1.376 1 98.81 663 PHE B O 1
ATOM 11052 N N . ASN B 1 664 ? 8.203 -12.633 0.615 1 98.69 664 ASN B N 1
ATOM 11053 C CA . ASN B 1 664 ? 6.859 -13.133 0.341 1 98.69 664 ASN B CA 1
ATOM 11054 C C . ASN B 1 664 ? 5.879 -11.984 0.108 1 98.69 664 ASN B C 1
ATOM 11056 O O . ASN B 1 664 ? 5.914 -10.977 0.815 1 98.69 664 ASN B O 1
ATOM 11060 N N . LEU B 1 665 ? 5.109 -12.117 -0.933 1 98.44 665 LEU B N 1
ATOM 11061 C CA . LEU B 1 665 ? 3.867 -11.391 -1.166 1 98.44 665 LEU B CA 1
ATOM 11062 C C . LEU B 1 665 ? 2.66 -12.297 -0.98 1 98.44 665 LEU B C 1
ATOM 11064 O O . LEU B 1 665 ? 2.805 -13.523 -0.914 1 98.44 665 LEU B O 1
ATOM 11068 N N . GLY B 1 666 ? 1.485 -11.664 -0.835 1 96.81 666 GLY B N 1
ATOM 11069 C CA . GLY B 1 666 ? 0.304 -12.516 -0.767 1 96.81 666 GLY B CA 1
ATOM 11070 C C . GLY B 1 666 ? -0.852 -11.859 -0.03 1 96.81 666 GLY B C 1
ATOM 11071 O O . GLY B 1 666 ? -0.88 -10.641 0.138 1 96.81 666 GLY B O 1
ATOM 11072 N N . MET B 1 667 ? -1.846 -12.766 0.304 1 94.94 667 MET B N 1
ATOM 11073 C CA . MET B 1 667 ? -3.023 -12.312 1.034 1 94.94 667 MET B CA 1
ATOM 11074 C C . MET B 1 667 ? -3.678 -13.461 1.792 1 94.94 667 MET B C 1
ATOM 11076 O O . MET B 1 667 ? -3.623 -14.609 1.352 1 94.94 667 MET B O 1
ATOM 11080 N N . HIS B 1 668 ? -4.191 -13.102 2.967 1 97.31 668 HIS B N 1
ATOM 11081 C CA . HIS B 1 668 ? -5.215 -13.93 3.592 1 97.31 668 HIS B CA 1
ATOM 11082 C C . HIS B 1 668 ? -6.59 -13.648 2.996 1 97.31 668 HIS B C 1
ATOM 11084 O O . HIS B 1 668 ? -7.055 -12.508 3.004 1 97.31 668 HIS B O 1
ATOM 11090 N N . HIS B 1 669 ? -7.191 -14.641 2.484 1 97.62 669 HIS B N 1
ATOM 11091 C CA . HIS B 1 669 ? -8.453 -14.406 1.79 1 97.62 669 HIS B CA 1
ATOM 11092 C C . HIS B 1 669 ? -9.602 -15.133 2.477 1 97.62 669 HIS B C 1
ATOM 11094 O O . HIS B 1 669 ? -9.555 -16.359 2.652 1 97.62 669 HIS B O 1
ATOM 11100 N N . LEU B 1 670 ? -10.516 -14.438 2.908 1 97.5 670 LEU B N 1
ATOM 11101 C CA . LEU B 1 670 ? -11.82 -14.922 3.363 1 97.5 670 LEU B CA 1
ATOM 11102 C C . LEU B 1 670 ? -12.93 -14.453 2.43 1 97.5 670 LEU B C 1
ATOM 11104 O O . LEU B 1 670 ? -13.578 -13.438 2.695 1 97.5 670 LEU B O 1
ATOM 11108 N N . PRO B 1 671 ? -13.18 -15.234 1.388 1 97.69 671 PRO B N 1
ATOM 11109 C CA . PRO B 1 671 ? -14.109 -14.758 0.363 1 97.69 671 PRO B CA 1
ATOM 11110 C C . PRO B 1 671 ? -15.484 -14.422 0.928 1 97.69 671 PRO B C 1
ATOM 11112 O O . PRO B 1 671 ? -16 -15.156 1.778 1 97.69 671 PRO B O 1
ATOM 11115 N N . HIS B 1 672 ? -16 -13.336 0.517 1 97.81 672 HIS B N 1
ATOM 11116 C CA . HIS B 1 672 ? -17.328 -12.859 0.87 1 97.81 672 HIS B CA 1
ATOM 11117 C C . HIS B 1 672 ? -18.219 -12.727 -0.365 1 97.81 672 HIS B C 1
ATOM 11119 O O . HIS B 1 672 ? -17.812 -13.117 -1.465 1 97.81 672 HIS B O 1
ATOM 11125 N N . THR B 1 673 ? -19.438 -12.242 -0.174 1 98 673 THR B N 1
ATOM 11126 C CA . THR B 1 673 ? -20.406 -12.219 -1.262 1 98 673 THR B CA 1
ATOM 11127 C C . THR B 1 673 ? -19.891 -11.375 -2.426 1 98 673 THR B C 1
ATOM 11129 O O . THR B 1 673 ? -20.203 -11.656 -3.586 1 98 673 THR B O 1
ATOM 11132 N N . GLY B 1 674 ? -19.031 -10.445 -2.16 1 96.44 674 GLY B N 1
ATOM 11133 C CA . GLY B 1 674 ? -18.5 -9.57 -3.186 1 96.44 674 GLY B CA 1
ATOM 11134 C C . GLY B 1 674 ? -17.469 -10.242 -4.07 1 96.44 674 GLY B C 1
ATOM 11135 O O . GLY B 1 674 ? -17.047 -9.672 -5.082 1 96.44 674 GLY B O 1
ATOM 11136 N N . ASP B 1 675 ? -17.094 -11.469 -3.785 1 97.25 675 ASP B N 1
ATOM 11137 C CA . ASP B 1 675 ? -16.125 -12.227 -4.57 1 97.25 675 ASP B CA 1
ATOM 11138 C C . ASP B 1 675 ? -16.828 -13.047 -5.656 1 97.25 675 ASP B C 1
ATOM 11140 O O . ASP B 1 675 ? -16.172 -13.836 -6.348 1 97.25 675 ASP B O 1
ATOM 11144 N N . LEU B 1 676 ? -18.094 -12.938 -5.766 1 96.5 676 LEU B N 1
ATOM 11145 C CA . LEU B 1 676 ? -18.859 -13.656 -6.773 1 96.5 676 LEU B CA 1
ATOM 11146 C C . LEU B 1 676 ? -19.266 -12.727 -7.918 1 96.5 676 LEU B C 1
ATOM 11148 O O . LEU B 1 676 ? -19.938 -11.719 -7.691 1 96.5 676 LEU B O 1
ATOM 11152 N N . PRO B 1 677 ? -18.828 -12.977 -9.164 1 92.94 677 PRO B N 1
ATOM 11153 C CA . PRO B 1 677 ? -18.219 -14.234 -9.602 1 92.94 677 PRO B CA 1
ATOM 11154 C C . PRO B 1 677 ? -16.703 -14.266 -9.398 1 92.94 677 PRO B C 1
ATOM 11156 O O . PRO B 1 677 ? -16.109 -15.344 -9.344 1 92.94 677 PRO B O 1
ATOM 11159 N N . ASN B 1 678 ? -16.062 -13.023 -9.406 1 95.12 678 ASN B N 1
ATOM 11160 C CA . ASN B 1 678 ? -14.602 -13.008 -9.359 1 95.12 678 ASN B CA 1
ATOM 11161 C C . ASN B 1 678 ? -14.086 -12.164 -8.195 1 95.12 678 ASN B C 1
ATOM 11163 O O . ASN B 1 678 ? -14.719 -11.18 -7.809 1 95.12 678 ASN B O 1
ATOM 11167 N N . THR B 1 679 ? -12.953 -12.578 -7.672 1 96.62 679 THR B N 1
ATOM 11168 C CA . THR B 1 679 ? -12.195 -11.742 -6.742 1 96.62 679 THR B CA 1
ATOM 11169 C C . THR B 1 679 ? -11.719 -10.461 -7.43 1 96.62 679 THR B C 1
ATOM 11171 O O . THR B 1 679 ? -11.344 -10.484 -8.602 1 96.62 679 THR B O 1
ATOM 11174 N N . MET B 1 680 ? -11.656 -9.336 -6.699 1 96.38 680 MET B N 1
ATOM 11175 C CA . MET B 1 680 ? -11.305 -8.047 -7.281 1 96.38 680 MET B CA 1
ATOM 11176 C C . MET B 1 680 ? -9.812 -7.785 -7.172 1 96.38 680 MET B C 1
ATOM 11178 O O . MET B 1 680 ? -9.25 -7.809 -6.074 1 96.38 680 MET B O 1
ATOM 11182 N N . PHE B 1 681 ? -9.148 -7.34 -8.344 1 95.75 681 PHE B N 1
ATOM 11183 C CA . PHE B 1 681 ? -7.742 -6.969 -8.359 1 95.75 681 PHE B CA 1
ATOM 11184 C C . PHE B 1 681 ? -7.492 -5.766 -7.457 1 95.75 681 PHE B C 1
ATOM 11186 O O . PHE B 1 681 ? -6.395 -5.602 -6.918 1 95.75 681 PHE B O 1
ATOM 11193 N N . SER B 1 682 ? -8.531 -5 -7.289 1 90.94 682 SER B N 1
ATOM 11194 C CA . SER B 1 682 ? -8.383 -3.771 -6.516 1 90.94 682 SER B CA 1
ATOM 11195 C C . SER B 1 682 ? -8.148 -4.07 -5.039 1 90.94 682 SER B C 1
ATOM 11197 O O . SER B 1 682 ? -7.406 -3.352 -4.367 1 90.94 682 SER B O 1
ATOM 11199 N N . SER B 1 683 ? -8.711 -5.094 -4.57 1 91.12 683 SER B N 1
ATOM 11200 C CA . SER B 1 683 ? -8.609 -5.453 -3.16 1 91.12 683 SER B CA 1
ATOM 11201 C C . SER B 1 683 ? -7.488 -6.457 -2.928 1 91.12 683 SER B C 1
ATOM 11203 O O . SER B 1 683 ? -6.742 -6.355 -1.95 1 91.12 683 SER B O 1
ATOM 11205 N N . ALA B 1 684 ? -7.379 -7.414 -3.799 1 95.88 684 ALA B N 1
ATOM 11206 C CA . ALA B 1 684 ? -6.398 -8.484 -3.666 1 95.88 684 ALA B CA 1
ATOM 11207 C C . ALA B 1 684 ? -5.035 -8.055 -4.199 1 95.88 684 ALA B C 1
ATOM 11209 O O . ALA B 1 684 ? -4.645 -8.43 -5.305 1 95.88 684 ALA B O 1
ATOM 11210 N N . HIS B 1 685 ? -4.348 -7.312 -3.369 1 96.75 685 HIS B N 1
ATOM 11211 C CA . HIS B 1 685 ? -3.127 -6.648 -3.811 1 96.75 685 HIS B CA 1
ATOM 11212 C C . HIS B 1 685 ? -2.018 -6.789 -2.773 1 96.75 685 HIS B C 1
ATOM 11214 O O . HIS B 1 685 ? -2.262 -6.652 -1.573 1 96.75 685 HIS B O 1
ATOM 11220 N N . SER B 1 686 ? -0.841 -7.16 -3.158 1 97.75 686 SER B N 1
ATOM 11221 C CA . SER B 1 686 ? 0.372 -7.242 -2.352 1 97.75 686 SER B CA 1
ATOM 11222 C C . SER B 1 686 ? 1.582 -6.723 -3.119 1 97.75 686 SER B C 1
ATOM 11224 O O . SER B 1 686 ? 1.717 -6.973 -4.32 1 97.75 686 SER B O 1
ATOM 11226 N N . ALA B 1 687 ? 2.479 -5.965 -2.428 1 97.94 687 ALA B N 1
ATOM 11227 C CA . ALA B 1 687 ? 3.594 -5.375 -3.164 1 97.94 687 ALA B CA 1
ATOM 11228 C C . ALA B 1 687 ? 4.77 -5.082 -2.238 1 97.94 687 ALA B C 1
ATOM 11230 O O . ALA B 1 687 ? 4.578 -4.809 -1.05 1 97.94 687 ALA B O 1
ATOM 11231 N N . MET B 1 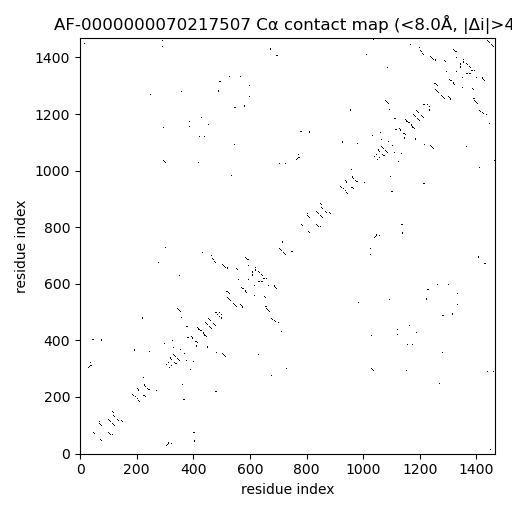688 ? 5.938 -5.152 -2.789 1 97.81 688 MET B N 1
ATOM 11232 C CA . MET B 1 688 ? 7.211 -4.836 -2.148 1 97.81 688 MET B CA 1
ATOM 11233 C C . MET B 1 688 ? 8.023 -3.871 -3.004 1 97.81 688 MET B C 1
ATOM 11235 O O . MET B 1 688 ? 8.07 -4.004 -4.23 1 97.81 688 MET B O 1
ATOM 11239 N N . ARG B 1 689 ? 8.609 -2.908 -2.336 1 97.31 689 ARG B N 1
ATOM 11240 C CA . ARG B 1 689 ? 9.391 -1.899 -3.043 1 97.31 689 ARG B CA 1
ATOM 11241 C C . ARG B 1 689 ? 10.828 -1.86 -2.531 1 97.31 689 ARG B C 1
ATOM 11243 O O . ARG B 1 689 ? 11.062 -1.949 -1.325 1 97.31 689 ARG B O 1
ATOM 11250 N N . PHE B 1 690 ? 11.789 -1.742 -3.465 1 98.25 690 PHE B N 1
ATOM 11251 C CA . PHE B 1 690 ? 13.195 -1.494 -3.188 1 98.25 690 PHE B CA 1
ATOM 11252 C C . PHE B 1 690 ? 13.586 -0.078 -3.596 1 98.25 690 PHE B C 1
ATOM 11254 O O . PHE B 1 690 ? 13.398 0.317 -4.746 1 98.25 690 PHE B O 1
ATOM 11261 N N . GLU B 1 691 ? 14.102 0.639 -2.68 1 96.94 691 GLU B N 1
ATOM 11262 C CA . GLU B 1 691 ? 14.43 2.018 -3.029 1 96.94 691 GLU B CA 1
ATOM 11263 C C . GLU B 1 691 ? 15.789 2.42 -2.473 1 96.94 691 GLU B C 1
ATOM 11265 O O . GLU B 1 691 ? 16.219 1.901 -1.442 1 96.94 691 GLU B O 1
ATOM 11270 N N . PRO B 1 692 ? 16.453 3.379 -3.105 1 97.69 692 PRO B N 1
ATOM 11271 C CA . PRO B 1 692 ? 17.781 3.824 -2.66 1 97.69 692 PRO B CA 1
ATOM 11272 C C . PRO B 1 692 ? 17.766 4.391 -1.241 1 97.69 692 PRO B C 1
ATOM 11274 O O . PRO B 1 692 ? 16.812 5.066 -0.853 1 97.69 692 PRO B O 1
ATOM 11277 N N . LEU B 1 693 ? 18.75 4.082 -0.517 1 98.06 693 LEU B N 1
ATOM 11278 C CA . LEU B 1 693 ? 19.047 4.621 0.806 1 98.06 693 LEU B CA 1
ATOM 11279 C C . LEU B 1 693 ? 20.5 5.059 0.898 1 98.06 693 LEU B C 1
ATOM 11281 O O . LEU B 1 693 ? 21.406 4.219 0.975 1 98.06 693 LEU B O 1
ATOM 11285 N N . ASN B 1 694 ? 20.703 6.348 0.886 1 98.25 694 ASN B N 1
ATOM 11286 C CA . ASN B 1 694 ? 22.047 6.918 0.901 1 98.25 694 ASN B CA 1
ATOM 11287 C C . ASN B 1 694 ? 22.891 6.406 -0.266 1 98.25 694 ASN B C 1
ATOM 11289 O O . ASN B 1 694 ? 24.109 6.387 -0.19 1 98.25 694 ASN B O 1
ATOM 11293 N N . TYR B 1 695 ? 22.266 5.914 -1.284 1 98 695 TYR B N 1
ATOM 11294 C CA . TYR B 1 695 ? 22.922 5.359 -2.463 1 98 695 TYR B CA 1
ATOM 11295 C C . TYR B 1 695 ? 23.328 6.461 -3.432 1 98 695 TYR B C 1
ATOM 11297 O O . TYR B 1 695 ? 24.406 6.402 -4.027 1 98 695 TYR B O 1
ATOM 11305 N N . LEU B 1 696 ? 22.438 7.418 -3.621 1 95.12 696 LEU B N 1
ATOM 11306 C CA . LEU B 1 696 ? 22.672 8.594 -4.445 1 95.12 696 LEU B CA 1
ATOM 11307 C C . LEU B 1 696 ? 23.016 9.805 -3.582 1 95.12 696 LEU B C 1
ATOM 11309 O O . LEU B 1 696 ? 22.75 9.805 -2.377 1 95.12 696 LEU B O 1
ATOM 11313 N N . VAL B 1 697 ? 23.531 10.812 -4.195 1 92.5 697 VAL B N 1
ATOM 11314 C CA . VAL B 1 697 ? 23.922 11.992 -3.426 1 92.5 697 VAL B CA 1
ATOM 11315 C C . VAL B 1 697 ? 22.781 12.992 -3.391 1 92.5 697 VAL B C 1
ATOM 11317 O O . VAL B 1 697 ? 22.844 14 -2.686 1 92.5 697 VAL B O 1
ATOM 11320 N N . GLY B 1 698 ? 21.75 12.75 -4.027 1 94.44 698 GLY B N 1
ATOM 11321 C CA . GLY B 1 698 ? 20.562 13.57 -4.059 1 94.44 698 GLY B CA 1
ATOM 11322 C C . GLY B 1 698 ? 19.406 12.906 -4.781 1 94.44 698 GLY B C 1
ATOM 11323 O O . GLY B 1 698 ? 19.5 11.758 -5.207 1 94.44 698 GLY B O 1
ATOM 11324 N N . ASP B 1 699 ? 18.312 13.617 -4.891 1 93.31 699 ASP B N 1
ATOM 11325 C CA . ASP B 1 699 ? 17.141 13.172 -5.625 1 93.31 699 ASP B CA 1
ATOM 11326 C C . ASP B 1 699 ? 17.406 13.117 -7.129 1 93.31 699 ASP B C 1
ATOM 11328 O O . ASP B 1 699 ? 17.672 14.156 -7.75 1 93.31 699 ASP B O 1
ATOM 11332 N N . PRO B 1 700 ? 17.234 12 -7.695 1 93.44 700 PRO B N 1
ATOM 11333 C CA . PRO B 1 700 ? 17.594 11.906 -9.117 1 93.44 700 PRO B CA 1
ATOM 11334 C C . PRO B 1 700 ? 16.516 12.5 -10.031 1 93.44 700 PRO B C 1
ATOM 11336 O O . PRO B 1 700 ? 16.797 12.797 -11.195 1 93.44 700 PRO B O 1
ATOM 11339 N N . SER B 1 701 ? 15.312 12.727 -9.539 1 94 701 SER B N 1
ATOM 11340 C CA . SER B 1 701 ? 14.227 13.211 -10.383 1 94 701 SER B CA 1
ATOM 11341 C C . SER B 1 701 ? 14.461 14.664 -10.805 1 94 701 SER B C 1
ATOM 11343 O O . SER B 1 701 ? 13.82 15.156 -11.727 1 94 701 SER B O 1
ATOM 11345 N N . VAL B 1 702 ? 15.398 15.383 -10.203 1 94.81 702 VAL B N 1
ATOM 11346 C CA . VAL B 1 702 ? 15.672 16.781 -10.539 1 94.81 702 VAL B CA 1
ATOM 11347 C C . VAL B 1 702 ? 16.234 16.875 -11.961 1 94.81 702 VAL B C 1
ATOM 11349 O O . VAL B 1 702 ? 16.219 17.938 -12.57 1 94.81 702 VAL B O 1
ATOM 11352 N N . SER B 1 703 ? 16.703 15.758 -12.484 1 95.25 703 SER B N 1
ATOM 11353 C CA . SER B 1 703 ? 17.297 15.773 -13.82 1 95.25 703 SER B CA 1
ATOM 11354 C C . SER B 1 703 ? 16.219 15.695 -14.898 1 95.25 703 SER B C 1
ATOM 11356 O O . SER B 1 703 ? 16.5 15.945 -16.078 1 95.25 703 SER B O 1
ATOM 11358 N N . SER B 1 704 ? 15.031 15.375 -14.547 1 96.19 704 SER B N 1
ATOM 11359 C CA . SER B 1 704 ? 13.977 15.156 -15.531 1 96.19 704 SER B CA 1
ATOM 11360 C C . SER B 1 704 ? 13.555 16.453 -16.188 1 96.19 704 SER B C 1
ATOM 11362 O O . SER B 1 704 ? 13.469 17.5 -15.531 1 96.19 704 SER B O 1
ATOM 11364 N N . ASN B 1 705 ? 13.219 16.344 -17.5 1 95.94 705 ASN B N 1
ATOM 11365 C CA . ASN B 1 705 ? 12.602 17.453 -18.219 1 95.94 705 ASN B CA 1
ATOM 11366 C C . ASN B 1 705 ? 11.141 17.641 -17.828 1 95.94 705 ASN B C 1
ATOM 11368 O O . ASN B 1 705 ? 10.562 18.703 -18.047 1 95.94 705 ASN B O 1
ATOM 11372 N N . GLN B 1 706 ? 10.586 16.656 -17.297 1 95.81 706 GLN B N 1
ATOM 11373 C CA . GLN B 1 706 ? 9.141 16.625 -17.078 1 95.81 706 GLN B CA 1
ATOM 11374 C C . GLN B 1 706 ? 8.781 17.266 -15.742 1 95.81 706 GLN B C 1
ATOM 11376 O O . GLN B 1 706 ? 8.234 16.609 -14.852 1 95.81 706 GLN B O 1
ATOM 11381 N N . GLN B 1 707 ? 9.055 18.5 -15.578 1 96.62 707 GLN B N 1
ATOM 11382 C CA . GLN B 1 707 ? 8.789 19.281 -14.383 1 96.62 707 GLN B CA 1
ATOM 11383 C C . GLN B 1 707 ? 8.445 20.734 -14.734 1 96.62 707 GLN B C 1
ATOM 11385 O O . GLN B 1 707 ? 8.609 21.141 -15.883 1 96.62 707 GLN B O 1
ATOM 11390 N N . VAL B 1 708 ? 7.918 21.469 -13.773 1 95.88 708 VAL B N 1
ATOM 11391 C CA . VAL B 1 708 ? 7.508 22.859 -13.992 1 95.88 708 VAL B CA 1
ATOM 11392 C C . VAL B 1 708 ? 7.773 23.672 -12.734 1 95.88 708 VAL B C 1
ATOM 11394 O O . VAL B 1 708 ? 7.754 23.141 -11.617 1 95.88 708 VAL B O 1
ATOM 11397 N N . ARG B 1 709 ? 8.125 24.859 -12.844 1 93.81 709 ARG B N 1
ATOM 11398 C CA . ARG B 1 709 ? 8.148 25.875 -11.797 1 93.81 709 ARG B CA 1
ATOM 11399 C C . ARG B 1 709 ? 7.234 27.047 -12.141 1 93.81 709 ARG B C 1
ATOM 11401 O O . ARG B 1 709 ? 7.316 27.594 -13.234 1 93.81 709 ARG B O 1
ATOM 11408 N N . ILE B 1 710 ? 6.359 27.359 -11.289 1 92.5 710 ILE B N 1
ATOM 11409 C CA . ILE B 1 710 ? 5.41 28.453 -11.469 1 92.5 710 ILE B CA 1
ATOM 11410 C C . ILE B 1 710 ? 5.691 29.547 -10.453 1 92.5 710 ILE B C 1
ATOM 11412 O O . ILE B 1 710 ? 5.801 29.281 -9.25 1 92.5 710 ILE B O 1
ATOM 11416 N N . GLU B 1 711 ? 5.781 30.766 -10.906 1 89.38 711 GLU B N 1
ATOM 11417 C CA . GLU B 1 711 ? 5.949 31.938 -10.047 1 89.38 711 GLU B CA 1
ATOM 11418 C C . GLU B 1 711 ? 4.652 32.719 -9.93 1 89.38 711 GLU B C 1
ATOM 11420 O O . GLU B 1 711 ? 3.912 32.875 -10.906 1 89.38 711 GLU B O 1
ATOM 11425 N N . TYR B 1 712 ? 4.422 33.156 -8.727 1 84.62 712 TYR B N 1
ATOM 11426 C CA . TYR B 1 712 ? 3.217 33.906 -8.445 1 84.62 712 TYR B CA 1
ATOM 11427 C C . TYR B 1 712 ? 3.568 35.312 -7.914 1 84.62 712 TYR B C 1
ATOM 11429 O O . TYR B 1 712 ? 4.617 35.469 -7.289 1 84.62 712 TYR B O 1
ATOM 11437 N N . ASP B 1 713 ? 2.746 36.281 -8.234 1 83.94 713 ASP B N 1
ATOM 11438 C CA . ASP B 1 713 ? 2.893 37.562 -7.582 1 83.94 713 ASP B CA 1
ATOM 11439 C C . ASP B 1 713 ? 2.16 37.594 -6.242 1 83.94 713 ASP B C 1
ATOM 11441 O O . ASP B 1 713 ? 1.647 36.594 -5.789 1 83.94 713 ASP B O 1
ATOM 11445 N N . ASP B 1 714 ? 2.195 38.688 -5.586 1 75.25 714 ASP B N 1
ATOM 11446 C CA . ASP B 1 714 ? 1.65 38.844 -4.242 1 75.25 714 ASP B CA 1
ATOM 11447 C C . ASP B 1 714 ? 0.14 38.625 -4.234 1 75.25 714 ASP B C 1
ATOM 11449 O O . ASP B 1 714 ? -0.446 38.312 -3.188 1 75.25 714 ASP B O 1
ATOM 11453 N N . GLN B 1 715 ? -0.45 38.719 -5.48 1 76.12 715 GLN B N 1
ATOM 11454 C CA . GLN B 1 715 ? -1.897 38.562 -5.57 1 76.12 715 GLN B CA 1
ATOM 11455 C C . GLN B 1 715 ? -2.268 37.125 -5.969 1 76.12 715 GLN B C 1
ATOM 11457 O O . GLN B 1 715 ? -3.449 36.781 -6.047 1 76.12 715 GLN B O 1
ATOM 11462 N N . GLY B 1 716 ? -1.227 36.312 -6.113 1 79.38 716 GLY B N 1
ATOM 11463 C CA . GLY B 1 716 ? -1.485 34.906 -6.461 1 79.38 716 GLY B CA 1
ATOM 11464 C C . GLY B 1 716 ? -1.596 34.688 -7.953 1 79.38 716 GLY B C 1
ATOM 11465 O O . GLY B 1 716 ? -1.943 33.594 -8.391 1 79.38 716 GLY B O 1
ATOM 11466 N N . ALA B 1 717 ? -1.363 35.719 -8.727 1 85.69 717 ALA B N 1
ATOM 11467 C CA . ALA B 1 717 ? -1.4 35.562 -10.18 1 85.69 717 ALA B CA 1
ATOM 11468 C C . ALA B 1 717 ? -0.094 34.969 -10.703 1 85.69 717 ALA B C 1
ATOM 11470 O O . ALA B 1 717 ? 0.986 35.312 -10.211 1 85.69 717 ALA B O 1
ATOM 11471 N N . VAL B 1 718 ? -0.212 34.188 -11.68 1 88.88 718 VAL B N 1
ATOM 11472 C CA . VAL B 1 718 ? 0.966 33.594 -12.281 1 88.88 718 VAL B CA 1
ATOM 11473 C C . VAL B 1 718 ? 1.757 34.625 -13.062 1 88.88 718 VAL B C 1
ATOM 11475 O O . VAL B 1 718 ? 1.201 35.312 -13.914 1 88.88 718 VAL B O 1
ATOM 11478 N N . THR B 1 719 ? 3.066 34.719 -12.805 1 90.56 719 THR B N 1
ATOM 11479 C CA . THR B 1 719 ? 3.904 35.719 -13.469 1 90.56 719 THR B CA 1
ATOM 11480 C C . THR B 1 719 ? 4.832 35.031 -14.484 1 90.56 719 THR B C 1
ATOM 11482 O O . THR B 1 719 ? 5.207 35.656 -15.484 1 90.56 719 THR B O 1
ATOM 11485 N N . SER B 1 720 ? 5.254 33.844 -14.172 1 91.06 720 SER B N 1
ATOM 11486 C CA . SER B 1 720 ? 6.129 33.125 -15.086 1 91.06 720 SER B CA 1
ATOM 11487 C C . SER B 1 720 ? 5.996 31.609 -14.883 1 91.06 720 SER B C 1
ATOM 11489 O O . SER B 1 720 ? 5.656 31.141 -13.789 1 91.06 720 SER B O 1
ATOM 11491 N N . VAL B 1 721 ? 6.191 30.891 -15.922 1 93.88 721 VAL B N 1
ATOM 11492 C CA . VAL B 1 721 ? 6.184 29.422 -15.914 1 93.88 721 VAL B CA 1
ATOM 11493 C C . VAL B 1 721 ? 7.414 28.906 -16.641 1 93.88 721 VAL B C 1
ATOM 11495 O O . VAL B 1 721 ? 7.66 29.25 -17.797 1 93.88 721 VAL B O 1
ATOM 11498 N N . ASP B 1 722 ? 8.25 28.109 -15.969 1 93.88 722 ASP B N 1
ATOM 11499 C CA . ASP B 1 722 ? 9.383 27.422 -16.578 1 93.88 722 ASP B CA 1
ATOM 11500 C C . ASP B 1 722 ? 9.102 25.922 -16.719 1 93.88 722 ASP B C 1
ATOM 11502 O O . ASP B 1 722 ? 8.852 25.25 -15.727 1 93.88 722 ASP B O 1
ATOM 11506 N N . GLU B 1 723 ? 9.203 25.359 -17.875 1 94.19 723 GLU B N 1
ATOM 11507 C CA . GLU B 1 723 ? 8.867 23.969 -18.141 1 94.19 723 GLU B CA 1
ATOM 11508 C C . GLU B 1 723 ? 10.109 23.156 -18.5 1 94.19 723 GLU B C 1
ATOM 11510 O O . GLU B 1 723 ? 10 22.031 -18.969 1 94.19 723 GLU B O 1
ATOM 11515 N N . PHE B 1 724 ? 11.195 23.719 -18.344 1 93.94 724 PHE B N 1
ATOM 11516 C CA . PHE B 1 724 ? 12.508 23.094 -18.328 1 93.94 724 PHE B CA 1
ATOM 11517 C C . PHE B 1 724 ? 12.727 22.25 -19.578 1 93.94 724 PHE B C 1
ATOM 11519 O O . PHE B 1 724 ? 13.234 21.141 -19.5 1 93.94 724 PHE B O 1
ATOM 11526 N N . GLY B 1 725 ? 12.266 22.562 -20.766 1 85.75 725 GLY B N 1
ATOM 11527 C CA . GLY B 1 725 ? 12.625 22 -22.047 1 85.75 725 GLY B CA 1
ATOM 11528 C C . GLY B 1 725 ? 11.797 20.781 -22.422 1 85.75 725 GLY B C 1
ATOM 11529 O O . GLY B 1 725 ? 12.109 20.094 -23.406 1 85.75 725 GLY B O 1
ATOM 11530 N N . LYS B 1 726 ? 10.789 20.453 -21.734 1 87.44 726 LYS B N 1
ATOM 11531 C CA . LYS B 1 726 ? 9.938 19.328 -22.141 1 87.44 726 LYS B CA 1
ATOM 11532 C C . LYS B 1 726 ? 9.234 19.641 -23.469 1 87.44 726 LYS B C 1
ATOM 11534 O O . LYS B 1 726 ? 8.844 20.781 -23.719 1 87.44 726 LYS B O 1
ATOM 11539 N N . MET B 1 727 ? 9.133 18.625 -24.312 1 80.56 727 MET B N 1
ATOM 11540 C CA . MET B 1 727 ? 8.422 18.781 -25.578 1 80.56 727 MET B CA 1
ATOM 11541 C C . MET B 1 727 ? 6.914 18.625 -25.375 1 80.56 727 MET B C 1
ATOM 11543 O O . MET B 1 727 ? 6.473 17.797 -24.578 1 80.56 727 MET B O 1
ATOM 11547 N N . SER B 1 728 ? 6.199 19.469 -26.031 1 78.06 728 SER B N 1
ATOM 11548 C CA . SER B 1 728 ? 4.746 19.391 -25.938 1 78.06 728 SER B CA 1
ATOM 11549 C C . SER B 1 728 ? 4.203 18.203 -26.719 1 78.06 728 SER B C 1
ATOM 11551 O O . SER B 1 728 ? 4.805 17.766 -27.688 1 78.06 728 SER B O 1
ATOM 11553 N N . ALA B 1 729 ? 3.113 17.688 -26.141 1 72.75 729 ALA B N 1
ATOM 11554 C CA . ALA B 1 729 ? 2.449 16.562 -26.797 1 72.75 729 ALA B CA 1
ATOM 11555 C C . ALA B 1 729 ? 1.932 16.953 -28.188 1 72.75 729 ALA B C 1
ATOM 11557 O O . ALA B 1 729 ? 1.552 18.109 -28.406 1 72.75 729 ALA B O 1
ATOM 11558 N N . ASN B 1 730 ? 2.162 16.047 -29.172 1 56 730 ASN B N 1
ATOM 11559 C CA . ASN B 1 730 ? 1.559 16.266 -30.484 1 56 730 ASN B CA 1
ATOM 11560 C C . ASN B 1 730 ? 0.035 16.219 -30.422 1 56 730 ASN B C 1
ATOM 11562 O O . ASN B 1 730 ? -0.539 15.18 -30.094 1 56 730 ASN B O 1
ATOM 11566 N N . THR B 1 731 ? -0.529 17.25 -30.078 1 52.59 731 THR B N 1
ATOM 11567 C CA . THR B 1 731 ? -1.982 17.266 -29.953 1 52.59 731 THR B CA 1
ATOM 11568 C C . THR B 1 731 ? -2.641 16.844 -31.266 1 52.59 731 THR B C 1
ATOM 11570 O O . THR B 1 731 ? -3.855 16.969 -31.422 1 52.59 731 THR B O 1
ATOM 11573 N N . THR B 1 732 ? -1.863 16.375 -32.312 1 39.78 732 THR B N 1
ATOM 11574 C CA . THR B 1 732 ? -2.572 15.945 -33.5 1 39.78 732 THR B CA 1
ATOM 11575 C C . THR B 1 732 ? -3.248 14.594 -33.281 1 39.78 732 THR B C 1
ATOM 11577 O O . THR B 1 732 ? -2.656 13.695 -32.688 1 39.78 732 THR B O 1
ATOM 11580 N N . CYS B 1 733 ? -4.473 14.547 -33.156 1 36.69 733 CYS B N 1
ATOM 11581 C CA . CYS B 1 733 ? -5.277 13.328 -33.094 1 36.69 733 CYS B CA 1
ATOM 11582 C C . CYS B 1 733 ? -4.723 12.273 -34.062 1 36.69 733 CYS B C 1
ATOM 11584 O O . CYS B 1 733 ? -4.617 12.508 -35.25 1 36.69 733 CYS B O 1
ATOM 11586 N N . ALA B 1 734 ? -3.805 11.359 -33.656 1 30.91 734 ALA B N 1
ATOM 11587 C CA . ALA B 1 734 ? -3.547 10.242 -34.562 1 30.91 734 ALA B CA 1
ATOM 11588 C C . ALA B 1 734 ? -4.801 9.406 -34.781 1 30.91 734 ALA B C 1
ATOM 11590 O O . ALA B 1 734 ? -5.488 9.047 -33.812 1 30.91 734 ALA B O 1
#

Secondary structure (DSSP, 8-state):
----S---------------------TT--B---SS--TTPPPPHHHHHHHHHHHHHHHT----SS-TT--EEEEEEEEPPPHHHHHHHHHH--PPPPPEEEEEEEEPP-SS---EEEEEEEESSSP-TT-EEEE--TT--SSSTTEEE--GGGSHHHHHHHHHHHHHHTHHHHHHHHSS-GGGSSEEEEE-SSPEEETTEEEEEEEEEE---TT--GGGG-EEEEEEEEE--SS-GGG-EEEEEEETTEEESSHHHHHHHHTSTT--PPPPP---GGG--S--SPPPTTTTSPPPEEE--S--SSEEETTTTEEEETTEEEEEEEETTTEEEEEEEEETTEEEEEEEEEEEEEEEE--SSHHHHH-EEEHHHH-TTTTB-PPPBTTTB-TT-EEEEEEEEETTEEEEEEEEEEEEEEE-SS-SEEEE-SSS--EEEEE--EEEEEEEEEEETTEEEEEEEEE-TTS-EEEEEEEEE----EE--S-TTSEEEEETTEEEE-EEEEEEEEEEE-TTSS-BEEEEEEEEEEEE--GGGTT--EEEEEEEEEEE-BGGG-EEPPPGGG-EEEEEE-TTS--TTSPPPEEEEEESS-----S-TT-TTTGGGGGGGSSSEEEEE--TT---S--TTGGG-TTS-S--GGGG-S--B-SSB-EEEEEEEEEEE---GGGSS-B-TTTSEEEEEEEEESSSSS-GGGG-SSEEEEEE-TTS-EEEEE-TTPPPP--S--/----S---------------------TT--B---SS--TTPPPPHHHHHHHHHHHHHHHT----SS-TT--EEEEEEEEPPPHHHHHHHHHH--PPPPPEEEEEEEEPP-SS---EEEEEEEESSSP-TT-EEEE--TT--SSSTTEEE--GGGSHHHHHHHHHHHHHHTHHHHHHHHSS-GGGSSEEEEE-SSPEEETTEEEEEEEEEE---TT--GGGG-EEEEEEEEE--SS-GGG-EEEEEEETTEEESSHHHHHHHHTSTT--PPPPP---GGG--S--SPPPTTTTSPPPEEE--S--SSEEETTTTEEEETTEEEEEEEETTTEEEEEEEEETTEEEEEEEEEEEEEEEE--SSHHHHH-EEEHHHH-TTTTB-PPPBTTTB-TT-EEEEEEEEETTEEEEEEEEEEEEEEE-SS-SEEEE-SSS-SEEEEE--EEEEEEEEEEETTEEEEEEEEE-TTS-EEEEEEEEE----EE--S-TTSEEEEETTEEEE-EEEEEEEEEEE-TTSS-BEEEEEEEEEEEE--GGGTT--EEEEEEEEEEE-BGGG-EEPPPGGG-EEEEEE-TTS--TTSPPPEEEEEESS-----S-TT-TTTGGGGGGGSSSEEEEE--TT---S--GGGGG-TTS-S--GGGG-S--B-SSB-EEEEEEEEEEE---GGGSS-B-TTTSEEEEEEEEES-SSS-GGGG-SSEEEEEE-TTS-EEEEE-TTPPPP--S--

Solvent-accessible surface area (backbone atoms only — not comparable to full-atom values): 73600 Å² total; per-residue (Å²): 114,85,72,60,80,76,74,72,88,75,82,87,74,76,79,62,79,74,70,76,70,74,71,70,72,55,97,42,57,46,69,46,78,60,93,60,83,49,78,63,48,49,66,49,71,66,37,38,49,29,45,50,53,44,47,43,67,75,61,66,50,74,38,84,81,35,48,47,56,30,21,31,72,59,31,40,41,57,41,71,66,48,66,84,48,43,47,47,23,77,75,64,70,43,71,73,63,77,48,36,32,34,36,31,32,35,41,28,40,52,100,86,42,73,28,29,35,39,32,27,37,37,36,55,60,63,38,48,92,82,40,48,79,40,78,34,40,66,64,35,64,22,96,55,49,34,53,44,66,43,66,39,62,75,16,58,51,40,36,51,51,39,51,51,51,50,42,63,73,40,33,68,52,37,32,70,68,68,74,42,38,62,86,74,52,52,33,46,70,45,74,28,28,49,69,41,75,61,91,82,36,35,35,36,31,25,30,35,25,39,45,72,51,90,85,45,73,44,38,41,64,14,32,39,46,40,34,36,31,30,41,54,47,73,79,52,50,88,67,38,45,71,55,23,35,37,44,83,83,41,58,27,72,31,64,66,53,42,53,54,48,67,68,36,90,81,48,76,73,62,71,67,47,72,90,52,77,64,56,41,82,57,72,42,83,74,59,46,58,60,40,44,53,38,67,41,37,61,44,58,53,51,53,54,61,43,28,35,19,80,90,51,29,26,42,38,44,52,55,33,35,32,36,42,36,37,38,31,38,52,16,67,33,38,30,50,32,21,51,76,85,36,52,45,29,52,34,43,32,54,46,43,37,40,35,43,40,24,41,86,50,66,35,41,48,36,32,41,45,57,43,22,54,76,13,38,27,69,27,44,36,65,58,46,77,60,39,55,36,49,62,70,38,48,68,36,65,41,49,26,44,56,20,71,40,77,47,72,42,65,33,24,28,40,36,38,68,42,56,70,65,41,33,31,32,38,37,54,31,60,93,74,33,47,36,36,38,41,29,55,29,60,31,41,39,41,37,38,38,20,31,61,65,48,32,25,41,36,41,36,46,35,40,43,66,67,63,28,39,33,44,37,40,29,36,20,12,35,56,70,37,38,47,49,77,85,56,64,46,30,25,39,53,44,45,98,43,30,16,20,35,26,32,36,42,36,33,31,34,40,38,32,43,18,41,92,43,48,42,23,27,38,38,34,39,32,60,38,59,44,75,44,67,48,74,75,45,77,77,46,72,41,39,38,47,38,41,46,77,49,67,47,51,32,26,83,62,25,73,35,64,83,56,72,62,63,36,54,43,41,28,48,23,12,81,88,55,45,40,101,56,64,41,49,20,20,36,30,60,41,65,55,21,43,48,19,39,48,75,41,63,70,23,67,75,36,55,48,54,37,49,73,34,58,34,31,30,36,46,40,64,66,43,80,50,58,77,58,62,43,45,53,66,18,67,65,33,29,85,56,16,42,26,43,39,62,69,69,58,73,61,47,65,31,68,57,27,40,39,28,40,35,39,33,27,27,43,79,42,65,41,40,14,44,29,33,38,37,29,40,28,76,72,39,46,13,24,40,29,37,32,63,37,36,53,46,85,33,37,57,55,33,21,44,20,54,32,39,38,39,27,31,46,93,69,67,46,79,73,48,77,47,46,67,74,44,43,77,62,52,67,66,51,114,116,84,73,57,78,78,72,72,87,73,80,85,71,71,79,59,79,73,70,76,68,75,71,69,72,56,98,44,57,45,67,46,78,60,94,61,83,50,80,64,50,49,66,48,69,64,37,38,46,30,45,50,53,44,46,43,66,75,62,65,49,74,38,84,82,36,47,47,56,31,21,31,71,58,32,38,41,57,41,69,65,48,65,84,48,41,48,46,24,76,76,63,70,40,71,72,63,74,47,36,33,34,36,32,33,36,40,26,40,49,100,84,43,72,29,29,34,39,34,26,36,36,37,56,60,63,38,49,91,81,39,49,76,40,78,34,39,65,63,35,65,22,93,55,48,35,52,43,66,44,66,38,61,76,15,57,50,41,35,51,53,39,50,52,51,51,42,61,72,39,35,68,54,38,32,70,68,66,74,43,39,63,85,74,52,52,33,46,70,42,71,29,29,49,70,41,76,61,91,83,35,35,32,36,30,26,28,34,25,40,45,73,51,91,85,44,73,46,38,41,64,12,31,37,47,40,36,37,31,31,39,53,47,72,78,51,50,86,68,39,45,71,54,24,36,37,44,84,85,41,57,26,72,30,63,68,54,43,52,53,49,66,67,37,90,81,49,77,71,60,70,68,47,72,89,50,76,65,57,42,82,58,72,42,83,74,58,46,58,59,41,44,51,36,67,40,38,60,44,58,52,52,54,54,59,42,27,36,17,80,90,51,29,28,41,39,44,52,55,33,35,33,36,42,36,37,37,32,38,52,17,69,32,38,31,52,32,21,51,76,87,37,52,45,29,52,33,41,32,56,44,42,38,39,35,42,41,24,41,86,49,65,35,40,49,34,32,40,44,58,44,22,54,73,13,36,28,70,26,46,35,66,58,46,77,60,39,55,35,49,64,72,40,48,65,34,65,39,47,26,45,56,21,71,40,77,46,73,41,65,34,24,28,38,38,38,69,42,57,70,65,40,34,31,33,39,37,51,31,56,93,72,35,49,36,37,38,43,31,56,28,60,31,41,40,41,39,39,38,21,35,63,69,47,32,26,43,34,41,37,45,35,39,43,64,66,63,29,38,34,45,35,40,30,38,20,12,34,56,70,37,36,47,51,77,83,55,63,44,29,24,39,53,46,46,99,44,29,16,20,35,26,31,35,42,35,33,31,32,39,38,31,43,18,43,93,42,46,43,22,27,38,40,34,38,32,59,38,58,44,74,45,68,46,75,74,45,76,77,46,74,42,37,38,47,36,40,45,77,50,66,47,51,31,28,83,61,25,72,36,65,82,56,71,61,62,36,54,44,42,26,46,24,12,81,88,55,47,40,101,56,64,39,50,21,20,37,30,60,40,66,55,22,43,48,20,40,51,75,40,61,71,23,66,75,36,54,48,54,37,48,72,34,59,34,31,29,35,46,41,65,67,45,80,50,57,77,57,62,42,45,53,67,18,69,65,33,28,84,55,17,43,26,43,40,63,67,69,58,73,61,48,64,32,66,56,28,40,39,28,40,35,39,33,28,27,43,78,40,67,40,41,14,45,30,32,39,37,30,40,28,77,71,38,46,13,23,40,30,36,32,64,36,37,55,47,84,34,38,55,56,34,22,43,20,53,34,39,38,38,29,30,45,97,74,66,46,78,74,47,76,48,45,67,73,43,44,75,63,53,65,65,50,120

Sequence (1468 aa):
MKWTSSLTFGAAVLASLATAQDTPTNDRQPTVSAPYENPWKALSEEEAASVNELLQERMSLTGNTGSSRDNFVVQLSLLHPNKTDTLPFLDNNATAPRRYARATIQSGTTNSTEKYWQEYLVGPLPATNATAVEPLTFPFQNSQPGRTPMHPLYSPNEASSFFTRFSTEVEDISMQLFNTTFFTGSIGLRLGSPFWDEEGRIISWAAAFADPGTKLSSVTVEPLGFAVKFDLTGQNSDNWKAVGWYSKGEFYASTDDFRAAINQPDYQKPPPNVLGNWTSTDRQGTPMPLDHLPPPASIAQGDQRFKIDAEEGYISWMDFTFYHAVSQDLGLSLFDIKYKGRRIIYELSLQEALTSYSGTDPFQSQATFFDTTSGMGSTLQPLVKGYDCPSHATYLPATWTEGDTLKTQADAICIFEFDAGYPIRRHSFSPSAPHTSVAKNIQFVMRTVATVGNYDFMIDYSFFYDGGIEVSSRFSGYIAAAYWDGQPEYGFHIHDFLSGSSHDHTLTFKVDLDINGRKNSVQKLQFVPTSTTYPWSQGRVYNTFKAERSWVANESESKINWAENDNTLYAIVNRDTPNPYGEYPGYRIKRAAGTIHLTQTNSTNTGKTGAFVTHDFYVTQQKETEPRAADANNQFNKDDPLVDFASFFDEETLEQEDLVLWFNLGMHHLPHTGDLPNTMFSSAHSAMRFEPLNYLVGDPSVSSNQQVRIEYDDQGAVTSVDEFGKMSANTTCAMKWTSSLTFGAAVLASLATAQDTPTNDRQPTVSAPYENPWKALSEEEAASVNELLQERMSLTGNTGSSRDNFVVQLSLLHPNKTDTLPFLDNNATAPRRYARATIQSGTTNSTEKYWQEYLVGPLPATNATAVEPLTFPFQNSQPGRTPMHPLYSPNEASSFFTRFSTEVEDISMQLFNTTFFTGSIGLRLGSPFWDEEGRIISWAAAFADPGTKLSSVTVEPLGFAVKFDLTGQNSDNWKAVGWYSKGEFYASTDDFRAAINQPDYQKPPPNVLGNWTSTDRQGTPMPLDHLPPPASIAQGDQRFKIDAEEGYISWMDFTFYHAVSQDLGLSLFDIKYKGRRIIYELSLQEALTSYSGTDPFQSQATFFDTTSGMGSTLQPLVKGYDCPSHATYLPATWTEGDTLKTQADAICIFEFDAGYPIRRHSFSPSAPHTSVAKNIQFVMRTVATVGNYDFMIDYSFFYDGGIEVSSRFSGYIAAAYWDGQPEYGFHIHDFLSGSSHDHTLTFKVDLDINGRKNSVQKLQFVPTSTTYPWSQGRVYNTFKAERSWVANESESKINWAENDNTLYAIVNRDTPNPYGEYPGYRIKRAAGTIHLTQTNSTNTGKTGAFVTHDFYVTQQKETEPRAADANNQFNKDDPLVDFASFFDEETLEQEDLVLWFNLGMHHLPHTGDLPNTMFSSAHSAMRFEPLNYLVGDPSVSSNQQVRIEYDDQGAVTSVDEFGKMSANTTCA

Radius of gyration: 33.93 Å; Cα contacts (8 Å, |Δi|>4): 3979; chains: 2; bounding box: 79×102×75 Å

pLDDT: mean 92.23, std 14.32, range [17.66, 98.94]